Protein 1YBE (pdb70)

B-factor: mean 40.63, std 15.17, range [5.04, 83.65]

Structure (mmCIF, N/CA/C/O backbone):
data_1YBE
#
_entry.id   1YBE
#
_cell.length_a   179.768
_cell.length_b   69.428
_cell.length_c   87.990
_cell.angle_alpha   90.00
_cell.angle_beta   90.00
_cell.angle_gamma   90.00
#
_symmetry.space_group_name_H-M   'P 21 21 2'
#
loop_
_entity.id
_entity.type
_entity.pdbx_description
1 polymer 'Nicotinate phosphoribosyltransferase'
2 water water
#
loop_
_atom_site.group_PDB
_atom_site.id
_atom_site.type_symbol
_atom_site.label_atom_id
_atom_site.label_alt_id
_atom_site.label_comp_id
_atom_site.label_asym_id
_atom_site.label_entity_id
_atom_site.label_seq_id
_atom_site.pdbx_PDB_ins_code
_atom_site.Cartn_x
_atom_site.Cartn_y
_atom_site.Cartn_z
_atom_site.occupancy
_atom_site.B_iso_or_equiv
_atom_site.auth_seq_id
_atom_site.auth_comp_id
_atom_site.auth_asym_id
_atom_site.auth_atom_id
_atom_site.pdbx_PDB_model_num
ATOM 1 N N . MET A 1 8 ? 178.391 1.328 -13.244 1.00 60.64 8 MET A N 1
ATOM 2 C CA . MET A 1 8 ? 176.934 1.430 -13.562 1.00 61.13 8 MET A CA 1
ATOM 3 C C . MET A 1 8 ? 176.480 2.888 -13.610 1.00 61.22 8 MET A C 1
ATOM 4 O O . MET A 1 8 ? 176.802 3.617 -14.550 1.00 61.27 8 MET A O 1
ATOM 6 N N . THR A 1 9 ? 175.739 3.311 -12.591 1.00 61.32 9 THR A N 1
ATOM 7 C CA . THR A 1 9 ? 175.228 4.678 -12.538 1.00 61.77 9 THR A CA 1
ATOM 8 C C . THR A 1 9 ? 176.326 5.723 -12.347 1.00 61.32 9 THR A C 1
ATOM 9 O O . THR A 1 9 ? 176.188 6.864 -12.791 1.00 61.41 9 THR A O 1
ATOM 13 N N . LYS A 1 10 ? 177.413 5.335 -11.688 1.00 61.16 10 LYS A N 1
ATOM 14 C CA . LYS A 1 10 ? 178.524 6.249 -11.453 1.00 60.73 10 LYS A CA 1
ATOM 15 C C . LYS A 1 10 ? 179.170 6.643 -12.778 1.00 61.27 10 LYS A C 1
ATOM 16 O O . LYS A 1 10 ? 179.771 7.707 -12.900 1.00 61.13 10 LYS A O 1
ATOM 18 N N . THR A 1 11 ? 179.037 5.777 -13.773 1.00 62.38 11 THR A N 1
ATOM 19 C CA . THR A 1 11 ? 179.607 6.037 -15.085 1.00 62.63 11 THR A CA 1
ATOM 20 C C . THR A 1 11 ? 178.775 7.057 -15.867 1.00 63.45 11 THR A C 1
ATOM 21 O O . THR A 1 11 ? 179.329 7.884 -16.593 1.00 64.08 11 THR A O 1
ATOM 25 N N . ASP A 1 12 ? 177.452 6.999 -15.715 1.00 63.69 12 ASP A N 1
ATOM 26 C CA . ASP A 1 12 ? 176.547 7.918 -16.414 1.00 63.38 12 ASP A CA 1
ATOM 27 C C . ASP A 1 12 ? 176.711 9.350 -15.956 1.00 63.10 12 ASP A C 1
ATOM 28 O O . ASP A 1 12 ? 176.839 10.257 -16.777 1.00 63.91 12 ASP A O 1
ATOM 33 N N . ILE A 1 13 ? 176.682 9.549 -14.642 1.00 62.92 13 ILE A N 1
ATOM 34 C CA . ILE A 1 13 ? 176.821 10.879 -14.065 1.00 62.66 13 ILE A CA 1
ATOM 35 C C . ILE A 1 13 ? 178.028 11.558 -14.697 1.00 63.02 13 ILE A C 1
ATOM 36 O O . ILE A 1 13 ? 177.951 12.710 -15.133 1.00 62.71 13 ILE A O 1
ATOM 41 N N . ALA A 1 14 ? 179.140 10.828 -14.753 1.00 62.88 14 ALA A N 1
ATOM 42 C CA . ALA A 1 14 ? 180.365 11.349 -15.337 1.00 62.86 14 ALA A CA 1
ATOM 43 C C . ALA A 1 14 ? 180.154 11.645 -16.819 1.00 62.67 14 ALA A C 1
ATOM 44 O O . ALA A 1 14 ? 180.473 12.736 -17.291 1.00 63.22 14 ALA A O 1
ATOM 46 N N . THR A 1 15 ? 179.599 10.677 -17.545 1.00 62.20 15 THR A N 1
ATOM 47 C CA . THR A 1 15 ? 179.360 10.824 -18.981 1.00 63.00 15 THR A CA 1
ATOM 48 C C . THR A 1 15 ? 178.344 11.924 -19.337 1.00 63.13 15 THR A C 1
ATOM 49 O O . THR A 1 15 ? 177.970 12.083 -20.501 1.00 63.11 15 THR A O 1
ATOM 53 N N . ARG A 1 16 ? 177.908 12.688 -18.338 1.00 62.68 16 ARG A N 1
ATOM 54 C CA . ARG A 1 16 ? 176.954 13.775 -18.563 1.00 62.94 16 ARG A CA 1
ATOM 55 C C . ARG A 1 16 ? 177.507 15.121 -18.102 1.00 62.78 16 ARG A C 1
ATOM 56 O O . ARG A 1 16 ? 178.385 15.185 -17.241 1.00 62.32 16 ARG A O 1
ATOM 64 N N . TRP A 1 22 ? 177.157 17.733 -26.718 1.00 58.48 22 TRP A N 1
ATOM 65 C CA . TRP A 1 22 ? 176.271 17.158 -25.712 1.00 59.02 22 TRP A CA 1
ATOM 66 C C . TRP A 1 22 ? 174.868 17.761 -25.814 1.00 59.52 22 TRP A C 1
ATOM 67 O O . TRP A 1 22 ? 174.697 18.900 -26.263 1.00 59.15 22 TRP A O 1
ATOM 69 N N . LYS A 1 23 ? 173.869 16.989 -25.391 1.00 59.14 23 LYS A N 1
ATOM 70 C CA . LYS A 1 23 ? 172.478 17.428 -25.444 1.00 57.63 23 LYS A CA 1
ATOM 71 C C . LYS A 1 23 ? 171.850 17.562 -24.057 1.00 56.53 23 LYS A C 1
ATOM 72 O O . LYS A 1 23 ? 172.541 17.538 -23.037 1.00 55.56 23 LYS A O 1
ATOM 74 N N . LEU A 1 24 ? 170.529 17.715 -24.034 1.00 54.95 24 LEU A N 1
ATOM 75 C CA . LEU A 1 24 ? 169.787 17.840 -22.786 1.00 52.57 24 LEU A CA 1
ATOM 76 C C . LEU A 1 24 ? 169.674 16.461 -22.145 1.00 50.17 24 LEU A C 1
ATOM 77 O O . LEU A 1 24 ? 169.486 15.465 -22.842 1.00 49.15 24 LEU A O 1
ATOM 82 N N . ASP A 1 25 ? 169.808 16.413 -20.822 1.00 47.58 25 ASP A N 1
ATOM 83 C CA . ASP A 1 25 ? 169.710 15.166 -20.071 1.00 45.75 25 ASP A CA 1
ATOM 84 C C . ASP A 1 25 ? 168.449 15.299 -19.209 1.00 44.86 25 ASP A C 1
ATOM 85 O O . ASP A 1 25 ? 168.514 15.676 -18.039 1.00 44.24 25 ASP A O 1
ATOM 90 N N . PRO A 1 26 ? 167.280 14.990 -19.795 1.00 44.13 26 PRO A N 1
ATOM 91 C CA . PRO A 1 26 ? 165.949 15.053 -19.175 1.00 42.87 26 PRO A CA 1
ATOM 92 C C . PRO A 1 26 ? 165.740 14.219 -17.919 1.00 40.89 26 PRO A C 1
ATOM 93 O O . PRO A 1 26 ? 165.913 13.001 -17.935 1.00 43.00 26 PRO A O 1
ATOM 97 N N . ILE A 1 27 ? 165.350 14.888 -16.838 1.00 38.97 27 ILE A N 1
ATOM 98 C CA . ILE A 1 27 ? 165.099 14.232 -15.560 1.00 39.83 27 ILE A CA 1
ATOM 99 C C . ILE A 1 27 ? 163.827 13.381 -15.577 1.00 39.96 27 ILE A C 1
ATOM 100 O O . ILE A 1 27 ? 163.802 12.277 -15.036 1.00 41.53 27 ILE A O 1
ATOM 105 N N . VAL A 1 28 ? 162.764 13.894 -16.183 1.00 39.57 28 VAL A N 1
ATOM 106 C CA . VAL A 1 28 ? 161.514 13.153 -16.221 1.00 39.74 28 VAL A CA 1
ATOM 107 C C . VAL A 1 28 ? 161.354 12.376 -17.517 1.00 40.71 28 VAL A C 1
ATOM 108 O O . VAL A 1 28 ? 161.123 12.941 -18.589 1.00 38.59 28 VAL A O 1
ATOM 112 N N . ARG A 1 29 ? 161.485 11.059 -17.382 1.00 42.82 29 ARG A N 1
ATOM 113 C CA . ARG A 1 29 ? 161.399 10.112 -18.488 1.00 43.19 29 ARG A CA 1
ATOM 114 C C . ARG A 1 29 ? 160.059 10.147 -19.211 1.00 40.55 29 ARG A C 1
ATOM 115 O O . ARG A 1 29 ? 159.993 10.422 -20.409 1.00 41.40 29 ARG A O 1
ATOM 123 N N . SER A 1 30 ? 158.988 9.847 -18.485 1.00 37.37 30 SER A N 1
ATOM 124 C CA . SER A 1 30 ? 157.667 9.837 -19.089 1.00 34.02 30 SER A CA 1
ATOM 125 C C . SER A 1 30 ? 156.603 10.406 -18.181 1.00 32.31 30 SER A C 1
ATOM 126 O O . SER A 1 30 ? 156.848 10.722 -17.018 1.00 32.80 30 SER A O 1
ATOM 129 N N . LEU A 1 31 ? 155.405 10.513 -18.737 1.00 30.69 31 LEU A N 1
ATOM 130 C CA . LEU A 1 31 ? 154.263 11.043 -18.024 1.00 28.36 31 LEU A CA 1
ATOM 131 C C . LEU A 1 31 ? 153.844 10.145 -16.853 1.00 27.50 31 LEU A C 1
ATOM 132 O O . LEU A 1 31 ? 153.165 10.601 -15.934 1.00 25.94 31 LEU A O 1
ATOM 137 N N . ILE A 1 32 ? 154.245 8.876 -16.875 1.00 26.81 32 ILE A N 1
ATOM 138 C CA . ILE A 1 32 ? 153.901 7.988 -15.771 1.00 26.60 32 ILE A CA 1
ATOM 139 C C . ILE A 1 32 ? 155.077 7.780 -14.826 1.00 26.95 32 ILE A C 1
ATOM 140 O O . ILE A 1 32 ? 155.088 6.831 -14.041 1.00 26.56 32 ILE A O 1
ATOM 145 N N . ASP A 1 33 ? 156.081 8.653 -14.925 1.00 27.40 33 ASP A N 1
ATOM 146 C CA . ASP A 1 33 ? 157.220 8.589 -14.013 1.00 25.53 33 ASP A CA 1
ATOM 147 C C . ASP A 1 33 ? 156.737 9.419 -12.827 1.00 25.25 33 ASP A C 1
ATOM 148 O O . ASP A 1 33 ? 157.206 10.526 -12.580 1.00 26.57 33 ASP A O 1
ATOM 153 N N . THR A 1 34 ? 155.767 8.870 -12.109 1.00 25.96 34 THR A N 1
ATOM 154 C CA . THR A 1 34 ? 155.177 9.545 -10.968 1.00 26.65 34 THR A CA 1
ATOM 155 C C . THR A 1 34 ? 154.637 8.485 -10.017 1.00 27.49 34 THR A C 1
ATOM 156 O O . THR A 1 34 ? 154.806 7.293 -10.267 1.00 27.94 34 THR A O 1
ATOM 160 N N . ASP A 1 35 ? 154.001 8.915 -8.927 1.00 27.06 35 ASP A N 1
ATOM 161 C CA . ASP A 1 35 ? 153.437 7.980 -7.966 1.00 24.90 35 ASP A CA 1
ATOM 162 C C . ASP A 1 35 ? 152.043 7.536 -8.386 1.00 23.17 35 ASP A C 1
ATOM 163 O O . ASP A 1 35 ? 151.252 8.317 -8.917 1.00 21.90 35 ASP A O 1
ATOM 168 N N . PHE A 1 36 ? 151.748 6.268 -8.130 1.00 19.62 36 PHE A N 1
ATOM 169 C CA . PHE A 1 36 ? 150.472 5.684 -8.496 1.00 17.10 36 PHE A CA 1
ATOM 170 C C . PHE A 1 36 ? 149.245 6.397 -7.923 1.00 18.24 36 PHE A C 1
ATOM 171 O O . PHE A 1 36 ? 148.206 6.492 -8.589 1.00 18.73 36 PHE A O 1
ATOM 179 N N . TYR A 1 37 ? 149.363 6.905 -6.701 1.00 19.13 37 TYR A N 1
ATOM 180 C CA . TYR A 1 37 ? 148.239 7.564 -6.058 1.00 20.48 37 TYR A CA 1
ATOM 181 C C . TYR A 1 37 ? 147.782 8.760 -6.872 1.00 20.82 37 TYR A C 1
ATOM 182 O O . TYR A 1 37 ? 146.594 9.082 -6.895 1.00 22.35 37 TYR A O 1
ATOM 191 N N . LYS A 1 38 ? 148.725 9.405 -7.549 1.00 19.55 38 LYS A N 1
ATOM 192 C CA . LYS A 1 38 ? 148.413 10.555 -8.381 1.00 20.41 38 LYS A CA 1
ATOM 193 C C . LYS A 1 38 ? 147.500 10.190 -9.561 1.00 22.34 38 LYS A C 1
ATOM 194 O O . LYS A 1 38 ? 146.689 11.009 -10.000 1.00 23.19 38 LYS A O 1
ATOM 200 N N . LEU A 1 39 ? 147.622 8.967 -10.075 1.00 21.96 39 LEU A N 1
ATOM 201 C CA . LEU A 1 39 ? 146.788 8.555 -11.198 1.00 22.38 39 LEU A CA 1
ATOM 202 C C . LEU A 1 39 ? 145.368 8.210 -10.755 1.00 22.74 39 LEU A C 1
ATOM 203 O O . LEU A 1 39 ? 144.408 8.499 -11.461 1.00 23.42 39 LEU A O 1
ATOM 208 N N . LEU A 1 40 ? 145.234 7.590 -9.591 1.00 20.70 40 LEU A N 1
ATOM 209 C CA . LEU A 1 40 ? 143.913 7.241 -9.084 1.00 19.12 40 LEU A CA 1
ATOM 210 C C . LEU A 1 40 ? 143.157 8.522 -8.721 1.00 19.06 40 LEU A C 1
ATOM 211 O O . LEU A 1 40 ? 141.966 8.644 -8.988 1.00 18.08 40 LEU A O 1
ATOM 216 N N . MET A 1 41 ? 143.861 9.475 -8.114 1.00 19.31 41 MET A N 1
ATOM 217 C CA . MET A 1 41 ? 143.242 10.724 -7.724 1.00 18.32 41 MET A CA 1
ATOM 218 C C . MET A 1 41 ? 142.835 11.517 -8.956 1.00 20.46 41 MET A C 1
ATOM 219 O O . MET A 1 41 ? 141.761 12.120 -8.993 1.00 22.18 41 MET A O 1
ATOM 224 N N . LEU A 1 42 ? 143.700 11.515 -9.965 1.00 19.45 42 LEU A N 1
ATOM 225 C CA . LEU A 1 42 ? 143.439 12.243 -11.188 1.00 17.87 42 LEU A CA 1
ATOM 226 C C . LEU A 1 42 ? 142.158 11.732 -11.839 1.00 18.95 42 LEU A C 1
ATOM 227 O O . LEU A 1 42 ? 141.326 12.517 -12.295 1.00 18.62 42 LEU A O 1
ATOM 232 N N . GLN A 1 43 ? 141.994 10.414 -11.888 1.00 17.56 43 GLN A N 1
ATOM 233 C CA . GLN A 1 43 ? 140.792 9.882 -12.488 1.00 16.71 43 GLN A CA 1
ATOM 234 C C . GLN A 1 43 ? 139.562 10.255 -11.646 1.00 17.28 43 GLN A C 1
ATOM 235 O O . GLN A 1 43 ? 138.489 10.509 -12.195 1.00 17.92 43 GLN A O 1
ATOM 241 N N . MET A 1 44 ? 139.707 10.291 -10.322 1.00 14.89 44 MET A N 1
ATOM 242 C CA . MET A 1 44 ? 138.567 10.648 -9.477 1.00 18.07 44 MET A CA 1
ATOM 243 C C . MET A 1 44 ? 138.207 12.126 -9.704 1.00 20.08 44 MET A C 1
ATOM 244 O O . MET A 1 44 ? 137.034 12.483 -9.772 1.00 18.22 44 MET A O 1
ATOM 249 N N . ILE A 1 45 ? 139.227 12.975 -9.826 1.00 20.20 45 ILE A N 1
ATOM 250 C CA . ILE A 1 45 ? 139.025 14.405 -10.052 1.00 20.03 45 ILE A CA 1
ATOM 251 C C . ILE A 1 45 ? 138.397 14.647 -11.430 1.00 22.06 45 ILE A C 1
ATOM 252 O O . ILE A 1 45 ? 137.462 15.434 -11.577 1.00 23.11 45 ILE A O 1
ATOM 257 N N . TRP A 1 46 ? 138.924 13.957 -12.432 1.00 21.16 46 TRP A N 1
ATOM 258 C CA . TRP A 1 46 ? 138.435 14.043 -13.800 1.00 22.17 46 TRP A CA 1
ATOM 259 C C . TRP A 1 46 ? 136.960 13.664 -13.839 1.00 23.40 46 TRP A C 1
ATOM 260 O O . TRP A 1 46 ? 136.166 14.270 -14.556 1.00 26.56 46 TRP A O 1
ATOM 271 N N . LYS A 1 47 ? 136.597 12.665 -13.050 1.00 22.17 47 LYS A N 1
ATOM 272 C CA . LYS A 1 47 ? 135.230 12.177 -13.031 1.00 21.77 47 LYS A CA 1
ATOM 273 C C . LYS A 1 47 ? 134.252 12.944 -12.153 1.00 21.12 47 LYS A C 1
ATOM 274 O O . LYS A 1 47 ? 133.136 13.228 -12.580 1.00 22.85 47 LYS A O 1
ATOM 280 N N . LEU A 1 48 ? 134.668 13.291 -10.940 1.00 20.15 48 LEU A N 1
ATOM 281 C CA . LEU A 1 48 ? 133.788 13.967 -9.996 1.00 19.18 48 LEU A CA 1
ATOM 282 C C . LEU A 1 48 ? 133.970 15.464 -9.780 1.00 20.56 48 LEU A C 1
ATOM 283 O O . LEU A 1 48 ? 133.053 16.127 -9.297 1.00 21.53 48 LEU A O 1
ATOM 288 N N . TYR A 1 49 ? 135.138 16.007 -10.116 1.00 21.06 49 TYR A N 1
ATOM 289 C CA . TYR A 1 49 ? 135.387 17.437 -9.902 1.00 21.46 49 TYR A CA 1
ATOM 290 C C . TYR A 1 49 ? 136.089 18.109 -11.079 1.00 22.71 49 TYR A C 1
ATOM 291 O O . TYR A 1 49 ? 137.011 18.889 -10.877 1.00 23.46 49 TYR A O 1
ATOM 300 N N . PRO A 1 50 ? 135.653 17.834 -12.317 1.00 23.72 50 PRO A N 1
ATOM 301 C CA . PRO A 1 50 ? 136.292 18.440 -13.488 1.00 23.24 50 PRO A CA 1
ATOM 302 C C . PRO A 1 50 ? 136.234 19.960 -13.585 1.00 23.06 50 PRO A C 1
ATOM 303 O O . PRO A 1 50 ? 136.978 20.549 -14.360 1.00 22.77 50 PRO A O 1
ATOM 307 N N . GLU A 1 51 ? 135.364 20.596 -12.806 1.00 25.15 51 GLU A N 1
ATOM 308 C CA . GLU A 1 51 ? 135.225 22.050 -12.879 1.00 26.09 51 GLU A CA 1
ATOM 309 C C . GLU A 1 51 ? 136.018 22.801 -11.821 1.00 25.41 51 GLU A C 1
ATOM 310 O O . GLU A 1 51 ? 136.175 24.017 -11.892 1.00 27.37 51 GLU A O 1
ATOM 316 N N . VAL A 1 52 ? 136.532 22.073 -10.844 1.00 23.81 52 VAL A N 1
ATOM 317 C CA . VAL A 1 52 ? 137.299 22.682 -9.774 1.00 22.16 52 VAL A CA 1
ATOM 318 C C . VAL A 1 52 ? 138.699 23.163 -10.179 1.00 21.94 52 VAL A C 1
ATOM 319 O O . VAL A 1 52 ? 139.381 22.540 -10.980 1.00 23.04 52 VAL A O 1
ATOM 323 N N . ASP A 1 53 ? 139.108 24.301 -9.629 1.00 23.52 53 ASP A N 1
ATOM 324 C CA . ASP A 1 53 ? 140.435 24.846 -9.884 1.00 22.94 53 ASP A CA 1
ATOM 325 C C . ASP A 1 53 ? 141.265 24.620 -8.634 1.00 23.55 53 ASP A C 1
ATOM 326 O O . ASP A 1 53 ? 140.750 24.697 -7.514 1.00 24.13 53 ASP A O 1
ATOM 331 N N . ALA A 1 54 ? 142.551 24.349 -8.815 1.00 22.06 54 ALA A N 1
ATOM 332 C CA . ALA A 1 54 ? 143.424 24.137 -7.674 1.00 20.33 54 ALA A CA 1
ATOM 333 C C . ALA A 1 54 ? 144.843 24.554 -8.027 1.00 22.07 54 ALA A C 1
ATOM 334 O O . ALA A 1 54 ? 145.373 24.184 -9.081 1.00 22.07 54 ALA A O 1
ATOM 336 N N . THR A 1 55 ? 145.442 25.347 -7.145 1.00 22.23 55 THR A N 1
ATOM 337 C CA . THR A 1 55 ? 146.808 25.811 -7.324 1.00 23.59 55 THR A CA 1
ATOM 338 C C . THR A 1 55 ? 147.763 24.905 -6.544 1.00 24.11 55 THR A C 1
ATOM 339 O O . THR A 1 55 ? 147.433 24.413 -5.465 1.00 22.70 55 THR A O 1
ATOM 343 N N . PHE A 1 56 ? 148.940 24.659 -7.103 1.00 24.32 56 PHE A N 1
ATOM 344 C CA . PHE A 1 56 ? 149.944 23.857 -6.419 1.00 24.69 56 PHE A CA 1
ATOM 345 C C . PHE A 1 56 ? 151.154 24.756 -6.327 1.00 26.17 56 PHE A C 1
ATOM 346 O O . PHE A 1 56 ? 151.521 25.408 -7.302 1.00 27.70 56 PHE A O 1
ATOM 354 N N . SER A 1 57 ? 151.757 24.822 -5.148 1.00 28.72 57 SER A N 1
ATOM 355 C CA . SER A 1 57 ? 152.907 25.695 -4.955 1.00 30.38 57 SER A CA 1
ATOM 356 C C . SER A 1 57 ? 154.083 24.992 -4.328 1.00 32.23 57 SER A C 1
ATOM 357 O O . SER A 1 57 ? 153.936 24.268 -3.347 1.00 33.00 57 SER A O 1
ATOM 360 N N . LEU A 1 58 ? 155.255 25.227 -4.905 1.00 34.80 58 LEU A N 1
ATOM 361 C CA . LEU A 1 58 ? 156.483 24.649 -4.409 1.00 37.59 58 LEU A CA 1
ATOM 362 C C . LEU A 1 58 ? 156.928 25.462 -3.213 1.00 38.93 58 LEU A C 1
ATOM 363 O O . LEU A 1 58 ? 156.952 26.686 -3.266 1.00 39.76 58 LEU A O 1
ATOM 368 N N . ILE A 1 59 ? 157.294 24.776 -2.140 1.00 40.50 59 ILE A N 1
ATOM 369 C CA . ILE A 1 59 ? 157.729 25.446 -0.926 1.00 42.10 59 ILE A CA 1
ATOM 370 C C . ILE A 1 59 ? 158.959 24.782 -0.328 1.00 43.42 59 ILE A C 1
ATOM 371 O O . ILE A 1 59 ? 158.955 23.578 -0.062 1.00 43.51 59 ILE A O 1
ATOM 376 N N . ASN A 1 60 ? 160.007 25.577 -0.126 1.00 45.75 60 ASN A N 1
ATOM 377 C CA . ASN A 1 60 ? 161.245 25.101 0.483 1.00 47.10 60 ASN A CA 1
ATOM 378 C C . ASN A 1 60 ? 161.147 25.479 1.955 1.00 49.28 60 ASN A C 1
ATOM 379 O O . ASN A 1 60 ? 161.361 26.630 2.328 1.00 50.50 60 ASN A O 1
ATOM 384 N N . ARG A 1 61 ? 160.791 24.513 2.789 1.00 51.84 61 ARG A N 1
ATOM 385 C CA . ARG A 1 61 ? 160.659 24.765 4.215 1.00 54.90 61 ARG A CA 1
ATOM 386 C C . ARG A 1 61 ? 162.007 25.064 4.870 1.00 54.91 61 ARG A C 1
ATOM 387 O O . ARG A 1 61 ? 162.070 25.659 5.946 1.00 55.91 61 ARG A O 1
ATOM 395 N N . THR A 1 62 ? 163.086 24.653 4.219 1.00 55.52 62 THR A N 1
ATOM 396 C CA . THR A 1 62 ? 164.419 24.889 4.753 1.00 56.37 62 THR A CA 1
ATOM 397 C C . THR A 1 62 ? 164.923 26.251 4.293 1.00 57.18 62 THR A C 1
ATOM 398 O O . THR A 1 62 ? 165.844 26.339 3.483 1.00 56.67 62 THR A O 1
ATOM 402 N N . LYS A 1 63 ? 164.307 27.311 4.813 1.00 58.73 63 LYS A N 1
ATOM 403 C CA . LYS A 1 63 ? 164.688 28.673 4.456 1.00 60.25 63 LYS A CA 1
ATOM 404 C C . LYS A 1 63 ? 166.197 28.839 4.583 1.00 60.72 63 LYS A C 1
ATOM 405 O O . LYS A 1 63 ? 166.821 29.554 3.798 1.00 61.08 63 LYS A O 1
ATOM 411 N N . THR A 1 64 ? 166.784 28.183 5.577 1.00 60.99 64 THR A N 1
ATOM 412 C CA . THR A 1 64 ? 168.225 28.263 5.756 1.00 62.24 64 THR A CA 1
ATOM 413 C C . THR A 1 64 ? 168.904 27.738 4.501 1.00 63.20 64 THR A C 1
ATOM 414 O O . THR A 1 64 ? 168.591 26.646 4.026 1.00 63.83 64 THR A O 1
ATOM 418 N N . VAL A 1 65 ? 169.833 28.521 3.967 1.00 64.28 65 VAL A N 1
ATOM 419 C CA . VAL A 1 65 ? 170.557 28.145 2.757 1.00 65.33 65 VAL A CA 1
ATOM 420 C C . VAL A 1 65 ? 169.611 28.146 1.549 1.00 65.37 65 VAL A C 1
ATOM 421 O O . VAL A 1 65 ? 168.734 27.283 1.413 1.00 63.50 65 VAL A O 1
ATOM 425 N N . ARG A 1 66 ? 169.811 29.141 0.687 1.00 65.36 66 ARG A N 1
ATOM 426 C CA . ARG A 1 66 ? 169.018 29.345 -0.518 1.00 64.43 66 ARG A CA 1
ATOM 427 C C . ARG A 1 66 ? 168.890 28.099 -1.377 1.00 63.70 66 ARG A C 1
ATOM 428 O O . ARG A 1 66 ? 169.373 27.024 -1.020 1.00 64.93 66 ARG A O 1
ATOM 430 N N . LEU A 1 67 ? 168.236 28.260 -2.520 1.00 62.00 67 LEU A N 1
ATOM 431 C CA . LEU A 1 67 ? 168.023 27.167 -3.459 1.00 59.97 67 LEU A CA 1
ATOM 432 C C . LEU A 1 67 ? 168.216 27.738 -4.860 1.00 59.04 67 LEU A C 1
ATOM 433 O O . LEU A 1 67 ? 168.654 27.043 -5.779 1.00 58.20 67 LEU A O 1
ATOM 438 N N . ALA A 1 68 ? 167.892 29.019 -5.006 1.00 58.28 68 ALA A N 1
ATOM 439 C CA . ALA A 1 68 ? 168.056 29.711 -6.274 1.00 58.65 68 ALA A CA 1
ATOM 440 C C . ALA A 1 68 ? 169.549 29.983 -6.441 1.00 59.08 68 ALA A C 1
ATOM 441 O O . ALA A 1 68 ? 169.971 30.737 -7.322 1.00 59.01 68 ALA A O 1
ATOM 443 N N . GLU A 1 69 ? 170.336 29.358 -5.570 1.00 59.50 69 GLU A N 1
ATOM 444 C CA . GLU A 1 69 ? 171.786 29.490 -5.574 1.00 59.25 69 GLU A CA 1
ATOM 445 C C . GLU A 1 69 ? 172.453 28.130 -5.798 1.00 58.65 69 GLU A C 1
ATOM 446 O O . GLU A 1 69 ? 173.679 28.026 -5.820 1.00 60.03 69 GLU A O 1
ATOM 452 N N . GLU A 1 70 ? 171.636 27.094 -5.969 1.00 56.91 70 GLU A N 1
ATOM 453 C CA . GLU A 1 70 ? 172.128 25.736 -6.202 1.00 55.17 70 GLU A CA 1
ATOM 454 C C . GLU A 1 70 ? 171.589 25.199 -7.524 1.00 53.78 70 GLU A C 1
ATOM 455 O O . GLU A 1 70 ? 172.061 24.181 -8.034 1.00 53.24 70 GLU A O 1
ATOM 461 N N . ILE A 1 71 ? 170.593 25.885 -8.072 1.00 50.63 71 ILE A N 1
ATOM 462 C CA . ILE A 1 71 ? 169.968 25.461 -9.314 1.00 48.93 71 ILE A CA 1
ATOM 463 C C . ILE A 1 71 ? 169.857 26.626 -10.278 1.00 48.36 71 ILE A C 1
ATOM 464 O O . ILE A 1 71 ? 169.178 27.609 -9.990 1.00 48.39 71 ILE A O 1
ATOM 469 N N . ASP A 1 72 ? 170.524 26.522 -11.421 1.00 47.00 72 ASP A N 1
ATOM 470 C CA . ASP A 1 72 ? 170.462 27.588 -12.408 1.00 46.31 72 ASP A CA 1
ATOM 471 C C . ASP A 1 72 ? 169.008 27.738 -12.845 1.00 45.67 72 ASP A C 1
ATOM 472 O O . ASP A 1 72 ? 168.343 26.744 -13.137 1.00 44.85 72 ASP A O 1
ATOM 477 N N . GLU A 1 73 ? 168.509 28.970 -12.883 1.00 44.26 73 GLU A N 1
ATOM 478 C CA . GLU A 1 73 ? 167.127 29.187 -13.274 1.00 43.43 73 GLU A CA 1
ATOM 479 C C . GLU A 1 73 ? 166.824 28.618 -14.650 1.00 42.91 73 GLU A C 1
ATOM 480 O O . GLU A 1 73 ? 165.805 27.958 -14.835 1.00 43.11 73 GLU A O 1
ATOM 486 N N . MET A 1 74 ? 167.704 28.851 -15.617 1.00 41.93 74 MET A N 1
ATOM 487 C CA . MET A 1 74 ? 167.454 28.348 -16.965 1.00 42.82 74 MET A CA 1
ATOM 488 C C . MET A 1 74 ? 167.479 26.821 -17.079 1.00 41.69 74 MET A C 1
ATOM 489 O O . MET A 1 74 ? 166.764 26.250 -17.907 1.00 40.26 74 MET A O 1
ATOM 494 N N . GLU A 1 75 ? 168.295 26.161 -16.261 1.00 41.26 75 GLU A N 1
ATOM 495 C CA . GLU A 1 75 ? 168.355 24.704 -16.288 1.00 43.12 75 GLU A CA 1
ATOM 496 C C . GLU A 1 75 ? 166.986 24.201 -15.842 1.00 42.24 75 GLU A C 1
ATOM 497 O O . GLU A 1 75 ? 166.481 23.196 -16.348 1.00 41.94 75 GLU A O 1
ATOM 503 N N . LEU A 1 76 ? 166.401 24.930 -14.895 1.00 41.47 76 LEU A N 1
ATOM 504 C CA . LEU A 1 76 ? 165.095 24.616 -14.326 1.00 40.71 76 LEU A CA 1
ATOM 505 C C . LEU A 1 76 ? 164.021 24.737 -15.400 1.00 40.38 76 LEU A C 1
ATOM 506 O O . LEU A 1 76 ? 163.177 23.855 -15.535 1.00 40.21 76 LEU A O 1
ATOM 511 N N . ARG A 1 77 ? 164.058 25.832 -16.157 1.00 38.97 77 ARG A N 1
ATOM 512 C CA . ARG A 1 77 ? 163.100 26.059 -17.236 1.00 39.33 77 ARG A CA 1
ATOM 513 C C . ARG A 1 77 ? 163.203 24.940 -18.253 1.00 38.84 77 ARG A C 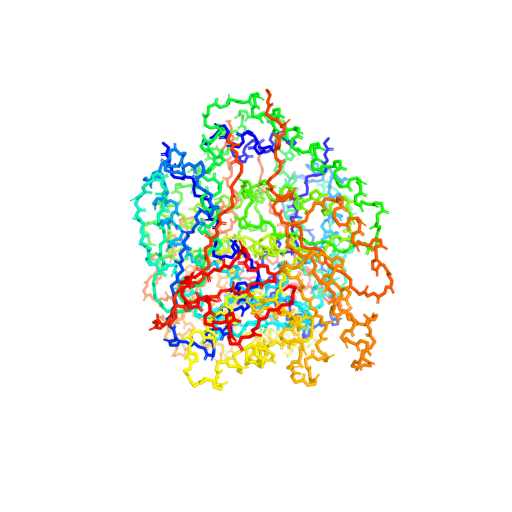1
ATOM 514 O O . ARG A 1 77 ? 162.199 24.481 -18.790 1.00 38.24 77 ARG A O 1
ATOM 522 N N . GLU A 1 78 ? 164.436 24.525 -18.523 1.00 39.27 78 GLU A N 1
ATOM 523 C CA . GLU A 1 78 ? 164.708 23.469 -19.487 1.00 38.79 78 GLU A CA 1
ATOM 524 C C . GLU A 1 78 ? 164.047 22.155 -19.106 1.00 35.94 78 GLU A C 1
ATOM 525 O O . GLU A 1 78 ? 163.370 21.538 -19.923 1.00 34.29 78 GLU A O 1
ATOM 531 N N . GLN A 1 79 ? 164.266 21.719 -17.873 1.00 32.94 79 GLN A N 1
ATOM 532 C CA . GLN A 1 79 ? 163.681 20.474 -17.414 1.00 31.03 79 GLN A CA 1
ATOM 533 C C . GLN A 1 79 ? 162.155 20.557 -17.370 1.00 30.23 79 GLN A C 1
ATOM 534 O O . GLN A 1 79 ? 161.472 19.683 -17.903 1.00 29.15 79 GLN A O 1
ATOM 540 N N . LEU A 1 80 ? 161.631 21.612 -16.743 1.00 28.63 80 LEU A N 1
ATOM 541 C CA . LEU A 1 80 ? 160.187 21.819 -16.630 1.00 27.84 80 LEU A CA 1
ATOM 542 C C . LEU A 1 80 ? 159.550 21.894 -18.018 1.00 28.05 80 LEU A C 1
ATOM 543 O O . LEU A 1 80 ? 158.502 21.289 -18.271 1.00 26.97 80 LEU A O 1
ATOM 548 N N . ASP A 1 81 ? 160.189 22.630 -18.921 1.00 27.54 81 ASP A N 1
ATOM 549 C CA . ASP A 1 81 ? 159.672 22.759 -20.273 1.00 28.10 81 ASP A CA 1
ATOM 550 C C . ASP A 1 81 ? 159.706 21.418 -20.993 1.00 27.06 81 ASP A C 1
ATOM 551 O O . ASP A 1 81 ? 158.816 21.113 -21.788 1.00 25.50 81 ASP A O 1
ATOM 556 N N . HIS A 1 82 ? 160.720 20.605 -20.717 1.00 25.74 82 HIS A N 1
ATOM 557 C CA . HIS A 1 82 ? 160.774 19.306 -21.360 1.00 26.56 82 HIS A CA 1
ATOM 558 C C . HIS A 1 82 ? 159.599 18.455 -20.873 1.00 25.99 82 HIS A C 1
ATOM 559 O O . HIS A 1 82 ? 158.899 17.843 -21.674 1.00 27.13 82 HIS A O 1
ATOM 566 N N . ALA A 1 83 ? 159.379 18.434 -19.562 1.00 25.20 83 ALA A N 1
ATOM 567 C CA . ALA A 1 83 ? 158.274 17.671 -18.980 1.00 27.27 83 ALA A CA 1
ATOM 568 C C . ALA A 1 83 ? 156.945 18.038 -19.649 1.00 27.73 83 ALA A C 1
ATOM 569 O O . ALA A 1 83 ? 156.042 17.208 -19.764 1.00 29.67 83 ALA A O 1
ATOM 571 N N . ARG A 1 84 ? 156.827 19.282 -20.098 1.00 27.63 84 ARG A N 1
ATOM 572 C CA . ARG A 1 84 ? 155.595 19.699 -20.750 1.00 26.37 84 ARG A CA 1
ATOM 573 C C . ARG A 1 84 ? 155.452 19.125 -22.157 1.00 25.52 84 ARG A C 1
ATOM 574 O O . ARG A 1 84 ? 154.386 19.229 -22.746 1.00 25.62 84 ARG A O 1
ATOM 582 N N . THR A 1 85 ? 156.512 18.524 -22.700 1.00 23.87 85 THR A N 1
ATOM 583 C CA . THR A 1 85 ? 156.422 17.941 -24.041 1.00 24.01 85 THR A CA 1
ATOM 584 C C . THR A 1 85 ? 156.001 16.466 -24.006 1.00 24.32 85 THR A C 1
ATOM 585 O O . THR A 1 85 ? 155.646 15.890 -25.030 1.00 24.43 85 THR A O 1
ATOM 589 N N . LEU A 1 86 ? 156.022 15.871 -22.818 1.00 23.83 86 LEU A N 1
ATOM 590 C CA . LEU A 1 86 ? 155.659 14.465 -22.631 1.00 23.46 86 LEU A CA 1
ATOM 591 C C . LEU A 1 86 ? 154.209 14.067 -22.959 1.00 25.68 86 LEU A C 1
ATOM 592 O O . LEU A 1 86 ? 153.264 14.835 -22.756 1.00 25.99 86 LEU A O 1
ATOM 597 N N . ARG A 1 87 ? 154.058 12.840 -23.452 1.00 26.44 87 ARG A N 1
ATOM 598 C CA . ARG A 1 87 ? 152.763 12.267 -23.805 1.00 25.11 87 ARG A CA 1
ATOM 599 C C . ARG A 1 87 ? 152.743 10.783 -23.437 1.00 23.51 87 ARG A C 1
ATOM 600 O O . ARG A 1 87 ? 153.769 10.105 -23.479 1.00 23.82 87 ARG A O 1
ATOM 608 N N . LEU A 1 88 ? 151.568 10.285 -23.071 1.00 21.94 88 LEU A N 1
ATOM 609 C CA . LEU A 1 88 ? 151.401 8.879 -22.744 1.00 20.46 88 LEU A CA 1
ATOM 610 C C . LEU A 1 88 ? 151.875 8.104 -23.985 1.00 21.35 88 LEU A C 1
ATOM 611 O O . LEU A 1 88 ? 151.369 8.330 -25.088 1.00 21.10 88 LEU A O 1
ATOM 616 N N . SER A 1 89 ? 152.834 7.197 -23.831 1.00 20.46 89 SER A N 1
ATOM 617 C CA . SER A 1 89 ? 153.294 6.428 -24.992 1.00 20.39 89 SER A CA 1
ATOM 618 C C . SER A 1 89 ? 152.196 5.443 -25.379 1.00 20.29 89 SER A C 1
ATOM 619 O O . SER A 1 89 ? 151.220 5.265 -24.651 1.00 20.80 89 SER A O 1
ATOM 622 N N . LYS A 1 90 ? 152.356 4.798 -26.526 1.00 21.27 90 LYS A N 1
ATOM 623 C CA . LYS A 1 90 ? 151.371 3.821 -26.971 1.00 20.62 90 LYS A CA 1
ATOM 624 C C . LYS A 1 90 ? 151.358 2.654 -25.979 1.00 20.86 90 LYS A C 1
ATOM 625 O O . LYS A 1 90 ? 150.299 2.205 -25.540 1.00 19.43 90 LYS A O 1
ATOM 631 N N . LYS A 1 91 ? 152.549 2.179 -25.623 1.00 20.84 91 LYS A N 1
ATOM 632 C CA . LYS A 1 91 ? 152.677 1.060 -24.695 1.00 21.68 91 LYS A CA 1
ATOM 633 C C . LYS A 1 91 ? 152.190 1.368 -23.284 1.00 21.23 91 LYS A C 1
ATOM 634 O O . LYS A 1 91 ? 151.611 0.505 -22.625 1.00 20.09 91 LYS A O 1
ATOM 640 N N . GLU A 1 92 ? 152.414 2.590 -22.817 1.00 22.04 92 GLU A N 1
ATOM 641 C CA . GLU A 1 92 ? 151.955 2.955 -21.486 1.00 24.23 92 GLU A CA 1
ATOM 642 C C . GLU A 1 92 ? 150.423 2.954 -21.457 1.00 24.37 92 GLU A C 1
ATOM 643 O O . GLU A 1 92 ? 149.801 2.472 -20.500 1.00 24.10 92 GLU A O 1
ATOM 649 N N . ASN A 1 93 ? 149.823 3.471 -22.524 1.00 24.44 93 ASN A N 1
ATOM 650 C CA . ASN A 1 93 ? 148.376 3.527 -22.632 1.00 25.35 93 ASN A CA 1
ATOM 651 C C . ASN A 1 93 ? 147.797 2.110 -22.549 1.00 24.85 93 ASN A C 1
ATOM 652 O O . ASN A 1 93 ? 146.877 1.849 -21.774 1.00 24.75 93 ASN A O 1
ATOM 657 N N . ILE A 1 94 ? 148.352 1.199 -23.343 1.00 23.39 94 ILE A N 1
ATOM 658 C CA . ILE A 1 94 ? 147.907 -0.191 -23.372 1.00 21.18 94 ILE A CA 1
ATOM 659 C C . ILE A 1 94 ? 148.114 -0.887 -22.030 1.00 20.89 94 ILE A C 1
ATOM 660 O O . ILE A 1 94 ? 147.279 -1.676 -21.592 1.00 23.72 94 ILE A O 1
ATOM 665 N N . TRP A 1 95 ? 149.226 -0.589 -21.377 1.00 17.74 95 TRP A N 1
ATOM 666 C CA . TRP A 1 95 ? 149.536 -1.188 -20.092 1.00 16.89 95 TRP A CA 1
ATOM 667 C C . TRP A 1 95 ? 148.559 -0.745 -18.980 1.00 19.69 95 TRP A C 1
ATOM 668 O O . TRP A 1 95 ? 148.098 -1.558 -18.182 1.00 19.82 95 TRP A O 1
ATOM 679 N N . LEU A 1 96 ? 148.235 0.542 -18.927 1.00 20.57 96 LEU A N 1
ATOM 680 C CA . LEU A 1 96 ? 147.305 1.017 -17.913 1.00 19.79 96 LEU A CA 1
ATOM 681 C C . LEU A 1 96 ? 145.920 0.368 -18.075 1.00 21.08 96 LEU A C 1
ATOM 682 O O . LEU A 1 96 ? 145.288 -0.011 -17.085 1.00 23.77 96 LEU A O 1
ATOM 687 N N . ALA A 1 97 ? 145.459 0.232 -19.315 1.00 16.88 97 ALA A N 1
ATOM 688 C CA . ALA A 1 97 ? 144.155 -0.366 -19.582 1.00 19.41 97 ALA A CA 1
ATOM 689 C C . ALA A 1 97 ? 144.069 -1.868 -19.328 1.00 19.31 97 ALA A C 1
ATOM 690 O O . ALA A 1 97 ? 143.045 -2.353 -18.855 1.00 19.59 97 ALA A O 1
ATOM 692 N N . GLY A 1 98 ? 145.140 -2.599 -19.628 1.00 20.15 98 GLY A N 1
ATOM 693 C CA . GLY A 1 98 ? 145.111 -4.041 -19.464 1.00 19.91 98 GLY A CA 1
ATOM 694 C C . GLY A 1 98 ? 145.767 -4.661 -18.251 1.00 22.34 98 GLY A C 1
ATOM 695 O O . GLY A 1 98 ? 145.583 -5.848 -17.993 1.00 23.89 98 GLY A O 1
ATOM 696 N N . ASN A 1 99 ? 146.538 -3.895 -17.496 1.00 23.05 99 ASN A N 1
ATOM 697 C CA . ASN A 1 99 ? 147.176 -4.468 -16.324 1.00 23.67 99 ASN A CA 1
ATOM 698 C C . ASN A 1 99 ? 146.206 -4.538 -15.141 1.00 25.65 99 ASN A C 1
ATOM 699 O O . ASN A 1 99 ? 145.167 -3.871 -15.130 1.00 26.21 99 ASN A O 1
ATOM 704 N N . THR A 1 100 ? 146.543 -5.366 -14.159 1.00 26.38 100 THR A N 1
ATOM 705 C CA . THR A 1 100 ? 145.734 -5.522 -12.957 1.00 27.66 100 THR A CA 1
ATOM 706 C C . THR A 1 100 ? 146.387 -4.664 -11.881 1.00 27.24 100 THR A C 1
ATOM 707 O O . THR A 1 100 ? 147.598 -4.757 -11.687 1.00 29.99 100 THR A O 1
ATOM 711 N N . PHE A 1 101 ? 145.619 -3.836 -11.174 1.00 25.45 101 PHE A N 1
ATOM 712 C CA . PHE A 1 101 ? 146.254 -2.997 -10.156 1.00 26.33 101 PHE A CA 1
ATOM 713 C C . PHE A 1 101 ? 146.157 -3.361 -8.680 1.00 27.48 101 PHE A C 1
ATOM 714 O O . PHE A 1 101 ? 147.178 -3.670 -8.067 1.00 33.83 101 PHE A O 1
ATOM 722 N N . TYR A 1 102 ? 145.000 -3.314 -8.060 1.00 25.95 102 TYR A N 1
ATOM 723 C CA . TYR A 1 102 ? 145.009 -3.767 -6.671 1.00 27.78 102 TYR A CA 1
ATOM 724 C C . TYR A 1 102 ? 144.193 -5.044 -6.736 1.00 28.65 102 TYR A C 1
ATOM 725 O O . TYR A 1 102 ? 143.188 -5.197 -6.050 1.00 30.10 102 TYR A O 1
ATOM 734 N N . GLY A 1 103 ? 144.643 -5.948 -7.607 1.00 29.52 103 GLY A N 1
ATOM 735 C CA . GLY A 1 103 ? 143.957 -7.206 -7.810 1.00 29.17 103 GLY A CA 1
ATOM 736 C C . GLY A 1 103 ? 142.720 -7.025 -8.678 1.00 30.42 103 GLY A C 1
ATOM 737 O O . GLY A 1 103 ? 141.980 -7.983 -8.902 1.00 29.79 103 GLY A O 1
ATOM 738 N N . ARG A 1 104 ? 142.492 -5.809 -9.174 1.00 29.02 104 ARG A N 1
ATOM 739 C CA . ARG A 1 104 ? 141.318 -5.538 -10.001 1.00 30.58 104 ARG A CA 1
ATOM 740 C C . ARG A 1 104 ? 141.674 -5.081 -11.414 1.00 31.51 104 ARG A C 1
ATOM 741 O O . ARG A 1 104 ? 142.747 -4.527 -11.655 1.00 33.58 104 ARG A O 1
ATOM 749 N N . SER A 1 105 ? 140.747 -5.308 -12.340 1.00 30.61 105 SER A N 1
ATOM 750 C CA . SER A 1 105 ? 140.915 -4.937 -13.737 1.00 29.83 105 SER A CA 1
ATOM 751 C C . SER A 1 105 ? 140.086 -3.711 -14.080 1.00 28.14 105 SER A C 1
ATOM 752 O O . SER A 1 105 ? 139.087 -3.420 -13.428 1.00 26.77 105 SER A O 1
ATOM 755 N N . GLN A 1 106 ? 140.505 -3.015 -15.129 1.00 27.01 106 GLN A N 1
ATOM 756 C CA . GLN A 1 106 ? 139.820 -1.823 -15.607 1.00 28.62 106 GLN A CA 1
ATOM 757 C C . GLN A 1 106 ? 139.607 -0.725 -14.577 1.00 27.21 106 GLN A C 1
ATOM 758 O O . GLN A 1 106 ? 138.581 -0.055 -14.616 1.00 25.64 106 GLN A O 1
ATOM 764 N N . ILE A 1 107 ? 140.542 -0.526 -13.653 1.00 26.34 107 ILE A N 1
ATOM 765 C CA . ILE A 1 107 ? 140.333 0.550 -12.693 1.00 27.91 107 ILE A CA 1
ATOM 766 C C . ILE A 1 107 ? 140.377 1.871 -13.465 1.00 26.31 107 ILE A C 1
ATOM 767 O O . ILE A 1 107 ? 139.852 2.884 -13.014 1.00 24.72 107 ILE A O 1
ATOM 772 N N . PHE A 1 108 ? 141.000 1.848 -14.638 1.00 25.47 108 PHE A N 1
ATOM 773 C CA . PHE A 1 108 ? 141.081 3.048 -15.457 1.00 25.38 108 PHE A CA 1
ATOM 774 C C . PHE A 1 108 ? 140.108 2.971 -16.633 1.00 25.28 108 PHE A C 1
ATOM 775 O O . PHE A 1 108 ? 140.257 2.135 -17.516 1.00 25.62 108 PHE A O 1
ATOM 783 N N . GLU A 1 109 ? 139.098 3.837 -16.619 1.00 26.19 109 GLU A N 1
ATOM 784 C CA . GLU A 1 109 ? 138.089 3.890 -17.679 1.00 27.57 109 GLU A CA 1
ATOM 785 C C . GLU A 1 109 ? 138.689 4.217 -19.043 1.00 27.91 109 GLU A C 1
ATOM 786 O O . GLU A 1 109 ? 139.545 5.091 -19.164 1.00 27.81 109 GLU A O 1
ATOM 792 N N . PRO A 1 110 ? 138.229 3.529 -20.096 1.00 28.71 110 PRO A N 1
ATOM 793 C CA . PRO A 1 110 ? 138.776 3.825 -21.419 1.00 28.73 110 PRO A CA 1
ATOM 794 C C . PRO A 1 110 ? 138.604 5.301 -21.760 1.00 28.82 110 PRO A C 1
ATOM 795 O O . PRO A 1 110 ? 139.477 5.906 -22.383 1.00 30.07 110 PRO A O 1
ATOM 799 N N . GLU A 1 111 ? 137.497 5.887 -21.324 1.00 28.87 111 GLU A N 1
ATOM 800 C CA . GLU A 1 111 ? 137.241 7.294 -21.600 1.00 30.44 111 GLU A CA 1
ATOM 801 C C . GLU A 1 111 ? 138.303 8.173 -20.948 1.00 28.78 111 GLU A C 1
ATOM 802 O O . GLU A 1 111 ? 138.802 9.120 -21.560 1.00 30.21 111 GLU A O 1
ATOM 808 N N . PHE A 1 112 ? 138.635 7.852 -19.699 1.00 27.75 112 PHE A N 1
ATOM 809 C CA . PHE A 1 112 ? 139.641 8.586 -18.937 1.00 22.33 112 PHE A CA 1
ATOM 810 C C . PHE A 1 112 ? 141.024 8.430 -19.561 1.00 20.76 112 PHE A C 1
ATOM 811 O O . PHE A 1 112 ? 141.811 9.378 -19.608 1.00 19.86 112 PHE A O 1
ATOM 819 N N . LEU A 1 113 ? 141.318 7.225 -20.030 1.00 19.89 113 LEU A N 1
ATOM 820 C CA . LEU A 1 113 ? 142.605 6.944 -20.651 1.00 21.98 113 LEU A CA 1
ATOM 821 C C . LEU A 1 113 ? 142.722 7.713 -21.969 1.00 22.93 113 LEU A C 1
ATOM 822 O O . LEU A 1 113 ? 143.810 8.132 -22.378 1.00 21.51 113 LEU A O 1
ATOM 827 N N . SER A 1 114 ? 141.578 7.898 -22.617 1.00 23.26 114 SER A N 1
ATOM 828 C CA . SER A 1 114 ? 141.514 8.627 -23.869 1.00 23.81 114 SER A CA 1
ATOM 829 C C . SER A 1 114 ? 141.873 10.086 -23.606 1.00 24.83 114 SER A C 1
ATOM 830 O O . SER A 1 114 ? 142.646 10.701 -24.361 1.00 26.04 114 SER A O 1
ATOM 833 N N . TRP A 1 115 ? 141.297 10.634 -22.537 1.00 22.47 115 TRP A N 1
ATOM 834 C CA . TRP A 1 115 ? 141.567 12.010 -22.145 1.00 23.14 115 TRP A CA 1
ATOM 835 C C . TRP A 1 115 ? 143.056 12.123 -21.803 1.00 23.56 115 TRP A C 1
ATOM 836 O O . TRP A 1 115 ? 143.711 13.088 -22.190 1.00 24.45 115 TRP A O 1
ATOM 847 N N . LEU A 1 116 ? 143.576 11.125 -21.081 1.00 23.69 116 LEU A N 1
ATOM 848 C CA . LEU A 1 116 ? 144.980 11.104 -20.671 1.00 23.38 116 LEU A CA 1
ATOM 849 C C . LEU A 1 116 ? 145.932 10.940 -21.849 1.00 24.71 116 LEU A C 1
ATOM 850 O O . LEU A 1 116 ? 147.070 11.398 -21.800 1.00 25.33 116 LEU A O 1
ATOM 855 N N . SER A 1 117 ? 145.464 10.280 -22.903 1.00 24.87 117 SER A N 1
ATOM 856 C CA . SER A 1 117 ? 146.277 10.067 -24.088 1.00 25.97 117 SER A CA 1
ATOM 857 C C . SER A 1 117 ? 146.640 11.396 -24.743 1.00 26.22 117 SER A C 1
ATOM 858 O O . SER A 1 117 ? 147.639 11.491 -25.450 1.00 27.18 117 SER A O 1
ATOM 860 N N . SER A 1 118 ? 145.843 12.429 -24.507 1.00 26.82 118 SER A N 1
ATOM 861 C CA . SER A 1 118 ? 146.135 13.711 -25.135 1.00 27.82 118 SER A CA 1
ATOM 862 C C . SER A 1 118 ? 146.547 14.786 -24.147 1.00 27.15 118 SER A C 1
ATOM 863 O O . SER A 1 118 ? 146.803 15.917 -24.535 1.00 28.39 118 SER A O 1
ATOM 866 N N . TYR A 1 119 ? 146.614 14.432 -22.869 1.00 25.93 119 TYR A N 1
ATOM 867 C CA . TYR A 1 119 ? 147.011 15.381 -21.834 1.00 24.60 119 TYR A CA 1
ATOM 868 C C . TYR A 1 119 ? 148.502 15.771 -21.877 1.00 25.02 119 TYR A C 1
ATOM 869 O O . TYR A 1 119 ? 149.351 15.009 -22.328 1.00 23.59 119 TYR A O 1
ATOM 878 N N . GLN A 1 120 ? 148.801 16.975 -21.400 1.00 25.74 120 GLN A N 1
ATOM 879 C CA . GLN A 1 120 ? 150.175 17.468 -21.320 1.00 26.90 120 GLN A CA 1
ATOM 880 C C . GLN A 1 120 ? 150.265 18.462 -20.167 1.00 26.32 120 GLN A C 1
ATOM 881 O O . GLN A 1 120 ? 149.359 19.259 -19.961 1.00 26.37 120 GLN A O 1
ATOM 887 N N . LEU A 1 121 ? 151.344 18.386 -19.395 1.00 26.31 121 LEU A N 1
ATOM 888 C CA . LEU A 1 121 ? 151.543 19.294 -18.274 1.00 25.45 121 LEU A CA 1
ATOM 889 C C . LEU A 1 121 ? 151.379 20.728 -18.766 1.00 26.11 121 LEU A C 1
ATOM 890 O O . LEU A 1 121 ? 151.980 21.114 -19.766 1.00 25.82 121 LEU A O 1
ATOM 895 N N . PRO A 1 122 ? 150.554 21.531 -18.067 1.00 27.16 122 PRO A N 1
ATOM 896 C CA . PRO A 1 122 ? 150.267 22.934 -18.390 1.00 27.42 122 PRO A CA 1
ATOM 897 C C . PRO A 1 122 ? 151.326 23.951 -17.978 1.00 28.69 122 PRO A C 1
ATOM 898 O O . PRO A 1 122 ? 152.300 23.623 -17.308 1.00 28.97 122 PRO A O 1
ATOM 902 N N . GLU A 1 123 ? 151.107 25.196 -18.392 1.00 31.15 123 GLU A N 1
ATOM 903 C CA . GLU A 1 123 ? 151.990 26.314 -18.074 1.00 32.37 123 GLU A CA 1
ATOM 904 C C . GLU A 1 123 ? 152.222 26.397 -16.569 1.00 30.90 123 GLU A C 1
ATOM 905 O O . GLU A 1 123 ? 151.401 25.923 -15.780 1.00 31.27 123 GLU A O 1
ATOM 911 N N . TYR A 1 124 ? 153.330 27.022 -16.184 1.00 28.84 124 TYR A N 1
ATOM 912 C CA . TYR A 1 124 ? 153.682 27.181 -14.782 1.00 30.38 124 TYR A CA 1
ATOM 913 C C . TYR A 1 124 ? 154.188 28.593 -14.548 1.00 31.23 124 TYR A C 1
ATOM 914 O O . TYR A 1 124 ? 154.511 29.306 -15.488 1.00 31.58 124 TYR A O 1
ATOM 923 N N . GLU A 1 125 ? 154.253 28.987 -13.285 1.00 34.58 125 GLU A N 1
ATOM 924 C CA . GLU A 1 125 ? 154.715 30.310 -12.908 1.00 37.45 125 GLU A CA 1
ATOM 925 C C . GLU A 1 125 ? 156.003 30.125 -12.127 1.00 36.59 125 GLU A C 1
ATOM 926 O O . GLU A 1 125 ? 156.003 29.455 -11.101 1.00 36.95 125 GLU A O 1
ATOM 932 N N . LEU A 1 126 ? 157.102 30.697 -12.615 1.00 36.29 126 LEU A N 1
ATOM 933 C CA . LEU A 1 126 ? 158.392 30.586 -11.926 1.00 36.51 126 LEU A CA 1
ATOM 934 C C . LEU A 1 126 ? 159.085 31.938 -11.774 1.00 37.11 126 LEU A C 1
ATOM 935 O O . LEU A 1 126 ? 159.127 32.733 -12.710 1.00 36.94 126 LEU A O 1
ATOM 940 N N . PHE A 1 127 ? 159.632 32.192 -10.593 1.00 38.99 127 PHE A N 1
ATOM 941 C CA . PHE A 1 127 ? 160.330 33.446 -10.337 1.00 42.27 127 PHE A CA 1
ATOM 942 C C . PHE A 1 127 ? 161.281 33.288 -9.157 1.00 44.75 127 PHE A C 1
ATOM 943 O O . PHE A 1 127 ? 161.012 32.512 -8.240 1.00 44.89 127 PHE A O 1
ATOM 945 N N . LYS A 1 128 ? 162.397 34.015 -9.187 1.00 47.93 128 LYS A N 1
ATOM 946 C CA . LYS A 1 128 ? 163.370 33.956 -8.096 1.00 50.02 128 LYS A CA 1
ATOM 947 C C . LYS A 1 128 ? 162.957 34.957 -7.031 1.00 50.98 128 LYS A C 1
ATOM 948 O O . LYS A 1 128 ? 162.380 35.999 -7.346 1.00 51.53 128 LYS A O 1
ATOM 954 N N . ARG A 1 129 ? 163.240 34.635 -5.773 1.00 51.44 129 ARG A N 1
ATOM 955 C CA . ARG A 1 129 ? 162.895 35.520 -4.670 1.00 53.16 129 ARG A CA 1
ATOM 956 C C . ARG A 1 129 ? 163.625 35.138 -3.391 1.00 54.18 129 ARG A C 1
ATOM 957 O O . ARG A 1 129 ? 163.206 34.222 -2.674 1.00 54.08 129 ARG A O 1
ATOM 959 N N . ASP A 1 130 ? 164.718 35.850 -3.117 1.00 54.94 130 ASP A N 1
ATOM 960 C CA . ASP A 1 130 ? 165.531 35.628 -1.925 1.00 55.59 130 ASP A CA 1
ATOM 961 C C . ASP A 1 130 ? 166.240 34.290 -1.975 1.00 55.39 130 ASP A C 1
ATOM 962 O O . ASP A 1 130 ? 166.175 33.516 -1.019 1.00 55.19 130 ASP A O 1
ATOM 967 N N . GLY A 1 131 ? 166.913 34.016 -3.088 1.00 55.58 131 GLY A N 1
ATOM 968 C CA . GLY A 1 131 ? 167.629 32.757 -3.219 1.00 54.76 131 GLY A CA 1
ATOM 969 C C . GLY A 1 131 ? 166.699 31.564 -3.112 1.00 53.54 131 GLY A C 1
ATOM 970 O O . GLY A 1 131 ? 167.108 30.467 -2.732 1.00 53.78 131 GLY A O 1
ATOM 971 N N . GLN A 1 132 ? 165.433 31.788 -3.442 1.00 51.99 132 GLN A N 1
ATOM 972 C CA . GLN A 1 132 ? 164.433 30.735 -3.398 1.00 50.75 132 GLN A CA 1
ATOM 973 C C . GLN A 1 132 ? 163.616 30.811 -4.679 1.00 49.03 132 GLN A C 1
ATOM 974 O O . GLN A 1 132 ? 163.568 31.855 -5.329 1.00 48.83 132 GLN A O 1
ATOM 980 N N . TYR A 1 133 ? 162.984 29.707 -5.048 1.00 46.91 133 TYR A N 1
ATOM 981 C CA . TYR A 1 133 ? 162.165 29.690 -6.247 1.00 44.90 133 TYR A CA 1
ATOM 982 C C . TYR A 1 133 ? 160.675 29.625 -5.929 1.00 43.78 133 TYR A C 1
ATOM 983 O O . TYR A 1 133 ? 160.241 28.881 -5.053 1.00 41.84 133 TYR A O 1
ATOM 992 N N . GLU A 1 134 ? 159.897 30.426 -6.641 1.00 44.06 134 GLU A N 1
ATOM 993 C CA . GLU A 1 134 ? 158.455 30.429 -6.471 1.00 42.92 134 GLU A CA 1
ATOM 994 C C . GLU A 1 134 ? 157.933 29.742 -7.711 1.00 40.03 134 GLU A C 1
ATOM 995 O O . GLU A 1 134 ? 157.974 30.296 -8.812 1.00 39.66 134 GLU A O 1
ATOM 1001 N N . LEU A 1 135 ? 157.471 28.516 -7.527 1.00 36.27 135 LEU A N 1
ATOM 1002 C CA . LEU A 1 135 ? 156.962 27.728 -8.629 1.00 34.24 135 LEU A CA 1
ATOM 1003 C C . LEU A 1 135 ? 155.502 27.380 -8.345 1.00 32.90 135 LEU A C 1
ATOM 1004 O O . LEU A 1 135 ? 155.189 26.687 -7.381 1.00 33.23 135 LEU A O 1
ATOM 1009 N N . ASN A 1 136 ? 154.606 27.875 -9.187 1.00 31.23 136 ASN A N 1
ATOM 1010 C CA . ASN A 1 136 ? 153.179 27.630 -9.000 1.00 29.35 136 ASN A CA 1
ATOM 1011 C C . ASN A 1 136 ? 152.529 27.101 -10.257 1.00 26.56 136 ASN A C 1
ATOM 1012 O O . ASN A 1 136 ? 152.917 27.463 -11.371 1.00 24.67 136 ASN A O 1
ATOM 1017 N N . PHE A 1 137 ? 151.523 26.256 -10.071 1.00 23.92 137 PHE A N 1
ATOM 1018 C CA . PHE A 1 137 ? 150.784 25.688 -11.192 1.00 21.73 137 PHE A CA 1
ATOM 1019 C C . PHE A 1 137 ? 149.292 25.984 -10.996 1.00 21.45 137 PHE A C 1
ATOM 1020 O O . PHE A 1 137 ? 148.647 25.449 -10.096 1.00 22.93 137 PHE A O 1
ATOM 1028 N N . HIS A 1 138 ? 148.755 26.844 -11.849 1.00 22.14 138 HIS A N 1
ATOM 1029 C CA . HIS A 1 138 ? 147.357 27.252 -11.770 1.00 21.63 138 HIS A CA 1
ATOM 1030 C C . HIS A 1 138 ? 146.525 26.583 -12.830 1.00 18.84 138 HIS A C 1
ATOM 1031 O O . HIS A 1 138 ? 147.043 26.184 -13.858 1.00 20.27 138 HIS A O 1
ATOM 1038 N N . GLY A 1 139 ? 145.227 26.486 -12.572 1.00 17.30 139 GLY A N 1
ATOM 1039 C CA . GLY A 1 139 ? 144.303 25.886 -13.518 1.00 15.79 139 GLY A CA 1
ATOM 1040 C C . GLY A 1 139 ? 143.386 24.850 -12.897 1.00 15.81 139 GLY A C 1
ATOM 1041 O O . GLY A 1 139 ? 143.324 24.696 -11.681 1.00 17.24 139 GLY A O 1
ATOM 1042 N N . ARG A 1 140 ? 142.648 24.146 -13.742 1.00 19.47 140 ARG A N 1
ATOM 1043 C CA . ARG A 1 140 ? 141.764 23.094 -13.272 1.00 23.10 140 ARG A CA 1
ATOM 1044 C C . ARG A 1 140 ? 142.562 22.066 -12.462 1.00 22.58 140 ARG A C 1
ATOM 1045 O O . ARG A 1 140 ? 143.679 21.684 -12.818 1.00 21.66 140 ARG A O 1
ATOM 1053 N N . TRP A 1 141 ? 141.971 21.639 -11.359 1.00 22.53 141 TRP A N 1
ATOM 1054 C CA . TRP A 1 141 ? 142.565 20.664 -10.473 1.00 20.82 141 TRP A CA 1
ATOM 1055 C C . TRP A 1 141 ? 143.029 19.442 -11.265 1.00 21.18 141 TRP A C 1
ATOM 1056 O O . TRP A 1 141 ? 144.100 18.885 -10.993 1.00 21.05 141 TRP A O 1
ATOM 1067 N N . MET A 1 142 ? 142.244 19.027 -12.256 1.00 19.03 142 MET A N 1
ATOM 1068 C CA . MET A 1 142 ? 142.640 17.873 -13.041 1.00 19.19 142 MET A CA 1
ATOM 1069 C C . MET A 1 142 ? 143.846 18.160 -13.937 1.00 19.64 142 MET A C 1
ATOM 1070 O O . MET A 1 142 ? 144.506 17.232 -14.383 1.00 21.59 142 MET A O 1
ATOM 1075 N N . ASP A 1 143 ? 144.160 19.429 -14.184 1.00 19.11 143 ASP A N 1
ATOM 1076 C CA . ASP A 1 143 ? 145.305 19.743 -15.032 1.00 21.01 143 ASP A CA 1
ATOM 1077 C C . ASP A 1 143 ? 146.566 20.076 -14.243 1.00 21.85 143 ASP A C 1
ATOM 1078 O O . ASP A 1 143 ? 147.657 20.096 -14.813 1.00 22.24 143 ASP A O 1
ATOM 1083 N N . THR A 1 144 ? 146.433 20.340 -12.947 1.00 19.15 144 THR A N 1
ATOM 1084 C CA . THR A 1 144 ? 147.598 20.712 -12.153 1.00 19.99 144 THR A CA 1
ATOM 1085 C C . THR A 1 144 ? 148.123 19.652 -11.195 1.00 21.95 144 THR A C 1
ATOM 1086 O O . THR A 1 144 ? 149.308 19.669 -10.841 1.00 21.97 144 THR A O 1
ATOM 1090 N N . THR A 1 145 ? 147.260 18.739 -10.767 1.00 20.83 145 THR A N 1
ATOM 1091 C CA . THR A 1 145 ? 147.678 17.732 -9.811 1.00 20.35 145 THR A CA 1
ATOM 1092 C C . THR A 1 145 ? 148.906 16.899 -10.219 1.00 20.40 145 THR A C 1
ATOM 1093 O O . THR A 1 145 ? 149.754 16.622 -9.375 1.00 20.80 145 THR A O 1
ATOM 1097 N N . LEU A 1 146 ? 149.026 16.522 -11.491 1.00 18.96 146 LEU A N 1
ATOM 1098 C CA . LEU A 1 146 ? 150.179 15.729 -11.928 1.00 18.08 146 LEU A CA 1
ATOM 1099 C C . LEU A 1 146 ? 151.497 16.497 -11.926 1.00 19.7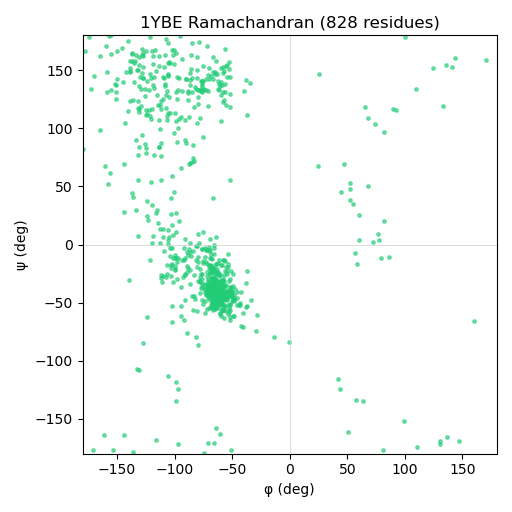1 146 LEU A C 1
ATOM 1100 O O . LEU A 1 146 ? 152.564 15.898 -12.066 1.00 17.83 146 LEU A O 1
ATOM 1105 N N . TRP A 1 147 ? 151.436 17.815 -11.765 1.00 22.18 147 TRP A N 1
ATOM 1106 C CA . TRP A 1 147 ? 152.656 18.621 -11.748 1.00 23.64 147 TRP A CA 1
ATOM 1107 C C . TRP A 1 147 ? 153.498 18.418 -10.487 1.00 25.29 147 TRP A C 1
ATOM 1108 O O . TRP A 1 147 ? 154.721 18.546 -10.529 1.00 25.55 147 TRP A O 1
ATOM 1119 N N . GLU A 1 148 ? 152.841 18.100 -9.375 1.00 27.27 148 GLU A N 1
ATOM 1120 C CA . GLU A 1 148 ? 153.516 17.929 -8.090 1.00 29.18 148 GLU A CA 1
ATOM 1121 C C . GLU A 1 148 ? 154.773 17.059 -8.052 1.00 27.98 148 GLU A C 1
ATOM 1122 O O . GLU A 1 148 ? 155.847 17.537 -7.696 1.00 28.86 148 GLU A O 1
ATOM 1128 N N . ILE A 1 149 ? 154.646 15.782 -8.399 1.00 27.27 149 ILE A N 1
ATOM 1129 C CA . ILE A 1 149 ? 155.789 14.880 -8.334 1.00 26.44 149 ILE A CA 1
ATOM 1130 C C . ILE A 1 149 ? 156.915 15.262 -9.294 1.00 26.88 149 ILE A C 1
ATOM 1131 O O . ILE A 1 149 ? 158.063 15.424 -8.879 1.00 24.19 149 ILE A O 1
ATOM 1136 N N . PRO A 1 150 ? 156.597 15.414 -10.586 1.00 26.11 150 PRO A N 1
ATOM 1137 C CA . PRO A 1 150 ? 157.586 15.780 -11.597 1.00 27.82 150 PRO A CA 1
ATOM 1138 C C . PRO A 1 150 ? 158.402 16.999 -11.169 1.00 29.17 150 PRO A C 1
ATOM 1139 O O . PRO A 1 150 ? 159.629 17.027 -11.316 1.00 28.80 150 PRO A O 1
ATOM 1143 N N . ALA A 1 151 ? 157.715 18.005 -10.639 1.00 28.87 151 ALA A N 1
ATOM 1144 C CA . ALA A 1 151 ? 158.383 19.226 -10.205 1.00 29.66 151 ALA A CA 1
ATOM 1145 C C . ALA A 1 151 ? 159.384 18.978 -9.071 1.00 29.79 151 ALA A C 1
ATOM 1146 O O . ALA A 1 151 ? 160.487 19.521 -9.082 1.00 30.20 151 ALA A O 1
ATOM 1148 N N . LEU A 1 152 ? 159.001 18.171 -8.091 1.00 28.66 152 LEU A N 1
ATOM 1149 C CA . LEU A 1 152 ? 159.897 17.868 -6.984 1.00 28.08 152 LEU A CA 1
ATOM 1150 C C . LEU A 1 152 ? 161.056 17.014 -7.482 1.00 29.48 152 LEU A C 1
ATOM 1151 O O . LEU A 1 152 ? 162.167 17.113 -6.975 1.00 30.99 152 LEU A O 1
ATOM 1156 N N . SER A 1 153 ? 160.796 16.178 -8.479 1.00 30.45 153 SER A N 1
ATOM 1157 C CA . SER A 1 153 ? 161.833 15.318 -9.039 1.00 32.43 153 SER A CA 1
ATOM 1158 C C . SER A 1 153 ? 162.895 16.151 -9.722 1.00 33.08 153 SER A C 1
ATOM 1159 O O . SER A 1 153 ? 164.090 15.993 -9.467 1.00 34.26 153 SER A O 1
ATOM 1162 N N . ILE A 1 154 ? 162.441 17.041 -10.595 1.00 34.51 154 ILE A N 1
ATOM 1163 C CA . ILE A 1 154 ? 163.332 17.914 -11.341 1.00 34.72 154 ILE A CA 1
ATOM 1164 C C . ILE A 1 154 ? 164.218 18.731 -10.405 1.00 36.33 154 ILE A C 1
ATOM 1165 O O . ILE A 1 154 ? 165.411 18.899 -10.647 1.00 36.95 154 ILE A O 1
ATOM 1170 N N . ILE A 1 155 ? 163.635 19.221 -9.324 1.00 36.58 155 ILE A N 1
ATOM 1171 C CA . ILE A 1 155 ? 164.387 20.007 -8.368 1.00 37.92 155 ILE A CA 1
ATOM 1172 C C . ILE A 1 155 ? 165.388 19.152 -7.604 1.00 39.99 155 ILE A C 1
ATOM 1173 O O . ILE A 1 155 ? 166.536 19.555 -7.409 1.00 41.79 155 ILE A O 1
ATOM 1178 N N . ASN A 1 156 ? 164.961 17.970 -7.178 1.00 40.65 156 ASN A N 1
ATOM 1179 C CA . ASN A 1 156 ? 165.851 17.094 -6.439 1.00 41.35 156 ASN A CA 1
ATOM 1180 C C . ASN A 1 156 ? 167.037 16.609 -7.256 1.00 41.63 156 ASN A C 1
ATOM 1181 O O . ASN A 1 156 ? 168.176 16.705 -6.808 1.00 41.31 156 ASN A O 1
ATOM 1186 N N . GLU A 1 157 ? 166.783 16.084 -8.450 1.00 41.11 157 GLU A N 1
ATOM 1187 C CA . GLU A 1 157 ? 167.880 15.580 -9.251 1.00 39.12 157 GLU A CA 1
ATOM 1188 C C . GLU A 1 157 ? 168.794 16.708 -9.731 1.00 39.02 157 GLU A C 1
ATOM 1189 O O . GLU A 1 157 ? 169.967 16.475 -10.027 1.00 38.15 157 GLU A O 1
ATOM 1195 N N . LEU A 1 158 ? 168.270 17.929 -9.802 1.00 38.54 158 LEU A N 1
ATOM 1196 C CA . LEU A 1 158 ? 169.090 19.061 -10.224 1.00 39.07 158 LEU A CA 1
ATOM 1197 C C . LEU A 1 158 ? 170.046 19.470 -9.109 1.00 41.07 158 LEU A C 1
ATOM 1198 O O . LEU A 1 158 ? 171.162 19.906 -9.370 1.00 42.34 158 LEU A O 1
ATOM 1203 N N . ARG A 1 159 ? 169.608 19.334 -7.864 1.00 41.72 159 ARG A N 1
ATOM 1204 C CA . ARG A 1 159 ? 170.463 19.674 -6.742 1.00 43.42 159 ARG A CA 1
ATOM 1205 C C . ARG A 1 159 ? 171.573 18.618 -6.678 1.00 43.63 159 ARG A C 1
ATOM 1206 O O . ARG A 1 159 ? 172.756 18.944 -6.552 1.00 43.83 159 ARG A O 1
ATOM 1214 N N . SER A 1 160 ? 171.190 17.347 -6.773 1.00 43.60 160 SER A N 1
ATOM 1215 C CA . SER A 1 160 ? 172.166 16.266 -6.723 1.00 43.02 160 SER A CA 1
ATOM 1216 C C . SER A 1 160 ? 173.159 16.393 -7.877 1.00 43.00 160 SER A C 1
ATOM 1217 O O . SER A 1 160 ? 174.366 16.360 -7.659 1.00 42.24 160 SER A O 1
ATOM 1220 N N . ARG A 1 161 ? 172.648 16.548 -9.099 1.00 44.15 161 ARG A N 1
ATOM 1221 C CA . ARG A 1 161 ? 173.502 16.699 -10.278 1.00 45.18 161 ARG A CA 1
ATOM 1222 C C . ARG A 1 161 ? 174.494 17.834 -10.079 1.00 46.24 161 ARG A C 1
ATOM 1223 O O . ARG A 1 161 ? 175.712 17.642 -10.134 1.00 46.13 161 ARG A O 1
ATOM 1231 N N . SER A 1 162 ? 173.946 19.023 -9.862 1.00 46.34 162 SER A N 1
ATOM 1232 C CA . SER A 1 162 ? 174.733 20.220 -9.662 1.00 46.74 162 SER A CA 1
ATOM 1233 C C . SER A 1 162 ? 175.807 19.974 -8.606 1.00 46.33 162 SER A C 1
ATOM 1234 O O . SER A 1 162 ? 176.947 20.400 -8.763 1.00 48.08 162 SER A O 1
ATOM 1237 N N . ALA A 1 163 ? 175.451 19.280 -7.534 1.00 45.12 163 ALA A N 1
ATOM 1238 C CA . ALA A 1 163 ? 176.426 19.005 -6.489 1.00 45.51 163 ALA A CA 1
ATOM 1239 C C . ALA A 1 163 ? 177.594 18.186 -7.039 1.00 45.54 163 ALA A C 1
ATOM 1240 O O . ALA A 1 163 ? 178.741 18.627 -7.002 1.00 47.57 163 ALA A O 1
ATOM 1242 N N . MET A 1 164 ? 177.295 17.000 -7.558 1.00 44.85 164 MET A N 1
ATOM 1243 C CA . MET A 1 164 ? 178.315 16.105 -8.095 1.00 43.94 164 MET A CA 1
ATOM 1244 C C . MET A 1 164 ? 179.035 16.631 -9.350 1.00 45.57 164 MET A C 1
ATOM 1245 O O . MET A 1 164 ? 179.950 15.981 -9.859 1.00 44.28 164 MET A O 1
ATOM 1250 N N . ARG A 1 165 ? 178.620 17.797 -9.844 1.00 46.56 165 ARG A N 1
ATOM 1251 C CA . ARG A 1 165 ? 179.215 18.404 -11.042 1.00 47.99 165 ARG A CA 1
ATOM 1252 C C . ARG A 1 165 ? 180.749 18.391 -11.042 1.00 48.14 165 ARG A C 1
ATOM 1253 O O . ARG A 1 165 ? 181.382 17.942 -11.999 1.00 47.43 165 ARG A O 1
ATOM 1255 N N . SER A 1 166 ? 181.343 18.895 -9.968 1.00 48.44 166 SER A N 1
ATOM 1256 C CA . SER A 1 166 ? 182.793 18.930 -9.855 1.00 49.61 166 SER A CA 1
ATOM 1257 C C . SER A 1 166 ? 183.378 17.515 -9.808 1.00 50.12 166 SER A C 1
ATOM 1258 O O . SER A 1 166 ? 184.319 17.204 -10.542 1.00 50.20 166 SER A O 1
ATOM 1260 N N . LEU A 1 167 ? 182.810 16.674 -8.940 1.00 49.97 167 LEU A N 1
ATOM 1261 C CA . LEU A 1 167 ? 183.253 15.288 -8.745 1.00 49.72 167 LEU A CA 1
ATOM 1262 C C . LEU A 1 167 ? 183.772 14.578 -10.000 1.00 49.08 167 LEU A C 1
ATOM 1263 O O . LEU A 1 167 ? 183.209 14.716 -11.090 1.00 48.73 167 LEU A O 1
ATOM 1265 N N . GLY A 1 168 ? 184.851 13.815 -9.827 1.00 48.47 168 GLY A N 1
ATOM 1266 C CA . GLY A 1 168 ? 185.448 13.083 -10.933 1.00 47.42 168 GLY A CA 1
ATOM 1267 C C . GLY A 1 168 ? 185.036 11.624 -10.918 1.00 47.46 168 GLY A C 1
ATOM 1268 O O . GLY A 1 168 ? 184.694 11.087 -9.868 1.00 49.51 168 GLY A O 1
ATOM 1269 N N . TYR A 1 169 ? 185.071 10.981 -12.079 1.00 45.99 169 TYR A N 1
ATOM 1270 C CA . TYR A 1 169 ? 184.685 9.583 -12.206 1.00 45.29 169 TYR A CA 1
ATOM 1271 C C . TYR A 1 169 ? 185.006 8.722 -10.986 1.00 45.27 169 TYR A C 1
ATOM 1272 O O . TYR A 1 169 ? 184.155 7.971 -10.516 1.00 46.13 169 TYR A O 1
ATOM 1274 N N . PHE A 1 170 ? 186.226 8.825 -10.469 1.00 45.16 170 PHE A N 1
ATOM 1275 C CA . PHE A 1 170 ? 186.622 8.020 -9.310 1.00 44.99 170 PHE A CA 1
ATOM 1276 C C . PHE A 1 170 ? 185.775 8.333 -8.083 1.00 42.83 170 PHE A C 1
ATOM 1277 O O . PHE A 1 170 ? 185.243 7.434 -7.431 1.00 41.54 170 PHE A O 1
ATOM 1279 N N . THR A 1 171 ? 185.673 9.616 -7.766 1.00 40.90 171 THR A N 1
ATOM 1280 C CA . THR A 1 171 ? 184.896 10.048 -6.625 1.00 40.37 171 THR A CA 1
ATOM 1281 C C . THR A 1 171 ? 183.470 9.485 -6.715 1.00 40.21 171 THR A C 1
ATOM 1282 O O . THR A 1 171 ? 182.940 8.971 -5.730 1.00 40.69 171 THR A O 1
ATOM 1284 N N . LEU A 1 172 ? 182.859 9.567 -7.896 1.00 38.58 172 LEU A N 1
ATOM 1285 C CA . LEU A 1 172 ? 181.504 9.058 -8.078 1.00 39.04 172 LEU A CA 1
ATOM 1286 C C . LEU A 1 172 ? 181.399 7.569 -7.762 1.00 39.11 172 LEU A C 1
ATOM 1287 O O . LEU A 1 172 ? 180.426 7.123 -7.148 1.00 40.30 172 LEU A O 1
ATOM 1292 N N . ASP A 1 173 ? 182.395 6.799 -8.186 1.00 37.66 173 ASP A N 1
ATOM 1293 C CA . ASP A 1 173 ? 182.388 5.361 -7.941 1.00 36.82 173 ASP A CA 1
ATOM 1294 C C . ASP A 1 173 ? 182.367 5.042 -6.446 1.00 34.74 173 ASP A C 1
ATOM 1295 O O . ASP A 1 173 ? 181.662 4.136 -6.012 1.00 35.14 173 ASP A O 1
ATOM 1300 N N . VAL A 1 174 ? 183.141 5.786 -5.664 1.00 33.81 174 VAL A N 1
ATOM 1301 C CA . VAL A 1 174 ? 183.196 5.575 -4.221 1.00 33.90 174 VAL A CA 1
ATOM 1302 C C . VAL A 1 174 ? 181.879 6.033 -3.590 1.00 34.78 174 VAL A C 1
ATOM 1303 O O . VAL A 1 174 ? 181.339 5.374 -2.690 1.00 32.70 174 VAL A O 1
ATOM 1307 N N . LEU A 1 175 ? 181.375 7.164 -4.078 1.00 34.77 175 LEU A N 1
ATOM 1308 C CA . LEU A 1 175 ? 180.129 7.743 -3.598 1.00 35.40 175 LEU A CA 1
ATOM 1309 C C . LEU A 1 175 ? 178.954 6.781 -3.780 1.00 35.90 175 LEU A C 1
ATOM 1310 O O . LEU A 1 175 ? 178.216 6.509 -2.830 1.00 37.51 175 LEU A O 1
ATOM 1315 N N . TYR A 1 176 ? 178.780 6.254 -4.988 1.00 33.94 176 TYR A N 1
ATOM 1316 C CA . TYR A 1 176 ? 177.681 5.327 -5.227 1.00 33.57 176 TYR A CA 1
ATOM 1317 C C . TYR A 1 176 ? 177.896 3.969 -4.577 1.00 32.94 176 TYR A C 1
ATOM 1318 O O . TYR A 1 176 ? 176.938 3.331 -4.125 1.00 33.65 176 TYR A O 1
ATOM 1327 N N . ALA A 1 177 ? 179.149 3.530 -4.513 1.00 30.45 177 ALA A N 1
ATOM 1328 C CA . ALA A 1 177 ? 179.459 2.249 -3.894 1.00 29.18 177 ALA A CA 1
ATOM 1329 C C . ALA A 1 177 ? 179.097 2.274 -2.403 1.00 28.25 177 ALA A C 1
ATOM 1330 O O . ALA A 1 177 ? 178.504 1.335 -1.879 1.00 27.39 177 ALA A O 1
ATOM 1332 N N . ARG A 1 178 ? 179.455 3.355 -1.721 1.00 28.87 178 ARG A N 1
ATOM 1333 C CA . ARG A 1 178 ? 179.154 3.479 -0.301 1.00 29.74 178 ARG A CA 1
ATOM 1334 C C . ARG A 1 178 ? 177.643 3.619 -0.057 1.00 32.00 178 ARG A C 1
ATOM 1335 O O . ARG A 1 178 ? 177.120 3.145 0.963 1.00 32.00 178 ARG A O 1
ATOM 1343 N N . ALA A 1 179 ? 176.941 4.262 -0.991 1.00 30.06 179 ALA A N 1
ATOM 1344 C CA . ALA A 1 179 ? 175.491 4.414 -0.871 1.00 29.14 179 ALA A CA 1
ATOM 1345 C C . ALA A 1 179 ? 174.803 3.054 -1.097 1.00 28.72 179 ALA A C 1
ATOM 1346 O O . ALA A 1 179 ? 173.804 2.736 -0.451 1.00 26.72 179 ALA A O 1
ATOM 1348 N N . LYS A 1 180 ? 175.336 2.247 -2.010 1.00 29.33 180 LYS A N 1
ATOM 1349 C CA . LYS A 1 180 ? 174.748 0.932 -2.243 1.00 30.29 180 LYS A CA 1
ATOM 1350 C C . LYS A 1 180 ? 174.993 0.095 -1.003 1.00 29.21 180 LYS A C 1
ATOM 1351 O O . LYS A 1 180 ? 174.134 -0.678 -0.586 1.00 30.81 180 LYS A O 1
ATOM 1357 N N . ALA A 1 181 ? 176.168 0.256 -0.408 1.00 28.12 181 ALA A N 1
ATOM 1358 C CA . ALA A 1 181 ? 176.502 -0.495 0.788 1.00 27.78 181 ALA A CA 1
ATOM 1359 C C . ALA A 1 181 ? 175.618 -0.053 1.956 1.00 26.37 181 ALA A C 1
ATOM 1360 O O . ALA A 1 181 ? 175.155 -0.882 2.739 1.00 23.03 181 ALA A O 1
ATOM 1362 N N . LYS A 1 182 ? 175.384 1.253 2.066 1.00 27.20 182 LYS A N 1
ATOM 1363 C CA . LYS A 1 182 ? 174.554 1.789 3.137 1.00 27.79 182 LYS A CA 1
ATOM 1364 C C . LYS A 1 182 ? 173.138 1.260 2.941 1.00 29.51 182 LYS A C 1
ATOM 1365 O O . LYS A 1 182 ? 172.459 0.902 3.904 1.00 30.01 182 LYS A O 1
ATOM 1371 N N . MET A 1 183 ? 172.703 1.200 1.684 1.00 30.30 183 MET A N 1
ATOM 1372 C CA . MET A 1 183 ? 171.369 0.711 1.358 1.00 31.32 183 MET A CA 1
ATOM 1373 C C . MET A 1 183 ? 171.255 -0.777 1.686 1.00 31.75 183 MET A C 1
ATOM 1374 O O . MET A 1 183 ? 170.318 -1.203 2.373 1.00 30.78 183 MET A O 1
ATOM 1379 N N . TRP A 1 184 ? 172.214 -1.568 1.212 1.00 30.55 184 TRP A N 1
ATOM 1380 C CA . TRP A 1 184 ? 172.157 -3.000 1.448 1.00 31.76 184 TRP A CA 1
ATOM 1381 C C . TRP A 1 184 ? 172.220 -3.439 2.912 1.00 33.88 184 TRP A C 1
ATOM 1382 O O . TRP A 1 184 ? 171.730 -4.512 3.257 1.00 34.65 184 TRP A O 1
ATOM 1393 N N . GLU A 1 185 ? 172.822 -2.630 3.777 1.00 35.51 185 GLU A N 1
ATOM 1394 C CA . GLU A 1 185 ? 172.878 -2.989 5.188 1.00 38.18 185 GLU A CA 1
ATOM 1395 C C . GLU A 1 185 ? 171.465 -2.984 5.757 1.00 38.15 185 GLU A C 1
ATOM 1396 O O . GLU A 1 185 ? 171.081 -3.874 6.523 1.00 38.61 185 GLU A O 1
ATOM 1402 N N . LYS A 1 186 ? 170.695 -1.971 5.371 1.00 37.90 186 LYS A N 1
ATOM 1403 C CA . LYS A 1 186 ? 169.317 -1.839 5.813 1.00 36.57 186 LYS A CA 1
ATOM 1404 C C . LYS A 1 186 ? 168.517 -3.067 5.377 1.00 37.21 186 LYS A C 1
ATOM 1405 O O . LYS A 1 186 ? 167.601 -3.500 6.074 1.00 38.54 186 LYS A O 1
ATOM 1411 N N . VAL A 1 187 ? 168.877 -3.633 4.231 1.00 36.29 187 VAL A N 1
ATOM 1412 C CA . VAL A 1 187 ? 168.195 -4.812 3.714 1.00 37.44 187 VAL A CA 1
ATOM 1413 C C . VAL A 1 187 ? 168.439 -6.021 4.609 1.00 37.21 187 VAL A C 1
ATOM 1414 O O . VAL A 1 187 ? 167.510 -6.766 4.916 1.00 37.54 187 VAL A O 1
ATOM 1418 N N . GLU A 1 188 ? 169.689 -6.211 5.025 1.00 39.31 188 GLU A N 1
ATOM 1419 C CA . GLU A 1 188 ? 170.060 -7.331 5.892 1.00 40.58 188 GLU A CA 1
ATOM 1420 C C . GLU A 1 188 ? 169.292 -7.276 7.220 1.00 40.03 188 GLU A C 1
ATOM 1421 O O . GLU A 1 188 ? 169.000 -8.313 7.820 1.00 38.98 188 GLU A O 1
ATOM 1427 N N . ARG A 1 189 ? 168.968 -6.066 7.676 1.00 39.64 189 ARG A N 1
ATOM 1428 C CA . ARG A 1 189 ? 168.216 -5.903 8.916 1.00 38.55 189 ARG A CA 1
ATOM 1429 C C . ARG A 1 189 ? 166.760 -6.292 8.708 1.00 39.74 189 ARG A C 1
ATOM 1430 O O . ARG A 1 189 ? 166.191 -7.042 9.501 1.00 41.17 189 ARG A O 1
ATOM 1438 N N . LEU A 1 190 ? 166.155 -5.775 7.641 1.00 40.72 190 LEU A N 1
ATOM 1439 C CA . LEU A 1 190 ? 164.757 -6.074 7.332 1.00 39.87 190 LEU A CA 1
ATOM 1440 C C . LEU A 1 190 ? 164.581 -7.552 6.983 1.00 41.22 190 LEU A C 1
ATOM 1441 O O . LEU A 1 190 ? 163.549 -8.152 7.274 1.00 40.83 190 LEU A O 1
ATOM 1446 N N . ARG A 1 191 ? 165.602 -8.134 6.364 1.00 42.83 191 ARG A N 1
ATOM 1447 C CA . ARG A 1 191 ? 165.565 -9.535 5.968 1.00 45.54 191 ARG A CA 1
ATOM 1448 C C . ARG A 1 191 ? 165.259 -10.438 7.165 1.00 46.03 191 ARG A C 1
ATOM 1449 O O . ARG A 1 191 ? 164.834 -11.580 7.003 1.00 44.66 191 ARG A O 1
ATOM 1457 N N . GLU A 1 192 ? 165.468 -9.915 8.366 1.00 46.48 192 GLU A N 1
ATOM 1458 C CA . GLU A 1 192 ? 165.223 -10.674 9.585 1.00 47.65 192 GLU A CA 1
ATOM 1459 C C . GLU A 1 192 ? 163.756 -10.727 10.016 1.00 48.01 192 GLU A C 1
ATOM 1460 O O . GLU A 1 192 ? 163.426 -11.355 11.017 1.00 47.79 192 GLU A O 1
ATOM 1466 N N . LEU A 1 193 ? 162.880 -10.061 9.271 1.00 47.65 193 LEU A N 1
ATOM 1467 C CA . LEU A 1 193 ? 161.454 -10.044 9.591 1.00 47.56 193 LEU A CA 1
ATOM 1468 C C . LEU A 1 193 ? 160.672 -10.527 8.370 1.00 47.50 193 LEU A C 1
ATOM 1469 O O . LEU A 1 193 ? 160.173 -9.728 7.590 1.00 48.05 193 LEU A O 1
ATOM 1474 N N . PRO A 1 194 ? 160.559 -11.851 8.190 1.00 48.00 194 PRO A N 1
ATOM 1475 C CA . PRO A 1 194 ? 159.831 -12.401 7.040 1.00 47.08 194 PRO A CA 1
ATOM 1476 C C . PRO A 1 194 ? 158.411 -11.869 6.829 1.00 46.03 194 PRO A C 1
ATOM 1477 O O . PRO A 1 194 ? 158.020 -11.577 5.692 1.00 47.31 194 PRO A O 1
ATOM 1481 N N . GLY A 1 195 ? 157.649 -11.746 7.915 1.00 42.05 195 GLY A N 1
ATOM 1482 C CA . GLY A 1 195 ? 156.284 -11.254 7.814 1.00 39.03 195 GLY A CA 1
ATOM 1483 C C . GLY A 1 195 ? 156.175 -9.806 7.356 1.00 37.34 195 GLY A C 1
ATOM 1484 O O . GLY A 1 195 ? 155.084 -9.293 7.089 1.00 36.31 195 GLY A O 1
ATOM 1485 N N . LEU A 1 196 ? 157.320 -9.146 7.271 1.00 34.67 196 LEU A N 1
ATOM 1486 C CA . LEU A 1 196 ? 157.384 -7.762 6.847 1.00 34.39 196 LEU A CA 1
ATOM 1487 C C . LEU A 1 196 ? 156.888 -7.554 5.415 1.00 33.14 196 LEU A C 1
ATOM 1488 O O . LEU A 1 196 ? 157.151 -8.357 4.524 1.00 33.98 196 LEU A O 1
ATOM 1493 N N . ARG A 1 197 ? 156.166 -6.463 5.207 1.00 29.73 197 ARG A N 1
ATOM 1494 C CA . ARG A 1 197 ? 155.651 -6.109 3.894 1.00 27.90 197 ARG A CA 1
ATOM 1495 C C . ARG A 1 197 ? 156.032 -4.643 3.713 1.00 26.71 197 ARG A C 1
ATOM 1496 O O . ARG A 1 197 ? 155.609 -3.769 4.475 1.00 24.68 197 ARG A O 1
ATOM 1504 N N . ILE A 1 198 ? 156.863 -4.374 2.718 1.00 25.89 198 ILE A N 1
ATOM 1505 C CA . ILE A 1 198 ? 157.312 -3.012 2.500 1.00 27.21 198 ILE A CA 1
ATOM 1506 C C . ILE A 1 198 ? 157.328 -2.685 1.011 1.00 27.82 198 ILE A C 1
ATOM 1507 O O . ILE A 1 198 ? 157.523 -3.568 0.175 1.00 28.66 198 ILE A O 1
ATOM 1512 N N . SER A 1 199 ? 157.097 -1.419 0.686 1.00 26.84 199 SER A N 1
ATOM 1513 C CA . SER A 1 199 ? 157.071 -0.982 -0.696 1.00 27.32 199 SER A CA 1
ATOM 1514 C C . SER A 1 199 ? 157.811 0.339 -0.846 1.00 27.43 199 SER A C 1
ATOM 1515 O O . SER A 1 199 ? 158.067 1.035 0.139 1.00 26.07 199 SER A O 1
ATOM 1518 N N . ASP A 1 200 ? 158.153 0.682 -2.082 1.00 26.32 200 ASP A N 1
ATOM 1519 C CA . ASP A 1 200 ? 158.883 1.912 -2.360 1.00 26.11 200 ASP A CA 1
ATOM 1520 C C . ASP A 1 200 ? 157.988 3.138 -2.577 1.00 26.28 200 ASP A C 1
ATOM 1521 O O . ASP A 1 200 ? 157.029 3.098 -3.342 1.00 24.80 200 ASP A O 1
ATOM 1526 N N . PHE A 1 201 ? 158.307 4.224 -1.885 1.00 26.68 201 PHE A N 1
ATOM 1527 C CA . PHE A 1 201 ? 157.560 5.470 -2.020 1.00 28.86 201 PHE A CA 1
ATOM 1528 C C . PHE A 1 201 ? 158.520 6.626 -2.167 1.00 28.31 201 PHE A C 1
ATOM 1529 O O . PHE A 1 201 ? 158.196 7.734 -1.781 1.00 31.02 201 PHE A O 1
ATOM 1537 N N . GLY A 1 202 ? 159.692 6.369 -2.741 1.00 30.24 202 GLY A N 1
ATOM 1538 C CA . GLY A 1 202 ? 160.693 7.416 -2.878 1.00 30.90 202 GLY A CA 1
ATOM 1539 C C . GLY A 1 202 ? 160.818 8.202 -4.176 1.00 31.20 202 GLY A C 1
ATOM 1540 O O . GLY A 1 202 ? 161.857 8.804 -4.424 1.00 32.93 202 GLY A O 1
ATOM 1541 N N . THR A 1 203 ? 159.788 8.220 -5.010 1.00 29.90 203 THR A N 1
ATOM 1542 C CA . THR A 1 203 ? 159.867 8.978 -6.253 1.00 29.38 203 THR A CA 1
ATOM 1543 C C . THR A 1 203 ? 160.080 10.472 -5.973 1.00 31.92 203 THR A C 1
ATOM 1544 O O . THR A 1 203 ? 161.011 11.109 -6.475 1.00 31.79 203 THR A O 1
ATOM 1548 N N . ARG A 1 204 ? 159.179 11.003 -5.163 1.00 33.51 204 ARG A N 1
ATOM 1549 C CA . ARG A 1 204 ? 159.136 12.394 -4.760 1.00 35.31 204 ARG A CA 1
ATOM 1550 C C . ARG A 1 204 ? 160.463 13.017 -4.320 1.00 37.27 204 ARG A C 1
ATOM 1551 O O . ARG A 1 204 ? 160.769 14.157 -4.673 1.00 38.22 204 ARG A O 1
ATOM 1559 N N . ARG A 1 205 ? 161.261 12.277 -3.562 1.00 37.36 205 ARG A N 1
ATOM 1560 C CA . ARG A 1 205 ? 162.520 12.820 -3.075 1.00 37.88 205 ARG A CA 1
ATOM 1561 C C . ARG A 1 205 ? 163.756 12.015 -3.464 1.00 36.34 205 ARG A C 1
ATOM 1562 O O . ARG A 1 205 ? 164.809 12.135 -2.837 1.00 34.98 205 ARG A O 1
ATOM 1570 N N . ARG A 1 206 ? 163.631 11.213 -4.512 1.00 33.90 206 ARG A N 1
ATOM 1571 C CA . ARG A 1 206 ? 164.740 10.391 -4.965 1.00 32.86 206 ARG A CA 1
ATOM 1572 C C . ARG A 1 206 ? 165.978 11.208 -5.291 1.00 31.90 206 ARG A C 1
ATOM 1573 O O . ARG A 1 206 ? 165.884 12.360 -5.695 1.00 33.13 206 ARG A O 1
ATOM 1581 N N . HIS A 1 207 ? 167.141 10.597 -5.099 1.00 31.82 207 HIS A N 1
ATOM 1582 C CA . HIS A 1 207 ? 168.411 11.236 -5.403 1.00 30.73 207 HIS A CA 1
ATOM 1583 C C . HIS A 1 207 ? 168.489 11.354 -6.920 1.00 30.16 207 HIS A C 1
ATOM 1584 O O . HIS A 1 207 ? 169.189 12.217 -7.449 1.00 31.74 207 HIS A O 1
ATOM 1591 N N . SER A 1 208 ? 167.755 10.480 -7.606 1.00 28.24 208 SER A N 1
ATOM 1592 C CA . SER A 1 208 ? 167.682 10.472 -9.064 1.00 27.18 208 SER A CA 1
ATOM 1593 C C . SER A 1 208 ? 166.963 9.216 -9.538 1.00 27.90 208 SER A C 1
ATOM 1594 O O . SER A 1 208 ? 166.898 8.203 -8.822 1.00 24.66 208 SER A O 1
ATOM 1597 N N . PHE A 1 209 ? 166.440 9.288 -10.760 1.00 27.94 209 PHE A N 1
ATOM 1598 C CA . PHE A 1 209 ? 165.725 8.173 -11.354 1.00 29.29 209 PHE A CA 1
ATOM 1599 C C . PHE A 1 209 ? 166.515 6.865 -11.338 1.00 29.94 209 PHE A C 1
ATOM 1600 O O . PHE A 1 209 ? 166.054 5.859 -10.790 1.00 30.90 209 PHE A O 1
ATOM 1608 N N . LEU A 1 210 ? 167.696 6.876 -11.950 1.00 30.20 210 LEU A N 1
ATOM 1609 C CA . LEU A 1 210 ? 168.526 5.679 -12.023 1.00 29.05 210 LEU A CA 1
ATOM 1610 C C . LEU A 1 210 ? 168.813 5.065 -10.666 1.00 27.39 210 LEU A C 1
ATOM 1611 O O . LEU A 1 210 ? 168.798 3.849 -10.515 1.00 25.80 210 LEU A O 1
ATOM 1616 N N . TRP A 1 211 ? 169.071 5.910 -9.677 1.00 26.16 211 TRP A N 1
ATOM 1617 C CA . TRP A 1 211 ? 169.357 5.420 -8.336 1.00 25.02 211 TRP A CA 1
ATOM 1618 C C . TRP A 1 211 ? 168.121 4.780 -7.709 1.00 25.77 211 TRP A C 1
ATOM 1619 O O . TRP A 1 211 ? 168.222 3.776 -7.003 1.00 25.07 211 TRP A O 1
ATOM 1630 N N . GLN A 1 212 ? 166.951 5.361 -7.962 1.00 26.19 212 GLN A N 1
ATOM 1631 C CA . GLN A 1 212 ? 165.721 4.809 -7.407 1.00 26.08 212 GLN A CA 1
ATOM 1632 C C . GLN A 1 212 ? 165.560 3.417 -7.981 1.00 25.47 212 GLN A C 1
ATOM 1633 O O . GLN A 1 212 ? 165.245 2.464 -7.277 1.00 24.75 212 GLN A O 1
ATOM 1639 N N . ARG A 1 213 ? 165.807 3.315 -9.275 1.00 28.28 213 ARG A N 1
ATOM 1640 C CA . ARG A 1 213 ? 165.699 2.060 -9.998 1.00 30.59 213 ARG A CA 1
ATOM 1641 C C . ARG A 1 213 ? 166.603 0.995 -9.363 1.00 31.43 213 ARG A C 1
ATOM 1642 O O . ARG A 1 213 ? 166.179 -0.141 -9.139 1.00 31.64 213 ARG A O 1
ATOM 1650 N N . TRP A 1 214 ? 167.847 1.365 -9.068 1.00 30.76 214 TRP A N 1
ATOM 1651 C CA . TRP A 1 214 ? 168.774 0.425 -8.446 1.00 30.14 214 TRP A CA 1
ATOM 1652 C C . TRP A 1 214 ? 168.249 0.000 -7.082 1.00 29.61 214 TRP A C 1
ATOM 1653 O O . TRP A 1 214 ? 168.300 -1.179 -6.739 1.00 29.39 214 TRP A O 1
ATOM 1664 N N . CYS A 1 215 ? 167.763 0.966 -6.302 1.00 30.27 215 CYS A N 1
ATOM 1665 C CA . CYS A 1 215 ? 167.236 0.684 -4.967 1.00 31.15 215 CYS A CA 1
ATOM 1666 C C . CYS A 1 215 ? 166.067 -0.301 -5.044 1.00 32.10 215 CYS A C 1
ATOM 1667 O O . CYS A 1 215 ? 166.023 -1.288 -4.301 1.00 29.93 215 CYS A O 1
ATOM 1670 N N . VAL A 1 216 ? 165.127 -0.036 -5.950 1.00 32.43 216 VAL A N 1
ATOM 1671 C CA . VAL A 1 216 ? 163.980 -0.913 -6.107 1.00 31.58 216 VAL A CA 1
ATOM 1672 C C . VAL A 1 216 ? 164.406 -2.325 -6.488 1.00 32.08 216 VAL A C 1
ATOM 1673 O O . VAL A 1 216 ? 163.864 -3.297 -5.977 1.00 31.89 216 VAL A O 1
ATOM 1677 N N . GLU A 1 217 ? 165.380 -2.442 -7.381 1.00 36.22 217 GLU A N 1
ATOM 1678 C CA . GLU A 1 217 ? 165.874 -3.748 -7.802 1.00 38.59 217 GLU A CA 1
ATOM 1679 C C . GLU A 1 217 ? 166.531 -4.456 -6.611 1.00 38.67 217 GLU A C 1
ATOM 1680 O O . GLU A 1 217 ? 166.382 -5.666 -6.434 1.00 38.15 217 GLU A O 1
ATOM 1686 N N . ALA A 1 218 ? 167.235 -3.695 -5.780 1.00 39.08 218 ALA A N 1
ATOM 1687 C CA . ALA A 1 218 ? 167.904 -4.272 -4.618 1.00 39.87 218 ALA A CA 1
ATOM 1688 C C . ALA A 1 218 ? 166.899 -4.784 -3.596 1.00 41.38 218 ALA A C 1
ATOM 1689 O O . ALA A 1 218 ? 167.154 -5.774 -2.902 1.00 42.26 218 ALA A O 1
ATOM 1691 N N . LEU A 1 219 ? 165.754 -4.115 -3.497 1.00 41.65 219 LEU A N 1
ATOM 1692 C CA . LEU A 1 219 ? 164.728 -4.546 -2.556 1.00 42.28 219 LEU A CA 1
ATOM 1693 C C . LEU A 1 219 ? 164.120 -5.900 -2.916 1.00 44.15 219 LEU A C 1
ATOM 1694 O O . LEU A 1 219 ? 164.134 -6.826 -2.101 1.00 43.93 219 LEU A O 1
ATOM 1699 N N . LYS A 1 220 ? 163.585 -6.017 -4.129 1.00 45.39 220 LYS A N 1
ATOM 1700 C CA . LYS A 1 220 ? 162.982 -7.274 -4.556 1.00 47.80 220 LYS A CA 1
ATOM 1701 C C . LYS A 1 220 ? 163.998 -8.405 -4.498 1.00 48.74 220 LYS A C 1
ATOM 1702 O O . LYS A 1 220 ? 163.680 -9.526 -4.084 1.00 48.26 220 LYS A O 1
ATOM 1708 N N . GLU A 1 221 ? 165.226 -8.097 -4.901 1.00 48.74 221 GLU A N 1
ATOM 1709 C CA . GLU A 1 221 ? 166.295 -9.083 -4.900 1.00 48.51 221 GLU A CA 1
ATOM 1710 C C . GLU A 1 221 ? 166.689 -9.484 -3.483 1.00 45.80 221 GLU A C 1
ATOM 1711 O O . GLU A 1 221 ? 166.996 -10.640 -3.232 1.00 46.66 221 GLU A O 1
ATOM 1717 N N . GLY A 1 222 ? 166.655 -8.533 -2.555 1.00 43.83 222 GLY A N 1
ATOM 1718 C CA . GLY A 1 222 ? 167.059 -8.818 -1.189 1.00 41.40 222 GLY A CA 1
ATOM 1719 C C . GLY A 1 222 ? 166.063 -9.327 -0.157 1.00 40.96 222 GLY A C 1
ATOM 1720 O O . GLY A 1 222 ? 166.479 -9.947 0.823 1.00 41.68 222 GLY A O 1
ATOM 1721 N N . ILE A 1 223 ? 164.768 -9.075 -0.330 1.00 38.23 223 ILE A N 1
ATOM 1722 C CA . ILE A 1 223 ? 163.801 -9.550 0.656 1.00 36.16 223 ILE A CA 1
ATOM 1723 C C . ILE A 1 223 ? 162.618 -10.246 0.014 1.00 35.49 223 ILE A C 1
ATOM 1724 O O . ILE A 1 223 ? 161.640 -10.568 0.682 1.00 34.73 223 ILE A O 1
ATOM 1729 N N . GLY A 1 224 ? 162.714 -10.458 -1.293 1.00 35.75 224 GLY A N 1
ATOM 1730 C CA . GLY A 1 224 ? 161.666 -11.135 -2.031 1.00 35.62 224 GLY A CA 1
ATOM 1731 C C . GLY A 1 224 ? 160.218 -10.768 -1.764 1.00 36.22 224 GLY A C 1
ATOM 1732 O O . GLY A 1 224 ? 159.835 -9.603 -1.854 1.00 37.00 224 GLY A O 1
ATOM 1733 N N . PRO A 1 225 ? 159.384 -11.762 -1.415 1.00 35.67 225 PRO A N 1
ATOM 1734 C CA . PRO A 1 225 ? 157.954 -11.581 -1.135 1.00 35.00 225 PRO A CA 1
ATOM 1735 C C . PRO A 1 225 ? 157.611 -10.459 -0.165 1.00 34.44 225 PRO A C 1
ATOM 1736 O O . PRO A 1 225 ? 156.505 -9.914 -0.202 1.00 34.85 225 PRO A O 1
ATOM 1740 N N . ALA A 1 226 ? 158.562 -10.122 0.700 1.00 32.76 226 ALA A N 1
ATOM 1741 C CA . ALA A 1 226 ? 158.356 -9.076 1.686 1.00 32.63 226 ALA A CA 1
ATOM 1742 C C . ALA A 1 226 ? 158.223 -7.711 1.012 1.00 31.43 226 ALA A C 1
ATOM 1743 O O . ALA A 1 226 ? 157.689 -6.769 1.599 1.00 31.20 226 ALA A O 1
ATOM 1745 N N . PHE A 1 227 ? 158.719 -7.618 -0.220 1.00 30.20 227 PHE A N 1
ATOM 1746 C CA . PHE A 1 227 ? 158.666 -6.388 -1.000 1.00 29.18 227 PHE A CA 1
ATOM 1747 C C . PHE A 1 227 ? 157.430 -6.419 -1.895 1.00 26.97 227 PHE A C 1
ATOM 1748 O O . PHE A 1 227 ? 157.374 -7.174 -2.861 1.00 26.79 227 PHE A O 1
ATOM 1756 N N . THR A 1 228 ? 156.449 -5.585 -1.585 1.00 23.67 228 THR A N 1
ATOM 1757 C CA . THR A 1 228 ? 155.208 -5.586 -2.347 1.00 22.73 228 THR A CA 1
ATOM 1758 C C . THR A 1 228 ? 155.126 -4.660 -3.539 1.00 20.74 228 THR A C 1
ATOM 1759 O O . THR A 1 228 ? 154.082 -4.559 -4.156 1.00 23.45 228 THR A O 1
ATOM 1763 N N . GLY A 1 229 ? 156.208 -3.975 -3.869 1.00 20.79 229 GLY A N 1
ATOM 1764 C CA . GLY A 1 229 ? 156.151 -3.103 -5.024 1.00 18.41 229 GLY A CA 1
ATOM 1765 C C . GLY A 1 229 ? 156.651 -1.684 -4.838 1.00 19.06 229 GLY A C 1
ATOM 1766 O O . GLY A 1 229 ? 157.265 -1.336 -3.824 1.00 17.74 229 GLY A O 1
ATOM 1767 N N . THR A 1 230 ? 156.380 -0.864 -5.847 1.00 17.08 230 THR A N 1
ATOM 1768 C CA . THR A 1 230 ? 156.778 0.526 -5.831 1.00 16.87 230 THR A CA 1
ATOM 1769 C C . THR A 1 230 ? 155.606 1.406 -6.233 1.00 17.22 230 THR A C 1
ATOM 1770 O O . THR A 1 230 ? 154.744 0.989 -7.015 1.00 19.19 230 THR A O 1
ATOM 1774 N N . SER A 1 231 ? 155.580 2.623 -5.707 1.00 12.18 231 SER A N 1
ATOM 1775 C CA . SER A 1 231 ? 154.525 3.560 -6.042 1.00 14.00 231 SER A CA 1
ATOM 1776 C C . SER A 1 231 ? 154.832 4.236 -7.383 1.00 15.41 231 SER A C 1
ATOM 1777 O O . SER A 1 231 ? 153.965 4.879 -7.976 1.00 16.18 231 SER A O 1
ATOM 1780 N N . ASN A 1 232 ? 156.069 4.097 -7.856 1.00 17.35 232 ASN A N 1
ATOM 1781 C CA . ASN A 1 232 ? 156.453 4.684 -9.133 1.00 18.00 232 ASN A CA 1
ATOM 1782 C C . ASN A 1 232 ? 155.911 3.806 -10.257 1.00 19.51 232 ASN A C 1
ATOM 1783 O O . ASN A 1 232 ? 156.397 2.690 -10.487 1.00 18.53 232 ASN A O 1
ATOM 1788 N N . VAL A 1 233 ? 154.906 4.321 -10.956 1.00 19.73 233 VAL A N 1
ATOM 1789 C CA . VAL A 1 233 ? 154.243 3.589 -12.028 1.00 20.13 233 VAL A CA 1
ATOM 1790 C C . VAL A 1 233 ? 155.145 3.114 -13.169 1.00 20.31 233 VAL A C 1
ATOM 1791 O O . VAL A 1 233 ? 155.007 1.978 -13.636 1.00 19.26 233 VAL A O 1
ATOM 1795 N N . LEU A 1 234 ? 156.051 3.973 -13.627 1.00 19.03 234 LEU A N 1
ATOM 1796 C CA . LEU A 1 234 ? 156.960 3.586 -14.702 1.00 18.56 234 LEU A CA 1
ATOM 1797 C C . LEU A 1 234 ? 157.809 2.381 -14.280 1.00 19.36 234 LEU A C 1
ATOM 1798 O O . LEU A 1 234 ? 157.978 1.425 -15.046 1.00 17.29 234 LEU A O 1
ATOM 1803 N N . LEU A 1 235 ? 158.345 2.430 -13.063 1.00 19.54 235 LEU A N 1
ATOM 1804 C CA . LEU A 1 235 ? 159.161 1.335 -12.573 1.00 22.41 235 LEU A CA 1
ATOM 1805 C C . LEU A 1 235 ? 158.351 0.054 -12.392 1.00 22.69 235 LEU A C 1
ATOM 1806 O O . LEU A 1 235 ? 158.857 -1.038 -12.632 1.00 24.32 235 LEU A O 1
ATOM 1811 N N . ALA A 1 236 ? 157.094 0.175 -11.989 1.00 20.96 236 ALA A N 1
ATOM 1812 C CA . ALA A 1 236 ? 156.274 -1.014 -11.829 1.00 22.17 236 ALA A CA 1
ATOM 1813 C C . ALA A 1 236 ? 156.030 -1.631 -13.217 1.00 22.41 236 ALA A C 1
ATOM 1814 O O . ALA A 1 236 ? 156.069 -2.845 -13.381 1.00 22.91 236 ALA A O 1
ATOM 1816 N N . MET A 1 237 ? 155.785 -0.796 -14.219 1.00 23.38 237 MET A N 1
ATOM 1817 C CA . MET A 1 237 ? 155.563 -1.313 -15.564 1.00 22.61 237 MET A CA 1
ATOM 1818 C C . MET A 1 237 ? 156.841 -1.987 -16.082 1.00 24.24 237 MET A C 1
ATOM 1819 O O . MET A 1 237 ? 156.805 -3.141 -16.523 1.00 23.77 237 MET A O 1
ATOM 1824 N N . ASP A 1 238 ? 157.964 -1.272 -15.998 1.00 23.51 238 ASP A N 1
ATOM 1825 C CA . ASP A 1 238 ? 159.249 -1.781 -16.473 1.00 25.31 238 ASP A CA 1
ATOM 1826 C C . ASP A 1 238 ? 159.761 -3.064 -15.819 1.00 26.47 238 ASP A C 1
ATOM 1827 O O . ASP A 1 238 ? 160.356 -3.900 -16.504 1.00 23.93 238 ASP A O 1
ATOM 1832 N N . SER A 1 239 ? 159.553 -3.239 -14.513 1.00 27.02 239 SER A N 1
ATOM 1833 C CA . SER A 1 239 ? 160.049 -4.455 -13.875 1.00 27.89 239 SER A CA 1
ATOM 1834 C C . SER A 1 239 ? 158.988 -5.412 -13.339 1.00 26.66 239 SER A C 1
ATOM 1835 O O . SER A 1 239 ? 159.282 -6.293 -12.532 1.00 27.45 239 SER A O 1
ATOM 1838 N N . ASP A 1 240 ? 157.760 -5.251 -13.820 1.00 26.84 240 ASP A N 1
ATOM 1839 C CA . ASP A 1 240 ? 156.632 -6.097 -13.432 1.00 26.46 240 ASP A CA 1
ATOM 1840 C C . ASP A 1 240 ? 156.410 -6.236 -11.940 1.00 25.61 240 ASP A C 1
ATOM 1841 O O . ASP A 1 240 ? 156.333 -7.343 -11.416 1.00 24.73 240 ASP A O 1
ATOM 1846 N N . LEU A 1 241 ? 156.314 -5.103 -11.261 1.00 26.03 241 LEU A N 1
ATOM 1847 C CA . LEU A 1 241 ? 156.069 -5.079 -9.832 1.00 23.57 241 LEU A CA 1
ATOM 1848 C C . LEU A 1 241 ? 154.688 -4.450 -9.692 1.00 23.23 241 LEU A C 1
ATOM 1849 O O . LEU A 1 241 ? 154.193 -3.819 -10.634 1.00 20.59 241 LEU A O 1
ATOM 1854 N N . GLU A 1 242 ? 154.059 -4.628 -8.536 1.00 21.16 242 GLU A N 1
ATOM 1855 C CA . GLU A 1 242 ? 152.747 -4.034 -8.312 1.00 19.94 242 GLU A CA 1
ATOM 1856 C C . GLU A 1 242 ? 152.887 -2.532 -8.069 1.00 20.30 242 GLU A C 1
ATOM 1857 O O . GLU A 1 242 ? 153.749 -2.099 -7.312 1.00 21.77 242 GLU A O 1
ATOM 1863 N N . ALA A 1 243 ? 152.060 -1.743 -8.745 1.00 20.24 243 ALA A N 1
ATOM 1864 C CA . ALA A 1 243 ? 152.053 -0.301 -8.555 1.00 22.43 243 ALA A CA 1
ATOM 1865 C C . ALA A 1 243 ? 151.355 -0.127 -7.195 1.00 22.94 243 ALA A C 1
ATOM 1866 O O . ALA A 1 243 ? 150.324 -0.740 -6.951 1.00 24.80 243 ALA A O 1
ATOM 1868 N N . VAL A 1 244 ? 151.910 0.704 -6.320 1.00 23.58 244 VAL A N 1
ATOM 1869 C CA . VAL A 1 244 ? 151.352 0.886 -4.981 1.00 24.52 244 VAL A CA 1
ATOM 1870 C C . VAL A 1 244 ? 150.951 2.316 -4.656 1.00 24.42 244 VAL A C 1
ATOM 1871 O O . VAL A 1 244 ? 151.584 3.261 -5.116 1.00 24.23 244 VAL A O 1
ATOM 1875 N N . GLY A 1 245 ? 149.900 2.453 -3.851 1.00 23.50 245 GLY A N 1
ATOM 1876 C CA . GLY A 1 245 ? 149.399 3.760 -3.457 1.00 25.48 245 GLY A CA 1
ATOM 1877 C C . GLY A 1 245 ? 147.880 3.889 -3.515 1.00 25.82 245 GLY A C 1
ATOM 1878 O O . GLY A 1 245 ? 147.206 3.168 -4.246 1.00 26.30 245 GLY A O 1
ATOM 1879 N N . THR A 1 246 ? 147.323 4.791 -2.720 1.00 26.33 246 THR A N 1
ATOM 1880 C CA . THR A 1 246 ? 145.878 5.000 -2.742 1.00 28.62 246 THR A CA 1
ATOM 1881 C C . THR A 1 246 ? 145.613 6.487 -2.935 1.00 29.79 246 THR A C 1
ATOM 1882 O O . THR A 1 246 ? 145.420 6.942 -4.065 1.00 29.64 246 THR A O 1
ATOM 1886 N N . ASN A 1 247 ? 145.620 7.254 -1.854 1.00 30.16 247 ASN A N 1
ATOM 1887 C CA . ASN A 1 247 ? 145.401 8.686 -1.987 1.00 31.17 247 ASN A CA 1
ATOM 1888 C C . ASN A 1 247 ? 146.184 9.513 -0.979 1.00 29.43 247 ASN A C 1
ATOM 1889 O O . ASN A 1 247 ? 146.771 8.980 -0.043 1.00 32.02 247 ASN A O 1
ATOM 1894 N N . ALA A 1 248 ? 146.192 10.822 -1.192 1.00 28.50 248 ALA A N 1
ATOM 1895 C CA . ALA A 1 248 ? 146.921 11.747 -0.343 1.00 25.20 248 ALA A CA 1
ATOM 1896 C C . ALA A 1 248 ? 146.008 12.796 0.280 1.00 24.19 248 ALA A C 1
ATOM 1897 O O . ALA A 1 248 ? 144.805 12.828 0.016 1.00 22.16 248 ALA A O 1
ATOM 1899 N N . HIS A 1 249 ? 146.601 13.660 1.101 1.00 25.75 249 HIS A N 1
ATOM 1900 C CA . HIS A 1 249 ? 145.852 14.704 1.791 1.00 25.37 249 HIS A CA 1
ATOM 1901 C C . HIS A 1 249 ? 145.238 15.720 0.840 1.00 25.16 249 HIS A C 1
ATOM 1902 O O . HIS A 1 249 ? 144.321 16.464 1.202 1.00 24.64 249 HIS A O 1
ATOM 1909 N N . GLU A 1 250 ? 145.742 15.729 -0.386 1.00 21.97 250 GLU A N 1
ATOM 1910 C CA . GLU A 1 250 ? 145.239 16.604 -1.427 1.00 21.26 250 GLU A CA 1
ATOM 1911 C C . GLU A 1 250 ? 143.695 16.495 -1.463 1.00 20.76 250 GLU A C 1
ATOM 1912 O O . GLU A 1 250 ? 142.979 17.502 -1.513 1.00 19.79 250 GLU A O 1
ATOM 1918 N N . LEU A 1 251 ? 143.199 15.258 -1.447 1.00 18.76 251 LEU A N 1
ATOM 1919 C CA . LEU A 1 251 ? 141.764 14.996 -1.489 1.00 20.82 251 LEU A CA 1
ATOM 1920 C C . LEU A 1 251 ? 140.976 15.765 -0.425 1.00 18.68 251 LEU A C 1
ATOM 1921 O O . LEU A 1 251 ? 140.151 16.619 -0.761 1.00 17.47 251 LEU A O 1
ATOM 1926 N N . PRO A 1 252 ? 141.220 15.468 0.867 1.00 16.61 252 PRO A N 1
ATOM 1927 C CA . PRO A 1 252 ? 140.523 16.141 1.964 1.00 17.70 252 PRO A CA 1
ATOM 1928 C C . PRO A 1 252 ? 140.777 17.641 1.977 1.00 17.86 252 PRO A C 1
ATOM 1929 O O . PRO A 1 252 ? 139.868 18.423 2.269 1.00 18.89 252 PRO A O 1
ATOM 1933 N N . MET A 1 253 ? 142.019 18.037 1.688 1.00 18.34 253 MET A N 1
ATOM 1934 C CA . MET A 1 253 ? 142.387 19.455 1.686 1.00 19.06 253 MET A CA 1
ATOM 1935 C C . MET A 1 253 ? 141.499 20.263 0.740 1.00 19.38 253 MET A C 1
ATOM 1936 O O . MET A 1 253 ? 140.990 21.318 1.107 1.00 21.75 253 MET A O 1
ATOM 1941 N N . VAL A 1 254 ? 141.275 19.744 -0.462 1.00 19.79 254 VAL A N 1
ATOM 1942 C CA . VAL A 1 254 ? 140.458 20.437 -1.444 1.00 19.81 254 VAL A CA 1
ATOM 1943 C C . VAL A 1 254 ? 138.960 20.381 -1.162 1.00 20.80 254 VAL A C 1
ATOM 1944 O O . VAL A 1 254 ? 138.290 21.421 -1.138 1.00 20.45 254 VAL A O 1
ATOM 1948 N N . VAL A 1 255 ? 138.429 19.183 -0.939 1.00 19.14 255 VAL A N 1
ATOM 1949 C CA . VAL A 1 255 ? 137.002 19.055 -0.670 1.00 20.38 255 VAL A CA 1
ATOM 1950 C C . VAL A 1 255 ? 136.593 19.855 0.565 1.00 19.88 255 VAL A C 1
ATOM 1951 O O . VAL A 1 255 ? 135.477 20.349 0.654 1.00 20.38 255 VAL A O 1
ATOM 1955 N N . ALA A 1 256 ? 137.510 19.998 1.506 1.00 19.80 256 ALA A N 1
ATOM 1956 C CA . ALA A 1 256 ? 137.237 20.777 2.697 1.00 21.00 256 ALA A CA 1
ATOM 1957 C C . ALA A 1 256 ? 137.192 22.262 2.312 1.00 22.29 256 ALA A C 1
ATOM 1958 O O . ALA A 1 256 ? 136.342 23.003 2.800 1.00 23.77 256 ALA A O 1
ATOM 1960 N N . ALA A 1 257 ? 138.098 22.697 1.437 1.00 20.99 257 ALA A N 1
ATOM 1961 C CA . ALA A 1 257 ? 138.115 24.099 1.025 1.00 21.53 257 ALA A CA 1
ATOM 1962 C C . ALA A 1 257 ? 136.902 24.428 0.148 1.00 24.05 257 ALA A C 1
ATOM 1963 O O . ALA A 1 257 ? 136.525 25.592 0.012 1.00 26.28 257 ALA A O 1
ATOM 1965 N N . LEU A 1 258 ? 136.290 23.404 -0.444 1.00 24.68 258 LEU A N 1
ATOM 1966 C CA . LEU A 1 258 ? 135.105 23.613 -1.272 1.00 25.42 258 LEU A CA 1
ATOM 1967 C C . LEU A 1 258 ? 133.878 23.808 -0.379 1.00 26.52 258 LEU A C 1
ATOM 1968 O O . LEU A 1 258 ? 132.879 24.377 -0.811 1.00 27.38 258 LEU A O 1
ATOM 1973 N N . ALA A 1 259 ? 133.955 23.339 0.867 1.00 26.26 259 ALA A N 1
ATOM 1974 C CA . ALA A 1 259 ? 132.832 23.459 1.797 1.00 27.47 259 ALA A CA 1
ATOM 1975 C C . ALA A 1 259 ? 132.477 24.913 2.093 1.00 26.70 259 ALA A C 1
ATOM 1976 O O . ALA A 1 259 ? 133.345 25.728 2.368 1.00 28.23 259 ALA A O 1
ATOM 1978 N N . GLN A 1 260 ? 131.187 25.216 2.052 1.00 26.28 260 GLN A N 1
ATOM 1979 C CA . GLN A 1 260 ? 130.681 26.561 2.305 1.00 25.46 260 GLN A CA 1
ATOM 1980 C C . GLN A 1 260 ? 130.074 26.678 3.696 1.00 23.74 260 GLN A C 1
ATOM 1981 O O . GLN A 1 260 ? 130.053 27.757 4.274 1.00 26.15 260 GLN A O 1
ATOM 1987 N N . THR A 1 261 ? 129.580 25.568 4.231 1.00 21.43 261 THR A N 1
ATOM 1988 C CA . THR A 1 261 ? 128.928 25.573 5.534 1.00 20.37 261 THR A CA 1
ATOM 1989 C C . THR A 1 261 ? 129.530 24.592 6.537 1.00 23.24 261 THR A C 1
ATOM 1990 O O . THR A 1 261 ? 130.306 23.715 6.160 1.00 25.49 261 THR A O 1
ATOM 1994 N N . ASN A 1 262 ? 129.170 24.748 7.812 1.00 22.51 262 ASN A N 1
ATOM 1995 C CA . ASN A 1 262 ? 129.649 23.853 8.861 1.00 24.99 262 ASN A CA 1
ATOM 1996 C C . ASN A 1 262 ? 129.261 22.411 8.531 1.00 27.38 262 ASN A C 1
ATOM 1997 O O . ASN A 1 262 ? 130.059 21.491 8.682 1.00 29.08 262 ASN A O 1
ATOM 2002 N N . GLU A 1 263 ? 128.022 22.215 8.100 1.00 29.41 263 GLU A N 1
ATOM 2003 C CA . GLU A 1 263 ? 127.553 20.884 7.750 1.00 31.31 263 GLU A CA 1
ATOM 2004 C C . GLU A 1 263 ? 128.473 20.253 6.691 1.00 30.30 263 GLU A C 1
ATOM 2005 O O . GLU A 1 263 ? 128.815 19.077 6.768 1.00 29.70 263 GLU A O 1
ATOM 2011 N N . GLU A 1 264 ? 128.886 21.050 5.714 1.00 29.27 264 GLU A N 1
ATOM 2012 C CA . GLU A 1 264 ? 129.738 20.557 4.641 1.00 28.80 264 GLU A CA 1
ATOM 2013 C C . GLU A 1 264 ? 131.180 20.340 5.084 1.00 27.42 264 GLU A C 1
ATOM 2014 O O . GLU A 1 264 ? 131.832 19.376 4.667 1.00 26.36 264 GLU A O 1
ATOM 2020 N N . LEU A 1 265 ? 131.681 21.234 5.925 1.00 25.60 265 LEU A N 1
ATOM 2021 C CA . LEU A 1 265 ? 133.054 21.113 6.377 1.00 25.57 265 LEU A CA 1
ATOM 2022 C C . LEU A 1 265 ? 133.193 19.900 7.281 1.00 25.54 265 LEU A C 1
ATOM 2023 O O . LEU A 1 265 ? 134.190 19.174 7.215 1.00 26.09 265 LEU A O 1
ATOM 2028 N N . ALA A 1 266 ? 132.186 19.673 8.113 1.00 22.10 266 ALA A N 1
ATOM 2029 C CA . ALA A 1 266 ? 132.219 18.541 9.018 1.00 21.04 266 ALA A CA 1
ATOM 2030 C C . ALA A 1 266 ? 132.138 17.251 8.222 1.00 20.48 266 ALA A C 1
ATOM 2031 O O . ALA A 1 266 ? 132.766 16.261 8.577 1.00 21.66 266 ALA A O 1
ATOM 2033 N N . ALA A 1 267 ? 131.375 17.276 7.138 1.00 19.42 267 ALA A N 1
ATOM 2034 C CA . ALA A 1 267 ? 131.191 16.106 6.291 1.00 20.89 267 ALA A CA 1
ATOM 2035 C C . ALA A 1 267 ? 132.363 15.817 5.345 1.00 21.43 267 ALA A C 1
ATOM 2036 O O . ALA A 1 267 ? 132.589 14.673 4.987 1.00 23.12 267 ALA A O 1
ATOM 2038 N N . ALA A 1 268 ? 133.108 16.848 4.957 1.00 20.75 268 ALA A N 1
ATOM 2039 C CA . ALA A 1 268 ? 134.214 16.687 4.016 1.00 19.87 268 ALA A CA 1
ATOM 2040 C C . ALA A 1 268 ? 135.200 15.539 4.268 1.00 21.03 268 ALA A C 1
ATOM 2041 O O . ALA A 1 268 ? 135.664 14.905 3.327 1.00 21.12 268 ALA A O 1
ATOM 2043 N N . PRO A 1 269 ? 135.547 15.257 5.531 1.00 22.41 269 PRO A N 1
ATOM 2044 C CA . PRO A 1 269 ? 136.495 14.139 5.672 1.00 21.91 269 PRO A CA 1
ATOM 2045 C C . PRO A 1 269 ? 135.875 12.800 5.235 1.00 22.48 269 PRO A C 1
ATOM 2046 O O . PRO A 1 269 ? 136.574 11.905 4.770 1.00 25.62 269 PRO A O 1
ATOM 2050 N N . TYR A 1 270 ? 134.560 12.683 5.376 1.00 21.17 270 TYR A N 1
ATOM 2051 C CA . TYR A 1 270 ? 133.833 11.465 5.035 1.00 20.74 270 TYR A CA 1
ATOM 2052 C C . TYR A 1 270 ? 133.300 11.496 3.611 1.00 21.19 270 TYR A C 1
ATOM 2053 O O . TYR A 1 270 ? 133.129 10.451 2.972 1.00 20.18 270 TYR A O 1
ATOM 2062 N N . GLN A 1 271 ? 133.039 12.699 3.112 1.00 20.62 271 GLN A N 1
ATOM 2063 C CA . GLN A 1 271 ? 132.572 12.870 1.744 1.00 20.09 271 GLN A CA 1
ATOM 2064 C C . GLN A 1 271 ? 133.659 12.348 0.783 1.00 21.93 271 GLN A C 1
ATOM 2065 O O . GLN A 1 271 ? 133.343 11.710 -0.222 1.00 22.99 271 GLN A O 1
ATOM 2071 N N . VAL A 1 272 ? 134.935 12.608 1.100 1.00 20.48 272 VAL A N 1
ATOM 2072 C CA . VAL A 1 272 ? 136.030 12.154 0.239 1.00 21.83 272 VAL A CA 1
ATOM 2073 C C . VAL A 1 272 ? 136.061 10.627 0.129 1.00 21.93 272 VAL A C 1
ATOM 2074 O O . VAL A 1 272 ? 136.435 10.086 -0.918 1.00 19.16 272 VAL A O 1
ATOM 2078 N N . LEU A 1 273 ? 135.687 9.943 1.213 1.00 20.77 273 LEU A N 1
ATOM 2079 C CA . LEU A 1 273 ? 135.638 8.486 1.215 1.00 22.08 273 LEU A CA 1
ATOM 2080 C C . LEU A 1 273 ? 134.522 8.011 0.277 1.00 23.04 273 LEU A C 1
ATOM 2081 O O . LEU A 1 273 ? 134.695 7.045 -0.462 1.00 23.01 273 LEU A O 1
ATOM 2086 N N . LYS A 1 274 ? 133.383 8.698 0.295 1.00 23.57 274 LYS A N 1
ATOM 2087 C CA . LYS A 1 274 ? 132.269 8.338 -0.586 1.00 25.17 274 LYS A CA 1
ATOM 2088 C C . LYS A 1 274 ? 132.680 8.490 -2.042 1.00 23.66 274 LYS A C 1
ATOM 2089 O O . LYS A 1 274 ? 132.439 7.597 -2.841 1.00 22.69 274 LYS A O 1
ATOM 2095 N N . ASP A 1 275 ? 133.295 9.621 -2.380 1.00 22.61 275 ASP A N 1
ATOM 2096 C CA . ASP A 1 275 ? 133.739 9.865 -3.752 1.00 22.99 275 ASP A CA 1
ATOM 2097 C C . ASP A 1 275 ? 134.748 8.798 -4.148 1.00 22.83 275 ASP A C 1
ATOM 2098 O O . ASP A 1 275 ? 134.707 8.256 -5.244 1.00 24.27 275 ASP A O 1
ATOM 2103 N N . TRP A 1 276 ? 135.666 8.504 -3.239 1.00 22.72 276 TRP A N 1
ATOM 2104 C CA . TRP A 1 276 ? 136.697 7.516 -3.495 1.00 21.01 276 TRP A CA 1
ATOM 2105 C C . TRP A 1 276 ? 136.104 6.142 -3.734 1.00 20.31 276 TRP A C 1
ATOM 2106 O O . TRP A 1 276 ? 136.543 5.421 -4.619 1.00 18.44 276 TRP A O 1
ATOM 2117 N N . ASN A 1 277 ? 135.088 5.787 -2.959 1.00 22.13 277 ASN A N 1
ATOM 2118 C CA . ASN A 1 277 ? 134.460 4.484 -3.104 1.00 21.83 277 ASN A CA 1
ATOM 2119 C C . ASN A 1 277 ? 133.595 4.352 -4.371 1.00 23.46 277 ASN A C 1
ATOM 2120 O O . ASN A 1 277 ? 133.239 3.242 -4.769 1.00 21.00 277 ASN A O 1
ATOM 2125 N N . ARG A 1 278 ? 133.258 5.471 -5.010 1.00 23.95 278 ARG A N 1
ATOM 2126 C CA . ARG A 1 278 ? 132.463 5.415 -6.244 1.00 27.16 278 ARG A CA 1
ATOM 2127 C C . ARG A 1 278 ? 133.292 4.869 -7.422 1.00 27.77 278 ARG A C 1
ATOM 2128 O O . ARG A 1 278 ? 132.745 4.346 -8.403 1.00 27.53 278 ARG A O 1
ATOM 2136 N N . LEU A 1 279 ? 134.610 4.992 -7.319 1.00 24.57 279 LEU A N 1
ATOM 2137 C CA . LEU A 1 279 ? 135.488 4.514 -8.369 1.00 24.66 279 LEU A CA 1
ATOM 2138 C C . LEU A 1 279 ? 136.302 3.301 -7.986 1.00 23.76 279 LEU A C 1
ATOM 2139 O O . LEU A 1 279 ? 136.671 2.520 -8.847 1.00 22.48 279 LEU A O 1
ATOM 2144 N N . TYR A 1 280 ? 136.575 3.141 -6.695 1.00 21.27 280 TYR A N 1
ATOM 2145 C CA . TYR A 1 280 ? 137.430 2.063 -6.241 1.00 18.08 280 TYR A CA 1
ATOM 2146 C C . TYR A 1 280 ? 136.878 1.239 -5.090 1.00 19.54 280 TYR A C 1
ATOM 2147 O O . TYR A 1 280 ? 136.060 1.716 -4.295 1.00 20.33 280 TYR A O 1
ATOM 2156 N N . GLY A 1 281 ? 137.339 -0.006 -5.015 1.00 18.10 281 GLY A N 1
ATOM 2157 C CA . GLY A 1 281 ? 136.919 -0.909 -3.965 1.00 17.03 281 GLY A CA 1
ATOM 2158 C C . GLY A 1 281 ? 138.069 -1.804 -3.537 1.00 20.01 281 GLY A C 1
ATOM 2159 O O . GLY A 1 281 ? 139.247 -1.516 -3.824 1.00 18.15 281 GLY A O 1
ATOM 2160 N N . GLY A 1 282 ? 137.730 -2.886 -2.838 1.00 19.71 282 GLY A N 1
ATOM 2161 C CA . GLY A 1 282 ? 138.733 -3.823 -2.377 1.00 18.18 282 GLY A CA 1
ATOM 2162 C C . GLY A 1 282 ? 139.830 -3.244 -1.500 1.00 21.48 282 GLY A C 1
ATOM 2163 O O . GLY A 1 282 ? 139.589 -2.485 -0.549 1.00 21.65 282 GLY A O 1
ATOM 2164 N N . ASN A 1 283 ? 141.058 -3.622 -1.825 1.00 21.30 283 ASN A N 1
ATOM 2165 C CA . ASN A 1 283 ? 142.224 -3.179 -1.077 1.00 20.62 283 ASN A CA 1
ATOM 2166 C C . ASN A 1 283 ? 142.565 -1.706 -1.255 1.00 18.18 283 ASN A C 1
ATOM 2167 O O . ASN A 1 283 ? 143.459 -1.203 -0.588 1.00 15.79 283 ASN A O 1
ATOM 2172 N N . LEU A 1 284 ? 141.853 -1.017 -2.144 1.00 15.90 284 LEU A N 1
ATOM 2173 C CA . LEU A 1 284 ? 142.103 0.404 -2.346 1.00 16.45 284 LEU A CA 1
ATOM 2174 C C . LEU A 1 284 ? 141.341 1.207 -1.305 1.00 16.85 284 LEU A C 1
ATOM 2175 O O . LEU A 1 284 ? 141.484 2.422 -1.248 1.00 17.45 284 LEU A O 1
ATOM 2180 N N . LEU A 1 285 ? 140.523 0.532 -0.492 1.00 16.03 285 LEU A N 1
ATOM 2181 C CA . LEU A 1 285 ? 139.758 1.221 0.543 1.00 15.25 285 LEU A CA 1
ATOM 2182 C C . LEU A 1 285 ? 140.576 1.421 1.809 1.00 16.16 285 LEU A C 1
ATOM 2183 O O . LEU A 1 285 ? 140.388 0.752 2.825 1.00 15.61 285 LEU A O 1
ATOM 2188 N N . ILE A 1 286 ? 141.496 2.368 1.727 1.00 15.79 286 ILE A N 1
ATOM 2189 C CA . ILE A 1 286 ? 142.357 2.705 2.842 1.00 14.29 286 ILE A CA 1
ATOM 2190 C C . ILE A 1 286 ? 142.041 4.137 3.276 1.00 15.03 286 ILE A C 1
ATOM 2191 O O . ILE A 1 286 ? 142.008 5.045 2.460 1.00 14.80 286 ILE A O 1
ATOM 2196 N N . VAL A 1 287 ? 141.795 4.329 4.563 1.00 17.21 287 VAL A N 1
ATOM 2197 C CA . VAL A 1 287 ? 141.502 5.649 5.100 1.00 17.17 287 VAL A CA 1
ATOM 2198 C C . VAL A 1 287 ? 142.756 6.429 5.515 1.00 19.89 287 VAL A C 1
ATOM 2199 O O . VAL A 1 287 ? 143.623 5.891 6.199 1.00 22.55 287 VAL A O 1
ATOM 2203 N N . LEU A 1 288 ? 142.836 7.690 5.089 1.00 22.68 288 LEU A N 1
ATOM 2204 C CA . LEU A 1 288 ? 143.915 8.629 5.457 1.00 24.49 288 LEU A CA 1
ATOM 2205 C C . LEU A 1 288 ? 143.110 9.637 6.302 1.00 24.07 288 LEU A C 1
ATOM 2206 O O . LEU A 1 288 ? 142.480 10.535 5.754 1.00 24.53 288 LEU A O 1
ATOM 2211 N N . PRO A 1 289 ? 143.160 9.531 7.644 1.00 23.94 289 PRO A N 1
ATOM 2212 C CA . PRO A 1 289 ? 142.370 10.442 8.483 1.00 23.11 289 PRO A CA 1
ATOM 2213 C C . PRO A 1 289 ? 142.950 11.620 9.239 1.00 22.88 289 PRO A C 1
ATOM 2214 O O . PRO A 1 289 ? 142.194 12.346 9.888 1.00 23.20 289 PRO A O 1
ATOM 2218 N N . ASP A 1 290 ? 144.256 11.816 9.198 1.00 23.28 290 ASP A N 1
ATOM 2219 C CA . ASP A 1 290 ? 144.851 12.878 9.998 1.00 24.00 290 ASP A CA 1
ATOM 2220 C C . ASP A 1 290 ? 144.783 14.314 9.494 1.00 24.07 290 ASP A C 1
ATOM 2221 O O . ASP A 1 290 ? 145.110 15.223 10.249 1.00 24.32 290 ASP A O 1
ATOM 2226 N N . ALA A 1 291 ? 144.371 14.525 8.245 1.00 19.64 291 ALA A N 1
ATOM 2227 C CA . ALA A 1 291 ? 144.296 15.881 7.686 1.00 19.78 291 ALA A CA 1
ATOM 2228 C C . ALA A 1 291 ? 143.839 16.943 8.688 1.00 22.02 291 ALA A C 1
ATOM 2229 O O . ALA A 1 291 ? 144.494 17.982 8.859 1.00 22.84 291 ALA A O 1
ATOM 2231 N N . PHE A 1 292 ? 142.708 16.684 9.334 1.00 21.15 292 PHE A N 1
ATOM 2232 C CA . PHE A 1 292 ? 142.142 17.617 10.290 1.00 22.17 292 PHE A CA 1
ATOM 2233 C C . PHE A 1 292 ? 142.046 16.969 11.664 1.00 23.48 292 PHE A C 1
ATOM 2234 O O . PHE A 1 292 ? 141.118 17.243 12.432 1.00 23.25 292 PHE A O 1
ATOM 2242 N N . GLY A 1 293 ? 143.016 16.105 11.960 1.00 23.47 293 GLY A N 1
ATOM 2243 C CA . GLY A 1 293 ? 143.056 15.419 13.239 1.00 25.57 293 GLY A CA 1
ATOM 2244 C C . GLY A 1 293 ? 142.319 14.091 13.268 1.00 27.38 293 GLY A C 1
ATOM 2245 O O . GLY A 1 293 ? 141.096 14.036 13.094 1.00 31.58 293 GLY A O 1
ATOM 2246 N N . THR A 1 294 ? 143.077 13.024 13.503 1.00 23.58 294 THR A N 1
ATOM 2247 C CA . THR A 1 294 ? 142.549 11.671 13.572 1.00 23.13 294 THR A CA 1
ATOM 2248 C C . THR A 1 294 ? 141.524 11.478 14.689 1.00 23.91 294 THR A C 1
ATOM 2249 O O . THR A 1 294 ? 140.535 10.756 14.512 1.00 25.36 294 THR A O 1
ATOM 2253 N N . ALA A 1 295 ? 141.763 12.106 15.837 1.00 22.87 295 ALA A N 1
ATOM 2254 C CA . ALA A 1 295 ? 140.846 12.002 16.977 1.00 23.10 295 ALA A CA 1
ATOM 2255 C C . ALA A 1 295 ? 139.490 12.540 16.555 1.00 23.29 295 ALA A C 1
ATOM 2256 O O . ALA A 1 295 ? 138.459 11.896 16.756 1.00 23.70 295 ALA A O 1
ATOM 2258 N N . ALA A 1 296 ? 139.501 13.724 15.954 1.00 21.83 296 ALA A N 1
ATOM 2259 C CA . ALA A 1 296 ? 138.268 14.339 15.502 1.00 21.97 296 ALA A CA 1
ATOM 2260 C C . ALA A 1 296 ? 137.657 13.464 14.418 1.00 23.15 296 ALA A C 1
ATOM 2261 O O . ALA A 1 296 ? 136.438 13.328 14.329 1.00 25.18 296 ALA A O 1
ATOM 2263 N N . PHE A 1 297 ? 138.513 12.858 13.601 1.00 22.38 297 PHE A N 1
ATOM 2264 C CA . PHE A 1 297 ? 138.046 12.001 12.523 1.00 21.10 297 PHE A CA 1
ATOM 2265 C C . PHE A 1 297 ? 137.323 10.771 13.036 1.00 21.05 297 PHE A C 1
ATOM 2266 O O . PHE A 1 297 ? 136.229 10.459 12.583 1.00 19.46 297 PHE A O 1
ATOM 2274 N N . LEU A 1 298 ? 137.943 10.054 13.967 1.00 21.41 298 LEU A N 1
ATOM 2275 C CA . LEU A 1 298 ? 137.327 8.854 14.489 1.00 22.38 298 LEU A CA 1
ATOM 2276 C C . LEU A 1 298 ? 136.069 9.165 15.303 1.00 25.13 298 LEU A C 1
ATOM 2277 O O . LEU A 1 298 ? 135.062 8.457 15.203 1.00 25.27 298 LEU A O 1
ATOM 2282 N N . ARG A 1 299 ? 136.112 10.229 16.093 1.00 25.57 299 ARG A N 1
ATOM 2283 C CA . ARG A 1 299 ? 134.954 10.590 16.898 1.00 28.34 299 ARG A CA 1
ATOM 2284 C C . ARG A 1 299 ? 133.691 10.872 16.086 1.00 26.69 299 ARG A C 1
ATOM 2285 O O . ARG A 1 299 ? 132.587 10.615 16.550 1.00 24.78 299 ARG A O 1
ATOM 2293 N N . ASN A 1 300 ? 133.840 11.385 14.874 1.00 27.66 300 ASN A N 1
ATOM 2294 C CA . ASN A 1 300 ? 132.664 11.684 14.070 1.00 28.91 300 ASN A CA 1
ATOM 2295 C C . ASN A 1 300 ? 132.492 10.770 12.867 1.00 27.96 300 ASN A C 1
ATOM 2296 O O . ASN A 1 300 ? 131.685 11.042 11.979 1.00 30.11 300 ASN A O 1
ATOM 2301 N N . ALA A 1 301 ? 133.240 9.677 12.846 1.00 26.60 301 ALA A N 1
ATOM 2302 C CA . ALA A 1 301 ? 133.181 8.742 11.735 1.00 25.94 301 ALA A CA 1
ATOM 2303 C C . ALA A 1 301 ? 131.916 7.893 11.680 1.00 24.91 301 ALA A C 1
ATOM 2304 O O . ALA A 1 301 ? 131.484 7.342 12.694 1.00 24.45 301 ALA A O 1
ATOM 2306 N N . PRO A 1 302 ? 131.300 7.790 10.491 1.00 24.99 302 PRO A N 1
ATOM 2307 C CA . PRO A 1 302 ? 130.086 6.983 10.318 1.00 25.60 302 PRO A CA 1
ATOM 2308 C C . PRO A 1 302 ? 130.528 5.530 10.484 1.00 27.31 302 PRO A C 1
ATOM 2309 O O . PRO A 1 302 ? 131.638 5.160 10.090 1.00 26.86 302 PRO A O 1
ATOM 2313 N N . GLU A 1 303 ? 129.670 4.706 11.063 1.00 27.47 303 GLU A N 1
ATOM 2314 C CA . GLU A 1 303 ? 130.020 3.315 11.298 1.00 26.45 303 GLU A CA 1
ATOM 2315 C C . GLU A 1 303 ? 130.566 2.575 10.078 1.00 23.55 303 GLU A C 1
ATOM 2316 O O . GLU A 1 303 ? 131.464 1.750 10.222 1.00 21.72 303 GLU A O 1
ATOM 2322 N N . TRP A 1 304 ? 130.052 2.863 8.885 1.00 19.83 304 TRP A N 1
ATOM 2323 C CA . TRP A 1 304 ? 130.534 2.161 7.704 1.00 19.68 304 TRP A CA 1
ATOM 2324 C C . TRP A 1 304 ? 132.035 2.330 7.452 1.00 19.68 304 TRP A C 1
ATOM 2325 O O . TRP A 1 304 ? 132.639 1.556 6.708 1.00 21.22 304 TRP A O 1
ATOM 2336 N N . VAL A 1 305 ? 132.648 3.331 8.067 1.00 19.65 305 VAL A N 1
ATOM 2337 C CA . VAL A 1 305 ? 134.078 3.519 7.875 1.00 21.49 305 VAL A CA 1
ATOM 2338 C C . VAL A 1 305 ? 134.827 2.320 8.453 1.00 21.91 305 VAL A C 1
ATOM 2339 O O . VAL A 1 305 ? 135.900 1.965 7.972 1.00 21.93 305 VAL A O 1
ATOM 2343 N N . ALA A 1 306 ? 134.240 1.692 9.473 1.00 23.06 306 ALA A N 1
ATOM 2344 C CA . ALA A 1 306 ? 134.831 0.513 10.114 1.00 22.75 306 ALA A CA 1
ATOM 2345 C C . ALA A 1 306 ? 134.929 -0.692 9.164 1.00 22.33 306 ALA A C 1
ATOM 2346 O O . ALA A 1 306 ? 135.676 -1.634 9.435 1.00 22.09 306 ALA A O 1
ATOM 2348 N N . ASP A 1 307 ? 134.195 -0.660 8.054 1.00 19.82 307 ASP A N 1
ATOM 2349 C CA . ASP A 1 307 ? 134.246 -1.760 7.093 1.00 20.53 307 ASP A CA 1
ATOM 2350 C C . ASP A 1 307 ? 135.315 -1.609 6.008 1.00 20.35 307 ASP A C 1
ATOM 2351 O O . ASP A 1 307 ? 135.522 -2.521 5.206 1.00 20.37 307 ASP A O 1
ATOM 2356 N N . TRP A 1 308 ? 135.981 -0.459 5.970 1.00 19.15 308 TRP A N 1
ATOM 2357 C CA . TRP A 1 308 ? 137.039 -0.246 4.992 1.00 17.00 308 TRP A CA 1
ATOM 2358 C C . TRP A 1 308 ? 138.179 -1.195 5.348 1.00 18.70 308 TRP A C 1
ATOM 2359 O O . TRP A 1 308 ? 138.252 -1.700 6.468 1.00 18.33 308 TRP A O 1
ATOM 2370 N N . THR A 1 309 ? 139.063 -1.441 4.398 1.00 18.99 309 THR A N 1
ATOM 2371 C CA . THR A 1 309 ? 140.131 -2.390 4.594 1.00 19.86 309 THR A CA 1
ATOM 2372 C C . THR A 1 309 ? 141.243 -1.998 5.554 1.00 21.90 309 THR A C 1
ATOM 2373 O O . THR A 1 309 ? 141.817 -2.866 6.219 1.00 22.28 309 THR A O 1
ATOM 2377 N N . GLY A 1 310 ? 141.549 -0.707 5.644 1.00 19.32 310 GLY A N 1
ATOM 2378 C CA . GLY A 1 310 ? 142.609 -0.298 6.540 1.00 19.67 310 GLY A CA 1
ATOM 2379 C C . GLY A 1 310 ? 142.741 1.194 6.729 1.00 20.55 310 GLY A C 1
ATOM 2380 O O . GLY A 1 310 ? 141.968 1.967 6.183 1.00 19.95 310 GLY A O 1
ATOM 2381 N N . PHE A 1 311 ? 143.743 1.591 7.499 1.00 21.54 311 PHE A N 1
ATOM 2382 C CA . PHE A 1 311 ? 143.987 2.992 7.796 1.00 23.68 311 PHE A CA 1
ATOM 2383 C C . PHE A 1 311 ? 145.443 3.344 7.573 1.00 26.14 311 PHE A C 1
ATOM 2384 O O . PHE A 1 311 ? 146.319 2.469 7.563 1.00 25.94 311 PHE A O 1
ATOM 2392 N N . ARG A 1 312 ? 145.685 4.644 7.441 1.00 28.96 312 ARG A N 1
ATOM 2393 C CA . ARG A 1 312 ? 147.008 5.200 7.222 1.00 30.88 312 ARG A CA 1
ATOM 2394 C C . ARG A 1 312 ? 147.316 6.255 8.284 1.00 32.94 312 ARG A C 1
ATOM 2395 O O . ARG A 1 312 ? 147.042 7.439 8.089 1.00 32.30 312 ARG A O 1
ATOM 2403 N N . PRO A 1 313 ? 147.843 5.832 9.447 1.00 34.36 313 PRO A N 1
ATOM 2404 C CA . PRO A 1 313 ? 148.176 6.803 10.496 1.00 35.06 313 PRO A CA 1
ATOM 2405 C C . PRO A 1 313 ? 149.464 7.482 9.993 1.00 36.11 313 PRO A C 1
ATOM 2406 O O . PRO A 1 313 ? 150.571 7.015 10.248 1.00 37.90 313 PRO A O 1
ATOM 2410 N N . ASP A 1 314 ? 149.298 8.591 9.282 1.00 37.33 314 ASP A N 1
ATOM 2411 C CA . ASP A 1 314 ? 150.409 9.292 8.651 1.00 37.59 314 ASP A CA 1
ATOM 2412 C C . ASP A 1 314 ? 151.229 10.338 9.405 1.00 37.27 314 ASP A C 1
ATOM 2413 O O . ASP A 1 314 ? 152.426 10.475 9.149 1.00 38.10 314 ASP A O 1
ATOM 2418 N N . SER A 1 315 ? 150.603 11.088 10.307 1.00 36.54 315 SER A N 1
ATOM 2419 C CA . SER A 1 315 ? 151.320 12.141 11.019 1.00 36.32 315 SER A CA 1
ATOM 2420 C C . SER A 1 315 ? 151.607 11.923 12.498 1.00 36.48 315 SER A C 1
ATOM 2421 O O . SER A 1 315 ? 152.291 12.737 13.124 1.00 38.40 315 SER A O 1
ATOM 2424 N N . ALA A 1 316 ? 151.089 10.850 13.071 1.00 35.03 316 ALA A N 1
ATOM 2425 C CA . ALA A 1 316 ? 151.342 10.592 14.476 1.00 34.41 316 ALA A CA 1
ATOM 2426 C C . ALA A 1 316 ? 152.439 9.543 14.612 1.00 34.77 316 ALA A C 1
ATOM 2427 O O . ALA A 1 316 ? 152.831 8.916 13.621 1.00 33.88 316 ALA A O 1
ATOM 2429 N N . PRO A 1 317 ? 152.981 9.368 15.834 1.00 35.19 317 PRO A N 1
ATOM 2430 C CA . PRO A 1 317 ? 154.031 8.362 16.035 1.00 33.93 317 PRO A CA 1
ATOM 2431 C C . PRO A 1 317 ? 153.398 7.015 15.667 1.00 33.76 317 PRO A C 1
ATOM 2432 O O . PRO A 1 317 ? 152.258 6.740 16.046 1.00 34.17 317 PRO A O 1
ATOM 2436 N N . PRO A 1 318 ? 154.124 6.166 14.928 1.00 32.66 318 PRO A N 1
ATOM 2437 C CA . PRO A 1 318 ? 153.599 4.858 14.516 1.00 31.24 318 PRO A CA 1
ATOM 2438 C C . PRO A 1 318 ? 152.793 4.086 15.554 1.00 29.05 318 PRO A C 1
ATOM 2439 O O . PRO A 1 318 ? 151.637 3.764 15.323 1.00 30.30 318 PRO A O 1
ATOM 2443 N N . ILE A 1 319 ? 153.397 3.792 16.695 1.00 29.13 319 ILE A N 1
ATOM 2444 C CA . ILE A 1 319 ? 152.720 3.019 17.728 1.00 29.72 319 ILE A CA 1
ATOM 2445 C C . ILE A 1 319 ? 151.499 3.697 18.316 1.00 31.69 319 ILE A C 1
ATOM 2446 O O . ILE A 1 319 ? 150.443 3.070 18.444 1.00 33.34 319 ILE A O 1
ATOM 2451 N N . GLU A 1 320 ? 151.635 4.966 18.688 1.00 31.59 320 GLU A N 1
ATOM 24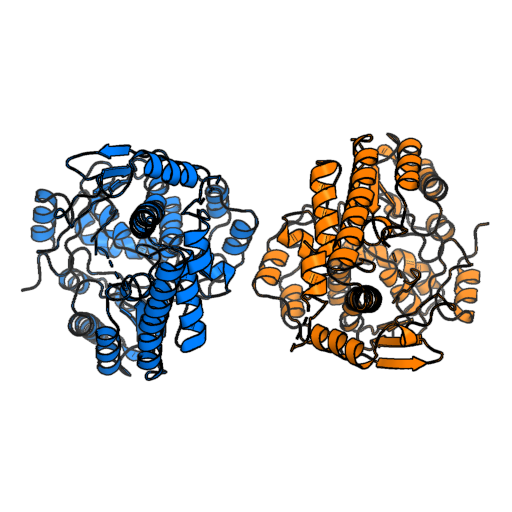52 C CA . GLU A 1 320 ? 150.514 5.690 19.261 1.00 32.41 320 GLU A CA 1
ATOM 2453 C C . GLU A 1 320 ? 149.383 5.813 18.241 1.00 31.01 320 GLU A C 1
ATOM 2454 O O . GLU A 1 320 ? 148.221 5.599 18.572 1.00 31.07 320 GLU A O 1
ATOM 2460 N N . GLY A 1 321 ? 149.728 6.147 17.002 1.00 28.04 321 GLY A N 1
ATOM 2461 C CA . GLY A 1 321 ? 148.715 6.275 15.971 1.00 26.05 321 GLY A CA 1
ATOM 2462 C C . GLY A 1 321 ? 148.021 4.953 15.687 1.00 25.84 321 GLY A C 1
ATOM 2463 O O . GLY A 1 321 ? 146.792 4.888 15.631 1.00 22.77 321 GLY A O 1
ATOM 2464 N N . GLY A 1 322 ? 148.810 3.899 15.501 1.00 23.55 322 GLY A N 1
ATOM 2465 C CA . GLY A 1 322 ? 148.244 2.592 15.230 1.00 25.34 322 GLY A CA 1
ATOM 2466 C C . GLY A 1 322 ? 147.279 2.114 16.303 1.00 26.44 322 GLY A C 1
ATOM 2467 O O . GLY A 1 322 ? 146.195 1.618 15.985 1.00 25.80 322 GLY A O 1
ATOM 2468 N N . GLU A 1 323 ? 147.668 2.262 17.571 1.00 25.99 323 GLU A N 1
ATOM 2469 C CA . GLU A 1 323 ? 146.833 1.837 18.696 1.00 24.64 323 GLU A CA 1
ATOM 2470 C C . GLU A 1 323 ? 145.544 2.638 18.760 1.00 23.84 323 GLU A C 1
ATOM 2471 O O . GLU A 1 323 ? 144.519 2.141 19.206 1.00 25.08 323 GLU A O 1
ATOM 2477 N N . LYS A 1 324 ? 145.588 3.884 18.321 1.00 23.45 324 LYS A N 1
ATOM 2478 C CA . LYS A 1 324 ? 144.390 4.701 18.340 1.00 24.24 324 LYS A CA 1
ATOM 2479 C C . LYS A 1 324 ? 143.381 4.115 17.336 1.00 23.74 324 LYS A C 1
ATOM 2480 O O . LYS A 1 324 ? 142.183 4.020 17.621 1.00 22.53 324 LYS A O 1
ATOM 2486 N N . ILE A 1 325 ? 143.867 3.710 16.167 1.00 22.60 325 ILE A N 1
ATOM 2487 C CA . ILE A 1 325 ? 142.994 3.124 15.155 1.00 24.69 325 ILE A CA 1
ATOM 2488 C C . ILE A 1 325 ? 142.435 1.787 15.657 1.00 25.33 325 ILE A C 1
ATOM 2489 O O . ILE A 1 325 ? 141.244 1.494 15.504 1.00 24.62 325 ILE A O 1
ATOM 2494 N N . ILE A 1 326 ? 143.301 0.972 16.250 1.00 25.59 326 ILE A N 1
ATOM 2495 C CA . ILE A 1 326 ? 142.876 -0.328 16.750 1.00 25.14 326 ILE A CA 1
ATOM 2496 C C . ILE A 1 326 ? 141.811 -0.222 17.838 1.00 24.43 326 ILE A C 1
ATOM 2497 O O . ILE A 1 326 ? 140.851 -0.992 17.855 1.00 25.26 326 ILE A O 1
ATOM 2502 N N . GLU A 1 327 ? 141.976 0.736 18.740 1.00 23.84 327 GLU A N 1
ATOM 2503 C CA . GLU A 1 327 ? 141.013 0.916 19.811 1.00 25.52 327 GLU A CA 1
ATOM 2504 C C . GLU A 1 327 ? 139.668 1.255 19.181 1.00 25.03 327 GLU A C 1
ATOM 2505 O O . GLU A 1 327 ? 138.619 0.768 19.613 1.00 26.36 327 GLU A O 1
ATOM 2511 N N . TRP A 1 328 ? 139.692 2.069 18.136 1.00 22.47 328 TRP A N 1
ATOM 2512 C CA . TRP A 1 328 ? 138.447 2.424 17.487 1.00 23.20 328 TRP A CA 1
ATOM 2513 C C . TRP A 1 328 ? 137.821 1.194 16.839 1.00 25.97 328 TRP A C 1
ATOM 2514 O O . TRP A 1 328 ? 136.613 0.996 16.916 1.00 29.08 328 TRP A O 1
ATOM 2525 N N . TRP A 1 329 ? 138.637 0.361 16.200 1.00 26.53 329 TRP A N 1
ATOM 2526 C CA . TRP A 1 329 ? 138.100 -0.838 15.575 1.00 25.71 329 TRP A CA 1
ATOM 2527 C C . TRP A 1 329 ? 137.422 -1.740 16.607 1.00 26.89 329 TRP A C 1
ATOM 2528 O O . TRP A 1 329 ? 136.395 -2.356 16.319 1.00 25.95 329 TRP A O 1
ATOM 2539 N N . ARG A 1 330 ? 137.999 -1.819 17.803 1.00 28.11 330 ARG A N 1
ATOM 2540 C CA . ARG A 1 330 ? 137.419 -2.638 18.857 1.00 29.33 330 ARG A CA 1
ATOM 2541 C C . ARG A 1 330 ? 136.070 -2.047 19.235 1.00 28.75 330 ARG A C 1
ATOM 2542 O O . ARG A 1 330 ? 135.073 -2.760 19.316 1.00 29.40 330 ARG A O 1
ATOM 2550 N N . LYS A 1 331 ? 136.052 -0.734 19.442 1.00 28.85 331 LYS A N 1
ATOM 2551 C CA . LYS A 1 331 ? 134.849 0.006 19.798 1.00 30.11 331 LYS A CA 1
ATOM 2552 C C . LYS A 1 331 ? 133.715 -0.304 18.818 1.00 30.82 331 LYS A C 1
ATOM 2553 O O . LYS A 1 331 ? 132.551 -0.382 19.215 1.00 31.17 331 LYS A O 1
ATOM 2559 N N . MET A 1 332 ? 134.051 -0.473 17.539 1.00 28.35 332 MET A N 1
ATOM 2560 C CA . MET A 1 332 ? 133.036 -0.749 16.521 1.00 27.82 332 MET A CA 1
ATOM 2561 C C . MET A 1 332 ? 132.727 -2.236 16.369 1.00 27.80 332 MET A C 1
ATOM 2562 O O . MET A 1 332 ? 131.844 -2.622 15.602 1.00 26.90 332 MET A O 1
ATOM 2567 N N . GLY A 1 333 ? 133.456 -3.067 17.102 1.00 27.76 333 GLY A N 1
ATOM 2568 C CA . GLY A 1 333 ? 133.237 -4.497 17.025 1.00 29.35 333 GLY A CA 1
ATOM 2569 C C . GLY A 1 333 ? 133.922 -5.184 15.855 1.00 30.85 333 GLY A C 1
ATOM 2570 O O . GLY A 1 333 ? 133.538 -6.289 15.471 1.00 31.62 333 GLY A O 1
ATOM 2571 N N . ARG A 1 334 ? 134.938 -4.544 15.283 1.00 29.51 334 ARG A N 1
ATOM 2572 C CA . ARG A 1 334 ? 135.651 -5.136 14.159 1.00 29.01 334 ARG A CA 1
ATOM 2573 C C . ARG A 1 334 ? 136.918 -5.817 14.652 1.00 28.19 334 ARG A C 1
ATOM 2574 O O . ARG A 1 334 ? 137.555 -5.349 15.590 1.00 31.11 334 ARG A O 1
ATOM 2582 N N . ASP A 1 335 ? 137.279 -6.932 14.035 1.00 28.28 335 ASP A N 1
ATOM 2583 C CA . ASP A 1 335 ? 138.489 -7.643 14.418 1.00 29.17 335 ASP A CA 1
ATOM 2584 C C . ASP A 1 335 ? 139.653 -6.962 13.693 1.00 29.32 335 ASP A C 1
ATOM 2585 O O . ASP A 1 335 ? 139.696 -6.925 12.463 1.00 27.77 335 ASP A O 1
ATOM 2590 N N . PRO A 1 336 ? 140.604 -6.402 14.451 1.00 28.80 336 PRO A N 1
ATOM 2591 C CA . PRO A 1 336 ? 141.750 -5.726 13.844 1.00 28.84 336 PRO A CA 1
ATOM 2592 C C . PRO A 1 336 ? 142.707 -6.652 13.105 1.00 27.98 336 PRO A C 1
ATOM 2593 O O . PRO A 1 336 ? 143.481 -6.198 12.268 1.00 24.99 336 PRO A O 1
ATOM 2597 N N . ARG A 1 337 ? 142.646 -7.947 13.406 1.00 29.68 337 ARG A N 1
ATOM 2598 C CA . ARG A 1 337 ? 143.506 -8.917 12.731 1.00 31.41 337 ARG A CA 1
ATOM 2599 C C . ARG A 1 337 ? 143.147 -8.969 11.250 1.00 30.50 337 ARG A C 1
ATOM 2600 O O . ARG A 1 337 ? 143.971 -9.324 10.413 1.00 29.16 337 ARG A O 1
ATOM 2608 N N . THR A 1 338 ? 141.910 -8.607 10.933 1.00 29.50 338 THR A N 1
ATOM 2609 C CA . THR A 1 338 ? 141.450 -8.616 9.549 1.00 29.64 338 THR A CA 1
ATOM 2610 C C . THR A 1 338 ? 141.738 -7.305 8.842 1.00 29.04 338 THR A C 1
ATOM 2611 O O . THR A 1 338 ? 141.561 -7.205 7.634 1.00 31.55 338 THR A O 1
ATOM 2615 N N . LYS A 1 339 ? 142.170 -6.303 9.596 1.00 26.67 339 LYS A N 1
ATOM 2616 C CA . LYS A 1 339 ? 142.434 -4.989 9.042 1.00 25.51 339 LYS A CA 1
ATOM 2617 C C . LYS A 1 339 ? 143.902 -4.674 8.814 1.00 26.66 339 LYS A C 1
ATOM 2618 O O . LYS A 1 339 ? 144.793 -5.372 9.293 1.00 29.74 339 LYS A O 1
ATOM 2624 N N . MET A 1 340 ? 144.170 -3.603 8.088 1.00 26.16 340 MET A N 1
ATOM 2625 C CA . MET A 1 340 ? 145.554 -3.278 7.836 1.00 24.42 340 MET A CA 1
ATOM 2626 C C . MET A 1 340 ? 145.944 -1.860 8.187 1.00 23.03 340 MET A C 1
ATOM 2627 O O . MET A 1 340 ? 145.171 -0.918 8.018 1.00 23.95 340 MET A O 1
ATOM 2632 N N . LEU A 1 341 ? 147.165 -1.737 8.688 1.00 19.96 341 LEU A N 1
ATOM 2633 C CA . LEU A 1 341 ? 147.744 -0.469 9.063 1.00 19.79 341 LEU A CA 1
ATOM 2634 C C . LEU A 1 341 ? 148.890 -0.204 8.090 1.00 19.83 341 LEU A C 1
ATOM 2635 O O . LEU A 1 341 ? 149.839 -0.991 7.973 1.00 16.33 341 LEU A O 1
ATOM 2640 N N . ILE A 1 342 ? 148.774 0.901 7.367 1.00 20.30 342 ILE A N 1
ATOM 2641 C CA . ILE A 1 342 ? 149.794 1.282 6.422 1.00 20.53 342 ILE A CA 1
ATOM 2642 C C . ILE A 1 342 ? 150.580 2.453 6.984 1.00 22.07 342 ILE A C 1
ATOM 2643 O O . ILE A 1 342 ? 150.066 3.552 7.143 1.00 19.52 342 ILE A O 1
ATOM 2648 N N . PHE A 1 343 ? 151.831 2.177 7.325 1.00 23.82 343 PHE A N 1
ATOM 2649 C CA . PHE A 1 343 ? 152.719 3.189 7.861 1.00 28.13 343 PHE A CA 1
ATOM 2650 C C . PHE A 1 343 ? 153.525 3.653 6.660 1.00 32.70 343 PHE A C 1
ATOM 2651 O O . PHE A 1 343 ? 154.014 2.835 5.874 1.00 35.71 343 PHE A O 1
ATOM 2659 N N . SER A 1 344 ? 153.652 4.951 6.476 1.00 35.29 344 SER A N 1
ATOM 2660 C CA . SER A 1 344 ? 154.440 5.416 5.348 1.00 40.70 344 SER A CA 1
ATOM 2661 C C . SER A 1 344 ? 155.377 6.439 5.919 1.00 42.64 344 SER A C 1
ATOM 2662 O O . SER A 1 344 ? 156.314 6.103 6.639 1.00 45.14 344 SER A O 1
ATOM 2665 N N . ASP A 1 345 ? 155.122 7.695 5.606 1.00 43.87 345 ASP A N 1
ATOM 2666 C CA . ASP A 1 345 ? 155.941 8.753 6.148 1.00 45.65 345 ASP A CA 1
ATOM 2667 C C . ASP A 1 345 ? 157.444 8.493 5.934 1.00 45.19 345 ASP A C 1
ATOM 2668 O O . ASP A 1 345 ? 157.859 7.685 5.085 1.00 44.70 345 ASP A O 1
ATOM 2673 N N . GLY A 1 346 ? 158.250 9.193 6.722 1.00 43.43 346 GLY A N 1
ATOM 2674 C CA . GLY A 1 346 ? 159.683 9.048 6.630 1.00 40.86 346 GLY A CA 1
ATOM 2675 C C . GLY A 1 346 ? 160.227 8.195 7.750 1.00 39.15 346 GLY A C 1
ATOM 2676 O O . GLY A 1 346 ? 161.057 8.653 8.526 1.00 39.92 346 GLY A O 1
ATOM 2677 N N . LEU A 1 347 ? 159.752 6.960 7.845 1.00 38.18 347 LEU A N 1
ATOM 2678 C CA . LEU A 1 347 ? 160.228 6.052 8.870 1.00 38.16 347 LEU A CA 1
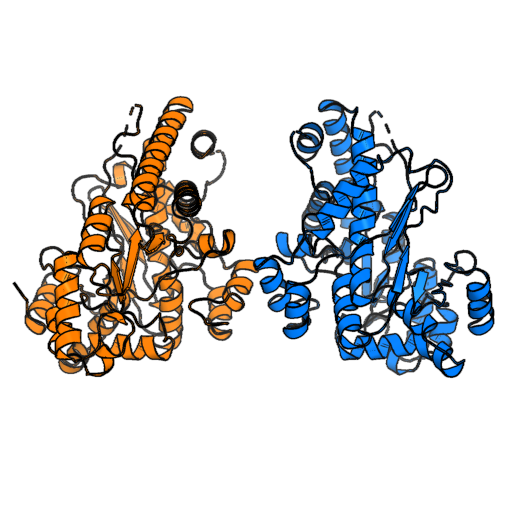ATOM 2679 C C . LEU A 1 347 ? 161.585 5.522 8.438 1.00 39.70 347 LEU A C 1
ATOM 2680 O O . LEU A 1 347 ? 161.808 5.279 7.254 1.00 39.87 347 LEU A O 1
ATOM 2685 N N . ASP A 1 348 ? 162.503 5.379 9.392 1.00 40.37 348 ASP A N 1
ATOM 2686 C CA . ASP A 1 348 ? 163.820 4.827 9.094 1.00 40.12 348 ASP A CA 1
ATOM 2687 C C . ASP A 1 348 ? 163.663 3.356 9.435 1.00 38.91 348 ASP A C 1
ATOM 2688 O O . ASP A 1 348 ? 162.590 2.951 9.880 1.00 38.95 348 ASP A O 1
ATOM 2693 N N . VAL A 1 349 ? 164.710 2.559 9.250 1.00 36.46 349 VAL A N 1
ATOM 2694 C CA . VAL A 1 349 ? 164.606 1.133 9.538 1.00 34.76 349 VAL A CA 1
ATOM 2695 C C . VAL A 1 349 ? 164.250 0.797 10.991 1.00 34.82 349 VAL A C 1
ATOM 2696 O O . VAL A 1 349 ? 163.437 -0.099 11.234 1.00 34.40 349 VAL A O 1
ATOM 2700 N N . ASP A 1 350 ? 164.841 1.509 11.952 1.00 34.42 350 ASP A N 1
ATOM 2701 C CA . ASP A 1 350 ? 164.547 1.251 13.364 1.00 33.65 350 ASP A CA 1
ATOM 2702 C C . ASP A 1 350 ? 163.064 1.431 13.648 1.00 31.72 350 ASP A C 1
ATOM 2703 O O . ASP A 1 350 ? 162.463 0.648 14.381 1.00 31.26 350 ASP A O 1
ATOM 2708 N N . ALA A 1 351 ? 162.479 2.476 13.069 1.00 29.83 351 ALA A N 1
ATOM 2709 C CA . ALA A 1 351 ? 161.065 2.756 13.266 1.00 30.24 351 ALA A CA 1
ATOM 2710 C C . ALA A 1 351 ? 160.250 1.598 12.709 1.00 29.92 351 ALA A C 1
ATOM 2711 O O . ALA A 1 351 ? 159.265 1.163 13.307 1.00 29.02 351 ALA A O 1
ATOM 2713 N N . ILE A 1 352 ? 160.687 1.089 11.565 1.00 30.30 352 ILE A N 1
ATOM 2714 C CA . ILE A 1 352 ? 160.009 -0.024 10.923 1.00 30.50 352 ILE A CA 1
ATOM 2715 C C . ILE A 1 352 ? 160.105 -1.313 11.754 1.00 31.42 352 ILE A C 1
ATOM 2716 O O . ILE A 1 352 ? 159.105 -2.016 11.924 1.00 31.68 352 ILE A O 1
ATOM 2721 N N . VAL A 1 353 ? 161.287 -1.622 12.286 1.00 31.40 353 VAL A N 1
ATOM 2722 C CA . VAL A 1 353 ? 161.431 -2.844 13.074 1.00 31.61 353 VAL A CA 1
ATOM 2723 C C . VAL A 1 353 ? 160.662 -2.741 14.378 1.00 30.97 353 VAL A C 1
ATOM 2724 O O . VAL A 1 353 ? 159.906 -3.644 14.724 1.00 30.93 353 VAL A O 1
ATOM 2728 N N . ASP A 1 354 ? 160.839 -1.636 15.094 1.00 32.23 354 ASP A N 1
ATOM 2729 C CA . ASP A 1 354 ? 160.150 -1.454 16.360 1.00 32.25 354 ASP A CA 1
ATOM 2730 C C . ASP A 1 354 ? 158.627 -1.434 16.176 1.00 30.93 354 ASP A C 1
ATOM 2731 O O . ASP A 1 354 ? 157.889 -2.001 16.985 1.00 31.98 354 ASP A O 1
ATOM 2736 N N . THR A 1 355 ? 158.162 -0.789 15.110 1.00 29.05 355 THR A N 1
ATOM 2737 C CA . THR A 1 355 ? 156.736 -0.704 14.841 1.00 26.95 355 THR A CA 1
ATOM 2738 C C . THR A 1 355 ? 156.194 -2.082 14.498 1.00 28.70 355 THR A C 1
ATOM 2739 O O . THR A 1 355 ? 155.142 -2.496 15.001 1.00 27.02 355 THR A O 1
ATOM 2743 N N . TYR A 1 356 ? 156.929 -2.794 13.647 1.00 28.89 356 TYR A N 1
ATOM 2744 C CA . TYR A 1 356 ? 156.548 -4.142 13.234 1.00 29.93 356 TYR A CA 1
ATOM 2745 C C . TYR A 1 356 ? 156.518 -5.102 14.424 1.00 30.19 356 TYR A C 1
ATOM 2746 O O . TYR A 1 356 ? 155.533 -5.818 14.632 1.00 29.10 356 TYR A O 1
ATOM 2755 N N . ARG A 1 357 ? 157.602 -5.120 15.196 1.00 30.91 357 ARG A N 1
ATOM 2756 C CA . ARG A 1 357 ? 157.695 -5.997 16.360 1.00 32.42 357 ARG A CA 1
ATOM 2757 C C . ARG A 1 357 ? 156.584 -5.698 17.360 1.00 31.70 357 ARG A C 1
ATOM 2758 O O . ARG A 1 357 ? 156.060 -6.596 18.017 1.00 31.53 357 ARG A O 1
ATOM 2766 N N . HIS A 1 358 ? 156.207 -4.430 17.453 1.00 30.39 358 HIS A N 1
ATOM 2767 C CA . HIS A 1 358 ? 155.160 -4.030 18.370 1.00 28.35 358 HIS A CA 1
ATOM 2768 C C . HIS A 1 358 ? 153.760 -4.498 17.984 1.00 28.43 358 HIS A C 1
ATOM 2769 O O . HIS A 1 358 ? 153.018 -4.983 18.839 1.00 30.34 358 HIS A O 1
ATOM 2776 N N . PHE A 1 359 ? 153.387 -4.365 16.712 1.00 28.37 359 PHE A N 1
ATOM 2777 C CA . PHE A 1 359 ? 152.046 -4.764 16.276 1.00 26.92 359 PHE A CA 1
ATOM 2778 C C . PHE A 1 359 ? 151.876 -6.183 15.724 1.00 28.31 359 PHE A C 1
ATOM 2779 O O . PHE A 1 359 ? 150.748 -6.659 15.567 1.00 28.91 359 PHE A O 1
ATOM 2787 N N . GLU A 1 360 ? 152.977 -6.861 15.430 1.00 30.09 360 GLU A N 1
ATOM 2788 C CA . GLU A 1 360 ? 152.904 -8.213 14.869 1.00 31.59 360 GLU A CA 1
ATOM 2789 C C . GLU A 1 360 ? 151.825 -9.135 15.463 1.00 29.89 360 GLU A C 1
ATOM 2790 O O . GLU A 1 360 ? 151.680 -9.250 16.673 1.00 29.15 360 GLU A O 1
ATOM 2796 N N . GLY A 1 361 ? 151.064 -9.784 14.590 1.00 29.53 361 GLY A N 1
ATOM 2797 C CA . GLY A 1 361 ? 150.026 -10.695 15.039 1.00 27.28 361 GLY A CA 1
ATOM 2798 C C . GLY A 1 361 ? 148.734 -10.046 15.493 1.00 28.48 361 GLY A C 1
ATOM 2799 O O . GLY A 1 361 ? 147.735 -10.736 15.696 1.00 27.42 361 GLY A O 1
ATOM 2800 N N . ARG A 1 362 ? 148.737 -8.727 15.669 1.00 28.78 362 ARG A N 1
ATOM 2801 C CA . ARG A 1 362 ? 147.522 -8.036 16.106 1.00 27.87 362 ARG A CA 1
ATOM 2802 C C . ARG A 1 362 ? 146.780 -7.389 14.943 1.00 27.38 362 ARG A C 1
ATOM 2803 O O . ARG A 1 362 ? 145.586 -7.137 15.024 1.00 30.16 362 ARG A O 1
ATOM 2811 N N . VAL A 1 363 ? 147.486 -7.137 13.852 1.00 25.72 363 VAL A N 1
ATOM 2812 C CA . VAL A 1 363 ? 146.880 -6.471 12.719 1.00 23.93 363 VAL A CA 1
ATOM 2813 C C . VAL A 1 363 ? 147.776 -6.639 11.497 1.00 23.82 363 VAL A C 1
ATOM 2814 O O . VAL A 1 363 ? 148.955 -6.981 11.629 1.00 21.78 363 VAL A O 1
ATOM 2818 N N . ARG A 1 364 ? 147.219 -6.412 10.310 1.00 22.74 364 ARG A N 1
ATOM 2819 C CA . ARG A 1 364 ? 148.015 -6.500 9.091 1.00 23.76 364 ARG A CA 1
ATOM 2820 C C . ARG A 1 364 ? 148.782 -5.187 8.942 1.00 23.87 364 ARG A C 1
ATOM 2821 O O . ARG A 1 364 ? 148.286 -4.113 9.301 1.00 22.19 364 ARG A O 1
ATOM 2829 N N . MET A 1 365 ? 150.013 -5.281 8.449 1.00 23.43 365 MET A N 1
ATOM 2830 C CA . MET A 1 365 ? 150.854 -4.104 8.320 1.00 21.68 365 MET A CA 1
ATOM 2831 C C . MET A 1 365 ? 151.521 -3.999 6.972 1.00 22.57 365 MET A C 1
ATOM 2832 O O . MET A 1 365 ? 151.831 -4.992 6.327 1.00 23.50 365 MET A O 1
ATOM 2837 N N . SER A 1 366 ? 151.764 -2.764 6.571 1.00 23.93 366 SER A N 1
ATOM 2838 C CA . SER A 1 366 ? 152.430 -2.483 5.329 1.00 23.85 366 SER A CA 1
ATOM 2839 C C . SER A 1 366 ? 153.277 -1.243 5.591 1.00 26.00 366 SER A C 1
ATOM 2840 O O . SER A 1 366 ? 152.842 -0.313 6.284 1.00 27.91 366 SER A O 1
ATOM 2843 N N . PHE A 1 367 ? 154.490 -1.226 5.052 1.00 25.57 367 PHE A N 1
ATOM 2844 C CA . PHE A 1 367 ? 155.371 -0.089 5.261 1.00 23.34 367 PHE A CA 1
ATOM 2845 C C . PHE A 1 367 ? 155.798 0.592 3.972 1.00 24.02 367 PHE A C 1
ATOM 2846 O O . PHE A 1 367 ? 156.017 -0.053 2.944 1.00 21.73 367 PHE A O 1
ATOM 2854 N N . GLY A 1 368 ? 155.903 1.912 4.042 1.00 25.19 368 GLY A N 1
ATOM 2855 C CA . GLY A 1 368 ? 156.331 2.685 2.896 1.00 26.59 368 GLY A CA 1
ATOM 2856 C C . GLY A 1 368 ? 157.744 3.155 3.160 1.00 28.09 368 GLY A C 1
ATOM 2857 O O . GLY A 1 368 ? 158.043 3.666 4.229 1.00 29.86 368 GLY A O 1
ATOM 2858 N N . TRP A 1 369 ? 158.625 2.976 2.196 1.00 28.82 369 TRP A N 1
ATOM 2859 C CA . TRP A 1 369 ? 160.005 3.397 2.369 1.00 28.48 369 TRP A CA 1
ATOM 2860 C C . TRP A 1 369 ? 160.286 4.532 1.389 1.00 28.06 369 TRP A C 1
ATOM 2861 O O . TRP A 1 369 ? 160.392 4.289 0.195 1.00 29.87 369 TRP A O 1
ATOM 2872 N N . GLY A 1 370 ? 160.406 5.761 1.896 1.00 28.66 370 GLY A N 1
ATOM 2873 C CA . GLY A 1 370 ? 160.634 6.914 1.037 1.00 28.36 370 GLY A CA 1
ATOM 2874 C C . GLY A 1 370 ? 162.030 7.512 1.019 1.00 30.39 370 GLY A C 1
ATOM 2875 O O . GLY A 1 370 ? 162.978 6.884 0.541 1.00 30.61 370 GLY A O 1
ATOM 2876 N N . THR A 1 371 ? 162.160 8.737 1.521 1.00 31.52 371 THR A N 1
ATOM 2877 C CA . THR A 1 371 ? 163.455 9.427 1.552 1.00 33.85 371 THR A CA 1
ATOM 2878 C C . THR A 1 371 ? 164.616 8.544 2.016 1.00 35.19 371 THR A C 1
ATOM 2879 O O . THR A 1 371 ? 165.639 8.453 1.336 1.00 33.81 371 THR A O 1
ATOM 2881 N N . ASN A 1 372 ? 164.445 7.899 3.172 1.00 37.17 372 ASN A N 1
ATOM 2882 C CA . ASN A 1 372 ? 165.475 7.048 3.765 1.00 38.63 372 ASN A CA 1
ATOM 2883 C C . ASN A 1 372 ? 165.955 5.920 2.857 1.00 38.83 372 ASN A C 1
ATOM 2884 O O . ASN A 1 372 ? 166.988 5.303 3.109 1.00 40.22 372 ASN A O 1
ATOM 2889 N N . LEU A 1 373 ? 165.214 5.650 1.795 1.00 39.83 373 LEU A N 1
ATOM 2890 C CA . LEU A 1 373 ? 165.605 4.592 0.877 1.00 40.64 373 LEU A CA 1
ATOM 2891 C C . LEU A 1 373 ? 166.237 5.137 -0.389 1.00 39.83 373 LEU A C 1
ATOM 2892 O O . LEU A 1 373 ? 167.342 4.764 -0.776 1.00 41.31 373 LEU A O 1
ATOM 2897 N N . THR A 1 374 ? 165.512 6.051 -1.008 1.00 39.22 374 THR A N 1
ATOM 2898 C CA . THR A 1 374 ? 165.888 6.647 -2.269 1.00 38.48 374 THR A CA 1
ATOM 2899 C C . THR A 1 374 ? 166.813 7.876 -2.186 1.00 40.19 374 THR A C 1
ATOM 2900 O O . THR A 1 374 ? 167.171 8.467 -3.215 1.00 39.11 374 THR A O 1
ATOM 2904 N N . ASN A 1 375 ? 167.212 8.266 -0.981 1.00 39.91 375 ASN A N 1
ATOM 2905 C CA . ASN A 1 375 ? 168.074 9.437 -0.869 1.00 40.75 375 ASN A CA 1
ATOM 2906 C C . ASN A 1 375 ? 168.832 9.519 0.454 1.00 41.53 375 ASN A C 1
ATOM 2907 O O . ASN A 1 375 ? 168.583 10.397 1.280 1.00 41.50 375 ASN A O 1
ATOM 2912 N N . ASP A 1 376 ? 169.756 8.591 0.655 1.00 42.81 376 ASP A N 1
ATOM 2913 C CA . ASP A 1 376 ? 170.557 8.582 1.870 1.00 42.94 376 ASP A CA 1
ATOM 2914 C C . ASP A 1 376 ? 172.026 8.449 1.479 1.00 43.18 376 ASP A C 1
ATOM 2915 O O . ASP A 1 376 ? 172.577 7.351 1.454 1.00 41.68 376 ASP A O 1
ATOM 2920 N N . PHE A 1 377 ? 172.637 9.585 1.150 1.00 45.51 377 PHE A N 1
ATOM 2921 C CA . PHE A 1 377 ? 174.044 9.650 0.753 1.00 47.03 377 PHE A CA 1
ATOM 2922 C C . PHE A 1 377 ? 174.827 10.399 1.819 1.00 48.65 377 PHE A C 1
ATOM 2923 O O . PHE A 1 377 ? 175.967 10.799 1.592 1.00 50.13 377 PHE A O 1
ATOM 2931 N N . ALA A 1 378 ? 174.196 10.584 2.976 1.00 50.84 378 ALA A N 1
ATOM 2932 C CA . ALA A 1 378 ? 174.773 11.297 4.116 1.00 51.95 378 ALA A CA 1
ATOM 2933 C C . ALA A 1 378 ? 176.304 11.240 4.250 1.00 52.97 378 ALA A C 1
ATOM 2934 O O . ALA A 1 378 ? 176.989 12.229 3.975 1.00 53.57 378 ALA A O 1
ATOM 2936 N N . GLY A 1 379 ? 176.844 10.100 4.678 1.00 53.22 379 GLY A N 1
ATOM 2937 C CA . GLY A 1 379 ? 178.288 10.004 4.831 1.00 53.15 379 GLY A CA 1
ATOM 2938 C C . GLY A 1 379 ? 178.968 9.233 3.712 1.00 53.51 379 GLY A C 1
ATOM 2939 O O . GLY A 1 379 ? 180.052 8.670 3.896 1.00 53.88 379 GLY A O 1
ATOM 2940 N N . CYS A 1 380 ? 178.345 9.226 2.539 1.00 52.01 380 CYS A N 1
ATOM 2941 C CA . CYS A 1 380 ? 178.884 8.489 1.411 1.00 51.54 380 CYS A CA 1
ATOM 2942 C C . CYS A 1 380 ? 179.911 9.238 0.566 1.00 51.03 380 CYS A C 1
ATOM 2943 O O . CYS A 1 380 ? 180.566 8.646 -0.288 1.00 50.23 380 CYS A O 1
ATOM 2946 N N . ALA A 1 381 ? 180.064 10.534 0.801 1.00 52.19 381 ALA A N 1
ATOM 2947 C CA . ALA A 1 381 ? 181.055 11.302 0.052 1.00 53.94 381 ALA A CA 1
ATOM 2948 C C . ALA A 1 381 ? 182.402 11.178 0.764 1.00 54.23 381 ALA A C 1
ATOM 2949 O O . ALA A 1 381 ? 182.460 11.148 1.993 1.00 54.70 381 ALA A O 1
ATOM 2951 N N . PRO A 1 382 ? 183.500 11.078 0.001 1.00 54.72 382 PRO A N 1
ATOM 2952 C CA . PRO A 1 382 ? 184.839 10.961 0.592 1.00 56.42 382 PRO A CA 1
ATOM 2953 C C . PRO A 1 382 ? 185.146 12.078 1.601 1.00 56.87 382 PRO A C 1
ATOM 2954 O O . PRO A 1 382 ? 185.273 11.833 2.806 1.00 55.90 382 PRO A O 1
ATOM 2958 N N . LEU A 1 388 ? 176.831 18.428 0.249 1.00 73.88 388 LEU A N 1
ATOM 2959 C CA . LEU A 1 388 ? 175.744 17.517 0.602 1.00 74.64 388 LEU A CA 1
ATOM 2960 C C . LEU A 1 388 ? 174.760 18.191 1.561 1.00 74.73 388 LEU A C 1
ATOM 2961 O O . LEU A 1 388 ? 175.137 18.582 2.666 1.00 73.89 388 LEU A O 1
ATOM 2963 N N . LYS A 1 389 ? 173.503 18.313 1.141 1.00 74.56 389 LYS A N 1
ATOM 2964 C CA . LYS A 1 389 ? 172.472 18.944 1.965 1.00 74.33 389 LYS A CA 1
ATOM 2965 C C . LYS A 1 389 ? 171.161 18.142 2.023 1.00 74.59 389 LYS A C 1
ATOM 2966 O O . LYS A 1 389 ? 170.918 17.260 1.196 1.00 74.87 389 LYS A O 1
ATOM 2968 N N . PRO A 1 390 ? 170.296 18.445 3.012 1.00 73.86 390 PRO A N 1
ATOM 2969 C CA . PRO A 1 390 ? 169.003 17.772 3.205 1.00 71.61 390 PRO A CA 1
ATOM 2970 C C . PRO A 1 390 ? 167.897 18.311 2.290 1.00 69.29 390 PRO A C 1
ATOM 2971 O O . PRO A 1 390 ? 167.578 17.696 1.269 1.00 69.24 390 PRO A O 1
ATOM 2975 N N . ILE A 1 391 ? 167.314 19.450 2.671 1.00 66.39 391 ILE A N 1
ATOM 2976 C CA . ILE A 1 391 ? 166.260 20.121 1.897 1.00 62.87 391 ILE A CA 1
ATOM 2977 C C . ILE A 1 391 ? 164.831 19.574 2.070 1.00 59.79 391 ILE A C 1
ATOM 2978 O O . ILE A 1 391 ? 164.437 18.607 1.414 1.00 59.92 391 ILE A O 1
ATOM 2983 N N . SER A 1 392 ? 164.052 20.206 2.945 1.00 55.63 392 SER A N 1
ATOM 2984 C CA . SER A 1 392 ? 162.663 19.798 3.164 1.00 52.22 392 SER A CA 1
ATOM 2985 C C . SER A 1 392 ? 161.806 20.587 2.174 1.00 50.52 392 SER A C 1
ATOM 2986 O O . SER A 1 392 ? 161.290 21.660 2.491 1.00 49.32 392 SER A O 1
ATOM 2989 N N . ILE A 1 393 ? 161.663 20.037 0.974 1.00 49.11 393 ILE A N 1
ATOM 2990 C CA . ILE A 1 393 ? 160.925 20.678 -0.109 1.00 47.02 393 ILE A CA 1
ATOM 2991 C C . ILE A 1 393 ? 159.561 20.022 -0.352 1.00 46.20 393 ILE A C 1
ATOM 2992 O O . ILE A 1 393 ? 159.414 18.810 -0.186 1.00 46.88 393 ILE A O 1
ATOM 2997 N N . VAL A 1 394 ? 158.564 20.821 -0.735 1.00 44.21 394 VAL A N 1
ATOM 2998 C CA . VAL A 1 394 ? 157.231 20.291 -1.027 1.00 42.17 394 VAL A CA 1
ATOM 2999 C C . VAL A 1 394 ? 156.471 21.095 -2.066 1.00 40.52 394 VAL A C 1
ATOM 3000 O O . VAL A 1 394 ? 156.843 22.213 -2.401 1.00 39.88 394 VAL A O 1
ATOM 3004 N N . CYS A 1 395 ? 155.391 20.509 -2.569 1.00 39.58 395 CYS A N 1
ATOM 3005 C CA . CYS A 1 395 ? 154.570 21.152 -3.580 1.00 38.86 395 CYS A CA 1
ATOM 3006 C C . CYS A 1 395 ? 153.105 20.785 -3.327 1.00 39.13 395 CYS A C 1
ATOM 3007 O O . CYS A 1 395 ? 152.490 20.052 -4.103 1.00 40.55 395 CYS A O 1
ATOM 3010 N N . LYS A 1 396 ? 152.551 21.307 -2.238 1.00 37.09 396 LYS A N 1
ATOM 3011 C CA . LYS A 1 396 ? 151.171 21.024 -1.854 1.00 36.69 396 LYS A CA 1
ATOM 3012 C C . LYS A 1 396 ? 150.124 21.920 -2.528 1.00 35.22 396 LYS A C 1
ATOM 3013 O O . LYS A 1 396 ? 150.457 22.878 -3.229 1.00 36.70 396 LYS A O 1
ATOM 3019 N N . VAL A 1 397 ? 148.855 21.595 -2.311 1.00 32.81 397 VAL A N 1
ATOM 3020 C CA . VAL A 1 397 ? 147.765 22.388 -2.853 1.00 32.51 397 VAL A CA 1
ATOM 3021 C C . VAL A 1 397 ? 147.686 23.608 -1.953 1.00 31.21 397 VAL A C 1
ATOM 3022 O O . VAL A 1 397 ? 147.680 23.468 -0.739 1.00 31.82 397 VAL A O 1
ATOM 3026 N N . SER A 1 398 ? 147.624 24.801 -2.533 1.00 30.15 398 SER A N 1
ATOM 3027 C CA . SER A 1 398 ? 147.546 26.004 -1.718 1.00 28.09 398 SER A CA 1
ATOM 3028 C C . SER A 1 398 ? 146.125 26.528 -1.656 1.00 26.57 398 SER A C 1
ATOM 3029 O O . SER A 1 398 ? 145.715 27.085 -0.635 1.00 25.12 398 SER A O 1
ATOM 3032 N N . ASP A 1 399 ? 145.369 26.330 -2.736 1.00 25.28 399 ASP A N 1
ATOM 3033 C CA . ASP A 1 399 ? 143.984 26.781 -2.772 1.00 26.04 399 ASP A CA 1
ATOM 3034 C C . ASP A 1 399 ? 143.118 25.999 -3.758 1.00 26.01 399 ASP A C 1
ATOM 3035 O O . ASP A 1 399 ? 143.628 25.295 -4.629 1.00 25.54 399 ASP A O 1
ATOM 3040 N N . ALA A 1 400 ? 141.803 26.132 -3.598 1.00 25.02 400 ALA A N 1
ATOM 3041 C CA . ALA A 1 400 ? 140.809 25.472 -4.448 1.00 24.26 400 ALA A CA 1
ATOM 3042 C C . ALA A 1 400 ? 139.708 26.487 -4.712 1.00 23.87 400 ALA A C 1
ATOM 3043 O O . ALA A 1 400 ? 139.109 27.023 -3.779 1.00 23.27 400 ALA A O 1
ATOM 3045 N N . ASN A 1 401 ? 139.442 26.741 -5.987 1.00 23.64 401 ASN A N 1
ATOM 3046 C CA . ASN A 1 401 ? 138.440 27.718 -6.383 1.00 23.13 401 ASN A CA 1
ATOM 3047 C C . ASN A 1 401 ? 138.709 29.043 -5.686 1.00 23.52 401 ASN A C 1
ATOM 3048 O O . ASN A 1 401 ? 137.786 29.728 -5.262 1.00 26.59 401 ASN A O 1
ATOM 3053 N N . GLY A 1 402 ? 139.985 29.388 -5.560 1.00 23.83 402 GLY A N 1
ATOM 3054 C CA . GLY A 1 402 ? 140.362 30.652 -4.952 1.00 24.94 402 GLY A CA 1
ATOM 3055 C C . GLY A 1 402 ? 140.283 30.760 -3.442 1.00 26.70 402 GLY A C 1
ATOM 3056 O O . GLY A 1 402 ? 140.409 31.856 -2.896 1.00 28.24 402 GLY A O 1
ATOM 3057 N N . ARG A 1 403 ? 140.056 29.650 -2.754 1.00 27.06 403 ARG A N 1
ATOM 3058 C CA . ARG A 1 403 ? 139.992 29.691 -1.304 1.00 28.23 403 ARG A CA 1
ATOM 3059 C C . ARG A 1 403 ? 141.103 28.815 -0.743 1.00 28.75 403 ARG A C 1
ATOM 3060 O O . ARG A 1 403 ? 141.444 27.791 -1.320 1.00 28.24 403 ARG A O 1
ATOM 3068 N N . PRO A 1 404 ? 141.693 29.224 0.389 1.00 29.65 404 PRO A N 1
ATOM 3069 C CA . PRO A 1 404 ? 142.797 28.531 1.077 1.00 29.53 404 PRO A CA 1
ATOM 3070 C C . PRO A 1 404 ? 142.617 27.069 1.474 1.00 28.99 404 PRO A C 1
ATOM 3071 O O . PRO A 1 404 ? 141.722 26.729 2.246 1.00 29.40 404 PRO A O 1
ATOM 3075 N N . ALA A 1 405 ? 143.490 26.215 0.941 1.00 29.10 405 ALA A N 1
ATOM 3076 C CA . ALA A 1 405 ? 143.493 24.789 1.260 1.00 28.84 405 ALA A CA 1
ATOM 3077 C C . ALA A 1 405 ? 144.361 24.697 2.507 1.00 28.87 405 ALA A C 1
ATOM 3078 O O . ALA A 1 405 ? 145.421 25.327 2.589 1.00 28.65 405 ALA A O 1
ATOM 3080 N N . VAL A 1 406 ? 143.926 23.901 3.471 1.00 27.86 406 VAL A N 1
ATOM 3081 C CA . VAL A 1 406 ? 144.655 23.797 4.718 1.00 26.91 406 VAL A CA 1
ATOM 3082 C C . VAL A 1 406 ? 144.824 22.378 5.228 1.00 26.41 406 VAL A C 1
ATOM 3083 O O . VAL A 1 406 ? 144.041 21.490 4.889 1.00 25.28 406 VAL A O 1
ATOM 3087 N N . LYS A 1 407 ? 145.858 22.173 6.041 1.00 26.55 407 LYS A N 1
ATOM 3088 C CA . LYS A 1 407 ? 146.097 20.871 6.644 1.00 27.77 407 LYS A CA 1
ATOM 3089 C C . LYS A 1 407 ? 146.571 20.993 8.094 1.00 29.25 407 LYS A C 1
ATOM 3090 O O . LYS A 1 407 ? 147.644 21.515 8.375 1.00 28.83 407 LYS A O 1
ATOM 3096 N N . LEU A 1 408 ? 145.744 20.511 9.012 1.00 32.04 408 LEU A N 1
ATOM 3097 C CA . LEU A 1 408 ? 146.057 20.530 10.435 1.00 34.58 408 LEU A CA 1
ATOM 3098 C C . LEU A 1 408 ? 146.236 19.064 10.785 1.00 36.26 408 LEU A C 1
ATOM 3099 O O . LEU A 1 408 ? 145.274 18.406 11.185 1.00 41.25 408 LEU A O 1
ATOM 3101 N N . SER A 1 409 ? 147.447 18.544 10.618 1.00 35.19 409 SER A N 1
ATOM 3102 C CA . SER A 1 409 ? 147.725 17.134 10.906 1.00 33.26 409 SER A CA 1
ATOM 3103 C C . SER A 1 409 ? 147.459 16.754 12.366 1.00 33.55 409 SER A C 1
ATOM 3104 O O . SER A 1 409 ? 146.765 17.471 13.089 1.00 31.28 409 SER A O 1
ATOM 3107 N N . ASP A 1 410 ? 148.005 15.619 12.800 1.00 35.01 410 ASP A N 1
ATOM 3108 C CA . ASP A 1 410 ? 147.814 15.202 14.184 1.00 37.63 410 ASP A CA 1
ATOM 3109 C C . ASP A 1 410 ? 148.697 15.996 15.125 1.00 40.40 410 ASP A C 1
ATOM 3110 O O . ASP A 1 410 ? 148.629 15.825 16.338 1.00 40.56 410 ASP A O 1
ATOM 3115 N N . ASN A 1 411 ? 149.530 16.857 14.546 1.00 43.36 411 ASN A N 1
ATOM 3116 C CA . ASN A 1 411 ? 150.404 17.742 15.304 1.00 45.87 411 ASN A CA 1
ATOM 3117 C C . ASN A 1 411 ? 150.074 19.148 14.805 1.00 47.27 411 ASN A C 1
ATOM 3118 O O . ASN A 1 411 ? 150.799 19.713 13.988 1.00 46.88 411 ASN A O 1
ATOM 3123 N N . PRO A 1 412 ? 148.960 19.723 15.292 1.00 49.21 412 PRO A N 1
ATOM 3124 C CA . PRO A 1 412 ? 148.475 21.061 14.925 1.00 51.36 412 PRO A CA 1
ATOM 3125 C C . PRO A 1 412 ? 149.551 22.133 14.731 1.00 53.68 412 PRO A C 1
ATOM 3126 O O . PRO A 1 412 ? 149.401 23.025 13.893 1.00 54.41 412 PRO A O 1
ATOM 3130 N N . GLN A 1 413 ? 150.632 22.049 15.499 1.00 54.82 413 GLN A N 1
ATOM 3131 C CA . GLN A 1 413 ? 151.706 23.024 15.380 1.00 56.76 413 GLN A CA 1
ATOM 3132 C C . GLN A 1 413 ? 152.429 22.919 14.035 1.00 56.52 413 GLN A C 1
ATOM 3133 O O . GLN A 1 413 ? 153.071 23.875 13.586 1.00 57.77 413 GLN A O 1
ATOM 3139 N N . LYS A 1 414 ? 152.318 21.761 13.390 1.00 54.06 414 LYS A N 1
ATOM 3140 C CA . LYS A 1 414 ? 152.944 21.548 12.090 1.00 51.56 414 LYS A CA 1
ATOM 3141 C C . LYS A 1 414 ? 151.932 21.725 10.952 1.00 48.13 414 LYS A C 1
ATOM 3142 O O . LYS A 1 414 ? 152.081 21.136 9.882 1.00 45.83 414 LYS A O 1
ATOM 3148 N N . ALA A 1 415 ? 150.907 22.539 11.193 1.00 46.12 415 ALA A N 1
ATOM 3149 C CA . ALA A 1 415 ? 149.872 22.800 10.196 1.00 44.47 415 ALA A CA 1
ATOM 3150 C C . ALA A 1 415 ? 150.434 23.344 8.873 1.00 43.04 415 ALA A C 1
ATOM 3151 O O . ALA A 1 415 ? 151.595 23.727 8.784 1.00 44.21 415 ALA A O 1
ATOM 3153 N N . THR A 1 416 ? 149.589 23.378 7.850 1.00 40.68 416 THR A N 1
ATOM 3154 C CA . THR A 1 416 ? 149.976 23.846 6.525 1.00 38.63 416 THR A CA 1
ATOM 3155 C C . THR A 1 416 ? 148.911 24.766 5.943 1.00 38.47 416 THR A C 1
ATOM 3156 O O . THR A 1 416 ? 147.712 24.509 6.084 1.00 37.61 416 THR A O 1
ATOM 3160 N N . GLY A 1 417 ? 149.357 25.832 5.282 1.00 38.06 417 GLY A N 1
ATOM 3161 C CA . GLY A 1 417 ? 148.438 26.764 4.658 1.00 38.56 417 GLY A CA 1
ATOM 3162 C C . GLY A 1 417 ? 148.155 28.044 5.415 1.00 39.66 417 GLY A C 1
ATOM 3163 O O . GLY A 1 417 ? 148.659 28.264 6.515 1.00 40.44 417 GLY A O 1
ATOM 3164 N N . ASP A 1 418 ? 147.330 28.885 4.798 1.00 40.65 418 ASP A N 1
ATOM 3165 C CA . ASP A 1 418 ? 146.915 30.174 5.340 1.00 40.33 418 ASP A CA 1
ATOM 3166 C C . ASP A 1 418 ? 146.700 30.155 6.854 1.00 39.92 418 ASP A C 1
ATOM 3167 O O . ASP A 1 418 ? 145.759 29.541 7.348 1.00 40.99 418 ASP A O 1
ATOM 3172 N N . PRO A 1 419 ? 147.567 30.850 7.608 1.00 39.72 419 PRO A N 1
ATOM 3173 C CA . PRO A 1 419 ? 147.474 30.910 9.073 1.00 38.26 419 PRO A CA 1
ATOM 3174 C C . PRO A 1 419 ? 146.072 31.171 9.619 1.00 36.35 419 PRO A C 1
ATOM 3175 O O . PRO A 1 419 ? 145.628 30.500 10.547 1.00 36.36 419 PRO A O 1
ATOM 3179 N N . ALA A 1 420 ? 145.373 32.141 9.043 1.00 35.59 420 ALA A N 1
ATOM 3180 C CA . ALA A 1 420 ? 144.028 32.463 9.506 1.00 34.77 420 ALA A CA 1
ATOM 3181 C C . ALA A 1 420 ? 143.055 31.310 9.257 1.00 34.03 420 ALA A C 1
ATOM 3182 O O . ALA A 1 420 ? 142.196 31.016 10.088 1.00 34.11 420 ALA A O 1
ATOM 3184 N N . GLU A 1 421 ? 143.186 30.661 8.106 1.00 34.52 421 GLU A N 1
ATOM 3185 C CA . GLU A 1 421 ? 142.307 29.548 7.780 1.00 33.68 421 GLU A CA 1
ATOM 3186 C C . GLU A 1 421 ? 142.621 28.398 8.741 1.00 32.23 421 GLU A C 1
ATOM 3187 O O . GLU A 1 421 ? 141.710 27.787 9.303 1.00 30.28 421 GLU A O 1
ATOM 3193 N N . VAL A 1 422 ? 143.912 28.124 8.935 1.00 30.58 422 VAL A N 1
ATOM 3194 C CA . VAL A 1 422 ? 144.363 27.090 9.867 1.00 31.64 422 VAL A CA 1
ATOM 3195 C C . VAL A 1 422 ? 143.637 27.289 11.202 1.00 34.18 422 VAL A C 1
ATOM 3196 O O . VAL A 1 422 ? 143.113 26.336 11.793 1.00 34.83 422 VAL A O 1
ATOM 3200 N N . GLU A 1 423 ? 143.611 28.537 11.667 1.00 35.43 423 GLU A N 1
ATOM 3201 C CA . GLU A 1 423 ? 142.941 28.887 12.910 1.00 36.73 423 GLU A CA 1
ATOM 3202 C C . GLU A 1 423 ? 141.465 28.554 12.838 1.00 35.73 423 GLU A C 1
ATOM 3203 O O . GLU A 1 423 ? 140.888 28.074 13.814 1.00 36.75 423 GLU A O 1
ATOM 3209 N N . ARG A 1 424 ? 140.843 28.808 11.690 1.00 33.43 424 ARG A N 1
ATOM 3210 C CA . ARG A 1 424 ? 139.421 28.523 11.561 1.00 32.41 424 ARG A CA 1
ATOM 3211 C C . ARG A 1 424 ? 139.164 27.021 11.665 1.00 32.89 424 ARG A C 1
ATOM 3212 O O . ARG A 1 424 ? 138.257 26.586 12.379 1.00 32.61 424 ARG A O 1
ATOM 3220 N N . TYR A 1 425 ? 139.974 26.237 10.963 1.00 31.28 425 TYR A N 1
ATOM 3221 C CA . TYR A 1 425 ? 139.832 24.787 10.979 1.00 32.72 425 TYR A CA 1
ATOM 3222 C C . TYR A 1 425 ? 140.100 24.219 12.364 1.00 33.03 425 TYR A C 1
ATOM 3223 O O . TYR A 1 425 ? 139.334 23.396 12.868 1.00 31.86 425 TYR A O 1
ATOM 3232 N N . LEU A 1 426 ? 141.198 24.662 12.968 1.00 34.06 426 LEU A N 1
ATOM 3233 C CA . LEU A 1 426 ? 141.594 24.201 14.292 1.00 36.36 426 LEU A CA 1
ATOM 3234 C C . LEU A 1 426 ? 140.469 24.441 15.304 1.00 36.95 426 LEU A C 1
ATOM 3235 O O . LEU A 1 426 ? 140.162 23.587 16.139 1.00 37.05 426 LEU A O 1
ATOM 3240 N N . LYS A 1 427 ? 139.850 25.609 15.205 1.00 36.22 427 LYS A N 1
ATOM 3241 C CA . LYS A 1 427 ? 138.771 25.993 16.094 1.00 35.92 427 LYS A CA 1
ATOM 3242 C C . LYS A 1 427 ? 137.533 25.166 15.789 1.00 35.19 427 LYS A C 1
ATOM 3243 O O . LYS A 1 427 ? 136.775 24.810 16.686 1.00 34.31 427 LYS A O 1
ATOM 3249 N N . PHE A 1 428 ? 137.343 24.838 14.517 1.00 33.04 428 PHE A N 1
ATOM 3250 C CA . PHE A 1 428 ? 136.176 24.067 14.109 1.00 31.81 428 PHE A CA 1
ATOM 3251 C C . PHE A 1 428 ? 136.247 22.578 14.435 1.00 32.86 428 PHE A C 1
ATOM 3252 O O . PHE A 1 428 ? 135.281 22.011 14.958 1.00 32.49 428 PHE A O 1
ATOM 3260 N N . PHE A 1 429 ? 137.376 21.951 14.108 1.00 30.17 429 PHE A N 1
ATOM 3261 C CA . PHE A 1 429 ? 137.558 20.522 14.343 1.00 31.95 429 PHE A CA 1
ATOM 3262 C C . PHE A 1 429 ? 138.074 20.198 15.737 1.00 34.53 429 PHE A C 1
ATOM 3263 O O . PHE A 1 429 ? 137.902 19.081 16.222 1.00 34.57 429 PHE A O 1
ATOM 3271 N N . GLY A 1 430 ? 138.701 21.175 16.378 1.00 37.22 430 GLY A N 1
ATOM 3272 C CA . GLY A 1 430 ? 139.234 20.950 17.707 1.00 40.21 430 GLY A CA 1
ATOM 3273 C C . GLY A 1 430 ? 140.563 20.241 17.579 1.00 42.49 430 GLY A C 1
ATOM 3274 O O . GLY A 1 430 ? 141.035 20.012 16.465 1.00 42.68 430 GLY A O 1
ATOM 3275 N N . GLU A 1 431 ? 141.173 19.900 18.709 1.00 43.83 431 GLU A N 1
ATOM 3276 C CA . GLU A 1 431 ? 142.454 19.202 18.702 1.00 45.76 431 GLU A CA 1
ATOM 3277 C C . GLU A 1 431 ? 142.610 18.419 20.002 1.00 46.62 431 GLU A C 1
ATOM 3278 O O . GLU A 1 431 ? 142.347 18.944 21.081 1.00 46.66 431 GLU A O 1
ATOM 3284 N N . GLU A 1 432 ? 143.021 17.158 19.894 1.00 47.99 432 GLU A N 1
ATOM 3285 C CA . GLU A 1 432 ? 143.201 16.309 21.072 1.00 49.20 432 GLU A CA 1
ATOM 3286 C C . GLU A 1 432 ? 144.105 16.996 22.096 1.00 50.05 432 GLU A C 1
ATOM 3287 O O . GLU A 1 432 ? 144.971 17.796 21.730 1.00 48.49 432 GLU A O 1
ATOM 3289 N N . ASP A 1 433 ? 143.895 16.684 23.374 1.00 51.63 433 ASP A N 1
ATOM 3290 C CA . ASP A 1 433 ? 144.695 17.269 24.453 1.00 53.56 433 ASP A CA 1
ATOM 3291 C C . ASP A 1 433 ? 146.197 17.087 24.205 1.00 54.06 433 ASP A C 1
ATOM 3292 O O . ASP A 1 433 ? 146.876 18.121 24.006 1.00 54.08 433 ASP A O 1
ATOM 3294 N N . MET B 1 8 ? 176.177 -1.631 -33.307 1.00 53.33 8 MET B N 1
ATOM 3295 C CA . MET B 1 8 ? 177.484 -2.262 -32.953 1.00 53.82 8 MET B CA 1
ATOM 3296 C C . MET B 1 8 ? 177.345 -3.782 -32.806 1.00 53.12 8 MET B C 1
ATOM 3297 O O . MET B 1 8 ? 177.858 -4.377 -31.852 1.00 51.76 8 MET B O 1
ATOM 3299 N N . THR B 1 9 ? 176.653 -4.402 -33.759 1.00 52.44 9 THR B N 1
ATOM 3300 C CA . THR B 1 9 ? 176.441 -5.845 -33.734 1.00 52.63 9 THR B CA 1
ATOM 3301 C C . THR B 1 9 ? 177.778 -6.590 -33.705 1.00 52.71 9 THR B C 1
ATOM 3302 O O . THR B 1 9 ? 177.877 -7.674 -33.126 1.00 53.03 9 THR B O 1
ATOM 3306 N N . LYS B 1 10 ? 178.804 -6.002 -34.317 1.00 52.42 10 LYS B N 1
ATOM 3307 C CA . LYS B 1 10 ? 180.135 -6.611 -34.340 1.00 51.95 10 LYS B CA 1
ATOM 3308 C C . LYS B 1 10 ? 180.735 -6.698 -32.925 1.00 52.47 10 LYS B C 1
ATOM 3309 O O . LYS B 1 10 ? 181.140 -7.772 -32.479 1.00 51.66 10 LYS B O 1
ATOM 3311 N N . THR B 1 11 ? 180.794 -5.567 -32.226 1.00 53.46 11 THR B N 1
ATOM 3312 C CA . THR B 1 11 ? 181.328 -5.529 -30.866 1.00 54.81 11 THR B CA 1
ATOM 3313 C C . THR B 1 11 ? 180.624 -6.586 -30.015 1.00 55.90 11 THR B C 1
ATOM 3314 O O . THR B 1 11 ? 181.246 -7.246 -29.179 1.00 55.42 11 THR B O 1
ATOM 3318 N N . ASP B 1 12 ? 179.323 -6.731 -30.251 1.00 56.44 12 ASP B N 1
ATOM 3319 C CA . ASP B 1 12 ? 178.473 -7.683 -29.542 1.00 57.36 12 ASP B CA 1
ATOM 3320 C C . ASP B 1 12 ? 178.914 -9.123 -29.808 1.00 57.05 12 ASP B C 1
ATOM 3321 O O . ASP B 1 12 ? 179.050 -9.920 -28.883 1.00 56.24 12 ASP B O 1
ATOM 3326 N N . ILE B 1 13 ? 179.131 -9.441 -31.081 1.00 57.76 13 ILE B N 1
ATOM 3327 C CA . ILE B 1 13 ? 179.551 -10.777 -31.507 1.00 58.59 13 ILE B CA 1
ATOM 3328 C C . ILE B 1 13 ? 180.879 -11.235 -30.893 1.00 59.23 13 ILE B C 1
ATOM 3329 O O . ILE B 1 13 ? 180.982 -12.358 -30.403 1.00 59.39 13 ILE B O 1
ATOM 3334 N N . ALA B 1 14 ? 181.888 -10.368 -30.928 1.00 60.33 14 ALA B N 1
ATOM 3335 C CA . ALA B 1 14 ? 183.207 -10.694 -30.386 1.00 61.52 14 ALA B CA 1
ATOM 3336 C C . ALA B 1 14 ? 183.229 -10.784 -28.861 1.00 62.09 14 ALA B C 1
ATOM 3337 O O . ALA B 1 14 ? 183.953 -11.606 -28.297 1.00 62.86 14 ALA B O 1
ATOM 3339 N N . THR B 1 15 ? 182.438 -9.946 -28.198 1.00 62.48 15 THR B N 1
ATOM 3340 C CA . THR B 1 15 ? 182.389 -9.926 -26.739 1.00 62.65 15 THR B CA 1
ATOM 3341 C C . THR B 1 15 ? 181.488 -11.029 -26.170 1.00 63.05 15 THR B C 1
ATOM 3342 O O . THR B 1 15 ? 181.367 -11.179 -24.951 1.00 63.07 15 THR B O 1
ATOM 3346 N N . ARG B 1 16 ? 180.871 -11.813 -27.052 1.00 63.18 16 ARG B N 1
ATOM 3347 C CA . ARG B 1 16 ? 179.995 -12.903 -26.620 1.00 63.54 16 ARG B CA 1
ATOM 3348 C C . ARG B 1 16 ? 180.554 -14.297 -26.922 1.00 63.44 16 ARG B C 1
ATOM 3349 O O . ARG B 1 16 ? 181.194 -14.526 -27.950 1.00 62.42 16 ARG B O 1
ATOM 3357 N N . TRP B 1 22 ? 181.959 -18.740 -18.754 1.00 61.32 22 TRP B N 1
ATOM 3358 C CA . TRP B 1 22 ? 180.850 -18.030 -19.385 1.00 61.52 22 TRP B CA 1
ATOM 3359 C C . TRP B 1 22 ? 179.610 -18.920 -19.447 1.00 61.30 22 TRP B C 1
ATOM 3360 O O . TRP B 1 22 ? 179.719 -20.149 -19.494 1.00 61.47 22 TRP B O 1
ATOM 3362 N N . LYS B 1 23 ? 178.435 -18.293 -19.446 1.00 60.57 23 LYS B N 1
ATOM 3363 C CA . LYS B 1 23 ? 177.170 -19.024 -19.508 1.00 59.45 23 LYS B CA 1
ATOM 3364 C C . LYS B 1 23 ? 176.624 -19.084 -20.938 1.00 58.32 23 LYS B C 1
ATOM 3365 O O . LYS B 1 23 ? 177.250 -18.591 -21.879 1.00 56.92 23 LYS B O 1
ATOM 3367 N N . LEU B 1 24 ? 175.337 -19.577 -21.221 1.00 57.92 24 LEU B N 1
ATOM 3368 C CA . LEU B 1 24 ? 174.642 -19.788 -22.485 1.00 56.73 24 LEU B CA 1
ATOM 3369 C C . LEU B 1 24 ? 174.190 -18.436 -23.026 1.00 55.60 24 LEU B C 1
ATOM 3370 O O . LEU B 1 24 ? 173.766 -17.571 -22.261 1.00 53.50 24 LEU B O 1
ATOM 3375 N N . ASP B 1 25 ? 174.301 -18.259 -24.340 1.00 52.74 25 ASP B N 1
ATOM 3376 C CA . ASP B 1 25 ? 173.896 -17.023 -25.000 1.00 52.55 25 ASP B CA 1
ATOM 3377 C C . ASP B 1 25 ? 172.702 -17.398 -25.886 1.00 51.69 25 ASP B C 1
ATOM 3378 O O . ASP B 1 25 ? 172.852 -17.661 -27.079 1.00 51.48 25 ASP B O 1
ATOM 3383 N N . PRO B 1 26 ? 171.496 -17.430 -25.294 1.00 51.59 26 PRO B N 1
ATOM 3384 C CA . PRO B 1 26 ? 170.218 -17.773 -25.935 1.00 50.14 26 PRO B CA 1
ATOM 3385 C C . PRO B 1 26 ? 169.804 -16.926 -27.130 1.00 49.34 26 PRO B C 1
ATOM 3386 O O . PRO B 1 26 ? 169.672 -15.707 -27.023 1.00 49.69 26 PRO B O 1
ATOM 3390 N N . ILE B 1 27 ? 169.439 -17.523 -28.151 1.00 48.74 27 ILE B N 1
ATOM 3391 C CA . ILE B 1 27 ? 169.075 -17.028 -29.475 1.00 48.33 27 ILE B CA 1
ATOM 3392 C C . ILE B 1 27 ? 167.612 -16.599 -29.514 1.00 47.96 27 ILE B C 1
ATOM 3393 O O . ILE B 1 27 ? 167.274 -15.543 -30.058 1.00 48.69 27 ILE B O 1
ATOM 3398 N N . VAL B 1 28 ? 166.746 -17.424 -28.937 1.00 46.69 28 VAL B N 1
ATOM 3399 C CA . VAL B 1 28 ? 165.325 -17.134 -28.924 1.00 46.16 28 VAL B CA 1
ATOM 3400 C C . VAL B 1 28 ? 164.942 -16.274 -27.728 1.00 47.64 28 VAL B C 1
ATOM 3401 O O . VAL B 1 28 ? 164.958 -16.719 -26.574 1.00 47.35 28 VAL B O 1
ATOM 3405 N N . ARG B 1 29 ? 164.595 -15.030 -28.046 1.00 47.39 29 ARG B N 1
ATOM 3406 C CA . ARG B 1 29 ? 164.216 -14.006 -27.078 1.00 46.13 29 ARG B CA 1
ATOM 3407 C C . ARG B 1 29 ? 162.984 -14.339 -26.240 1.00 43.11 29 ARG B C 1
ATOM 3408 O O . ARG B 1 29 ? 163.043 -14.369 -25.008 1.00 42.59 29 ARG B O 1
ATOM 3416 N N . SER B 1 30 ? 161.865 -14.571 -26.917 1.00 39.22 30 SER B N 1
ATOM 3417 C CA . SER B 1 30 ? 160.628 -14.875 -26.233 1.00 37.04 30 SER B CA 1
ATOM 3418 C C . SER B 1 30 ? 159.681 -15.670 -27.114 1.00 35.28 30 SER B C 1
ATOM 3419 O O . SER B 1 30 ? 159.992 -15.975 -28.260 1.00 35.02 30 SER B O 1
ATOM 3422 N N . LEU B 1 31 ? 158.515 -15.998 -26.567 1.00 33.62 31 LEU B N 1
ATOM 3423 C CA . LEU B 1 31 ? 157.519 -16.751 -27.311 1.00 32.27 31 LEU B CA 1
ATOM 3424 C C . LEU B 1 31 ? 156.948 -15.937 -28.456 1.00 31.39 31 LEU B C 1
ATOM 3425 O O . LEU B 1 31 ? 156.445 -16.504 -29.430 1.00 30.70 31 LEU B O 1
ATOM 3430 N N . ILE B 1 32 ? 157.021 -14.612 -28.364 1.00 28.85 32 ILE B N 1
ATOM 3431 C CA . ILE B 1 32 ? 156.475 -13.819 -29.455 1.00 28.82 32 ILE B CA 1
ATOM 3432 C C . ILE B 1 32 ? 157.509 -13.331 -30.453 1.00 27.79 32 ILE B C 1
ATOM 3433 O O . ILE B 1 32 ? 157.205 -12.493 -31.299 1.00 28.47 32 ILE B O 1
ATOM 3438 N N . ASP B 1 33 ? 158.730 -13.852 -30.349 1.00 28.32 33 ASP B N 1
ATOM 3439 C CA . ASP B 1 33 ? 159.785 -13.515 -31.304 1.00 28.20 33 ASP B CA 1
ATOM 3440 C C . ASP B 1 33 ? 159.504 -14.505 -32.421 1.00 28.58 33 ASP B C 1
ATOM 3441 O O . ASP B 1 33 ? 160.242 -15.463 -32.604 1.00 30.45 33 ASP B O 1
ATOM 3446 N N . THR B 1 34 ? 158.407 -14.273 -33.139 1.00 29.20 34 THR B N 1
ATOM 3447 C CA . THR B 1 34 ? 157.953 -15.148 -34.214 1.00 28.79 34 THR B CA 1
ATOM 3448 C C . THR B 1 34 ? 157.072 -14.336 -35.167 1.00 28.48 34 THR B C 1
ATOM 3449 O O . THR B 1 34 ? 156.855 -13.151 -34.946 1.00 29.44 34 THR B O 1
ATOM 3453 N N . ASP B 1 35 ? 156.575 -14.968 -36.228 1.00 27.75 35 ASP B N 1
ATOM 3454 C CA . ASP B 1 35 ? 155.722 -14.280 -37.187 1.00 27.50 35 ASP B CA 1
ATOM 3455 C C . ASP B 1 35 ? 154.265 -14.210 -36.730 1.00 26.18 35 ASP B C 1
ATOM 3456 O O . ASP B 1 35 ? 153.693 -15.187 -36.237 1.00 24.14 35 ASP B O 1
ATOM 3461 N N . PHE B 1 36 ? 153.675 -13.032 -36.896 1.00 24.88 36 PHE B N 1
ATOM 3462 C CA . PHE B 1 36 ? 152.303 -12.785 -36.472 1.00 24.58 36 PHE B CA 1
ATOM 3463 C C . PHE B 1 36 ? 151.292 -13.822 -36.963 1.00 24.05 36 PHE B C 1
ATOM 3464 O O . PHE B 1 36 ? 150.410 -14.231 -36.204 1.00 22.26 36 PHE B O 1
ATOM 3472 N N . TYR B 1 37 ? 151.432 -14.262 -38.215 1.00 25.87 37 TYR B N 1
ATOM 3473 C CA . TYR B 1 37 ? 150.512 -15.245 -38.787 1.00 27.00 37 TYR B CA 1
ATOM 3474 C C . TYR B 1 37 ? 150.495 -16.525 -37.953 1.00 27.93 37 TYR B C 1
ATOM 3475 O O . TYR B 1 37 ? 149.477 -17.207 -37.897 1.00 29.45 37 TYR B O 1
ATOM 3484 N N . LYS B 1 38 ? 151.612 -16.847 -37.302 1.00 26.42 38 LYS B N 1
ATOM 3485 C CA . LYS B 1 38 ? 151.679 -18.036 -36.458 1.00 27.94 38 LYS B CA 1
ATOM 3486 C C . LYS B 1 38 ? 150.753 -17.899 -35.248 1.00 29.31 38 LYS B C 1
ATOM 3487 O O . LYS B 1 38 ? 150.193 -18.891 -34.778 1.00 28.24 38 LYS B O 1
ATOM 3493 N N . LEU B 1 39 ? 150.597 -16.677 -34.738 1.00 30.57 39 LEU B N 1
ATOM 3494 C CA . LEU B 1 39 ? 149.726 -16.451 -33.583 1.00 30.13 39 LEU B CA 1
ATOM 3495 C C . LEU B 1 39 ? 148.251 -16.446 -33.992 1.00 30.85 39 LEU B C 1
ATOM 3496 O O . LEU B 1 39 ? 147.391 -16.851 -33.217 1.00 29.75 39 LEU B O 1
ATOM 3501 N N . LEU B 1 40 ? 147.958 -15.983 -35.204 1.00 32.46 40 LEU B N 1
ATOM 3502 C CA . LEU B 1 40 ? 146.578 -15.978 -35.696 1.00 33.87 40 LEU B CA 1
ATOM 3503 C C . LEU B 1 40 ? 146.176 -17.422 -35.975 1.00 35.29 40 LEU B C 1
ATOM 3504 O O . LEU B 1 40 ? 145.086 -17.862 -35.616 1.00 34.21 40 LEU B O 1
ATOM 3509 N N . MET B 1 41 ? 147.070 -18.152 -36.633 1.00 37.92 41 MET B N 1
ATOM 3510 C CA . MET B 1 41 ? 146.819 -19.545 -36.957 1.00 39.50 41 MET B CA 1
ATOM 3511 C C . MET B 1 41 ? 146.642 -20.329 -35.669 1.00 38.47 41 MET B C 1
ATOM 3512 O O . MET B 1 41 ? 145.656 -21.041 -35.503 1.00 38.14 41 MET B O 1
ATOM 3517 N N . LEU B 1 42 ? 147.598 -20.182 -34.758 1.00 36.73 42 LEU B N 1
ATOM 3518 C CA . LEU B 1 42 ? 147.543 -20.882 -33.490 1.00 38.00 42 LEU B CA 1
ATOM 3519 C C . LEU B 1 42 ? 146.183 -20.719 -32.831 1.00 40.21 42 LEU B C 1
ATOM 3520 O O . LEU B 1 42 ? 145.608 -21.692 -32.351 1.00 41.53 42 LEU B O 1
ATOM 3525 N N . GLN B 1 43 ? 145.660 -19.497 -32.806 1.00 41.37 43 GLN B N 1
ATOM 3526 C CA . GLN B 1 43 ? 144.349 -19.280 -32.204 1.00 42.05 43 GLN B CA 1
ATOM 3527 C C . GLN B 1 43 ? 143.300 -20.134 -32.919 1.00 41.26 43 GLN B C 1
ATOM 3528 O O . GLN B 1 43 ? 142.614 -20.936 -32.288 1.00 41.58 43 GLN B O 1
ATOM 3534 N N . MET B 1 44 ? 143.187 -19.966 -34.233 1.00 41.01 44 MET B N 1
ATOM 3535 C CA . MET B 1 44 ? 142.220 -20.726 -35.016 1.00 40.66 44 MET B CA 1
ATOM 3536 C C . MET B 1 44 ? 142.307 -22.208 -34.672 1.00 41.29 44 MET B C 1
ATOM 3537 O O . MET B 1 44 ? 141.285 -22.869 -34.500 1.00 40.86 44 MET B O 1
ATOM 3542 N N . ILE B 1 45 ? 143.531 -22.723 -34.566 1.00 42.70 45 ILE B N 1
ATOM 3543 C CA . ILE B 1 45 ? 143.744 -24.134 -34.242 1.00 42.39 45 ILE B CA 1
ATOM 3544 C C . ILE B 1 45 ? 143.198 -24.436 -32.853 1.00 43.41 45 ILE B C 1
ATOM 3545 O O . ILE B 1 45 ? 142.534 -25.447 -32.634 1.00 44.95 45 ILE B O 1
ATOM 3550 N N . TRP B 1 46 ? 143.480 -23.539 -31.922 1.00 42.73 46 TRP B N 1
ATOM 3551 C CA . TRP B 1 46 ? 143.041 -23.674 -30.545 1.00 44.78 46 TRP B CA 1
ATOM 3552 C C . TRP B 1 46 ? 141.517 -23.661 -30.430 1.00 46.85 46 TRP B C 1
ATOM 3553 O O . TRP B 1 46 ? 140.959 -24.140 -29.443 1.00 47.47 46 TRP B O 1
ATOM 3564 N N . LYS B 1 47 ? 140.846 -23.124 -31.442 1.00 48.32 47 LYS B N 1
ATOM 3565 C CA . LYS B 1 47 ? 139.397 -23.029 -31.403 1.00 49.56 47 LYS B CA 1
ATOM 3566 C C . LYS B 1 47 ? 138.645 -23.993 -32.325 1.00 50.24 47 LYS B C 1
ATOM 3567 O O . LYS B 1 47 ? 137.508 -24.372 -32.030 1.00 50.25 47 LYS B O 1
ATOM 3573 N N . LEU B 1 48 ? 139.264 -24.392 -33.433 1.00 50.00 48 LEU B N 1
ATOM 3574 C CA . LEU B 1 48 ? 138.592 -25.282 -34.371 1.00 49.11 48 LEU B CA 1
ATOM 3575 C C . LEU B 1 48 ? 139.155 -26.701 -34.491 1.00 50.12 48 LEU B C 1
ATOM 3576 O O . LEU B 1 48 ? 138.414 -27.636 -34.791 1.00 49.68 48 LEU B O 1
ATOM 3581 N N . TYR B 1 49 ? 140.453 -26.867 -34.258 1.00 50.68 49 TYR B N 1
ATOM 3582 C CA . TYR B 1 49 ? 141.076 -28.186 -34.346 1.00 50.97 49 TYR B CA 1
ATOM 3583 C C . TYR B 1 49 ? 141.939 -28.462 -33.118 1.00 51.74 49 TYR B C 1
ATOM 3584 O O . TYR B 1 49 ? 143.123 -28.774 -33.242 1.00 53.03 49 TYR B O 1
ATOM 3593 N N . PRO B 1 50 ? 141.355 -28.365 -31.915 1.00 51.09 50 PRO B N 1
ATOM 3594 C CA . PRO B 1 50 ? 142.088 -28.602 -30.667 1.00 52.04 50 PRO B CA 1
ATOM 3595 C C . PRO B 1 50 ? 142.538 -30.034 -30.386 1.00 53.17 50 PRO B C 1
ATOM 3596 O O . PRO B 1 50 ? 143.431 -30.249 -29.566 1.00 53.84 50 PRO B O 1
ATOM 3600 N N . GLU B 1 51 ? 141.929 -31.009 -31.056 1.00 54.19 51 GLU B N 1
ATOM 3601 C CA . GLU B 1 51 ? 142.269 -32.411 -30.824 1.00 55.36 51 GLU B CA 1
ATOM 3602 C C . GLU B 1 51 ? 143.178 -33.032 -31.891 1.00 54.62 51 GLU B C 1
ATOM 3603 O O . GLU B 1 51 ? 143.778 -34.088 -31.663 1.00 52.86 51 GLU B O 1
ATOM 3609 N N . VAL B 1 52 ? 143.271 -32.380 -33.048 1.00 53.79 52 VAL B N 1
ATOM 3610 C CA . VAL B 1 52 ? 144.103 -32.866 -34.150 1.00 53.00 52 VAL B CA 1
ATOM 3611 C C . VAL B 1 52 ? 145.586 -32.819 -33.815 1.00 53.34 52 VAL B C 1
ATOM 3612 O O . VAL B 1 52 ? 146.047 -31.897 -33.147 1.00 53.70 52 VAL B O 1
ATOM 3616 N N . ASP B 1 53 ? 146.323 -33.827 -34.280 1.00 54.65 53 ASP B N 1
ATOM 3617 C CA . ASP B 1 53 ? 147.766 -33.921 -34.060 1.00 55.24 53 ASP B CA 1
ATOM 3618 C C . ASP B 1 53 ? 148.496 -33.595 -35.348 1.00 54.16 53 ASP B C 1
ATOM 3619 O O . ASP B 1 53 ? 148.009 -33.892 -36.438 1.00 54.27 53 ASP B O 1
ATOM 3624 N N . ALA B 1 54 ? 149.666 -32.983 -35.222 1.00 53.39 54 ALA B N 1
ATOM 3625 C CA . ALA B 1 54 ? 150.462 -32.624 -36.386 1.00 53.14 54 ALA B CA 1
ATOM 3626 C C . ALA B 1 54 ? 151.927 -32.639 -36.012 1.00 53.17 54 ALA B C 1
ATOM 3627 O O . ALA B 1 54 ? 152.311 -32.167 -34.941 1.00 52.94 54 ALA B O 1
ATOM 3629 N N . THR B 1 55 ? 152.744 -33.188 -36.902 1.00 53.14 55 THR B N 1
ATOM 3630 C CA . THR B 1 55 ? 154.174 -33.261 -36.665 1.00 51.32 55 THR B CA 1
ATOM 3631 C C . THR B 1 55 ? 154.897 -32.306 -37.584 1.00 50.51 55 THR B C 1
ATOM 3632 O O . THR B 1 55 ? 154.503 -32.122 -38.733 1.00 49.30 55 THR B O 1
ATOM 3636 N N . PHE B 1 56 ? 155.951 -31.691 -37.065 1.00 49.67 56 PHE B N 1
ATOM 3637 C CA . PHE B 1 56 ? 156.743 -30.754 -37.841 1.00 49.76 56 PHE B CA 1
ATOM 3638 C C . PHE B 1 56 ? 158.161 -31.284 -37.956 1.00 50.29 56 PHE B C 1
ATOM 3639 O O . PHE B 1 56 ? 158.741 -31.734 -36.968 1.00 51.35 56 PHE B O 1
ATOM 3647 N N . SER B 1 57 ? 158.712 -31.234 -39.167 1.00 50.42 57 SER B N 1
ATOM 3648 C CA . SER B 1 57 ? 160.062 -31.729 -39.421 1.00 51.12 57 SER B CA 1
ATOM 3649 C C . SER B 1 57 ? 160.972 -30.698 -40.068 1.00 51.61 57 SER B C 1
ATOM 3650 O O . SER B 1 57 ? 160.621 -30.109 -41.090 1.00 50.54 57 SER B O 1
ATOM 3653 N N . LEU B 1 58 ? 162.142 -30.490 -39.469 1.00 53.27 58 LEU B N 1
ATOM 3654 C CA . LEU B 1 58 ? 163.111 -29.554 -40.014 1.00 55.60 58 LEU B CA 1
ATOM 3655 C C . LEU B 1 58 ? 163.811 -30.297 -41.132 1.00 57.33 58 LEU B C 1
ATOM 3656 O O . LEU B 1 58 ? 164.326 -31.390 -40.927 1.00 58.00 58 LEU B O 1
ATOM 3661 N N . ILE B 1 59 ? 163.833 -29.703 -42.315 1.00 59.07 59 ILE B N 1
ATOM 3662 C CA . ILE B 1 59 ? 164.447 -30.344 -43.462 1.00 61.16 59 ILE B CA 1
ATOM 3663 C C . ILE B 1 59 ? 165.383 -29.419 -44.220 1.00 62.07 59 ILE B C 1
ATOM 3664 O O . ILE B 1 59 ? 164.979 -28.344 -44.659 1.00 62.61 59 ILE B O 1
ATOM 3669 N N . ASN B 1 60 ? 166.632 -29.842 -44.376 1.00 63.60 60 ASN B N 1
ATOM 3670 C CA . ASN B 1 60 ? 167.611 -29.060 -45.118 1.00 64.61 60 ASN B CA 1
ATOM 3671 C C . ASN B 1 60 ? 167.562 -29.494 -46.577 1.00 65.60 60 ASN B C 1
ATOM 3672 O O . ASN B 1 60 ? 168.266 -30.416 -46.983 1.00 66.19 60 ASN B O 1
ATOM 3677 N N . ARG B 1 61 ? 166.713 -28.829 -47.355 1.00 67.27 61 ARG B N 1
ATOM 3678 C CA . ARG B 1 61 ? 166.541 -29.131 -48.775 1.00 68.92 61 ARG B CA 1
ATOM 3679 C C . ARG B 1 61 ? 167.803 -28.808 -49.568 1.00 69.03 61 ARG B C 1
ATOM 3680 O O . ARG B 1 61 ? 167.728 -28.290 -50.682 1.00 69.30 61 ARG B O 1
ATOM 3688 N N . THR B 1 62 ? 168.961 -29.112 -48.992 1.00 68.24 62 THR B N 1
ATOM 3689 C CA . THR B 1 62 ? 170.230 -28.851 -49.656 1.00 67.77 62 THR B CA 1
ATOM 3690 C C . THR B 1 62 ? 171.226 -29.972 -49.367 1.00 68.01 62 THR B C 1
ATOM 3691 O O . THR B 1 62 ? 171.775 -30.055 -48.266 1.00 69.05 62 THR B O 1
ATOM 3695 N N . LYS B 1 63 ? 171.450 -30.837 -50.354 1.00 67.20 63 LYS B N 1
ATOM 3696 C CA . LYS B 1 63 ? 172.395 -31.937 -50.196 1.00 66.42 63 LYS B CA 1
ATOM 3697 C C . LYS B 1 63 ? 173.765 -31.383 -49.822 1.00 65.03 63 LYS B C 1
ATOM 3698 O O . LYS B 1 63 ? 174.278 -31.660 -48.737 1.00 65.06 63 LYS B O 1
ATOM 3704 N N . THR B 1 64 ? 174.357 -30.601 -50.720 1.00 63.34 64 THR B N 1
ATOM 3705 C CA . THR B 1 64 ? 175.658 -30.008 -50.448 1.00 62.70 64 THR B CA 1
ATOM 3706 C C . THR B 1 64 ? 175.521 -29.230 -49.145 1.00 62.23 64 THR B C 1
ATOM 3707 O O . THR B 1 64 ? 174.424 -28.793 -48.796 1.00 63.58 64 THR B O 1
ATOM 3711 N N . VAL B 1 65 ? 176.620 -29.067 -48.417 1.00 60.79 65 VAL B N 1
ATOM 3712 C CA . VAL B 1 65 ? 176.575 -28.350 -47.143 1.00 60.18 65 VAL B CA 1
ATOM 3713 C C . VAL B 1 65 ? 175.907 -29.193 -46.056 1.00 59.34 65 VAL B C 1
ATOM 3714 O O . VAL B 1 65 ? 174.683 -29.330 -46.021 1.00 58.02 65 VAL B O 1
ATOM 3718 N N . ARG B 1 66 ? 176.729 -29.755 -45.177 1.00 58.78 66 ARG B N 1
ATOM 3719 C CA . ARG B 1 66 ? 176.245 -30.577 -44.076 1.00 58.37 66 ARG B CA 1
ATOM 3720 C C . ARG B 1 66 ? 176.217 -29.725 -42.806 1.00 58.88 66 ARG B C 1
ATOM 3721 O O . ARG B 1 66 ? 177.266 -29.310 -42.303 1.00 58.00 66 ARG B O 1
ATOM 3723 N N . LEU B 1 67 ? 175.014 -29.463 -42.293 1.00 58.40 67 LEU B N 1
ATOM 3724 C CA . LEU B 1 67 ? 174.853 -28.645 -41.094 1.00 57.48 67 LEU B CA 1
ATOM 3725 C C . LEU B 1 67 ? 175.496 -29.246 -39.850 1.00 57.24 67 LEU B C 1
ATOM 3726 O O . LEU B 1 67 ? 175.826 -28.524 -38.900 1.00 55.79 67 LEU B O 1
ATOM 3731 N N . ALA B 1 68 ? 175.674 -30.565 -39.860 1.00 56.14 68 ALA B N 1
ATOM 3732 C CA . ALA B 1 68 ? 176.286 -31.258 -38.733 1.00 55.12 68 ALA B CA 1
ATOM 3733 C C . ALA B 1 68 ? 177.773 -30.914 -38.610 1.00 53.44 68 ALA B C 1
ATOM 3734 O O . ALA B 1 68 ? 178.366 -31.073 -37.545 1.00 54.01 68 ALA B O 1
ATOM 3736 N N . GLU B 1 69 ? 178.372 -30.440 -39.699 1.00 51.57 69 GLU B N 1
ATOM 3737 C CA . GLU B 1 69 ? 179.780 -30.066 -39.682 1.00 51.85 69 GLU B CA 1
ATOM 3738 C C . GLU B 1 69 ? 179.934 -28.603 -39.259 1.00 52.83 69 GLU B C 1
ATOM 3739 O O . GLU B 1 69 ? 181.016 -28.187 -38.830 1.00 53.07 69 GLU B O 1
ATOM 3745 N N . GLU B 1 70 ? 178.853 -27.829 -39.385 1.00 52.50 70 GLU B N 1
ATOM 3746 C CA . GLU B 1 70 ? 178.861 -26.409 -39.027 1.00 52.04 70 GLU B CA 1
ATOM 3747 C C . GLU B 1 70 ? 178.378 -26.151 -37.603 1.00 52.07 70 GLU B C 1
ATOM 3748 O O . GLU B 1 70 ? 179.049 -25.481 -36.819 1.00 51.39 70 GLU B O 1
ATOM 3754 N N . ILE B 1 71 ? 177.198 -26.675 -37.284 1.00 52.10 71 ILE B N 1
ATOM 3755 C CA . ILE B 1 71 ? 176.597 -26.499 -35.966 1.00 50.58 71 ILE B CA 1
ATOM 3756 C C . ILE B 1 71 ? 176.913 -27.646 -35.003 1.00 50.19 71 ILE B C 1
ATOM 3757 O O . ILE B 1 71 ? 176.786 -28.821 -35.352 1.00 48.83 71 ILE B O 1
ATOM 3762 N N . ASP B 1 72 ? 177.331 -27.292 -33.792 1.00 49.97 72 ASP B N 1
ATOM 3763 C CA . ASP B 1 72 ? 177.636 -28.275 -32.761 1.00 50.40 72 ASP B CA 1
ATOM 3764 C C . ASP B 1 72 ? 176.300 -28.781 -32.224 1.00 51.91 72 ASP B C 1
ATOM 3765 O O . ASP B 1 72 ? 175.413 -27.985 -31.897 1.00 51.52 72 ASP B O 1
ATOM 3770 N N . GLU B 1 73 ? 176.152 -30.100 -32.140 1.00 53.40 73 GLU B N 1
ATOM 3771 C CA . GLU B 1 73 ? 174.904 -30.691 -31.670 1.00 55.28 73 GLU B CA 1
ATOM 3772 C C . GLU B 1 73 ? 174.518 -30.295 -30.250 1.00 55.82 73 GLU B C 1
ATOM 3773 O O . GLU B 1 73 ? 173.364 -29.949 -29.988 1.00 55.39 73 GLU B O 1
ATOM 3779 N N . MET B 1 74 ? 175.475 -30.364 -29.332 1.00 56.41 74 MET B N 1
ATOM 3780 C CA . MET B 1 74 ? 175.198 -30.016 -27.947 1.00 57.06 74 MET B CA 1
ATOM 3781 C C . MET B 1 74 ? 174.757 -28.561 -27.821 1.00 56.16 74 MET B C 1
ATOM 3782 O O . MET B 1 74 ? 173.857 -28.254 -27.039 1.00 55.79 74 MET B O 1
ATOM 3787 N N . GLU B 1 75 ? 175.383 -27.668 -28.587 1.00 54.74 75 GLU B N 1
ATOM 3788 C CA . GLU B 1 75 ? 174.996 -26.258 -28.566 1.00 52.52 75 GLU B CA 1
ATOM 3789 C C . GLU B 1 75 ? 173.537 -26.176 -29.023 1.00 49.71 75 GLU B C 1
ATOM 3790 O O . GLU B 1 75 ? 172.705 -25.532 -28.382 1.00 48.06 75 GLU B O 1
ATOM 3796 N N . LEU B 1 76 ? 173.245 -26.843 -30.138 1.00 46.63 76 LEU B N 1
ATOM 3797 C CA . LEU B 1 76 ? 171.903 -26.868 -30.704 1.00 43.90 76 LEU B CA 1
ATOM 3798 C C . LEU B 1 76 ? 170.879 -27.284 -29.659 1.00 43.68 76 LEU B C 1
ATOM 3799 O O . LEU B 1 76 ? 169.874 -26.599 -29.466 1.00 42.17 76 L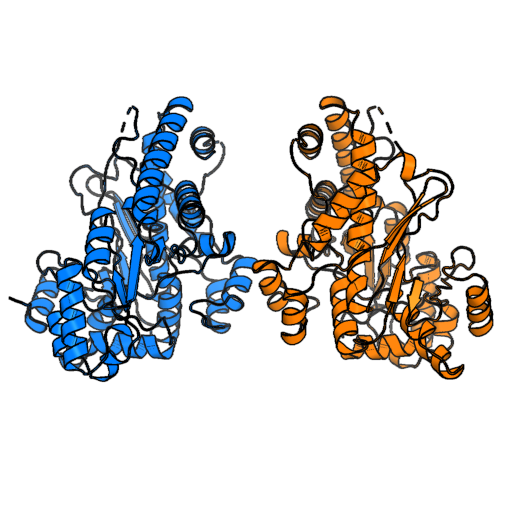EU B O 1
ATOM 3804 N N . ARG B 1 77 ? 171.135 -28.400 -28.981 1.00 45.48 77 ARG B N 1
ATOM 3805 C CA . ARG B 1 77 ? 170.218 -28.881 -27.950 1.00 47.33 77 ARG B CA 1
ATOM 3806 C C . ARG B 1 77 ? 170.037 -27.839 -26.839 1.00 46.44 77 ARG B C 1
ATOM 3807 O O . ARG B 1 77 ? 168.971 -27.763 -26.233 1.00 45.90 77 ARG B O 1
ATOM 3815 N N . GLU B 1 78 ? 171.071 -27.042 -26.575 1.00 45.63 78 GLU B N 1
ATOM 3816 C CA . GLU B 1 78 ? 170.985 -26.004 -25.548 1.00 46.18 78 GLU B CA 1
ATOM 3817 C C . GLU B 1 78 ? 169.992 -24.929 -25.966 1.00 45.09 78 GLU B C 1
ATOM 3818 O O . GLU B 1 78 ? 169.097 -24.561 -25.202 1.00 44.39 78 GLU B O 1
ATOM 3824 N N . GLN B 1 79 ? 170.177 -24.413 -27.178 1.00 43.31 79 GLN B N 1
ATOM 3825 C CA . GLN B 1 79 ? 169.296 -23.386 -27.705 1.00 42.54 79 GLN B CA 1
ATOM 3826 C C . GLN B 1 79 ? 167.863 -23.894 -27.713 1.00 41.74 79 GLN B C 1
ATOM 3827 O O . GLN B 1 79 ? 166.952 -23.191 -27.286 1.00 41.40 79 GLN B O 1
ATOM 3833 N N . LEU B 1 80 ? 167.661 -25.115 -28.201 1.00 40.81 80 LEU B N 1
ATOM 3834 C CA . LEU B 1 80 ? 166.324 -25.692 -28.235 1.00 40.68 80 LEU B CA 1
ATOM 3835 C C . LEU B 1 80 ? 165.733 -25.813 -26.824 1.00 41.38 80 LEU B C 1
ATOM 3836 O O . LEU B 1 80 ? 164.583 -25.440 -26.585 1.00 41.06 80 LEU B O 1
ATOM 3841 N N . ASP B 1 81 ? 166.527 -26.329 -25.890 1.00 41.63 81 ASP B N 1
ATOM 3842 C CA . ASP B 1 81 ? 166.080 -26.501 -24.513 1.00 41.46 81 ASP B CA 1
ATOM 3843 C C . ASP B 1 81 ? 165.687 -25.182 -23.884 1.00 41.12 81 ASP B C 1
ATOM 3844 O O . ASP B 1 81 ? 164.628 -25.076 -23.265 1.00 42.71 81 ASP B O 1
ATOM 3849 N N . HIS B 1 82 ? 166.541 -24.176 -24.031 1.00 39.49 82 HIS B N 1
ATOM 3850 C CA . HIS B 1 82 ? 166.242 -22.878 -23.452 1.00 39.21 82 HIS B CA 1
ATOM 3851 C C . HIS B 1 82 ? 164.905 -22.365 -23.973 1.00 39.25 82 HIS B C 1
ATOM 3852 O O . HIS B 1 82 ? 164.083 -21.847 -23.214 1.00 37.07 82 HIS B O 1
ATOM 3859 N N . ALA B 1 83 ? 164.688 -22.528 -25.271 1.00 38.00 83 ALA B N 1
ATOM 3860 C CA . ALA B 1 83 ? 163.457 -22.085 -25.881 1.00 39.99 83 ALA B CA 1
ATOM 3861 C C . ALA B 1 83 ? 162.221 -22.614 -25.155 1.00 41.93 83 ALA B C 1
ATOM 3862 O O . ALA B 1 83 ? 161.340 -21.836 -24.793 1.00 43.59 83 ALA B O 1
ATOM 3864 N N . ARG B 1 84 ? 162.144 -23.924 -24.927 1.00 42.85 84 ARG B N 1
ATOM 3865 C CA . ARG B 1 84 ? 160.963 -24.471 -24.262 1.00 43.66 84 ARG B CA 1
ATOM 3866 C C . ARG B 1 84 ? 160.871 -24.073 -22.796 1.00 43.15 84 ARG B C 1
ATOM 3867 O O . ARG B 1 84 ? 159.979 -24.506 -22.071 1.00 43.29 84 ARG B O 1
ATOM 3875 N N . THR B 1 85 ? 161.797 -23.221 -22.380 1.00 42.80 85 THR B N 1
ATOM 3876 C CA . THR B 1 85 ? 161.830 -22.698 -21.023 1.00 43.13 85 THR B CA 1
ATOM 3877 C C . THR B 1 85 ? 161.017 -21.398 -20.991 1.00 41.67 85 THR B C 1
ATOM 3878 O O . THR B 1 85 ? 160.487 -21.001 -19.955 1.00 42.64 85 THR B O 1
ATOM 3882 N N . LEU B 1 86 ? 160.922 -20.751 -22.145 1.00 39.11 86 LEU B N 1
ATOM 3883 C CA . LEU B 1 86 ? 160.225 -19.485 -22.272 1.00 37.74 86 LEU B CA 1
ATOM 3884 C C . LEU B 1 86 ? 158.728 -19.520 -22.021 1.00 36.28 86 LEU B C 1
ATOM 3885 O O . LEU B 1 86 ? 158.055 -20.501 -22.324 1.00 37.20 86 LEU B O 1
ATOM 3890 N N . ARG B 1 87 ? 158.214 -18.426 -21.473 1.00 34.56 87 ARG B N 1
ATOM 3891 C CA . ARG B 1 87 ? 156.788 -18.289 -21.210 1.00 34.89 87 ARG B CA 1
ATOM 3892 C C . ARG B 1 87 ? 156.389 -16.869 -21.583 1.00 32.61 87 ARG B C 1
ATOM 3893 O O . ARG B 1 87 ? 157.237 -15.977 -21.649 1.00 32.02 87 ARG B O 1
ATOM 3901 N N . LEU B 1 88 ? 155.108 -16.652 -21.851 1.00 30.33 88 LEU B N 1
ATOM 3902 C CA . LEU B 1 88 ? 154.655 -15.307 -22.167 1.00 28.59 88 LEU B CA 1
ATOM 3903 C C . LEU B 1 88 ? 155.001 -14.402 -20.984 1.00 27.12 88 LEU B C 1
ATOM 3904 O O . LEU B 1 88 ? 154.816 -14.788 -19.834 1.00 26.12 88 LEU B O 1
ATOM 3909 N N . SER B 1 89 ? 155.501 -13.203 -21.254 1.00 25.25 89 SER B N 1
ATOM 3910 C CA . SER B 1 89 ? 155.815 -12.294 -20.171 1.00 25.30 89 SER B CA 1
ATOM 3911 C C . SER B 1 89 ? 154.542 -11.522 -19.815 1.00 24.34 89 SER B C 1
ATOM 3912 O O . SER B 1 89 ? 153.576 -11.497 -20.581 1.00 25.56 89 SER B O 1
ATOM 3915 N N . LYS B 1 90 ? 154.536 -10.903 -18.646 1.00 25.34 90 LYS B N 1
ATOM 3916 C CA . LYS B 1 90 ? 153.380 -10.145 -18.185 1.00 23.09 90 LYS B CA 1
ATOM 3917 C C . LYS B 1 90 ? 153.021 -9.056 -19.188 1.00 22.43 90 LYS B C 1
ATOM 3918 O O . LYS B 1 90 ? 151.844 -8.846 -19.496 1.00 22.22 90 LYS B O 1
ATOM 3924 N N . LYS B 1 91 ? 154.039 -8.381 -19.710 1.00 20.06 91 LYS B N 1
ATOM 3925 C CA . LYS B 1 91 ? 153.810 -7.304 -20.655 1.00 19.68 91 LYS B CA 1
ATOM 3926 C C . LYS B 1 91 ? 153.380 -7.754 -22.053 1.00 20.95 91 LYS B C 1
ATOM 3927 O O . LYS B 1 91 ? 152.566 -7.091 -22.693 1.00 20.26 91 LYS B O 1
ATOM 3933 N N . GLU B 1 92 ? 153.911 -8.879 -22.528 1.00 22.15 92 GLU B N 1
ATOM 3934 C CA . GLU B 1 92 ? 153.528 -9.386 -23.844 1.00 23.60 92 GLU B CA 1
ATOM 3935 C C . GLU B 1 92 ? 152.044 -9.780 -23.796 1.00 23.32 92 GLU B C 1
ATOM 3936 O O . GLU B 1 92 ? 151.270 -9.515 -24.723 1.00 23.05 92 GLU B O 1
ATOM 3942 N N . ASN B 1 93 ? 151.654 -10.391 -22.688 1.00 23.70 93 ASN B N 1
ATOM 3943 C CA . ASN B 1 93 ? 150.283 -10.814 -22.483 1.00 23.75 93 ASN B CA 1
ATOM 3944 C C . ASN B 1 93 ? 149.361 -9.599 -22.592 1.00 24.38 93 ASN B C 1
ATOM 3945 O O . ASN B 1 93 ? 148.402 -9.596 -23.374 1.00 25.43 93 ASN B O 1
ATOM 3950 N N . ILE B 1 94 ? 149.657 -8.564 -21.808 1.00 21.43 94 ILE B N 1
ATOM 3951 C CA . ILE B 1 94 ? 148.849 -7.348 -21.821 1.00 20.11 94 ILE B CA 1
ATOM 3952 C C . ILE B 1 94 ? 148.821 -6.694 -23.201 1.00 19.75 94 ILE B C 1
ATOM 3953 O O . ILE B 1 94 ? 147.761 -6.316 -23.691 1.00 20.44 94 ILE B O 1
ATOM 3958 N N . TRP B 1 95 ? 149.986 -6.580 -23.831 1.00 19.63 95 TRP B N 1
ATOM 3959 C CA . TRP B 1 95 ? 150.095 -5.976 -25.151 1.00 18.70 95 TRP B CA 1
ATOM 3960 C C . TRP B 1 95 ? 149.264 -6.729 -26.207 1.00 20.36 95 TRP B C 1
ATOM 3961 O O . TRP B 1 95 ? 148.567 -6.105 -27.014 1.00 20.24 95 TRP B O 1
ATOM 3972 N N . LEU B 1 96 ? 149.331 -8.059 -26.212 1.00 20.04 96 LEU B N 1
ATOM 3973 C CA . LEU B 1 96 ? 148.547 -8.821 -27.177 1.00 20.39 96 LEU B CA 1
ATOM 3974 C C . LEU B 1 96 ? 147.048 -8.631 -26.944 1.00 21.38 96 LEU B C 1
ATOM 3975 O O . LEU B 1 96 ? 146.257 -8.690 -27.887 1.00 23.51 96 LEU B O 1
ATOM 3980 N N . ALA B 1 97 ? 146.655 -8.404 -25.695 1.00 19.23 97 ALA B N 1
ATOM 3981 C CA . ALA B 1 97 ? 145.246 -8.217 -25.395 1.00 19.48 97 ALA B CA 1
ATOM 3982 C C . ALA B 1 97 ? 144.730 -6.816 -25.757 1.00 21.26 97 ALA B C 1
ATOM 3983 O O . ALA B 1 97 ? 143.640 -6.689 -26.315 1.00 20.70 97 ALA B O 1
ATOM 3985 N N . GLY B 1 98 ? 145.521 -5.779 -25.471 1.00 19.65 98 GLY B N 1
ATOM 3986 C CA . GLY B 1 98 ? 145.084 -4.418 -25.738 1.00 19.90 98 GLY B CA 1
ATOM 3987 C C . GLY B 1 98 ? 145.531 -3.670 -26.981 1.00 22.90 98 GLY B C 1
ATOM 3988 O O . GLY B 1 98 ? 144.984 -2.604 -27.282 1.00 22.59 98 GLY B O 1
ATOM 3989 N N . ASN B 1 99 ? 146.518 -4.188 -27.703 1.00 23.20 99 ASN B N 1
ATOM 3990 C CA . ASN B 1 99 ? 146.966 -3.512 -28.908 1.00 24.44 99 ASN B CA 1
ATOM 3991 C C . ASN B 1 99 ? 145.952 -3.740 -30.024 1.00 27.56 99 ASN B C 1
ATOM 3992 O O . ASN B 1 99 ? 145.216 -4.726 -30.020 1.00 25.39 99 ASN B O 1
ATOM 3997 N N . THR B 1 100 ? 145.900 -2.812 -30.971 1.00 29.90 100 THR B N 1
ATOM 3998 C CA . THR B 1 100 ? 144.979 -2.939 -32.087 1.00 32.21 100 THR B CA 1
ATOM 3999 C C . THR B 1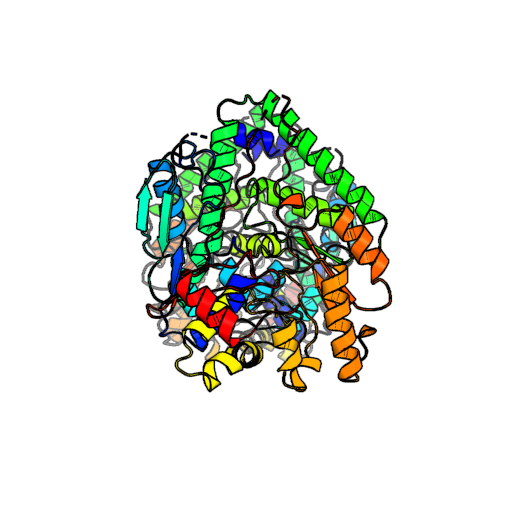 100 ? 145.760 -3.508 -33.254 1.00 33.60 100 THR B C 1
ATOM 4000 O O . THR B 1 100 ? 146.800 -2.969 -33.634 1.00 33.42 100 THR B O 1
ATOM 4004 N N . PHE B 1 101 ? 145.277 -4.609 -33.814 1.00 35.34 101 PHE B N 1
ATOM 4005 C CA . PHE B 1 101 ? 145.966 -5.193 -34.946 1.00 36.94 101 PHE B CA 1
ATOM 4006 C C . PHE B 1 101 ? 145.295 -4.787 -36.245 1.00 38.66 101 PHE B C 1
ATOM 4007 O O . PHE B 1 101 ? 145.021 -3.610 -36.360 1.00 43.83 101 PHE B O 1
ATOM 4015 N N . TYR B 1 102 ? 145.070 -5.699 -37.178 1.00 39.93 102 TYR B N 1
ATOM 4016 C CA . TYR B 1 102 ? 144.453 -5.309 -38.449 1.00 40.67 102 TYR B CA 1
ATOM 4017 C C . TYR B 1 102 ? 143.150 -4.518 -38.323 1.00 41.85 102 TYR B C 1
ATOM 4018 O O . TYR B 1 102 ? 142.118 -4.901 -38.881 1.00 41.00 102 TYR B O 1
ATOM 4027 N N . GLY B 1 103 ? 143.213 -3.404 -37.597 1.00 42.77 103 GLY B N 1
ATOM 4028 C CA . GLY B 1 103 ? 142.051 -2.562 -37.397 1.00 45.20 103 GLY B CA 1
ATOM 4029 C C . GLY B 1 103 ? 141.153 -2.948 -36.233 1.00 45.90 103 GLY B C 1
ATOM 4030 O O . GLY B 1 103 ? 140.274 -2.173 -35.857 1.00 46.05 103 GLY B O 1
ATOM 4031 N N . ARG B 1 104 ? 141.369 -4.124 -35.648 1.00 45.96 104 ARG B N 1
ATOM 4032 C CA . ARG B 1 104 ? 140.529 -4.575 -34.540 1.00 45.56 104 ARG B CA 1
ATOM 4033 C C . ARG B 1 104 ? 141.187 -4.593 -33.169 1.00 43.85 104 ARG B C 1
ATOM 4034 O O . ARG B 1 104 ? 142.398 -4.740 -33.043 1.00 42.59 104 ARG B O 1
ATOM 4042 N N . SER B 1 105 ? 140.362 -4.440 -32.139 1.00 43.64 105 SER B N 1
ATOM 4043 C CA . SER B 1 105 ? 140.838 -4.487 -30.764 1.00 44.45 105 SER B CA 1
ATOM 4044 C C . SER B 1 105 ? 140.666 -5.942 -30.299 1.00 45.16 105 SER B C 1
ATOM 4045 O O . SER B 1 105 ? 139.891 -6.690 -30.889 1.00 44.17 105 SER B O 1
ATOM 4048 N N . GLN B 1 106 ? 141.391 -6.335 -29.254 1.00 47.30 106 GLN B N 1
ATOM 4049 C CA . GLN B 1 106 ? 141.366 -7.709 -28.737 1.00 49.15 106 GLN B CA 1
ATOM 4050 C C . GLN B 1 106 ? 140.955 -8.786 -29.747 1.00 48.44 106 GLN B C 1
ATOM 4051 O O . GLN B 1 106 ? 139.889 -9.392 -29.626 1.00 48.59 106 GLN B O 1
ATOM 4057 N N . ILE B 1 107 ? 141.804 -9.013 -30.747 1.00 47.91 107 ILE B N 1
ATOM 4058 C CA . ILE B 1 107 ? 141.539 -10.040 -31.750 1.00 46.55 107 ILE B CA 1
ATOM 4059 C C . ILE B 1 107 ? 141.812 -11.384 -31.098 1.00 45.96 107 ILE B C 1
ATOM 4060 O O . ILE B 1 107 ? 141.454 -12.426 -31.638 1.00 45.89 107 ILE B O 1
ATOM 4065 N N . PHE B 1 108 ? 142.477 -11.352 -29.947 1.00 45.38 108 PHE B N 1
ATOM 4066 C CA . PHE B 1 108 ? 142.778 -12.574 -29.218 1.00 45.78 108 PHE B CA 1
ATOM 4067 C C . PHE B 1 108 ? 141.867 -12.668 -27.997 1.00 47.35 108 PHE B C 1
ATOM 4068 O O . PHE B 1 108 ? 141.979 -11.864 -27.068 1.00 47.83 108 PHE B O 1
ATOM 4076 N N . GLU B 1 109 ? 140.970 -13.650 -28.007 1.00 48.12 109 GLU B N 1
ATOM 4077 C CA . GLU B 1 109 ? 140.032 -13.862 -26.903 1.00 48.73 109 GLU B CA 1
ATOM 4078 C C . GLU B 1 109 ? 140.765 -14.082 -25.581 1.00 47.85 109 GLU B C 1
ATOM 4079 O O . GLU B 1 109 ? 141.898 -14.552 -25.564 1.00 47.48 109 GLU B O 1
ATOM 4085 N N . PRO B 1 110 ? 140.120 -13.739 -24.454 1.00 48.01 110 PRO B N 1
ATOM 4086 C CA . PRO B 1 110 ? 140.734 -13.914 -23.133 1.00 47.20 110 PRO B CA 1
ATOM 4087 C C . PRO B 1 110 ? 141.017 -15.387 -22.880 1.00 47.42 110 PRO B C 1
ATOM 4088 O O . PRO B 1 110 ? 142.023 -15.740 -22.265 1.00 45.70 110 PRO B O 1
ATOM 4092 N N . GLU B 1 111 ? 140.107 -16.237 -23.353 1.00 49.07 111 GLU B N 1
ATOM 4093 C CA . GLU B 1 111 ? 140.232 -17.688 -23.207 1.00 49.83 111 GLU B CA 1
ATOM 4094 C C . GLU B 1 111 ? 141.540 -18.150 -23.846 1.00 48.40 111 GLU B C 1
ATOM 4095 O O . GLU B 1 111 ? 142.324 -18.876 -23.234 1.00 48.69 111 GLU B O 1
ATOM 4101 N N . PHE B 1 112 ? 141.766 -17.722 -25.085 1.00 46.83 112 PHE B N 1
ATOM 4102 C CA . PHE B 1 112 ? 142.972 -18.092 -25.808 1.00 45.14 112 PHE B CA 1
ATOM 4103 C C . PHE B 1 112 ? 144.242 -17.575 -25.147 1.00 43.59 112 PHE B C 1
ATOM 4104 O O . PHE B 1 112 ? 145.226 -18.306 -25.031 1.00 43.29 112 PHE B O 1
ATOM 4112 N N . LEU B 1 113 ? 144.227 -16.318 -24.722 1.00 41.95 113 LEU B N 1
ATOM 4113 C CA . LEU B 1 113 ? 145.400 -15.733 -24.086 1.00 42.08 113 LEU B CA 1
ATOM 4114 C C . LEU B 1 113 ? 145.730 -16.360 -22.740 1.00 42.63 113 LEU B C 1
ATOM 4115 O O . LEU B 1 113 ? 146.902 -16.433 -22.355 1.00 42.36 113 LEU B O 1
ATOM 4120 N N . SER B 1 114 ? 144.704 -16.815 -22.023 1.00 42.70 114 SER B N 1
ATOM 4121 C CA . SER B 1 114 ? 144.926 -17.448 -20.727 1.00 43.62 114 SER B CA 1
ATOM 4122 C C . SER B 1 114 ? 145.637 -18.780 -20.975 1.00 42.59 114 SER B C 1
ATOM 4123 O O . SER B 1 114 ? 146.468 -19.212 -20.175 1.00 42.96 114 SER B O 1
ATOM 4126 N N . TRP B 1 115 ? 145.302 -19.415 -22.096 1.00 40.85 115 TRP B N 1
ATOM 4127 C CA . TRP B 1 115 ? 145.916 -20.677 -22.491 1.00 40.70 115 TRP B CA 1
ATOM 4128 C C . TRP B 1 115 ? 147.386 -20.436 -22.868 1.00 39.61 115 TRP B C 1
ATOM 4129 O O . TRP B 1 115 ? 148.286 -21.089 -22.343 1.00 38.65 115 TRP B O 1
ATOM 4140 N N . LEU B 1 116 ? 147.616 -19.493 -23.780 1.00 38.03 116 LEU B N 1
ATOM 4141 C CA . LEU B 1 116 ? 148.964 -19.166 -24.239 1.00 38.20 116 LEU B CA 1
ATOM 4142 C C . LEU B 1 116 ? 149.834 -18.687 -23.085 1.00 37.80 116 LEU B C 1
ATOM 4143 O O . LEU B 1 116 ? 151.061 -18.810 -23.118 1.00 37.14 116 LEU B O 1
ATOM 4148 N N . SER B 1 117 ? 149.197 -18.139 -22.059 1.00 38.01 117 SER B N 1
ATOM 4149 C CA . SER B 1 117 ? 149.932 -17.662 -20.898 1.00 38.82 117 SER B CA 1
ATOM 4150 C C . SER B 1 117 ? 150.539 -18.846 -20.145 1.00 39.22 117 SER B C 1
ATOM 4151 O O . SER B 1 117 ? 151.448 -18.670 -19.335 1.00 39.12 117 SER B O 1
ATOM 4153 N N . SER B 1 118 ? 150.040 -20.052 -20.412 1.00 39.00 118 SER B N 1
ATOM 4154 C CA . SER B 1 118 ? 150.558 -21.249 -19.745 1.00 41.05 118 SER B CA 1
ATOM 4155 C C . SER B 1 118 ? 151.401 -22.121 -20.664 1.00 40.94 118 SER B C 1
ATOM 4156 O O . SER B 1 118 ? 152.166 -22.970 -20.199 1.00 41.17 118 SER B O 1
ATOM 4159 N N . TYR B 1 119 ? 151.263 -21.902 -21.966 1.00 41.22 119 TYR B N 1
ATOM 4160 C CA . TYR B 1 119 ? 151.985 -22.675 -22.969 1.00 42.26 119 TYR B CA 1
ATOM 4161 C C . TYR B 1 119 ? 153.501 -22.645 -22.871 1.00 42.21 119 TYR B C 1
ATOM 4162 O O . TYR B 1 119 ? 154.099 -21.658 -22.455 1.00 43.46 119 TYR B O 1
ATOM 4171 N N . GLN B 1 120 ? 154.108 -23.757 -23.266 1.00 42.04 120 GLN B N 1
ATOM 4172 C CA . GLN B 1 120 ? 155.555 -23.902 -23.317 1.00 41.24 120 GLN B CA 1
ATOM 4173 C C . GLN B 1 120 ? 155.834 -24.885 -24.444 1.00 40.80 120 GLN B C 1
ATOM 4174 O O . GLN B 1 120 ? 155.070 -25.831 -24.647 1.00 40.50 120 GLN B O 1
ATOM 4180 N N . LEU B 1 121 ? 156.903 -24.639 -25.198 1.00 39.78 121 LEU B N 1
ATOM 4181 C CA . LEU B 1 121 ? 157.267 -25.503 -26.312 1.00 39.75 121 LEU B CA 1
ATOM 4182 C C . LEU B 1 121 ? 157.439 -26.958 -25.868 1.00 41.44 121 LEU B C 1
ATOM 4183 O O . LEU B 1 121 ? 158.126 -27.246 -24.885 1.00 41.23 121 LEU B O 1
ATOM 4188 N N . PRO B 1 122 ? 156.809 -27.895 -26.596 1.00 42.28 122 PRO B N 1
ATOM 4189 C CA . PRO B 1 122 ? 156.869 -29.329 -26.303 1.00 42.79 122 PRO B CA 1
ATOM 4190 C C . PRO B 1 122 ? 158.262 -29.914 -26.492 1.00 42.97 122 PRO B C 1
ATOM 4191 O O . PRO B 1 122 ? 159.230 -29.187 -26.690 1.00 42.71 122 PRO B O 1
ATOM 4195 N N . GLU B 1 123 ? 158.351 -31.238 -26.429 1.00 45.01 123 GLU B N 1
ATOM 4196 C CA . GLU B 1 123 ? 159.620 -31.929 -26.606 1.00 46.87 123 GLU B CA 1
ATOM 4197 C C . GLU B 1 123 ? 159.899 -32.186 -28.080 1.00 46.05 123 GLU B C 1
ATOM 4198 O O . GLU B 1 123 ? 158.982 -32.336 -28.892 1.00 45.76 123 GLU B O 1
ATOM 4204 N N . TYR B 1 124 ? 161.180 -32.237 -28.416 1.00 46.50 124 TYR B N 1
ATOM 4205 C CA . TYR B 1 124 ? 161.599 -32.447 -29.790 1.00 46.90 124 TYR B CA 1
ATOM 4206 C C . TYR B 1 124 ? 162.427 -33.710 -29.938 1.00 48.28 124 TYR B C 1
ATOM 4207 O O . TYR B 1 124 ? 162.903 -34.279 -28.956 1.00 48.56 124 TYR B O 1
ATOM 4216 N N . GLU B 1 125 ? 162.606 -34.127 -31.185 1.00 50.65 125 GLU B N 1
ATOM 4217 C CA . GLU B 1 125 ? 163.363 -35.326 -31.521 1.00 52.48 125 GLU B CA 1
ATOM 4218 C C . GLU B 1 125 ? 164.527 -34.904 -32.417 1.00 52.33 125 GLU B C 1
ATOM 4219 O O . GLU B 1 125 ? 164.330 -34.551 -33.582 1.00 51.94 125 GLU B O 1
ATOM 4225 N N . LEU B 1 126 ? 165.738 -34.929 -31.875 1.00 51.78 126 LEU B N 1
ATOM 4226 C CA . LEU B 1 126 ? 166.905 -34.529 -32.649 1.00 51.38 126 LEU B CA 1
ATOM 4227 C C . LEU B 1 126 ? 167.731 -35.757 -33.012 1.00 52.61 126 LEU B C 1
ATOM 4228 O O . LEU B 1 126 ? 168.249 -36.443 -32.133 1.00 53.57 126 LEU B O 1
ATOM 4233 N N . PHE B 1 127 ? 167.856 -36.032 -34.307 1.00 53.46 127 PHE B N 1
ATOM 4234 C CA . PHE B 1 127 ? 168.638 -37.178 -34.774 1.00 53.67 127 PHE B CA 1
ATOM 4235 C C . PHE B 1 127 ? 169.692 -36.739 -35.795 1.00 53.11 127 PHE B C 1
ATOM 4236 O O . PHE B 1 127 ? 169.403 -35.969 -36.710 1.00 52.75 127 PHE B O 1
ATOM 4238 N N . LYS B 1 128 ? 170.917 -37.227 -35.622 1.00 53.20 128 LYS B N 1
ATOM 4239 C CA . LYS B 1 128 ? 172.020 -36.904 -36.525 1.00 52.46 128 LYS B CA 1
ATOM 4240 C C . LYS B 1 128 ? 172.036 -37.962 -37.636 1.00 53.04 128 LYS B C 1
ATOM 4241 O O . LYS B 1 128 ? 171.762 -39.136 -37.376 1.00 52.96 128 LYS B O 1
ATOM 4247 N N . ARG B 1 129 ? 172.345 -37.557 -38.867 1.00 53.19 129 ARG B N 1
ATOM 4248 C CA . ARG B 1 129 ? 172.370 -38.500 -39.988 1.00 52.83 129 ARG B CA 1
ATOM 4249 C C . ARG B 1 129 ? 172.919 -37.908 -41.284 1.00 52.70 129 ARG B C 1
ATOM 4250 O O . ARG B 1 129 ? 172.550 -36.804 -41.690 1.00 52.12 129 ARG B O 1
ATOM 4252 N N . ASP B 1 130 ? 173.799 -38.658 -41.935 1.00 52.99 130 ASP B N 1
ATOM 4253 C CA . ASP B 1 130 ? 174.398 -38.233 -43.195 1.00 53.79 130 ASP B CA 1
ATOM 4254 C C . ASP B 1 130 ? 174.843 -36.775 -43.180 1.00 52.79 130 ASP B C 1
ATOM 4255 O O . ASP B 1 130 ? 174.589 -36.040 -44.130 1.00 52.09 130 ASP B O 1
ATOM 4260 N N . GLY B 1 131 ? 175.500 -36.362 -42.101 1.00 53.00 131 GLY B N 1
ATOM 4261 C CA . GLY B 1 131 ? 175.983 -34.993 -41.995 1.00 53.24 131 GLY B CA 1
ATOM 4262 C C . GLY B 1 131 ? 174.920 -33.927 -41.773 1.00 53.33 131 GLY B C 1
ATOM 4263 O O . GLY B 1 131 ? 175.226 -32.733 -41.722 1.00 53.21 131 GLY B O 1
ATOM 4264 N N . GLN B 1 132 ? 173.667 -34.349 -41.645 1.00 52.76 132 GLN B N 1
ATOM 4265 C CA . GLN B 1 132 ? 172.574 -33.412 -41.426 1.00 51.28 132 GLN B CA 1
ATOM 4266 C C . GLN B 1 132 ? 171.919 -33.674 -40.079 1.00 50.62 132 GLN B C 1
ATOM 4267 O O . GLN B 1 132 ? 172.166 -34.708 -39.454 1.00 50.45 132 GLN B O 1
ATOM 4273 N N . TYR B 1 133 ? 171.090 -32.732 -39.635 1.00 48.93 133 TYR B N 1
ATOM 4274 C CA . TYR B 1 133 ? 170.372 -32.866 -38.370 1.00 47.03 133 TYR B CA 1
ATOM 4275 C C . TYR B 1 133 ? 168.910 -33.107 -38.665 1.00 47.31 133 TYR B C 1
ATOM 4276 O O . TYR B 1 133 ? 168.351 -32.485 -39.559 1.00 46.29 133 TYR B O 1
ATOM 4285 N N . GLU B 1 134 ? 168.297 -34.022 -37.924 1.00 49.37 134 GLU B N 1
ATOM 4286 C CA . GLU B 1 134 ? 166.876 -34.307 -38.084 1.00 50.29 134 GLU B CA 1
ATOM 4287 C C . GLU B 1 134 ? 166.196 -33.776 -36.835 1.00 49.98 134 GLU B C 1
ATOM 4288 O O . GLU B 1 134 ? 166.567 -34.138 -35.715 1.00 50.19 134 GLU B O 1
ATOM 4294 N N . LEU B 1 135 ? 165.206 -32.911 -37.027 1.00 49.26 135 LEU B N 1
ATOM 4295 C CA . LEU B 1 135 ? 164.480 -32.324 -35.908 1.00 48.04 135 LEU B CA 1
ATOM 4296 C C . LEU B 1 135 ? 162.989 -32.493 -36.134 1.00 47.45 135 LEU B C 1
ATOM 4297 O O . LEU B 1 135 ? 162.444 -32.009 -37.124 1.00 48.05 135 LEU B O 1
ATOM 4302 N N . ASN B 1 136 ? 162.334 -33.195 -35.218 1.00 46.85 136 ASN B N 1
ATOM 4303 C CA . ASN B 1 136 ? 160.900 -33.434 -35.316 1.00 46.02 136 ASN B CA 1
ATOM 4304 C C . ASN B 1 136 ? 160.193 -33.032 -34.028 1.00 44.83 136 ASN B C 1
ATOM 4305 O O . ASN B 1 136 ? 160.725 -33.209 -32.931 1.00 43.18 136 ASN B O 1
ATOM 4310 N N . PHE B 1 137 ? 158.991 -32.483 -34.169 1.00 43.87 137 PHE B N 1
ATOM 4311 C CA . PHE B 1 137 ? 158.204 -32.073 -33.013 1.00 43.07 137 PHE B CA 1
ATOM 4312 C C . PHE B 1 137 ? 156.861 -32.772 -33.123 1.00 43.52 137 PHE B C 1
ATOM 4313 O O . PHE B 1 137 ? 156.105 -32.531 -34.066 1.00 43.28 137 PHE B O 1
ATOM 4321 N N . HIS B 1 138 ? 156.574 -33.644 -32.162 1.00 45.10 138 HIS B N 1
ATOM 4322 C CA . HIS B 1 138 ? 155.324 -34.395 -32.163 1.00 46.27 138 HIS B CA 1
ATOM 4323 C C . HIS B 1 138 ? 154.348 -33.877 -31.115 1.00 45.78 138 HIS B C 1
ATOM 4324 O O . HIS B 1 138 ? 154.743 -33.263 -30.122 1.00 45.43 138 HIS B O 1
ATOM 4331 N N . GLY B 1 139 ? 153.066 -34.134 -31.343 1.00 45.53 139 GLY B N 1
ATOM 4332 C CA . GLY B 1 139 ? 152.051 -33.699 -30.404 1.00 45.68 139 GLY B CA 1
ATOM 4333 C C . GLY B 1 139 ? 150.854 -33.103 -31.108 1.00 46.34 139 GLY B C 1
ATOM 4334 O O . GLY B 1 139 ? 150.684 -33.263 -32.321 1.00 45.25 139 GLY B O 1
ATOM 4335 N N . ARG B 1 140 ? 150.015 -32.422 -30.336 1.00 46.53 140 ARG B N 1
ATOM 4336 C CA . ARG B 1 140 ? 148.833 -31.770 -30.877 1.00 47.72 140 ARG B CA 1
ATOM 4337 C C . ARG B 1 140 ? 149.254 -30.631 -31.802 1.00 46.84 140 ARG B C 1
ATOM 4338 O O . ARG B 1 140 ? 150.288 -29.990 -31.597 1.00 47.78 140 ARG B O 1
ATOM 4346 N N . TRP B 1 141 ? 148.443 -30.386 -32.819 1.00 44.55 141 TRP B N 1
ATOM 4347 C CA . TRP B 1 141 ? 148.714 -29.331 -33.778 1.00 43.20 141 TRP B CA 1
ATOM 4348 C C . TRP B 1 141 ? 149.017 -28.016 -33.053 1.00 43.07 141 TRP B C 1
ATOM 4349 O O . TRP B 1 141 ? 150.008 -27.343 -33.346 1.00 42.79 141 TRP B O 1
ATOM 4360 N N . MET B 1 142 ? 148.169 -27.667 -32.092 1.00 42.20 142 MET B N 1
ATOM 4361 C CA . MET B 1 142 ? 148.348 -26.437 -31.350 1.00 41.64 142 MET B CA 1
ATOM 4362 C C . MET B 1 142 ? 149.577 -26.412 -30.444 1.00 42.01 142 MET B C 1
ATOM 4363 O O . MET B 1 142 ? 149.960 -25.351 -29.960 1.00 44.01 142 MET B O 1
ATOM 4368 N N . ASP B 1 143 ? 150.209 -27.560 -30.219 1.00 40.78 143 ASP B N 1
ATOM 4369 C CA . ASP B 1 143 ? 151.391 -27.588 -29.360 1.00 39.85 143 ASP B CA 1
ATOM 4370 C C . ASP B 1 143 ? 152.708 -27.610 -30.120 1.00 38.12 143 ASP B C 1
ATOM 4371 O O . ASP B 1 143 ? 153.762 -27.415 -29.533 1.00 37.73 143 ASP B O 1
ATOM 4376 N N . THR B 1 144 ? 152.652 -27.843 -31.423 1.00 37.37 144 THR B N 1
ATOM 4377 C CA . THR B 1 144 ? 153.870 -27.912 -32.222 1.00 37.15 144 THR B CA 1
ATOM 4378 C C . THR B 1 144 ? 154.021 -26.746 -33.184 1.00 35.92 144 THR B C 1
ATOM 4379 O O . THR B 1 144 ? 155.131 -26.317 -33.477 1.00 35.27 144 THR B O 1
ATOM 4383 N N . THR B 1 145 ? 152.898 -26.239 -33.675 1.00 34.95 145 THR B N 1
ATOM 4384 C CA . THR B 1 145 ? 152.925 -25.143 -34.632 1.00 35.44 145 THR B CA 1
ATOM 4385 C C . THR B 1 145 ? 153.933 -24.025 -34.319 1.00 35.06 145 THR B C 1
ATOM 4386 O O . THR B 1 145 ? 154.595 -23.529 -35.221 1.00 35.70 145 THR B O 1
ATOM 4390 N N . LEU B 1 146 ? 154.064 -23.642 -33.053 1.00 33.89 146 LEU B N 1
ATOM 4391 C CA . LEU B 1 146 ? 154.997 -22.575 -32.687 1.00 34.74 146 LEU B CA 1
ATOM 4392 C C . LEU B 1 146 ? 156.474 -22.951 -32.727 1.00 35.49 146 LEU B C 1
ATOM 4393 O O . LEU B 1 146 ? 157.333 -22.106 -32.485 1.00 37.04 146 LEU B O 1
ATOM 4398 N N . TRP B 1 147 ? 156.782 -24.204 -33.025 1.00 35.06 147 TRP B N 1
ATOM 4399 C CA . TRP B 1 147 ? 158.179 -24.622 -33.061 1.00 35.26 147 TRP B CA 1
ATOM 4400 C C . TRP B 1 147 ? 158.867 -24.213 -34.352 1.00 36.63 147 TRP B C 1
ATOM 4401 O O . TRP B 1 147 ? 160.065 -23.929 -34.367 1.00 38.01 147 TRP B O 1
ATOM 4412 N N . GLU B 1 148 ? 158.098 -24.167 -35.433 1.00 37.40 148 GLU B N 1
ATOM 4413 C CA . GLU B 1 148 ? 158.643 -23.821 -36.734 1.00 37.90 148 GLU B CA 1
ATOM 4414 C C . GLU B 1 148 ? 159.646 -22.661 -36.738 1.00 36.88 148 GLU B C 1
ATOM 4415 O O . GLU B 1 148 ? 160.838 -22.869 -36.953 1.00 36.36 148 GLU B O 1
ATOM 4421 N N . ILE B 1 149 ? 159.165 -21.444 -36.495 1.00 35.70 149 ILE B N 1
ATOM 4422 C CA . ILE B 1 149 ? 160.023 -20.263 -36.512 1.00 33.33 149 ILE B CA 1
ATOM 4423 C C . ILE B 1 149 ? 161.216 -20.341 -35.544 1.00 32.07 149 ILE B C 1
ATOM 4424 O O . ILE B 1 149 ? 162.370 -20.201 -35.954 1.00 31.86 149 ILE B O 1
ATOM 4429 N N . PRO B 1 150 ? 160.956 -20.567 -34.249 1.00 30.38 150 PRO B N 1
ATOM 4430 C CA . PRO B 1 150 ? 162.047 -20.653 -33.266 1.00 31.33 150 PRO B CA 1
ATOM 4431 C C . PRO B 1 150 ? 163.164 -21.614 -33.698 1.00 32.73 150 PRO B C 1
ATOM 4432 O O . PRO B 1 150 ? 164.354 -21.329 -33.520 1.00 32.53 150 PRO B O 1
ATOM 4436 N N . ALA B 1 151 ? 162.769 -22.750 -34.271 1.00 33.86 151 ALA B N 1
ATOM 4437 C CA . ALA B 1 151 ? 163.728 -23.753 -34.724 1.00 35.41 151 ALA B CA 1
ATOM 4438 C C . ALA B 1 151 ? 164.593 -23.195 -35.844 1.00 35.65 151 ALA B C 1
ATOM 4439 O O . ALA B 1 151 ? 165.819 -23.319 -35.815 1.00 35.51 151 ALA B O 1
ATOM 4441 N N . LEU B 1 152 ? 163.955 -22.573 -36.827 1.00 34.97 152 LEU B N 1
ATOM 4442 C CA . LEU B 1 152 ? 164.686 -22.003 -37.950 1.00 35.63 152 LEU B CA 1
ATOM 444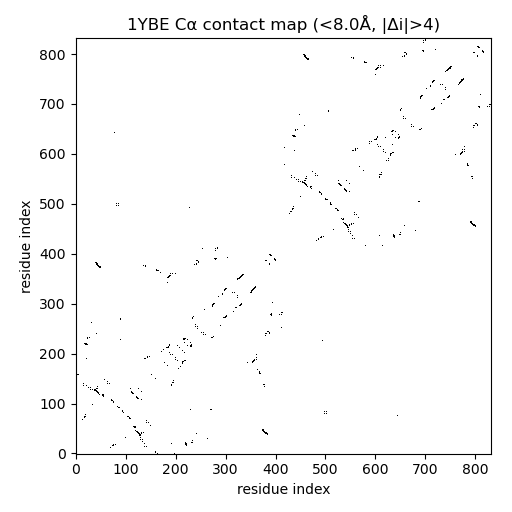3 C C . LEU B 1 152 ? 165.648 -20.900 -37.503 1.00 35.62 152 LEU B C 1
ATOM 4444 O O . LEU B 1 152 ? 166.787 -20.831 -37.965 1.00 36.72 152 LEU B O 1
ATOM 4449 N N . SER B 1 153 ? 165.200 -20.044 -36.594 1.00 35.28 153 SER B N 1
ATOM 4450 C CA . SER B 1 153 ? 166.051 -18.959 -36.117 1.00 34.64 153 SER B CA 1
ATOM 4451 C C . SER B 1 153 ? 167.240 -19.487 -35.339 1.00 34.23 153 SER B C 1
ATOM 4452 O O . SER B 1 153 ? 168.307 -18.885 -35.346 1.00 34.56 153 SER B O 1
ATOM 4455 N N . ILE B 1 154 ? 167.052 -20.606 -34.651 1.00 33.70 154 ILE B N 1
ATOM 4456 C CA . ILE B 1 154 ? 168.138 -21.193 -33.885 1.00 34.77 154 ILE B CA 1
ATOM 4457 C C . ILE B 1 154 ? 169.232 -21.727 -34.819 1.00 35.90 154 ILE B C 1
ATOM 4458 O O . ILE B 1 154 ? 170.405 -21.383 -34.671 1.00 35.35 154 ILE B O 1
ATOM 4463 N N . ILE B 1 155 ? 168.845 -22.558 -35.785 1.00 36.83 155 ILE B N 1
ATOM 4464 C CA . ILE B 1 155 ? 169.800 -23.117 -36.735 1.00 38.30 155 ILE B CA 1
ATOM 4465 C C . ILE B 1 155 ? 170.523 -22.001 -37.498 1.00 40.21 155 ILE B C 1
ATOM 4466 O O . ILE B 1 155 ? 171.751 -21.909 -37.464 1.00 40.86 155 ILE B O 1
ATOM 4471 N N . ASN B 1 156 ? 169.760 -21.150 -38.173 1.00 40.64 156 ASN B N 1
ATOM 4472 C CA . ASN B 1 156 ? 170.339 -20.058 -38.942 1.00 41.24 156 ASN B CA 1
ATOM 4473 C C . ASN B 1 156 ? 171.302 -19.161 -38.171 1.00 41.71 156 ASN B C 1
ATOM 4474 O O . ASN B 1 156 ? 172.339 -18.775 -38.711 1.00 40.55 156 ASN B O 1
ATOM 4479 N N . GLU B 1 157 ? 170.974 -18.817 -36.926 1.00 42.38 157 GLU B N 1
ATOM 4480 C CA . GLU B 1 157 ? 171.867 -17.960 -36.148 1.00 42.19 157 GLU B CA 1
ATOM 4481 C C . GLU B 1 157 ? 173.060 -18.751 -35.618 1.00 42.76 157 GLU B C 1
ATOM 4482 O O . GLU B 1 157 ? 174.122 -18.185 -35.347 1.00 43.54 157 GLU B O 1
ATOM 4488 N N . LEU B 1 158 ? 172.887 -20.060 -35.462 1.00 42.59 158 LEU B N 1
ATOM 4489 C CA . LEU B 1 158 ? 173.989 -20.897 -35.007 1.00 42.52 158 LEU B CA 1
ATOM 4490 C C . LEU B 1 158 ? 174.978 -20.963 -36.172 1.00 43.99 158 LEU B C 1
ATOM 4491 O O . LEU B 1 158 ? 176.195 -20.908 -35.980 1.00 43.97 158 LEU B O 1
ATOM 4496 N N . ARG B 1 159 ? 174.435 -21.067 -37.382 1.00 44.92 159 ARG B N 1
ATOM 4497 C CA . ARG B 1 159 ? 175.242 -21.106 -38.594 1.00 46.71 159 ARG B CA 1
ATOM 4498 C C . ARG B 1 159 ? 176.139 -19.874 -38.635 1.00 48.25 159 ARG B C 1
ATOM 4499 O O . ARG B 1 159 ? 177.338 -19.971 -38.909 1.00 48.70 159 ARG B O 1
ATOM 4507 N N . SER B 1 160 ? 175.542 -18.716 -38.361 1.00 48.13 160 SER B N 1
ATOM 4508 C CA . SER B 1 160 ? 176.256 -17.445 -38.372 1.00 48.80 160 SER B CA 1
ATOM 4509 C C . SER B 1 160 ? 177.343 -17.340 -37.308 1.00 48.17 160 SER B C 1
ATOM 4510 O O . SER B 1 160 ? 178.462 -16.912 -37.594 1.00 46.80 160 SER B O 1
ATOM 4513 N N . ARG B 1 161 ? 177.010 -17.709 -36.077 1.00 47.81 161 ARG B N 1
ATOM 4514 C CA . ARG B 1 161 ? 177.983 -17.649 -35.001 1.00 48.49 161 ARG B CA 1
ATOM 4515 C C . ARG B 1 161 ? 179.119 -18.590 -35.331 1.00 48.32 161 ARG B C 1
ATOM 4516 O O . ARG B 1 161 ? 180.288 -18.255 -35.144 1.00 49.51 161 ARG B O 1
ATOM 4524 N N . SER B 1 162 ? 178.762 -19.770 -35.827 1.00 46.91 162 SER B N 1
ATOM 4525 C CA . SER B 1 162 ? 179.740 -20.784 -36.193 1.00 45.48 162 SER B CA 1
ATOM 4526 C C . SER B 1 162 ? 180.696 -20.254 -37.253 1.00 44.66 162 SER B C 1
ATOM 4527 O O . SER B 1 162 ? 181.902 -20.478 -37.178 1.00 46.11 162 SER B O 1
ATOM 4530 N N . ALA B 1 163 ? 180.161 -19.544 -38.235 1.00 43.59 163 ALA B N 1
ATOM 4531 C CA . ALA B 1 163 ? 180.991 -18.999 -39.295 1.00 44.28 163 ALA B CA 1
ATOM 4532 C C . ALA B 1 163 ? 181.803 -17.769 -38.870 1.00 44.67 163 ALA B C 1
ATOM 4533 O O . ALA B 1 163 ? 182.751 -17.387 -39.558 1.00 45.74 163 ALA B O 1
ATOM 4535 N N . MET B 1 164 ? 181.443 -17.154 -37.747 1.00 44.24 164 MET B N 1
ATOM 4536 C CA . MET B 1 164 ? 182.165 -15.970 -37.281 1.00 46.06 164 MET B CA 1
ATOM 4537 C C . MET B 1 164 ? 182.985 -16.229 -36.011 1.00 47.72 164 MET B C 1
ATOM 4538 O O . MET B 1 164 ? 183.550 -15.297 -35.431 1.00 47.95 164 MET B O 1
ATOM 4543 N N . ARG B 1 165 ? 183.054 -17.484 -35.577 1.00 48.42 165 ARG B N 1
ATOM 4544 C CA . ARG B 1 165 ? 183.803 -17.818 -34.366 1.00 50.31 165 ARG B CA 1
ATOM 4545 C C . ARG B 1 165 ? 185.303 -17.575 -34.523 1.00 51.30 165 ARG B C 1
ATOM 4546 O O . ARG B 1 165 ? 186.015 -17.407 -33.533 1.00 51.59 165 ARG B O 1
ATOM 4548 N N . SER B 1 166 ? 185.780 -17.542 -35.765 1.00 52.21 166 SER B N 1
ATOM 4549 C CA . SER B 1 166 ? 187.203 -17.339 -36.016 1.00 52.70 166 SER B CA 1
ATOM 4550 C C . SER B 1 166 ? 187.524 -16.043 -36.749 1.00 52.47 166 SER B C 1
ATOM 4551 O O . SER B 1 166 ? 188.517 -15.977 -37.474 1.00 53.37 166 SER B O 1
ATOM 4553 N N . LEU B 1 167 ? 186.702 -15.016 -36.558 1.00 51.80 167 LEU B N 1
ATOM 4554 C CA . LEU B 1 167 ? 186.912 -13.740 -37.236 1.00 50.64 167 LEU B CA 1
ATOM 4555 C C . LEU B 1 167 ? 187.815 -12.768 -36.474 1.00 50.44 167 LEU B C 1
ATOM 4556 O O . LEU B 1 167 ? 188.977 -12.581 -36.839 1.00 52.42 167 LEU B O 1
ATOM 4558 N N . GLY B 1 168 ? 187.291 -12.143 -35.426 1.00 49.30 168 GLY B N 1
ATOM 4559 C CA . GLY B 1 168 ? 188.099 -11.199 -34.673 1.00 46.68 168 GLY B CA 1
ATOM 4560 C C . GLY B 1 168 ? 187.664 -9.758 -34.869 1.00 45.15 168 GLY B C 1
ATOM 4561 O O . GLY B 1 168 ? 187.435 -9.329 -35.994 1.00 43.87 168 GLY B O 1
ATOM 4562 N N . TYR B 1 169 ? 187.559 -9.022 -33.763 1.00 44.76 169 TYR B N 1
ATOM 4563 C CA . TYR B 1 169 ? 187.138 -7.617 -33.743 1.00 43.44 169 TYR B CA 1
ATOM 4564 C C . TYR B 1 169 ? 187.118 -6.885 -35.088 1.00 41.72 169 TYR B C 1
ATOM 4565 O O . TYR B 1 169 ? 186.055 -6.725 -35.678 1.00 41.24 169 TYR B O 1
ATOM 4567 N N . PHE B 1 170 ? 188.278 -6.445 -35.574 1.00 40.11 170 PHE B N 1
ATOM 4568 C CA . PHE B 1 170 ? 188.342 -5.713 -36.842 1.00 39.44 170 PHE B CA 1
ATOM 4569 C C . PHE B 1 170 ? 187.682 -6.427 -38.023 1.00 37.98 170 PHE B C 1
ATOM 4570 O O . PHE B 1 170 ? 186.858 -5.836 -38.727 1.00 36.83 170 PHE B O 1
ATOM 4572 N N . THR B 1 171 ? 188.048 -7.683 -38.253 1.00 36.88 171 THR B N 1
ATOM 4573 C CA . THR B 1 171 ? 187.462 -8.438 -39.354 1.00 36.70 171 THR B CA 1
ATOM 4574 C C . THR B 1 171 ? 185.931 -8.392 -39.255 1.00 36.92 171 THR B C 1
ATOM 4575 O O . THR B 1 171 ? 185.235 -8.239 -40.262 1.00 37.34 171 THR B O 1
ATOM 4577 N N . LEU B 1 172 ? 185.408 -8.509 -38.040 1.00 37.48 172 LEU B N 1
ATOM 4578 C CA . LEU B 1 172 ? 183.963 -8.476 -37.838 1.00 37.57 172 LEU B CA 1
ATOM 4579 C C . LEU B 1 172 ? 183.385 -7.090 -38.073 1.00 36.82 172 LEU B C 1
ATOM 4580 O O . LEU B 1 172 ? 182.291 -6.952 -38.619 1.00 36.25 172 LEU B O 1
ATOM 4585 N N . ASP B 1 173 ? 184.124 -6.066 -37.662 1.00 35.71 173 ASP B N 1
ATOM 4586 C CA . ASP B 1 173 ? 183.668 -4.695 -37.827 1.00 35.38 173 ASP B CA 1
ATOM 4587 C C . ASP B 1 173 ? 183.557 -4.312 -39.301 1.00 35.06 173 ASP B C 1
ATOM 4588 O O . ASP B 1 173 ? 182.647 -3.582 -39.683 1.00 37.27 173 ASP B O 1
ATOM 4593 N N . VAL B 1 174 ? 184.475 -4.801 -40.129 1.00 33.62 174 VAL B N 1
ATOM 4594 C CA . VAL B 1 174 ? 184.439 -4.478 -41.551 1.00 33.58 174 VAL B CA 1
ATOM 4595 C C . VAL B 1 174 ? 183.274 -5.230 -42.188 1.00 34.41 174 VAL B C 1
ATOM 4596 O O . VAL B 1 174 ? 182.540 -4.679 -43.003 1.00 34.89 174 VAL B O 1
ATOM 4600 N N . LEU B 1 175 ? 183.114 -6.494 -41.807 1.00 34.31 175 LEU B N 1
ATOM 4601 C CA . LEU B 1 175 ? 182.039 -7.335 -42.326 1.00 34.42 175 LEU B CA 1
ATOM 4602 C C . LEU B 1 175 ? 180.665 -6.658 -42.169 1.00 34.96 175 LEU B C 1
ATOM 4603 O O . LEU B 1 175 ? 179.928 -6.492 -43.145 1.00 34.12 175 LEU B O 1
ATOM 4608 N N . TYR B 1 176 ? 180.318 -6.257 -40.950 1.00 34.27 176 TYR B N 1
ATOM 4609 C CA . TYR B 1 176 ? 179.038 -5.594 -40.738 1.00 34.61 176 TYR B CA 1
ATOM 4610 C C . TYR B 1 176 ? 178.972 -4.240 -41.446 1.00 34.26 176 TYR B C 1
ATOM 4611 O O . TYR B 1 176 ? 177.985 -3.930 -42.116 1.00 36.54 176 TYR B O 1
ATOM 4620 N N . ALA B 1 177 ? 180.022 -3.440 -41.311 1.00 31.52 177 ALA B N 1
ATOM 4621 C CA . ALA B 1 177 ? 180.058 -2.140 -41.955 1.00 30.58 177 ALA B CA 1
ATOM 4622 C C . ALA B 1 177 ? 179.652 -2.260 -43.425 1.00 30.98 177 ALA B C 1
ATOM 4623 O O . ALA B 1 177 ? 178.813 -1.494 -43.921 1.00 29.59 177 ALA B O 1
ATOM 4625 N N . ARG B 1 178 ? 180.246 -3.223 -44.121 1.00 30.42 178 ARG B N 1
ATOM 4626 C CA . ARG B 1 178 ? 179.928 -3.421 -45.529 1.00 33.12 178 ARG B CA 1
ATOM 4627 C C . ARG B 1 178 ? 178.531 -4.023 -45.677 1.00 32.64 178 ARG B C 1
ATOM 4628 O O . ARG B 1 178 ? 177.866 -3.826 -46.689 1.00 32.69 178 ARG B O 1
ATOM 4636 N N . ALA B 1 179 ? 178.082 -4.761 -44.670 1.00 32.80 179 ALA B N 1
ATOM 4637 C CA . ALA B 1 179 ? 176.752 -5.344 -44.733 1.00 32.68 179 ALA B CA 1
ATOM 4638 C C . ALA B 1 179 ? 175.737 -4.200 -44.643 1.00 33.75 179 ALA B C 1
ATOM 4639 O O . ALA B 1 179 ? 174.731 -4.181 -45.367 1.00 32.56 179 ALA B O 1
ATOM 4641 N N . LYS B 1 180 ? 176.018 -3.236 -43.766 1.00 32.85 180 LYS B N 1
ATOM 4642 C CA . LYS B 1 180 ? 175.131 -2.089 -43.592 1.00 32.93 180 LYS B CA 1
ATOM 4643 C C . LYS B 1 180 ? 175.104 -1.223 -44.839 1.00 32.55 180 LYS B C 1
ATOM 4644 O O . LYS B 1 180 ? 174.037 -0.790 -45.279 1.00 32.99 180 LYS B O 1
ATOM 4650 N N . ALA B 1 181 ? 176.274 -0.970 -45.411 1.00 32.52 181 ALA B N 1
ATOM 4651 C CA . ALA B 1 181 ? 176.348 -0.150 -46.617 1.00 33.32 181 ALA B CA 1
ATOM 4652 C C . ALA B 1 181 ? 175.547 -0.835 -47.719 1.00 33.03 181 ALA B C 1
ATOM 4653 O O . ALA B 1 181 ? 174.827 -0.189 -48.476 1.00 32.82 181 ALA B O 1
ATOM 4655 N N . LYS B 1 182 ? 175.674 -2.154 -47.788 1.00 34.03 182 LYS B N 1
ATOM 4656 C CA . LYS B 1 182 ? 174.976 -2.944 -48.789 1.00 35.08 182 LYS B CA 1
ATOM 4657 C C . LYS B 1 182 ? 173.484 -2.692 -48.619 1.00 35.66 182 LYS B C 1
ATOM 4658 O O . LYS B 1 182 ? 172.792 -2.280 -49.551 1.00 34.79 182 LYS B O 1
ATOM 4664 N N . MET B 1 183 ? 173.001 -2.940 -47.407 1.00 36.03 183 MET B N 1
ATOM 4665 C CA . MET B 1 183 ? 171.597 -2.740 -47.072 1.00 35.85 183 MET B CA 1
ATOM 4666 C C . MET B 1 183 ? 171.129 -1.334 -47.459 1.00 36.51 183 MET B C 1
ATOM 4667 O O . MET B 1 183 ? 170.180 -1.173 -48.228 1.00 34.05 183 MET B O 1
ATOM 4672 N N . TRP B 1 184 ? 171.810 -0.318 -46.932 1.00 37.18 184 TRP B N 1
ATOM 4673 C CA . TRP B 1 184 ? 171.427 1.067 -47.194 1.00 37.37 184 TRP B CA 1
ATOM 4674 C C . TRP B 1 184 ? 171.350 1.446 -48.670 1.00 36.99 184 TRP B C 1
ATOM 4675 O O . TRP B 1 184 ? 170.502 2.245 -49.062 1.00 37.54 184 TRP B O 1
ATOM 4686 N N . GLU B 1 185 ? 172.228 0.882 -49.489 1.00 37.12 185 GLU B N 1
ATOM 4687 C CA . GLU B 1 185 ? 172.201 1.189 -50.909 1.00 37.35 185 GLU B CA 1
ATOM 4688 C C . GLU B 1 185 ? 170.916 0.631 -51.504 1.00 37.38 185 GLU B C 1
ATOM 4689 O O . GLU B 1 185 ? 170.381 1.190 -52.462 1.00 38.32 185 GLU B O 1
ATOM 4695 N N . LYS B 1 186 ? 170.410 -0.458 -50.926 1.00 35.89 186 LYS B N 1
ATOM 4696 C CA . LYS B 1 186 ? 169.153 -1.045 -51.386 1.00 35.51 186 LYS B CA 1
ATOM 4697 C C . LYS B 1 186 ? 168.028 -0.106 -50.978 1.00 35.41 186 LYS B C 1
ATOM 4698 O O . LYS B 1 186 ? 167.054 0.083 -51.703 1.00 35.53 186 LYS B O 1
ATOM 4704 N N . VAL B 1 187 ? 168.174 0.478 -49.798 1.00 35.02 187 VAL B N 1
ATOM 4705 C CA . VAL B 1 187 ? 167.187 1.408 -49.283 1.00 35.58 187 VAL B CA 1
ATOM 4706 C C . VAL B 1 187 ? 167.099 2.587 -50.242 1.00 37.38 187 VAL B C 1
ATOM 4707 O O . VAL B 1 187 ? 166.004 3.060 -50.557 1.00 36.24 187 VAL B O 1
ATOM 4711 N N . GLU B 1 188 ? 168.259 3.049 -50.706 1.00 38.23 188 GLU B N 1
ATOM 4712 C CA . GLU B 1 188 ? 168.334 4.177 -51.631 1.00 40.71 188 GLU B CA 1
ATOM 4713 C C . GLU B 1 188 ? 167.527 3.906 -52.897 1.00 40.96 188 GLU B C 1
ATOM 4714 O O . GLU B 1 188 ? 166.834 4.787 -53.412 1.00 41.75 188 GLU B O 1
ATOM 4720 N N . ARG B 1 189 ? 167.619 2.681 -53.400 1.00 40.93 189 ARG B N 1
ATOM 4721 C CA . ARG B 1 189 ? 166.902 2.316 -54.608 1.00 41.16 189 ARG B CA 1
ATOM 4722 C C . ARG B 1 189 ? 165.396 2.318 -54.389 1.00 41.78 189 ARG B C 1
ATOM 4723 O O . ARG B 1 189 ? 164.645 2.853 -55.204 1.00 42.50 189 ARG B O 1
ATOM 4731 N N . LEU B 1 190 ? 164.957 1.734 -53.281 1.00 41.55 190 LEU B N 1
ATOM 4732 C CA . LEU B 1 190 ? 163.534 1.660 -52.977 1.00 41.62 190 LEU B CA 1
ATOM 4733 C C . LEU B 1 190 ? 162.855 2.992 -52.667 1.00 41.88 190 LEU B C 1
ATOM 4734 O O . LEU B 1 190 ? 161.663 3.143 -52.913 1.00 40.50 190 LEU B O 1
ATOM 4739 N N . ARG B 1 191 ? 163.589 3.958 -52.127 1.00 43.10 191 ARG B N 1
ATOM 4740 C CA . ARG B 1 191 ? 162.955 5.227 -51.810 1.00 46.31 191 ARG B CA 1
ATOM 4741 C C . ARG B 1 191 ? 162.577 5.976 -53.077 1.00 46.84 191 ARG B C 1
ATOM 4742 O O . ARG B 1 191 ? 161.947 7.028 -53.012 1.00 47.04 191 ARG B O 1
ATOM 4750 N N . GLU B 1 192 ? 162.954 5.421 -54.225 1.00 48.39 192 GLU B N 1
ATOM 4751 C CA . GLU B 1 192 ? 162.639 6.025 -55.519 1.00 50.22 192 GLU B CA 1
ATOM 4752 C C . GLU B 1 192 ? 161.204 5.708 -55.933 1.00 49.54 192 GLU B C 1
ATOM 4753 O O . GLU B 1 192 ? 160.633 6.377 -56.794 1.00 50.37 192 GLU B O 1
ATOM 4759 N N . LEU B 1 193 ? 160.635 4.675 -55.324 1.00 48.02 193 LEU B N 1
ATOM 4760 C CA . LEU B 1 193 ? 159.267 4.266 -55.603 1.00 46.93 193 LEU B CA 1
ATOM 4761 C C . LEU B 1 193 ? 158.447 4.547 -54.354 1.00 45.93 193 LEU B C 1
ATOM 4762 O O . LEU B 1 193 ? 158.102 3.636 -53.613 1.00 46.44 193 LEU B O 1
ATOM 4767 N N . PRO B 1 194 ? 158.117 5.822 -54.109 1.00 45.92 194 PRO B N 1
ATOM 4768 C CA . PRO B 1 194 ? 157.337 6.199 -52.927 1.00 44.31 194 PRO B CA 1
ATOM 4769 C C . PRO B 1 194 ? 155.985 5.496 -52.804 1.00 43.77 194 PRO B C 1
ATOM 4770 O O . PRO B 1 194 ? 155.357 5.529 -51.742 1.00 44.02 194 PRO B O 1
ATOM 4774 N N . GLY B 1 195 ? 155.548 4.846 -53.878 1.00 41.46 195 GLY B N 1
ATOM 4775 C CA . GLY B 1 195 ? 154.268 4.165 -53.843 1.00 38.80 195 GLY B CA 1
ATOM 4776 C C . GLY B 1 195 ? 154.308 2.702 -53.435 1.00 38.44 195 GLY B C 1
ATOM 4777 O O . GLY B 1 195 ? 153.258 2.061 -53.325 1.00 37.37 195 GLY B O 1
ATOM 4778 N N . LEU B 1 196 ? 155.498 2.149 -53.212 1.00 38.01 196 LEU B N 1
ATOM 4779 C CA . LEU B 1 196 ? 155.565 0.746 -52.823 1.00 37.75 196 LEU B CA 1
ATOM 4780 C C . LEU B 1 196 ? 155.287 0.574 -51.346 1.00 37.36 196 LEU B C 1
ATOM 4781 O O . LEU B 1 196 ? 155.535 1.474 -50.547 1.00 38.01 196 LEU B O 1
ATOM 4786 N N . ARG B 1 197 ? 154.721 -0.576 -50.999 1.00 37.80 197 ARG B N 1
ATOM 4787 C CA . ARG B 1 197 ? 154.406 -0.892 -49.619 1.00 36.02 197 ARG B CA 1
ATOM 4788 C C . ARG B 1 197 ? 155.150 -2.164 -49.296 1.00 34.78 197 ARG B C 1
ATOM 4789 O O . ARG B 1 197 ? 154.833 -3.238 -49.803 1.00 35.72 197 ARG B O 1
ATOM 4797 N N . ILE B 1 198 ? 156.154 -2.035 -48.447 1.00 33.65 198 ILE B N 1
ATOM 4798 C CA . ILE B 1 198 ? 156.970 -3.166 -48.086 1.00 33.12 198 ILE B CA 1
ATOM 4799 C C . ILE B 1 198 ? 157.001 -3.380 -46.579 1.00 32.09 198 ILE B C 1
ATOM 4800 O O . ILE B 1 198 ? 157.050 -2.432 -45.791 1.00 33.08 198 ILE B O 1
ATOM 4805 N N . SER B 1 199 ? 156.960 -4.645 -46.190 1.00 30.68 199 SER B N 1
ATOM 4806 C CA . SER B 1 199 ? 156.983 -5.021 -44.790 1.00 29.63 199 SER B CA 1
ATOM 4807 C C . SER B 1 199 ? 158.088 -6.040 -44.574 1.00 29.11 199 SER B C 1
ATOM 4808 O O . SER B 1 199 ? 158.459 -6.769 -45.500 1.00 28.98 199 SER B O 1
ATOM 4811 N N . ASP B 1 200 ? 158.617 -6.077 -43.354 1.00 27.76 200 ASP B N 1
ATOM 4812 C CA . ASP B 1 200 ? 159.667 -7.019 -43.004 1.00 27.36 200 ASP B CA 1
ATOM 4813 C C . ASP B 1 200 ? 159.068 -8.403 -42.797 1.00 26.15 200 ASP B C 1
ATOM 4814 O O . ASP B 1 200 ? 158.056 -8.549 -42.110 1.00 25.37 200 ASP B O 1
ATOM 4819 N N . PHE B 1 201 ? 159.700 -9.415 -43.380 1.00 26.75 201 PHE B N 1
ATOM 4820 C CA . PHE B 1 201 ? 159.231 -10.786 -43.241 1.00 30.99 201 PHE B CA 1
ATOM 4821 C C . PHE B 1 201 ? 160.408 -11.759 -43.160 1.00 30.85 201 PHE B C 1
ATOM 4822 O O . PHE B 1 201 ? 160.284 -12.921 -43.536 1.00 30.54 201 PHE B O 1
ATOM 4830 N N . GLY B 1 202 ? 161.548 -11.294 -42.659 1.00 30.62 202 GLY B N 1
ATOM 4831 C CA . GLY B 1 202 ? 162.708 -12.168 -42.580 1.00 30.57 202 GLY B CA 1
ATOM 4832 C C . GLY B 1 202 ? 163.084 -12.752 -41.225 1.00 29.76 202 GLY B C 1
ATOM 4833 O O . GLY B 1 202 ? 164.263 -12.844 -40.896 1.00 28.69 202 GLY B O 1
ATOM 4834 N N . THR B 1 203 ? 162.097 -13.165 -40.438 1.00 29.16 203 THR B N 1
ATOM 4835 C CA . THR B 1 203 ? 162.381 -13.735 -39.129 1.00 30.40 203 THR B CA 1
ATOM 4836 C C . THR B 1 203 ? 163.046 -15.119 -39.175 1.00 31.54 203 THR B C 1
ATOM 4837 O O . THR B 1 203 ? 164.116 -15.321 -38.592 1.00 28.93 203 THR B O 1
ATOM 4841 N N . ARG B 1 204 ? 162.417 -16.063 -39.872 1.00 33.50 204 ARG B N 1
ATOM 4842 C CA . ARG B 1 204 ? 162.934 -17.427 -39.936 1.00 36.65 204 ARG B CA 1
ATOM 4843 C C . ARG B 1 204 ? 164.329 -17.566 -40.538 1.00 38.76 204 ARG B C 1
ATOM 4844 O O . ARG B 1 204 ? 165.087 -18.455 -40.149 1.00 39.61 204 ARG B O 1
ATOM 4852 N N . ARG B 1 205 ? 164.683 -16.690 -41.472 1.00 39.82 205 ARG B N 1
ATOM 4853 C CA . ARG B 1 205 ? 165.999 -16.772 -42.084 1.00 39.82 205 ARG B CA 1
ATOM 4854 C C . ARG B 1 205 ? 166.900 -15.571 -41.824 1.00 37.96 205 ARG B C 1
ATOM 4855 O O . ARG B 1 205 ? 167.790 -15.266 -42.615 1.00 36.36 205 ARG B O 1
ATOM 4863 N N . ARG B 1 206 ? 166.678 -14.891 -40.709 1.00 36.61 206 ARG B N 1
ATOM 4864 C CA . ARG B 1 206 ? 167.500 -13.738 -40.362 1.00 34.69 206 ARG B CA 1
ATOM 4865 C C . ARG B 1 206 ? 168.909 -14.185 -39.970 1.00 34.94 206 ARG B C 1
ATOM 4866 O O . ARG B 1 206 ? 169.093 -15.260 -39.390 1.00 35.78 206 ARG B O 1
ATOM 4874 N N . HIS B 1 207 ? 169.900 -13.359 -40.296 1.00 34.73 207 HIS B N 1
ATOM 4875 C CA . HIS B 1 207 ? 171.290 -13.646 -39.957 1.00 34.19 207 HIS B CA 1
ATOM 4876 C C . HIS B 1 207 ? 171.406 -13.736 -38.431 1.00 35.82 207 HIS B C 1
ATOM 4877 O O . HIS B 1 207 ? 172.205 -14.509 -37.898 1.00 36.52 207 HIS B O 1
ATOM 4884 N N . SER B 1 208 ? 170.594 -12.939 -37.740 1.00 34.24 208 SER B N 1
ATOM 4885 C CA . SER B 1 208 ? 170.553 -12.926 -36.286 1.00 32.68 208 SER B CA 1
ATOM 4886 C C . SER B 1 208 ? 169.477 -11.944 -35.851 1.00 32.97 208 SER B C 1
ATOM 4887 O O . SER B 1 208 ? 168.994 -11.148 -36.651 1.00 32.04 208 SER B O 1
ATOM 4890 N N . PHE B 1 209 ? 169.106 -12.010 -34.578 1.00 32.89 209 PHE B N 1
ATOM 4891 C CA . PHE B 1 209 ? 168.091 -11.139 -34.013 1.00 32.42 209 PHE B CA 1
ATOM 4892 C C . PHE B 1 209 ? 168.451 -9.653 -34.096 1.00 32.93 209 PHE B C 1
ATOM 4893 O O . PHE B 1 209 ? 167.643 -8.830 -34.529 1.00 31.70 209 PHE B O 1
ATOM 4901 N N . LEU B 1 210 ? 169.659 -9.313 -33.666 1.00 33.07 210 LEU B N 1
ATOM 4902 C CA . LEU B 1 210 ? 170.110 -7.927 -33.684 1.00 32.35 210 LEU B CA 1
ATOM 4903 C C . LEU B 1 210 ? 170.242 -7.394 -35.097 1.00 31.21 210 LEU B C 1
ATOM 4904 O O . LEU B 1 210 ? 169.955 -6.220 -35.345 1.00 30.31 210 LEU B O 1
ATOM 4909 N N . TRP B 1 211 ? 170.676 -8.248 -36.023 1.00 28.50 211 TRP B N 1
ATOM 4910 C CA . TRP B 1 211 ? 170.833 -7.803 -37.398 1.00 28.38 211 TRP B CA 1
ATOM 4911 C C . TRP B 1 211 ? 169.479 -7.416 -37.972 1.00 28.83 211 TRP B C 1
ATOM 4912 O O . TRP B 1 211 ? 169.331 -6.335 -38.537 1.00 29.08 211 TRP B O 1
ATOM 4923 N N . GLN B 1 212 ? 168.497 -8.301 -37.817 1.00 28.24 212 GLN B N 1
ATOM 4924 C CA . GLN B 1 212 ? 167.142 -8.036 -38.288 1.00 28.75 212 GLN B CA 1
ATOM 4925 C C . GLN B 1 212 ? 166.637 -6.703 -37.727 1.00 30.55 212 GLN B C 1
ATOM 4926 O O . GLN B 1 212 ? 166.050 -5.887 -38.448 1.00 30.66 212 GLN B O 1
ATOM 4932 N N . ARG B 1 213 ? 166.868 -6.500 -36.433 1.00 30.93 213 ARG B N 1
ATOM 4933 C CA . ARG B 1 213 ? 166.438 -5.290 -35.742 1.00 33.42 213 ARG B CA 1
ATOM 4934 C C . ARG B 1 213 ? 167.045 -4.065 -36.407 1.00 33.20 213 ARG B C 1
ATOM 4935 O O . ARG B 1 213 ? 166.401 -3.024 -36.517 1.00 33.80 213 ARG B O 1
ATOM 4943 N N . TRP B 1 214 ? 168.288 -4.197 -36.859 1.00 32.57 214 TRP B N 1
ATOM 4944 C CA . TRP B 1 214 ? 168.977 -3.090 -37.501 1.00 31.25 214 TRP B CA 1
ATOM 4945 C C . TRP B 1 214 ? 168.412 -2.855 -38.900 1.00 31.21 214 TRP B C 1
ATOM 4946 O O . TRP B 1 214 ? 168.227 -1.713 -39.316 1.00 31.10 214 TRP B O 1
ATOM 4957 N N . CYS B 1 215 ? 168.133 -3.937 -39.618 1.00 30.18 215 CYS B N 1
ATOM 4958 C CA . CYS B 1 215 ? 167.586 -3.830 -40.966 1.00 31.23 215 CYS B CA 1
ATOM 4959 C C . CYS B 1 215 ? 166.198 -3.208 -40.972 1.00 31.20 215 CYS B C 1
ATOM 4960 O O . CYS B 1 215 ? 165.861 -2.449 -41.878 1.00 30.46 215 CYS B O 1
ATOM 4963 N N . VAL B 1 216 ? 165.388 -3.533 -39.967 1.00 30.86 216 VAL B N 1
ATOM 4964 C CA . VAL B 1 216 ? 164.047 -2.972 -39.895 1.00 32.42 216 VAL B CA 1
ATOM 4965 C C . VAL B 1 216 ? 164.113 -1.490 -39.536 1.00 35.05 216 VAL B C 1
ATOM 4966 O O . VAL B 1 216 ? 163.292 -0.693 -39.995 1.00 36.07 216 VAL B O 1
ATOM 4970 N N . GLU B 1 217 ? 165.097 -1.118 -38.724 1.00 36.32 217 GLU B N 1
ATOM 4971 C CA . GLU B 1 217 ? 165.250 0.280 -38.327 1.00 37.84 217 GLU B CA 1
ATOM 4972 C C . GLU B 1 217 ? 165.668 1.113 -39.535 1.00 37.35 217 GLU B C 1
ATOM 4973 O O . GLU B 1 217 ? 165.109 2.182 -39.775 1.00 36.38 217 GLU B O 1
ATOM 4979 N N . ALA B 1 218 ? 166.636 0.608 -40.298 1.00 36.08 218 ALA B N 1
ATOM 4980 C CA . ALA B 1 218 ? 167.128 1.316 -41.480 1.00 36.53 218 ALA B CA 1
ATOM 4981 C C . ALA B 1 218 ? 166.029 1.459 -42.526 1.00 36.29 218 ALA B C 1
ATOM 4982 O O . ALA B 1 218 ? 165.891 2.506 -43.162 1.00 35.93 218 ALA B O 1
ATOM 4984 N N . LEU B 1 219 ? 165.244 0.400 -42.688 1.00 36.34 219 LEU B N 1
ATOM 4985 C CA . LEU B 1 219 ? 164.143 0.389 -43.641 1.00 37.21 219 LEU B CA 1
ATOM 4986 C C . LEU B 1 219 ? 163.091 1.432 -43.233 1.00 37.89 219 LEU B C 1
ATOM 4987 O O . LEU B 1 219 ? 162.530 2.132 -44.074 1.00 38.75 219 LEU B O 1
ATOM 4992 N N . LYS B 1 220 ? 162.844 1.537 -41.932 1.00 39.64 220 LYS B N 1
ATOM 4993 C CA . LYS B 1 220 ? 161.879 2.486 -41.395 1.00 40.80 220 LYS B CA 1
ATOM 4994 C C . LYS B 1 220 ? 162.337 3.929 -41.614 1.00 41.25 220 LYS B C 1
ATOM 4995 O O . LYS B 1 220 ? 161.532 4.798 -41.936 1.00 40.65 220 LYS B O 1
ATOM 5001 N N . GLU B 1 221 ? 163.633 4.171 -41.434 1.00 42.38 221 GLU B N 1
ATOM 5002 C CA . GLU B 1 221 ? 164.226 5.498 -41.614 1.00 42.65 221 GLU B CA 1
ATOM 5003 C C . GLU B 1 221 ? 164.296 5.869 -43.091 1.00 41.51 221 GLU B C 1
ATOM 5004 O O . GLU B 1 221 ? 163.998 6.999 -43.476 1.00 41.66 221 GLU B O 1
ATOM 5010 N N . GLY B 1 222 ? 164.705 4.899 -43.905 1.00 39.98 222 GLY B N 1
ATOM 5011 C CA . GLY B 1 222 ? 164.877 5.115 -45.330 1.00 38.16 222 GLY B CA 1
ATOM 5012 C C . GLY B 1 222 ? 163.688 5.366 -46.231 1.00 37.57 222 GLY B C 1
ATOM 5013 O O . GLY B 1 222 ? 163.699 6.336 -46.983 1.00 37.04 222 GLY B O 1
ATOM 5014 N N . ILE B 1 223 ? 162.673 4.505 -46.183 1.00 37.60 223 ILE B N 1
ATOM 5015 C CA . ILE B 1 223 ? 161.504 4.676 -47.047 1.00 36.62 223 ILE B CA 1
ATOM 5016 C C . ILE B 1 223 ? 160.267 5.214 -46.327 1.00 37.44 223 ILE B C 1
ATOM 5017 O O . ILE B 1 223 ? 159.180 5.296 -46.913 1.00 37.91 223 ILE B O 1
ATOM 5022 N N . GLY B 1 224 ? 160.442 5.583 -45.059 1.00 38.33 224 GLY B N 1
ATOM 5023 C CA . GLY B 1 224 ? 159.347 6.124 -44.274 1.00 35.56 224 GLY B CA 1
ATOM 5024 C C . GLY B 1 224 ? 158.003 5.432 -44.432 1.00 34.64 224 GLY B C 1
ATOM 5025 O O . GLY B 1 224 ? 157.871 4.262 -44.105 1.00 35.30 224 GLY B O 1
ATOM 5026 N N . PRO B 1 225 ? 156.989 6.134 -44.955 1.00 33.72 225 PRO B N 1
ATOM 5027 C CA . PRO B 1 225 ? 155.623 5.632 -45.170 1.00 32.50 225 PRO B CA 1
ATOM 5028 C C . PRO B 1 225 ? 155.514 4.375 -46.031 1.00 31.67 225 PRO B C 1
ATOM 5029 O O . PRO B 1 225 ? 154.521 3.655 -45.961 1.00 31.05 225 PRO B O 1
ATOM 5033 N N . ALA B 1 226 ? 156.518 4.122 -46.860 1.00 30.44 226 ALA B N 1
ATOM 5034 C CA . ALA B 1 226 ? 156.490 2.940 -47.713 1.00 29.11 226 ALA B CA 1
ATOM 5035 C C . ALA B 1 226 ? 156.644 1.671 -46.876 1.00 28.58 226 ALA B C 1
ATOM 5036 O O . ALA B 1 226 ? 156.203 0.604 -47.284 1.00 29.65 226 ALA B O 1
ATOM 5038 N N . PHE B 1 227 ? 157.276 1.797 -45.711 1.00 28.16 227 PHE B N 1
ATOM 5039 C CA . PHE B 1 227 ? 157.477 0.673 -44.799 1.00 28.57 227 PHE B CA 1
ATOM 5040 C C . PHE B 1 227 ? 156.172 0.469 -44.039 1.00 27.94 227 PHE B C 1
ATOM 5041 O O . PHE B 1 227 ? 155.713 1.372 -43.347 1.00 28.99 227 PHE B O 1
ATOM 5049 N N . THR B 1 228 ? 155.585 -0.717 -44.144 1.00 27.28 228 THR B N 1
ATOM 5050 C CA . THR B 1 228 ? 154.294 -0.953 -43.508 1.00 26.89 228 THR B CA 1
ATOM 5051 C C . THR B 1 228 ? 154.269 -1.771 -42.234 1.00 27.65 228 THR B C 1
ATOM 5052 O O . THR B 1 228 ? 153.238 -1.846 -41.574 1.00 29.52 228 THR B O 1
ATOM 5056 N N . GLY B 1 229 ? 155.388 -2.389 -41.883 1.00 28.09 229 GLY B N 1
ATOM 5057 C CA . GLY B 1 229 ? 155.416 -3.168 -40.662 1.00 25.76 229 GLY B CA 1
ATOM 5058 C C . GLY B 1 229 ? 156.321 -4.381 -40.694 1.00 25.98 229 GLY B C 1
ATOM 5059 O O . GLY B 1 229 ? 157.127 -4.570 -41.603 1.00 25.35 229 GLY B O 1
ATOM 5060 N N . THR B 1 230 ? 156.181 -5.215 -39.678 1.00 24.36 230 THR B N 1
ATOM 5061 C CA . THR B 1 230 ? 156.989 -6.409 -39.586 1.00 24.01 230 THR B CA 1
ATOM 5062 C C . THR B 1 230 ? 156.129 -7.563 -39.120 1.00 23.18 230 THR B C 1
ATOM 5063 O O . THR B 1 230 ? 155.171 -7.366 -38.365 1.00 21.62 230 THR B O 1
ATOM 5067 N N . SER B 1 231 ? 156.460 -8.763 -39.579 1.00 20.68 231 SER B N 1
ATOM 5068 C CA . SER B 1 231 ? 155.712 -9.940 -39.177 1.00 20.17 231 SER B CA 1
ATOM 5069 C C . SER B 1 231 ? 156.172 -10.391 -37.784 1.00 20.42 231 SER B C 1
ATOM 5070 O O . SER B 1 231 ? 155.494 -11.184 -37.119 1.00 18.25 231 SER B O 1
ATOM 5073 N N . ASN B 1 232 ? 157.318 -9.876 -37.340 1.00 18.90 232 ASN B N 1
ATOM 5074 C CA . ASN B 1 232 ? 157.848 -10.244 -36.029 1.00 21.29 232 ASN B CA 1
ATOM 5075 C C . ASN B 1 232 ? 157.127 -9.424 -34.977 1.00 21.95 232 ASN B C 1
ATOM 5076 O O . ASN B 1 232 ? 157.402 -8.229 -34.804 1.00 20.70 232 ASN B O 1
ATOM 5081 N N . VAL B 1 233 ? 156.203 -10.065 -34.268 1.00 23.17 233 VAL B N 1
ATOM 5082 C CA . VAL B 1 233 ? 155.417 -9.355 -33.266 1.00 22.90 233 VAL B CA 1
ATOM 5083 C C . VAL B 1 233 ? 156.289 -8.745 -32.162 1.00 22.62 233 VAL B C 1
ATOM 5084 O O . VAL B 1 233 ? 156.019 -7.628 -31.714 1.00 24.41 233 VAL B O 1
ATOM 5088 N N . LEU B 1 234 ? 157.335 -9.447 -31.729 1.00 19.62 234 LEU B N 1
ATOM 5089 C CA . LEU B 1 234 ? 158.207 -8.880 -30.701 1.00 20.98 234 LEU B CA 1
ATOM 5090 C C . LEU B 1 234 ? 158.748 -7.536 -31.208 1.00 21.17 234 LEU B C 1
ATOM 5091 O O . LEU B 1 234 ? 158.758 -6.553 -30.470 1.00 22.06 234 LEU B O 1
ATOM 5096 N N . LEU B 1 235 ? 159.189 -7.488 -32.463 1.00 21.31 235 LEU B N 1
ATOM 5097 C CA . LEU B 1 235 ? 159.690 -6.239 -33.030 1.00 23.75 235 LEU B CA 1
ATOM 5098 C C . LEU B 1 235 ? 158.552 -5.236 -33.193 1.00 23.66 235 LEU B C 1
ATOM 5099 O O . LEU B 1 235 ? 158.737 -4.032 -32.990 1.00 24.84 235 LEU B O 1
ATOM 5104 N N . ALA B 1 236 ? 157.380 -5.732 -33.574 1.00 20.78 236 ALA B N 1
ATOM 5105 C CA . ALA B 1 236 ? 156.219 -4.875 -33.730 1.00 21.28 236 ALA B CA 1
ATOM 5106 C C . ALA B 1 236 ? 155.931 -4.202 -32.390 1.00 20.27 236 ALA B C 1
ATOM 5107 O O . ALA B 1 236 ? 155.710 -2.998 -32.341 1.00 18.20 236 ALA B O 1
ATOM 5109 N N . MET B 1 237 ? 155.960 -4.985 -31.307 1.00 21.67 237 MET B N 1
ATOM 5110 C CA . MET B 1 237 ? 155.702 -4.467 -29.959 1.00 21.18 237 MET B CA 1
ATOM 5111 C C . MET B 1 237 ? 156.788 -3.494 -29.492 1.00 24.71 237 MET B C 1
ATOM 5112 O O . MET B 1 237 ? 156.486 -2.383 -29.040 1.00 26.78 237 MET B O 1
ATOM 5117 N N . ASP B 1 238 ? 158.050 -3.896 -29.612 1.00 24.68 238 ASP B N 1
ATOM 5118 C CA . ASP B 1 238 ? 159.151 -3.037 -29.173 1.00 26.30 238 ASP B CA 1
ATOM 5119 C C . ASP B 1 238 ? 159.262 -1.697 -29.899 1.00 26.79 238 ASP B C 1
ATOM 5120 O O . ASP B 1 238 ? 159.593 -0.693 -29.284 1.00 26.43 238 ASP B O 1
ATOM 5125 N N . SER B 1 239 ? 158.993 -1.679 -31.200 1.00 26.49 239 SER B N 1
ATOM 5126 C CA . SER B 1 239 ? 159.096 -0.445 -31.963 1.00 25.49 239 SER B CA 1
ATOM 5127 C C . SER B 1 239 ? 157.765 0.185 -32.332 1.00 24.85 239 SER B C 1
ATOM 5128 O O . SER B 1 239 ? 157.729 1.085 -33.162 1.00 26.26 239 SER B O 1
ATOM 5131 N N . ASP B 1 240 ? 156.677 -0.278 -31.735 1.00 23.51 240 ASP B N 1
ATOM 5132 C CA . ASP B 1 240 ? 155.361 0.271 -32.049 1.00 23.55 240 ASP B CA 1
ATOM 5133 C C . ASP B 1 240 ? 155.072 0.285 -33.557 1.00 23.81 240 ASP B C 1
ATOM 5134 O O . ASP B 1 240 ? 154.635 1.288 -34.108 1.00 24.32 240 ASP B O 1
ATOM 5139 N N . LEU B 1 241 ? 155.335 -0.837 -34.214 1.00 24.61 241 LEU B N 1
ATOM 5140 C CA . LEU B 1 241 ? 155.087 -0.998 -35.642 1.00 23.43 241 LEU B CA 1
ATOM 5141 C C . LEU B 1 241 ? 153.891 -1.931 -35.779 1.00 24.71 241 LEU B C 1
ATOM 5142 O O . LEU B 1 241 ? 153.516 -2.623 -34.828 1.00 25.10 241 LEU B O 1
ATOM 5147 N N . GLU B 1 242 ? 153.284 -1.951 -36.955 1.00 24.72 242 GLU B N 1
ATOM 5148 C CA . GLU B 1 242 ? 152.160 -2.838 -37.170 1.00 26.59 242 GLU B CA 1
ATOM 5149 C C . GLU B 1 242 ? 152.687 -4.263 -37.362 1.00 26.40 242 GLU B C 1
ATOM 5150 O O . GLU B 1 242 ? 153.710 -4.473 -38.018 1.00 24.44 242 GLU B O 1
ATOM 5156 N N . ALA B 1 243 ? 152.008 -5.233 -36.756 1.00 25.81 243 ALA B N 1
ATOM 5157 C CA . ALA B 1 243 ? 152.381 -6.630 -36.911 1.00 26.58 243 ALA B CA 1
ATOM 5158 C C . ALA B 1 243 ? 151.682 -7.035 -38.209 1.00 28.28 243 ALA B C 1
ATOM 5159 O O . ALA B 1 243 ? 150.502 -6.762 -38.395 1.00 28.86 243 ALA B O 1
ATOM 5161 N N . VAL B 1 244 ? 152.412 -7.671 -39.112 1.00 30.55 244 VAL B N 1
ATOM 5162 C CA . VAL B 1 244 ? 151.839 -8.043 -40.397 1.00 34.14 244 VAL B CA 1
ATOM 5163 C C . VAL B 1 244 ? 151.776 -9.542 -40.636 1.00 35.80 244 VAL B C 1
ATOM 5164 O O . VAL B 1 244 ? 152.614 -10.293 -40.142 1.00 36.61 244 VAL B O 1
ATOM 5168 N N . GLY B 1 245 ? 150.768 -9.971 -41.390 1.00 37.75 245 GLY B N 1
ATOM 5169 C CA . GLY B 1 245 ? 150.621 -11.380 -41.691 1.00 43.19 245 GLY B CA 1
ATOM 5170 C C . GLY B 1 245 ? 149.193 -11.887 -41.757 1.00 47.43 245 GLY B C 1
ATOM 5171 O O . GLY B 1 245 ? 148.270 -11.265 -41.233 1.00 48.46 245 GLY B O 1
ATOM 5172 N N . THR B 1 246 ? 149.010 -13.031 -42.410 1.00 49.46 246 THR B N 1
ATOM 5173 C CA . THR B 1 246 ? 147.691 -13.634 -42.531 1.00 51.05 246 THR B CA 1
ATOM 5174 C C . THR B 1 246 ? 147.753 -15.121 -42.185 1.00 52.13 246 THR B C 1
ATOM 5175 O O . THR B 1 246 ? 147.902 -15.483 -41.016 1.00 51.07 246 THR B O 1
ATOM 5179 N N . ASN B 1 247 ? 147.646 -15.976 -43.203 1.00 52.72 247 ASN B N 1
ATOM 5180 C CA . ASN B 1 247 ? 147.674 -17.425 -43.002 1.00 53.73 247 ASN B CA 1
ATOM 5181 C C . ASN B 1 247 ? 148.715 -18.108 -43.883 1.00 53.31 247 ASN B C 1
ATOM 5182 O O . ASN B 1 247 ? 149.216 -17.516 -44.837 1.00 54.57 247 ASN B O 1
ATOM 5187 N N . ALA B 1 248 ? 149.040 -19.354 -43.556 1.00 52.56 248 ALA B N 1
ATOM 5188 C CA . ALA B 1 248 ? 150.041 -20.091 -44.312 1.00 52.04 248 ALA B CA 1
ATOM 5189 C C . ALA B 1 248 ? 149.589 -21.473 -44.787 1.00 51.66 248 ALA B C 1
ATOM 5190 O O . ALA B 1 248 ? 148.556 -21.988 -44.357 1.00 50.25 248 ALA B O 1
ATOM 5192 N N . HIS B 1 249 ? 150.389 -22.062 -45.676 1.00 51.89 249 HIS B N 1
ATOM 5193 C CA . HIS B 1 249 ? 150.120 -23.377 -46.255 1.00 51.57 249 HIS B CA 1
ATOM 5194 C C . HIS B 1 249 ? 149.829 -24.479 -45.232 1.00 52.58 249 HIS B C 1
ATOM 5195 O O . HIS B 1 249 ? 149.083 -25.416 -45.524 1.00 52.72 249 HIS B O 1
ATOM 5202 N N . GLU B 1 250 ? 150.403 -24.375 -44.037 1.00 52.19 250 GLU B N 1
ATOM 5203 C CA . GLU B 1 250 ? 150.176 -25.394 -43.016 1.00 52.25 250 GLU B CA 1
ATOM 5204 C C . GLU B 1 250 ? 148.684 -25.569 -42.677 1.00 52.16 250 GLU B C 1
ATOM 5205 O O . GLU B 1 250 ? 148.299 -26.538 -42.016 1.00 51.53 250 GLU B O 1
ATOM 5211 N N . LEU B 1 251 ? 147.846 -24.635 -43.121 1.00 52.87 251 LEU B N 1
ATOM 5212 C CA . LEU B 1 251 ? 146.413 -24.730 -42.851 1.00 53.19 251 LEU B CA 1
ATOM 5213 C C . LEU B 1 251 ? 145.766 -25.698 -43.845 1.00 52.33 251 LEU B C 1
ATOM 5214 O O . LEU B 1 251 ? 145.142 -26.675 -43.441 1.00 51.82 251 LEU B O 1
ATOM 5219 N N . PRO B 1 252 ? 145.906 -25.440 -45.161 1.00 51.90 252 PRO B N 1
ATOM 5220 C CA . PRO B 1 252 ? 145.317 -26.334 -46.164 1.00 52.00 252 PRO B CA 1
ATOM 5221 C C . PRO B 1 252 ? 146.056 -27.674 -46.265 1.00 52.17 252 PRO B C 1
ATOM 5222 O O . PRO B 1 252 ? 145.530 -28.645 -46.814 1.00 53.36 252 PRO B O 1
ATOM 5226 N N . MET B 1 253 ? 147.276 -27.721 -45.737 1.00 50.88 253 MET B N 1
ATOM 5227 C CA . MET B 1 253 ? 148.064 -28.946 -45.760 1.00 50.24 253 MET B CA 1
ATOM 5228 C C . MET B 1 253 ? 147.558 -29.926 -44.704 1.00 51.28 253 MET B C 1
ATOM 5229 O O . MET B 1 253 ? 147.723 -31.136 -44.847 1.00 51.03 253 MET B O 1
ATOM 5234 N N . VAL B 1 254 ? 146.931 -29.407 -43.650 1.00 51.80 254 VAL B N 1
ATOM 5235 C CA . VAL B 1 254 ? 146.421 -30.264 -42.582 1.00 52.28 254 VAL B CA 1
ATOM 5236 C C . VAL B 1 254 ? 144.956 -30.642 -42.775 1.00 54.14 254 VAL B C 1
ATOM 5237 O O . VAL B 1 254 ? 144.556 -31.762 -42.463 1.00 54.93 254 VAL B O 1
ATOM 5241 N N . VAL B 1 255 ? 144.157 -29.712 -43.288 1.00 56.09 255 VAL B N 1
ATOM 5242 C CA . VAL B 1 255 ? 142.743 -29.982 -43.527 1.00 58.17 255 VAL B CA 1
ATOM 5243 C C . VAL B 1 255 ? 142.618 -30.911 -44.730 1.00 59.69 255 VAL B C 1
ATOM 5244 O O . VAL B 1 255 ? 141.526 -31.357 -45.082 1.00 60.16 255 VAL B O 1
ATOM 5248 N N . ALA B 1 256 ? 143.752 -31.191 -45.363 1.00 61.41 256 ALA B N 1
ATOM 5249 C CA . ALA B 1 256 ? 143.786 -32.092 -46.505 1.00 62.49 256 ALA B CA 1
ATOM 5250 C C . ALA B 1 256 ? 144.073 -33.483 -45.954 1.00 63.61 256 ALA B C 1
ATOM 5251 O O . ALA B 1 256 ? 143.230 -34.379 -46.028 1.00 64.58 256 ALA B O 1
ATOM 5253 N N . ALA B 1 257 ? 145.261 -33.649 -45.380 1.00 64.21 257 ALA B N 1
ATOM 5254 C CA . ALA B 1 257 ? 145.665 -34.925 -44.801 1.00 65.12 257 ALA B CA 1
ATOM 5255 C C . ALA B 1 257 ? 144.612 -35.471 -43.832 1.00 66.11 257 ALA B C 1
ATOM 5256 O O . ALA B 1 257 ? 144.563 -36.674 -43.571 1.00 66.90 257 ALA B O 1
ATOM 5258 N N . LEU B 1 258 ? 143.774 -34.591 -43.294 1.00 66.73 258 LEU B N 1
ATOM 5259 C CA . LEU B 1 258 ? 142.731 -35.020 -42.369 1.00 67.18 258 LEU B CA 1
ATOM 5260 C C . LEU B 1 258 ? 141.508 -35.529 -43.121 1.00 67.88 258 LEU B C 1
ATOM 5261 O O . LEU B 1 258 ? 140.751 -36.349 -42.603 1.00 67.97 258 LEU B O 1
ATOM 5266 N N . ALA B 1 259 ? 141.316 -35.039 -44.342 1.00 68.20 259 ALA B N 1
ATOM 5267 C CA . ALA B 1 259 ? 140.181 -35.456 -45.155 1.00 69.07 259 ALA B CA 1
ATOM 5268 C C . ALA B 1 259 ? 140.221 -36.959 -45.406 1.00 70.13 259 ALA B C 1
ATOM 5269 O O . ALA B 1 259 ? 141.290 -37.574 -45.423 1.00 69.85 259 ALA B O 1
ATOM 5271 N N . GLN B 1 260 ? 139.045 -37.547 -45.599 1.00 71.06 260 GLN B N 1
ATOM 5272 C CA . GLN B 1 260 ? 138.941 -38.976 -45.856 1.00 72.03 260 GLN B CA 1
ATOM 5273 C C . GLN B 1 260 ? 138.192 -39.229 -47.159 1.00 72.27 260 GLN B C 1
ATOM 5274 O O . GLN B 1 260 ? 138.749 -39.786 -48.109 1.00 72.21 260 GLN B O 1
ATOM 5280 N N . THR B 1 261 ? 136.931 -38.810 -47.203 1.00 72.19 261 THR B N 1
ATOM 5281 C CA . THR B 1 261 ? 136.122 -38.992 -48.401 1.00 72.47 261 THR B CA 1
ATOM 5282 C C . THR B 1 261 ? 136.787 -38.261 -49.562 1.00 72.98 261 THR B C 1
ATOM 5283 O O . THR B 1 261 ? 137.309 -37.160 -49.394 1.00 72.97 261 THR B O 1
ATOM 5287 N N . ASN B 1 262 ? 136.775 -38.877 -50.738 1.00 73.61 262 ASN B N 1
ATOM 5288 C CA . ASN B 1 262 ? 137.364 -38.260 -51.921 1.00 74.17 262 ASN B CA 1
ATOM 5289 C C . ASN B 1 262 ? 136.750 -36.873 -52.117 1.00 73.99 262 ASN B C 1
ATOM 5290 O O . ASN B 1 262 ? 137.343 -35.999 -52.752 1.00 73.71 262 ASN B O 1
ATOM 5295 N N . GLU B 1 263 ? 135.557 -36.684 -51.561 1.00 73.86 263 GLU B N 1
ATOM 5296 C CA . GLU B 1 263 ? 134.843 -35.416 -51.654 1.00 73.06 263 GLU B CA 1
ATOM 5297 C C . GLU B 1 263 ? 135.381 -34.464 -50.595 1.00 72.20 263 GLU B C 1
ATOM 5298 O O . GLU B 1 263 ? 135.667 -33.298 -50.879 1.00 71.74 263 GLU B O 1
ATOM 5304 N N . GLU B 1 264 ? 135.518 -34.976 -49.376 1.00 71.38 264 GLU B N 1
ATOM 5305 C CA . GLU B 1 264 ? 136.021 -34.198 -48.247 1.00 71.17 264 GLU B CA 1
ATOM 5306 C C . GLU B 1 264 ? 137.347 -33.519 -48.605 1.00 70.19 264 GLU B C 1
ATOM 5307 O O . GLU B 1 264 ? 137.583 -32.358 -48.266 1.00 68.58 264 GLU B O 1
ATOM 5313 N N . LEU B 1 265 ? 138.200 -34.257 -49.306 1.00 70.51 265 LEU B N 1
ATOM 5314 C CA . LEU B 1 265 ? 139.507 -33.767 -49.732 1.00 69.98 265 LEU B CA 1
ATOM 5315 C C . LEU B 1 265 ? 139.355 -32.587 -50.693 1.00 69.23 265 LEU B C 1
ATOM 5316 O O . LEU B 1 265 ? 139.971 -31.540 -50.508 1.00 69.43 265 LEU B O 1
ATOM 5321 N N . ALA B 1 266 ? 138.533 -32.767 -51.721 1.00 68.64 266 ALA B N 1
ATOM 5322 C CA . ALA B 1 266 ? 138.300 -31.726 -52.714 1.00 67.93 266 ALA B CA 1
ATOM 5323 C C . ALA B 1 266 ? 137.679 -30.478 -52.088 1.00 67.23 266 ALA B C 1
ATOM 5324 O O . ALA B 1 266 ? 137.627 -29.421 -52.716 1.00 66.77 266 ALA B O 1
ATOM 5326 N N . ALA B 1 267 ? 137.204 -30.607 -50.854 1.00 66.60 267 ALA B N 1
ATOM 5327 C CA . ALA B 1 267 ? 136.595 -29.481 -50.154 1.00 66.12 267 ALA B CA 1
ATOM 5328 C C . ALA B 1 267 ? 137.539 -28.952 -49.080 1.00 65.55 267 ALA B C 1
ATOM 5329 O O . ALA B 1 267 ? 137.186 -28.045 -48.324 1.00 65.65 267 ALA B O 1
ATOM 5331 N N . ALA B 1 268 ? 138.736 -29.527 -49.016 1.00 64.40 268 ALA B N 1
ATOM 5332 C CA . ALA B 1 268 ? 139.739 -29.113 -48.041 1.00 63.37 268 ALA B CA 1
ATOM 5333 C C . ALA B 1 268 ? 140.262 -27.699 -48.317 1.00 62.89 268 ALA B C 1
ATOM 5334 O O . ALA B 1 268 ? 140.281 -26.845 -47.427 1.00 61.66 268 ALA B O 1
ATOM 5336 N N . PRO B 1 269 ? 140.682 -27.429 -49.563 1.00 62.49 269 PRO B N 1
ATOM 5337 C CA . PRO B 1 269 ? 141.197 -26.099 -49.891 1.00 62.59 269 PRO B CA 1
ATOM 5338 C C . PRO B 1 269 ? 140.234 -24.947 -49.606 1.00 62.07 269 PRO B C 1
ATOM 5339 O O . PRO B 1 269 ? 140.662 -23.822 -49.360 1.00 63.77 269 PRO B O 1
ATOM 5343 N N . TYR B 1 270 ? 138.937 -25.218 -49.629 1.00 60.80 270 TYR B N 1
ATOM 5344 C CA . TYR B 1 270 ? 137.966 -24.162 -49.388 1.00 59.48 270 TYR B CA 1
ATOM 5345 C C . TYR B 1 270 ? 137.425 -24.175 -47.964 1.00 59.05 270 TYR B C 1
ATOM 5346 O O . TYR B 1 270 ? 136.886 -23.178 -47.479 1.00 57.68 270 TYR B O 1
ATOM 5355 N N . GLN B 1 271 ? 137.586 -25.307 -47.291 1.00 59.64 271 GLN B N 1
ATOM 5356 C CA . GLN B 1 271 ? 137.120 -25.440 -45.919 1.00 60.00 271 GLN B CA 1
ATOM 5357 C C . GLN B 1 271 ? 137.949 -24.512 -45.040 1.00 59.36 271 GLN B C 1
ATOM 5358 O O . GLN B 1 271 ? 137.425 -23.869 -44.129 1.00 58.35 271 GLN B O 1
ATOM 5364 N N . VAL B 1 272 ? 139.247 -24.456 -45.326 1.00 58.75 272 VAL B N 1
ATOM 5365 C CA . VAL B 1 272 ? 140.177 -23.611 -44.583 1.00 58.19 272 VAL B CA 1
ATOM 5366 C C . VAL B 1 272 ? 139.761 -22.141 -44.633 1.00 57.64 272 VAL B C 1
ATOM 5367 O O . VAL B 1 272 ? 139.762 -21.452 -43.608 1.00 57.79 272 VAL B O 1
ATOM 5371 N N . LEU B 1 273 ? 139.413 -21.664 -45.825 1.00 56.41 273 LEU B N 1
ATOM 5372 C CA . LEU B 1 273 ? 138.985 -20.282 -45.979 1.00 56.99 273 LEU B CA 1
ATOM 5373 C C . LEU B 1 273 ? 137.751 -20.057 -45.120 1.00 58.41 273 LEU B C 1
ATOM 5374 O O . LEU B 1 273 ? 137.640 -19.041 -44.435 1.00 59.20 273 LEU B O 1
ATOM 5379 N N . LYS B 1 274 ? 136.825 -21.012 -45.158 1.00 58.89 274 LYS B N 1
ATOM 5380 C CA . LYS B 1 274 ? 135.600 -20.920 -44.375 1.00 58.56 274 LYS B CA 1
ATOM 5381 C C . LYS B 1 274 ? 135.908 -20.801 -42.886 1.00 58.41 274 LYS B C 1
ATOM 5382 O O . LYS B 1 274 ? 135.239 -20.055 -42.164 1.00 58.93 274 LYS B O 1
ATOM 5388 N N . ASP B 1 275 ? 136.922 -21.532 -42.429 1.00 57.31 275 ASP B N 1
ATOM 5389 C CA . ASP B 1 275 ? 137.315 -21.494 -41.027 1.00 56.75 275 ASP B CA 1
ATOM 5390 C C . ASP B 1 275 ? 137.998 -20.170 -40.695 1.00 55.94 275 ASP B C 1
ATOM 5391 O O . ASP B 1 275 ? 137.579 -19.453 -39.786 1.00 56.58 275 ASP B O 1
ATOM 5396 N N . TRP B 1 276 ? 139.050 -19.847 -41.439 1.00 53.36 276 TRP B N 1
ATOM 5397 C CA . TRP B 1 276 ? 139.789 -18.615 -41.213 1.00 51.99 276 TRP B CA 1
ATOM 5398 C C . TRP B 1 276 ? 138.863 -17.401 -41.180 1.00 52.58 276 TRP B C 1
ATOM 5399 O O . TRP B 1 276 ? 139.004 -16.521 -40.329 1.00 50.99 276 TRP B O 1
ATOM 5410 N N . ASN B 1 277 ? 137.907 -17.370 -42.103 1.00 53.63 277 ASN B N 1
ATOM 5411 C CA . ASN B 1 277 ? 136.954 -16.267 -42.193 1.00 54.08 277 ASN B CA 1
ATOM 5412 C C . ASN B 1 277 ? 135.932 -16.265 -41.057 1.00 52.82 277 ASN B C 1
ATOM 5413 O O . ASN B 1 277 ? 135.122 -15.350 -40.951 1.00 51.45 277 ASN B O 1
ATOM 5418 N N . ARG B 1 278 ? 135.970 -17.284 -40.209 1.00 52.13 278 ARG B N 1
ATOM 5419 C CA . ARG B 1 278 ? 135.033 -17.349 -39.101 1.00 52.17 278 ARG B CA 1
ATOM 5420 C C . ARG B 1 278 ? 135.597 -16.645 -37.869 1.00 51.23 278 ARG B C 1
ATOM 5421 O O . ARG B 1 278 ? 134.854 -16.287 -36.955 1.00 52.56 278 ARG B O 1
ATOM 5429 N N . LEU B 1 279 ? 136.911 -16.446 -37.844 1.00 49.26 279 LEU B N 1
ATOM 5430 C CA . LEU B 1 279 ? 137.548 -15.764 -36.721 1.00 46.04 279 LEU B CA 1
ATOM 5431 C C . LEU B 1 279 ? 138.075 -14.428 -37.184 1.00 44.11 279 LEU B C 1
ATOM 5432 O O . LEU B 1 279 ? 138.204 -13.489 -36.402 1.00 45.12 279 LEU B O 1
ATOM 5437 N N . TYR B 1 280 ? 138.379 -14.346 -38.470 1.00 42.10 280 TYR B N 1
ATOM 5438 C CA . TYR B 1 280 ? 138.941 -13.131 -39.014 1.00 39.97 280 TYR B CA 1
ATOM 5439 C C . TYR B 1 280 ? 138.212 -12.617 -40.229 1.00 39.88 280 TYR B C 1
ATOM 5440 O O . TYR B 1 280 ? 137.453 -13.341 -40.877 1.00 40.56 280 TYR B O 1
ATOM 5449 N N . GLY B 1 281 ? 138.460 -11.352 -40.533 1.00 40.73 281 GLY B N 1
ATOM 5450 C CA . GLY B 1 281 ? 137.851 -10.723 -41.686 1.00 41.97 281 GLY B CA 1
ATOM 5451 C C . GLY B 1 281 ? 138.634 -9.482 -42.070 1.00 43.77 281 GLY B C 1
ATOM 5452 O O . GLY B 1 281 ? 139.777 -9.294 -41.643 1.00 43.97 281 GLY B O 1
ATOM 5453 N N . GLY B 1 282 ? 138.015 -8.629 -42.877 1.00 45.25 282 GLY B N 1
ATOM 5454 C CA . GLY B 1 282 ? 138.670 -7.408 -43.298 1.00 45.04 282 GLY B CA 1
ATOM 5455 C C . GLY B 1 282 ? 139.903 -7.707 -44.114 1.00 45.90 282 GLY B C 1
ATOM 5456 O O . GLY B 1 282 ? 139.878 -8.565 -44.992 1.00 46.88 282 GLY B O 1
ATOM 5457 N N . ASN B 1 283 ? 140.991 -7.010 -43.808 1.00 46.46 283 ASN B N 1
ATOM 5458 C CA . ASN B 1 283 ? 142.241 -7.189 -44.530 1.00 45.42 283 ASN B CA 1
ATOM 5459 C C . ASN B 1 283 ? 142.930 -8.517 -44.256 1.00 44.13 283 ASN B C 1
ATOM 5460 O O . ASN B 1 283 ? 143.979 -8.805 -44.830 1.00 43.78 283 ASN B O 1
ATOM 5465 N N . LEU B 1 284 ? 142.348 -9.331 -43.383 1.00 44.06 284 LEU B N 1
ATOM 5466 C CA . LEU B 1 284 ? 142.933 -10.635 -43.095 1.00 43.76 284 LEU B CA 1
ATOM 5467 C C . LEU B 1 284 ? 142.429 -11.672 -44.102 1.00 44.09 284 LEU B C 1
ATOM 5468 O O . LEU B 1 284 ? 142.891 -12.817 -44.118 1.00 43.68 284 LEU B O 1
ATOM 5473 N N . LEU B 1 285 ? 141.481 -11.258 -44.941 1.00 44.42 285 LEU B N 1
ATOM 5474 C CA . LEU B 1 285 ? 140.927 -12.139 -45.965 1.00 46.38 285 LEU B CA 1
ATOM 5475 C C . LEU B 1 285 ? 141.819 -12.158 -47.210 1.00 45.68 285 LEU B C 1
ATOM 5476 O O . LEU B 1 285 ? 141.469 -11.601 -48.257 1.00 44.36 285 LEU B O 1
ATOM 5481 N N . ILE B 1 286 ? 142.979 -12.793 -47.076 1.00 45.65 286 ILE B N 1
ATOM 5482 C CA . ILE B 1 286 ? 143.929 -12.916 -48.176 1.00 45.32 286 ILE B CA 1
ATOM 5483 C C . ILE B 1 286 ? 143.972 -14.381 -48.558 1.00 46.70 286 ILE B C 1
ATOM 5484 O O . ILE B 1 286 ? 144.245 -15.238 -47.720 1.00 47.42 286 ILE B O 1
ATOM 5489 N N . VAL B 1 287 ? 143.699 -14.665 -49.824 1.00 47.74 287 VAL B N 1
ATOM 5490 C CA . VAL B 1 287 ? 143.686 -16.040 -50.306 1.00 49.46 287 VAL B CA 1
ATOM 5491 C C . VAL B 1 287 ? 145.082 -16.575 -50.633 1.00 48.62 287 VAL B C 1
ATOM 5492 O O . VAL B 1 287 ? 145.884 -15.899 -51.274 1.00 48.78 287 VAL B O 1
ATOM 5496 N N . LEU B 1 288 ? 145.355 -17.792 -50.171 1.00 48.14 288 LEU B N 1
ATOM 5497 C CA . LEU B 1 288 ? 146.636 -18.467 -50.387 1.00 48.41 288 LEU B CA 1
ATOM 5498 C C . LEU B 1 288 ? 146.336 -19.733 -51.199 1.00 48.94 288 LEU B C 1
ATOM 5499 O O . LEU B 1 288 ? 146.342 -20.849 -50.667 1.00 47.69 288 LEU B O 1
ATOM 5504 N N . PRO B 1 289 ? 146.100 -19.565 -52.513 1.00 49.94 289 PRO B N 1
ATOM 5505 C CA . PRO B 1 289 ? 145.768 -20.570 -53.530 1.00 50.69 289 PRO B CA 1
ATOM 5506 C C . PRO B 1 289 ? 146.731 -21.683 -53.937 1.00 51.88 289 PRO B C 1
ATOM 5507 O O . PRO B 1 289 ? 146.298 -22.817 -54.125 1.00 53.64 289 PRO B O 1
ATOM 5511 N N . ASP B 1 290 ? 148.015 -21.373 -54.087 1.00 52.29 290 ASP B N 1
ATOM 5512 C CA . ASP B 1 290 ? 148.991 -22.366 -54.544 1.00 53.61 290 ASP B CA 1
ATOM 5513 C C . ASP B 1 290 ? 149.062 -23.690 -53.778 1.00 53.67 290 ASP B C 1
ATOM 5514 O O . ASP B 1 290 ? 149.624 -24.661 -54.284 1.00 53.74 290 ASP B O 1
ATOM 5519 N N . ALA B 1 291 ? 148.499 -23.734 -52.574 1.00 53.87 291 ALA B N 1
ATOM 5520 C CA . ALA B 1 291 ? 148.521 -24.951 -51.763 1.00 54.90 291 ALA B CA 1
ATOM 5521 C C . ALA B 1 291 ? 148.576 -26.215 -52.633 1.00 54.90 291 ALA B C 1
ATOM 5522 O O . ALA B 1 291 ? 149.521 -27.000 -52.546 1.00 54.30 291 ALA B O 1
ATOM 5524 N N . PHE B 1 292 ? 147.564 -26.404 -53.476 1.00 55.31 292 PHE B N 1
ATOM 5525 C CA . PHE B 1 292 ? 147.521 -27.564 -54.364 1.00 56.20 292 PHE B CA 1
ATOM 5526 C C . PHE B 1 292 ? 147.395 -27.087 -55.805 1.00 56.10 292 PHE B C 1
ATOM 5527 O O . PHE B 1 292 ? 146.699 -27.701 -56.613 1.00 55.60 292 PHE B O 1
ATOM 5535 N N . GLY B 1 293 ? 148.067 -25.981 -56.115 1.00 55.88 293 GLY B N 1
ATOM 5536 C CA . GLY B 1 293 ? 148.015 -25.427 -57.454 1.00 56.06 293 GLY B CA 1
ATOM 5537 C C . GLY B 1 293 ? 146.916 -24.395 -57.605 1.00 56.63 293 GLY B C 1
ATOM 5538 O O . GLY B 1 293 ? 145.733 -24.715 -57.488 1.00 56.99 293 GLY B O 1
ATOM 5539 N N . THR B 1 294 ? 147.309 -23.154 -57.871 1.00 57.03 294 THR B N 1
ATOM 5540 C CA . THR B 1 294 ? 146.363 -22.059 -58.043 1.00 56.75 294 THR B CA 1
ATOM 5541 C C . THR B 1 294 ? 145.269 -22.382 -59.057 1.00 58.12 294 THR B C 1
ATOM 5542 O O . THR B 1 294 ? 144.090 -22.417 -58.711 1.00 58.71 294 THR B O 1
ATOM 5546 N N . ALA B 1 295 ? 145.673 -22.606 -60.307 1.00 59.73 295 ALA B N 1
ATOM 5547 C CA . ALA B 1 295 ? 144.751 -22.923 -61.400 1.00 60.14 295 ALA B CA 1
ATOM 5548 C C . ALA B 1 295 ? 143.607 -23.823 -60.945 1.00 60.69 295 ALA B C 1
ATOM 5549 O O . ALA B 1 295 ? 142.436 -23.499 -61.149 1.00 60.78 295 ALA B O 1
ATOM 5551 N N . ALA B 1 296 ? 143.944 -24.955 -60.337 1.00 60.62 296 ALA B N 1
ATOM 5552 C CA . ALA B 1 296 ? 142.919 -25.864 -59.847 1.00 61.71 296 ALA B CA 1
ATOM 5553 C C . ALA B 1 296 ? 142.008 -25.065 -58.916 1.00 63.46 296 ALA B C 1
ATOM 5554 O O . ALA B 1 296 ? 140.795 -24.976 -59.133 1.00 64.60 296 ALA B O 1
ATOM 5556 N N . PHE B 1 297 ? 142.617 -24.477 -57.888 1.00 63.19 297 PHE B N 1
ATOM 5557 C CA . PHE B 1 297 ? 141.907 -23.667 -56.904 1.00 63.05 297 PHE B CA 1
ATOM 5558 C C . PHE B 1 297 ? 140.890 -22.734 -57.572 1.00 63.72 297 PHE B C 1
ATOM 5559 O O . PHE B 1 297 ? 139.720 -22.686 -57.186 1.00 62.94 297 PHE B O 1
ATOM 5567 N N . LEU B 1 298 ? 141.349 -21.997 -58.578 1.00 64.17 298 LEU B N 1
ATOM 5568 C CA . LEU B 1 298 ? 140.502 -21.051 -59.290 1.00 66.07 298 LEU B CA 1
ATOM 5569 C C . LEU B 1 298 ? 139.427 -21.681 -60.174 1.00 69.04 298 LEU B C 1
ATOM 5570 O O . LEU B 1 298 ? 138.302 -21.173 -60.235 1.00 69.19 298 LEU B O 1
ATOM 5575 N N . ARG B 1 299 ? 139.760 -22.777 -60.857 1.00 72.23 299 ARG B N 1
ATOM 5576 C CA . ARG B 1 299 ? 138.795 -23.431 -61.743 1.00 73.57 299 ARG B CA 1
ATOM 5577 C C . ARG B 1 299 ? 137.490 -23.665 -60.997 1.00 73.72 299 ARG B C 1
ATOM 5578 O O . ARG B 1 299 ? 136.407 -23.422 -61.527 1.00 74.76 299 ARG B O 1
ATOM 5586 N N . ASN B 1 300 ? 137.602 -24.143 -59.763 1.00 73.03 300 ASN B N 1
ATOM 5587 C CA . ASN B 1 300 ? 136.432 -24.375 -58.932 1.00 72.64 300 ASN B CA 1
ATOM 5588 C C . ASN B 1 300 ? 136.308 -23.148 -58.038 1.00 71.31 300 ASN B C 1
ATOM 5589 O O . ASN B 1 300 ? 136.245 -22.020 -58.536 1.00 71.41 300 ASN B O 1
ATOM 5594 N N . ALA B 1 301 ? 136.279 -23.364 -56.727 1.00 69.48 301 ALA B N 1
ATOM 5595 C CA . ALA B 1 301 ? 136.190 -22.265 -55.770 1.00 67.85 301 ALA B CA 1
ATOM 5596 C C . ALA B 1 301 ? 134.880 -21.495 -55.849 1.00 66.20 301 ALA B C 1
ATOM 5597 O O . ALA B 1 301 ? 134.558 -20.889 -56.869 1.00 65.87 301 ALA B O 1
ATOM 5599 N N . PRO B 1 302 ? 134.110 -21.499 -54.756 1.00 65.29 302 PRO B N 1
ATOM 5600 C CA . PRO B 1 302 ? 132.828 -20.795 -54.700 1.00 65.32 302 PRO B CA 1
ATOM 5601 C C . PRO B 1 302 ? 132.941 -19.317 -55.071 1.00 65.85 302 PRO B C 1
ATOM 5602 O O . PRO B 1 302 ? 133.998 -18.704 -54.930 1.00 66.46 302 PRO B O 1
ATOM 5606 N N . GLU B 1 303 ? 131.837 -18.756 -55.551 1.00 65.89 303 GLU B N 1
ATOM 5607 C CA . GLU B 1 303 ? 131.787 -17.357 -55.944 1.00 65.34 303 GLU B CA 1
ATOM 5608 C C . GLU B 1 303 ? 132.369 -16.441 -54.879 1.00 63.58 303 GLU B C 1
ATOM 5609 O O . GLU B 1 303 ? 133.164 -15.556 -55.189 1.00 63.68 303 GLU B O 1
ATOM 5615 N N . TRP B 1 304 ? 131.973 -16.662 -53.627 1.00 61.73 304 TRP B N 1
ATOM 5616 C CA . TRP B 1 304 ? 132.417 -15.822 -52.515 1.00 60.24 304 TRP B CA 1
ATOM 5617 C C . TRP B 1 304 ? 133.925 -15.628 -52.320 1.00 58.56 304 TRP B C 1
ATOM 5618 O O . TRP B 1 304 ? 134.344 -14.679 -51.652 1.00 57.38 304 TRP B O 1
ATOM 5629 N N . VAL B 1 305 ? 134.738 -16.510 -52.895 1.00 56.84 305 VAL B N 1
ATOM 5630 C CA . VAL B 1 305 ? 136.187 -16.373 -52.775 1.00 54.40 305 VAL B CA 1
ATOM 5631 C C . VAL B 1 305 ? 136.600 -15.049 -53.412 1.00 53.11 305 VAL B C 1
ATOM 5632 O O . VAL B 1 305 ? 137.601 -14.448 -53.031 1.00 52.83 305 VAL B O 1
ATOM 5636 N N . ALA B 1 306 ? 135.805 -14.594 -54.374 1.00 52.07 306 ALA B N 1
ATOM 5637 C CA . ALA B 1 306 ? 136.066 -13.347 -55.079 1.00 52.20 306 ALA B CA 1
ATOM 5638 C C . ALA B 1 306 ? 135.707 -12.101 -54.264 1.00 52.32 306 ALA B C 1
ATOM 5639 O O . ALA B 1 306 ? 135.936 -10.977 -54.702 1.00 52.82 306 ALA B O 1
ATOM 5641 N N . ASP B 1 307 ? 135.137 -12.296 -53.082 1.00 52.95 307 ASP B N 1
ATOM 5642 C CA . ASP B 1 307 ? 134.774 -11.162 -52.243 1.00 53.78 307 ASP B CA 1
ATOM 5643 C C . ASP B 1 307 ? 135.906 -10.809 -51.288 1.00 53.43 307 ASP B C 1
ATOM 5644 O O . ASP B 1 307 ? 135.895 -9.746 -50.668 1.00 53.03 307 ASP B O 1
ATOM 5649 N N . TRP B 1 308 ? 136.881 -11.706 -51.175 1.00 52.48 308 TRP B N 1
ATOM 5650 C CA . TRP B 1 308 ? 138.021 -11.487 -50.293 1.00 51.86 308 TRP B CA 1
ATOM 5651 C C . TRP B 1 308 ? 138.852 -10.290 -50.737 1.00 50.50 308 TRP B C 1
ATOM 5652 O O . TRP B 1 308 ? 138.796 -9.872 -51.895 1.00 51.40 308 TRP B O 1
ATOM 5663 N N . THR B 1 309 ? 139.615 -9.737 -49.802 1.00 48.56 309 THR B N 1
ATOM 5664 C CA . THR B 1 309 ? 140.431 -8.564 -50.071 1.00 47.31 309 THR B CA 1
ATOM 5665 C C . THR B 1 309 ? 141.559 -8.805 -51.066 1.00 46.68 309 THR B C 1
ATOM 5666 O O . THR B 1 309 ? 141.879 -7.921 -51.866 1.00 46.94 309 THR B O 1
ATOM 5670 N N . GLY B 1 310 ? 142.168 -9.987 -51.024 1.00 44.48 310 GLY B N 1
ATOM 5671 C CA . GLY B 1 310 ? 143.256 -10.245 -51.947 1.00 44.59 310 GLY B CA 1
ATOM 5672 C C . GLY B 1 310 ? 143.826 -11.645 -51.961 1.00 44.65 310 GLY B C 1
ATOM 5673 O O . GLY B 1 310 ? 143.396 -12.514 -51.202 1.00 45.20 310 GLY B O 1
ATOM 5674 N N . PHE B 1 311 ? 144.805 -11.849 -52.841 1.00 45.38 311 PHE B N 1
ATOM 5675 C CA . PHE B 1 311 ? 145.481 -13.134 -53.009 1.00 46.84 311 PHE B CA 1
ATOM 5676 C C . PHE B 1 311 ? 146.970 -13.009 -52.699 1.00 47.22 311 PHE B C 1
ATOM 5677 O O . PHE B 1 311 ? 147.525 -11.906 -52.709 1.00 46.88 311 PHE B O 1
ATOM 5685 N N . ARG B 1 312 ? 147.613 -14.147 -52.452 1.00 48.65 312 ARG B N 1
ATOM 5686 C CA . ARG B 1 312 ? 149.042 -14.179 -52.166 1.00 51.54 312 ARG B CA 1
ATOM 5687 C C . ARG B 1 312 ? 149.756 -15.245 -53.004 1.00 52.37 312 ARG B C 1
ATOM 5688 O O . ARG B 1 312 ? 150.097 -16.313 -52.501 1.00 54.52 312 ARG B O 1
ATOM 5696 N N . PRO B 1 313 ? 149.995 -14.968 -54.295 1.00 52.89 313 PRO B N 1
ATOM 5697 C CA . PRO B 1 313 ? 150.677 -15.940 -55.164 1.00 54.01 313 PRO B CA 1
ATOM 5698 C C . PRO B 1 313 ? 152.068 -16.265 -54.605 1.00 54.88 313 PRO B C 1
ATOM 5699 O O . PRO B 1 313 ? 152.993 -15.461 -54.711 1.00 55.53 313 PRO B O 1
ATOM 5703 N N . ASP B 1 314 ? 152.214 -17.455 -54.031 1.00 56.34 314 ASP B N 1
ATOM 5704 C CA . ASP B 1 314 ? 153.466 -17.864 -53.393 1.00 57.94 314 ASP B CA 1
ATOM 5705 C C . ASP B 1 314 ? 154.441 -18.747 -54.194 1.00 58.57 314 ASP B C 1
ATOM 5706 O O . ASP B 1 314 ? 155.656 -18.677 -53.986 1.00 59.01 314 ASP B O 1
ATOM 5711 N N . SER B 1 315 ? 153.917 -19.574 -55.097 1.00 59.10 315 SER B N 1
ATOM 5712 C CA . SER B 1 315 ? 154.759 -20.484 -55.884 1.00 58.77 315 SER B CA 1
ATOM 5713 C C . SER B 1 315 ? 155.046 -20.110 -57.340 1.00 58.12 315 SER B C 1
ATOM 5714 O O . SER B 1 315 ? 155.973 -20.649 -57.947 1.00 59.54 315 SER B O 1
ATOM 5717 N N . ALA B 1 316 ? 154.253 -19.215 -57.914 1.00 55.58 316 ALA B N 1
ATOM 5718 C CA . ALA B 1 316 ? 154.478 -18.818 -59.299 1.00 54.23 316 ALA B CA 1
ATOM 5719 C C . ALA B 1 316 ? 155.246 -17.495 -59.354 1.00 53.46 316 ALA B C 1
ATOM 5720 O O . ALA B 1 316 ? 155.383 -16.793 -58.340 1.00 51.15 316 ALA B O 1
ATOM 5722 N N . PRO B 1 317 ? 155.794 -17.155 -60.532 1.00 52.92 317 PRO B N 1
ATOM 5723 C CA . PRO B 1 317 ? 156.527 -15.896 -60.625 1.00 52.16 317 PRO B CA 1
ATOM 5724 C C . PRO B 1 317 ? 155.562 -14.732 -60.394 1.00 51.11 317 PRO B C 1
ATOM 5725 O O . PRO B 1 317 ? 154.374 -14.809 -60.738 1.00 49.35 317 PRO B O 1
ATOM 5729 N N . PRO B 1 318 ? 156.068 -13.634 -59.814 1.00 49.97 318 PRO B N 1
ATOM 5730 C CA . PRO B 1 318 ? 155.284 -12.433 -59.520 1.00 48.13 318 PRO B CA 1
ATOM 5731 C C . PRO B 1 318 ? 154.295 -12.041 -60.618 1.00 45.66 318 PRO B C 1
ATOM 5732 O O . PRO B 1 318 ? 153.081 -12.168 -60.451 1.00 43.25 318 PRO B O 1
ATOM 5736 N N . ILE B 1 319 ? 154.831 -11.564 -61.737 1.00 44.39 319 ILE B N 1
ATOM 5737 C CA . ILE B 1 319 ? 154.020 -11.121 -62.862 1.00 43.68 319 ILE B CA 1
ATOM 5738 C C . ILE B 1 319 ? 153.066 -12.187 -63.382 1.00 44.23 319 ILE B C 1
ATOM 5739 O O . ILE B 1 319 ? 151.867 -11.954 -63.502 1.00 44.70 319 ILE B O 1
ATOM 5744 N N . GLU B 1 320 ? 153.605 -13.356 -63.691 1.00 44.89 320 GLU B N 1
ATOM 5745 C CA . GLU B 1 320 ? 152.806 -14.458 -64.194 1.00 44.66 320 GLU B CA 1
ATOM 5746 C C . GLU B 1 320 ? 151.688 -14.794 -63.212 1.00 43.77 320 GLU B C 1
ATOM 5747 O O . GLU B 1 320 ? 150.515 -14.836 -63.579 1.00 43.61 320 GLU B O 1
ATOM 5753 N N . GLY B 1 321 ? 152.054 -15.020 -61.956 1.00 43.11 321 GLY B N 1
ATOM 5754 C CA . GLY B 1 321 ? 151.060 -15.353 -60.952 1.00 42.46 321 GLY B CA 1
ATOM 5755 C C . GLY B 1 321 ? 150.053 -14.243 -60.714 1.00 42.77 321 GLY B C 1
ATOM 5756 O O . GLY B 1 321 ? 148.880 -14.506 -60.430 1.00 42.09 321 GLY B O 1
ATOM 5757 N N . GLY B 1 322 ? 150.513 -13.000 -60.821 1.00 42.51 322 GLY B N 1
ATOM 5758 C CA . GLY B 1 322 ? 149.629 -11.869 -60.618 1.00 44.03 322 GLY B CA 1
ATOM 5759 C C . GLY B 1 322 ? 148.543 -11.789 -61.671 1.00 44.77 322 GLY B C 1
ATOM 5760 O O . GLY B 1 322 ? 147.356 -11.765 -61.353 1.00 45.04 322 GLY B O 1
ATOM 5761 N N . GLU B 1 323 ? 148.950 -11.751 -62.934 1.00 46.82 323 GLU B N 1
ATOM 5762 C CA . GLU B 1 323 ? 147.999 -11.675 -64.033 1.00 48.18 323 GLU B CA 1
ATOM 5763 C C . GLU B 1 323 ? 147.004 -12.824 -63.957 1.00 49.57 323 GLU B C 1
ATOM 5764 O O . GLU B 1 323 ? 145.818 -12.641 -64.185 1.00 50.41 323 GLU B O 1
ATOM 5770 N N . LYS B 1 324 ? 147.500 -14.009 -63.630 1.00 52.84 324 LYS B N 1
ATOM 5771 C CA . LYS B 1 324 ? 146.657 -15.193 -63.522 1.00 55.51 324 LYS B CA 1
ATOM 5772 C C . LYS B 1 324 ? 145.510 -14.965 -62.543 1.00 56.51 324 LYS B C 1
ATOM 5773 O O . LYS B 1 324 ? 144.355 -15.292 -62.829 1.00 58.08 324 LYS B O 1
ATOM 5779 N N . ILE B 1 325 ? 145.828 -14.401 -61.384 1.00 56.34 325 ILE B N 1
ATOM 5780 C CA . ILE B 1 325 ? 144.809 -14.145 -60.381 1.00 55.74 325 ILE B CA 1
ATOM 5781 C C . ILE B 1 325 ? 143.951 -12.936 -60.744 1.00 55.49 325 ILE B C 1
ATOM 5782 O O . ILE B 1 325 ? 142.776 -12.876 -60.386 1.00 55.53 325 ILE B O 1
ATOM 5787 N N . ILE B 1 326 ? 144.531 -11.979 -61.462 1.00 55.32 326 ILE B N 1
ATOM 5788 C CA . ILE B 1 326 ? 143.791 -10.789 -61.870 1.00 56.05 326 ILE B CA 1
ATOM 5789 C C . ILE B 1 326 ? 142.790 -11.130 -62.971 1.00 58.48 326 ILE B C 1
ATOM 5790 O O . ILE B 1 326 ? 141.680 -10.596 -62.999 1.00 59.29 326 ILE B O 1
ATOM 5795 N N . GLU B 1 327 ? 143.189 -12.015 -63.881 1.00 60.34 327 GLU B N 1
ATOM 5796 C CA . GLU B 1 327 ? 142.322 -12.413 -64.981 1.00 61.48 327 GLU B CA 1
ATOM 5797 C C . GLU B 1 327 ? 141.149 -13.229 -64.443 1.00 61.31 327 GLU B C 1
ATOM 5798 O O . GLU B 1 327 ? 140.207 -13.536 -65.168 1.00 61.53 327 GLU B O 1
ATOM 5804 N N . TRP B 1 328 ? 141.211 -13.576 -63.164 1.00 61.65 328 TRP B N 1
ATOM 5805 C CA . TRP B 1 328 ? 140.130 -14.320 -62.537 1.00 62.54 328 TRP B CA 1
ATOM 5806 C C . TRP B 1 328 ? 139.090 -13.290 -62.108 1.00 63.13 328 TRP B C 1
ATOM 5807 O O . TRP B 1 328 ? 137.927 -13.364 -62.510 1.00 63.11 328 TRP B O 1
ATOM 5818 N N . TRP B 1 329 ? 139.518 -12.323 -61.298 1.00 63.26 329 TRP B N 1
ATOM 5819 C CA . TRP B 1 329 ? 138.617 -11.274 -60.835 1.00 63.93 329 TRP B CA 1
ATOM 5820 C C . TRP B 1 329 ? 137.911 -10.657 -62.031 1.00 64.63 329 TRP B C 1
ATOM 5821 O O . TRP B 1 329 ? 136.707 -10.402 -61.988 1.00 64.94 329 TRP B O 1
ATOM 5832 N N . ARG B 1 330 ? 138.674 -10.414 -63.093 1.00 64.57 330 ARG B N 1
ATOM 5833 C CA . ARG B 1 330 ? 138.135 -9.832 -64.314 1.00 64.93 330 ARG B CA 1
ATOM 5834 C C . ARG B 1 330 ? 136.887 -10.581 -64.751 1.00 65.83 330 ARG B C 1
ATOM 5835 O O . ARG B 1 330 ? 135.799 -10.009 -64.829 1.00 66.31 330 ARG B O 1
ATOM 5843 N N . LYS B 1 331 ? 137.050 -11.868 -65.033 1.00 65.47 331 LYS B N 1
ATOM 5844 C CA . LYS B 1 331 ? 135.930 -12.685 -65.461 1.00 65.06 331 LYS B CA 1
ATOM 5845 C C . LYS B 1 331 ? 134.827 -12.660 -64.407 1.00 64.13 331 LYS B C 1
ATOM 5846 O O . LYS B 1 331 ? 133.642 -12.683 -64.745 1.00 64.58 331 LYS B O 1
ATOM 5852 N N . MET B 1 332 ? 135.219 -12.596 -63.134 1.00 62.23 332 MET B N 1
ATOM 5853 C CA . MET B 1 332 ? 134.257 -12.566 -62.031 1.00 60.38 332 MET B CA 1
ATOM 5854 C C . MET B 1 332 ? 133.688 -11.158 -61.846 1.00 59.16 332 MET B C 1
ATOM 5855 O O . MET B 1 332 ? 132.997 -10.875 -60.865 1.00 57.75 332 MET B O 1
ATOM 5860 N N . GLY B 1 333 ? 133.998 -10.281 -62.798 1.00 59.00 333 GLY B N 1
ATOM 5861 C CA . GLY B 1 333 ? 133.506 -8.913 -62.763 1.00 59.02 333 GLY B CA 1
ATOM 5862 C C . GLY B 1 333 ? 133.912 -8.085 -61.559 1.00 59.03 333 GLY B C 1
ATOM 5863 O O . GLY B 1 333 ? 133.477 -6.942 -61.412 1.00 58.72 333 GLY B O 1
ATOM 5864 N N . ARG B 1 334 ? 134.742 -8.646 -60.689 1.00 59.27 334 ARG B N 1
ATOM 5865 C CA . ARG B 1 334 ? 135.177 -7.900 -59.521 1.00 57.76 334 ARG B CA 1
ATOM 5866 C C . ARG B 1 334 ? 136.293 -6.949 -59.949 1.00 56.09 334 ARG B C 1
ATOM 5867 O O . ARG B 1 334 ? 137.210 -7.347 -60.663 1.00 56.66 334 ARG B O 1
ATOM 5875 N N . ASP B 1 335 ? 136.207 -5.690 -59.531 1.00 54.55 335 ASP B N 1
ATOM 5876 C CA . ASP B 1 335 ? 137.223 -4.707 -59.894 1.00 53.33 335 ASP B CA 1
ATOM 5877 C C . ASP B 1 335 ? 138.525 -4.994 -59.150 1.00 52.87 335 ASP B C 1
ATOM 5878 O O . ASP B 1 335 ? 138.563 -4.969 -57.919 1.00 51.60 335 ASP B O 1
ATOM 5883 N N . PRO B 1 336 ? 139.612 -5.270 -59.895 1.00 53.41 336 PRO B N 1
ATOM 5884 C CA . PRO B 1 336 ? 140.941 -5.572 -59.347 1.00 52.63 336 PRO B CA 1
ATOM 5885 C C . PRO B 1 336 ? 141.622 -4.404 -58.647 1.00 51.25 336 PRO B C 1
ATOM 5886 O O . PRO B 1 336 ? 142.497 -4.602 -57.810 1.00 49.70 336 PRO B O 1
ATOM 5890 N N . ARG B 1 337 ? 141.220 -3.188 -58.992 1.00 52.06 337 ARG B N 1
ATOM 5891 C CA . ARG B 1 337 ? 141.816 -2.006 -58.388 1.00 53.48 337 ARG B CA 1
ATOM 5892 C C . ARG B 1 337 ? 141.459 -1.870 -56.914 1.00 53.25 337 ARG B C 1
ATOM 5893 O O . ARG B 1 337 ? 142.045 -1.054 -56.204 1.00 53.61 337 ARG B O 1
ATOM 5901 N N . THR B 1 338 ? 140.506 -2.673 -56.454 1.00 51.54 338 THR B N 1
ATOM 5902 C CA . THR B 1 338 ? 140.094 -2.634 -55.059 1.00 49.61 338 THR B CA 1
ATOM 5903 C C . THR B 1 338 ? 140.624 -3.854 -54.318 1.00 49.29 338 THR B C 1
ATOM 5904 O O . THR B 1 338 ? 140.377 -4.022 -53.126 1.00 49.60 338 THR B O 1
ATOM 5908 N N . LYS B 1 339 ? 141.355 -4.711 -55.020 1.00 46.85 339 LYS B N 1
ATOM 5909 C CA . LYS B 1 339 ? 141.890 -5.906 -54.387 1.00 44.53 339 LYS B CA 1
ATOM 5910 C C . LYS B 1 339 ? 143.388 -5.799 -54.137 1.00 44.03 339 LYS B C 1
ATOM 5911 O O . LYS B 1 339 ? 144.041 -4.841 -54.566 1.00 41.99 339 LYS B O 1
ATOM 5917 N N . MET B 1 340 ? 143.938 -6.791 -53.446 1.00 43.71 340 MET B N 1
ATOM 5918 C CA . MET B 1 340 ? 145.358 -6.772 -53.137 1.00 43.44 340 MET B CA 1
ATOM 5919 C C . MET B 1 340 ? 146.130 -8.033 -53.465 1.00 41.65 340 MET B C 1
ATOM 5920 O O . MET B 1 340 ? 145.624 -9.147 -53.333 1.00 42.11 340 MET B O 1
ATOM 5925 N N . LEU B 1 341 ? 147.369 -7.833 -53.893 1.00 40.55 341 LEU B N 1
ATOM 5926 C CA . LEU B 1 341 ? 148.277 -8.929 -54.192 1.00 41.18 341 LEU B CA 1
ATOM 5927 C C . LEU B 1 341 ? 149.432 -8.721 -53.235 1.00 40.69 341 LEU B C 1
ATOM 5928 O O . LEU B 1 341 ? 149.890 -7.596 -53.041 1.00 39.63 341 LEU B O 1
ATOM 5933 N N . ILE B 1 342 ? 149.899 -9.804 -52.634 1.00 41.64 342 ILE B N 1
ATOM 5934 C CA . ILE B 1 342 ? 150.994 -9.725 -51.684 1.00 43.08 342 ILE B CA 1
ATOM 5935 C C . ILE B 1 342 ? 152.126 -10.655 -52.118 1.00 44.71 342 ILE B C 1
ATOM 5936 O O . ILE B 1 342 ? 151.982 -11.877 -52.097 1.00 45.57 342 ILE B O 1
ATOM 5941 N N . PHE B 1 343 ? 153.247 -10.056 -52.514 1.00 45.30 343 PHE B N 1
ATOM 5942 C CA . PHE B 1 343 ? 154.420 -10.786 -52.983 1.00 47.37 343 PHE B CA 1
ATOM 5943 C C . PHE B 1 343 ? 155.478 -10.895 -51.886 1.00 50.19 343 PHE B C 1
ATOM 5944 O O . PHE B 1 343 ? 156.302 -9.990 -51.709 1.00 49.94 343 PHE B O 1
ATOM 5952 N N . SER B 1 344 ? 155.475 -12.012 -51.167 1.00 52.64 344 SER B N 1
ATOM 5953 C CA . SER B 1 344 ? 156.425 -12.203 -50.073 1.00 55.27 344 SER B CA 1
ATOM 5954 C C . SER B 1 344 ? 157.267 -13.461 -50.229 1.00 56.07 344 SER B C 1
ATOM 5955 O O . SER B 1 344 ? 157.763 -13.998 -49.239 1.00 57.19 344 SER B O 1
ATOM 5958 N N . ASP B 1 345 ? 157.439 -13.930 -51.460 1.00 55.97 345 ASP B N 1
ATOM 5959 C CA . ASP B 1 345 ? 158.202 -15.153 -51.674 1.00 56.35 345 ASP B CA 1
ATOM 5960 C C . ASP B 1 345 ? 159.677 -14.920 -51.987 1.00 55.58 345 ASP B C 1
ATOM 5961 O O . ASP B 1 345 ? 160.147 -15.216 -53.082 1.00 54.70 345 ASP B O 1
ATOM 5966 N N . GLY B 1 346 ? 160.399 -14.383 -51.006 1.00 55.28 346 GLY B N 1
ATOM 5967 C CA . GLY B 1 346 ? 161.820 -14.121 -51.165 1.00 53.25 346 GLY B CA 1
ATOM 5968 C C . GLY B 1 346 ? 162.248 -13.430 -52.447 1.00 51.93 346 GLY B C 1
ATOM 5969 O O . GLY B 1 346 ? 162.915 -14.037 -53.285 1.00 50.44 346 GLY B O 1
ATOM 5970 N N . LEU B 1 347 ? 161.886 -12.159 -52.602 1.00 50.49 347 LEU B N 1
ATOM 5971 C CA . LEU B 1 347 ? 162.265 -11.415 -53.799 1.00 50.28 347 LEU B CA 1
ATOM 5972 C C . LEU B 1 347 ? 163.451 -10.512 -53.490 1.00 49.83 347 LEU B C 1
ATOM 5973 O O . LEU B 1 347 ? 163.748 -10.254 -52.326 1.00 50.82 347 LEU B O 1
ATOM 5978 N N . ASP B 1 348 ? 164.132 -10.041 -54.531 1.00 48.23 348 ASP B N 1
ATOM 5979 C CA . ASP B 1 348 ? 165.261 -9.133 -54.352 1.00 47.72 348 ASP B CA 1
ATOM 5980 C C . ASP B 1 348 ? 164.801 -7.738 -54.803 1.00 47.02 348 ASP B C 1
ATOM 5981 O O . ASP B 1 348 ? 163.674 -7.584 -55.269 1.00 47.04 348 ASP B O 1
ATOM 5986 N N . VAL B 1 349 ? 165.647 -6.721 -54.669 1.00 44.91 349 VAL B N 1
ATOM 5987 C CA . VAL B 1 349 ? 165.233 -5.379 -55.055 1.00 43.60 349 VAL B CA 1
ATOM 5988 C C . VAL B 1 349 ? 164.723 -5.290 -56.489 1.00 43.79 349 VAL B C 1
ATOM 5989 O O . VAL B 1 349 ? 163.659 -4.708 -56.727 1.00 42.16 349 VAL B O 1
ATOM 5993 N N . ASP B 1 350 ? 165.467 -5.865 -57.435 1.00 44.08 350 ASP B N 1
ATOM 5994 C CA . ASP B 1 350 ? 165.068 -5.854 -58.840 1.00 43.62 350 ASP B CA 1
ATOM 5995 C C . ASP B 1 350 ? 163.684 -6.457 -59.009 1.00 43.69 350 ASP B C 1
ATOM 5996 O O . ASP B 1 350 ? 162.841 -5.905 -59.710 1.00 44.50 350 ASP B O 1
ATOM 6001 N N . ALA B 1 351 ? 163.462 -7.599 -58.372 1.00 42.87 351 ALA B N 1
ATOM 6002 C CA . ALA B 1 351 ? 162.174 -8.281 -58.451 1.00 43.51 351 ALA B CA 1
ATOM 6003 C C . ALA B 1 351 ? 161.053 -7.383 -57.935 1.00 43.08 351 ALA B C 1
ATOM 6004 O O . ALA B 1 351 ? 159.961 -7.351 -58.500 1.00 43.82 351 ALA B O 1
ATOM 6006 N N . ILE B 1 352 ? 161.331 -6.660 -56.857 1.00 42.36 352 ILE B N 1
ATOM 6007 C CA . ILE B 1 352 ? 160.351 -5.762 -56.259 1.00 42.37 352 ILE B CA 1
ATOM 6008 C C . ILE B 1 352 ? 160.049 -4.608 -57.208 1.00 42.76 352 ILE B C 1
ATOM 6009 O O . ILE B 1 352 ? 158.889 -4.290 -57.458 1.00 42.86 352 ILE B O 1
ATOM 6014 N N . VAL B 1 353 ? 161.104 -3.995 -57.733 1.00 43.29 353 VAL B N 1
ATOM 6015 C CA . VAL B 1 353 ? 160.984 -2.873 -58.656 1.00 44.47 353 VAL B CA 1
ATOM 6016 C C . VAL B 1 353 ? 160.279 -3.281 -59.952 1.00 45.26 353 VAL B C 1
ATOM 6017 O O . VAL B 1 353 ? 159.362 -2.604 -60.417 1.00 45.07 353 VAL B O 1
ATOM 6021 N N . ASP B 1 354 ? 160.717 -4.395 -60.525 1.00 46.17 354 ASP B N 1
ATOM 6022 C CA . ASP B 1 354 ? 160.153 -4.913 -61.766 1.00 46.54 354 ASP B CA 1
ATOM 6023 C C . ASP B 1 354 ? 158.684 -5.322 -61.608 1.00 45.43 354 ASP B C 1
ATOM 6024 O O . ASP B 1 354 ? 157.875 -5.140 -62.522 1.00 43.46 354 ASP B O 1
ATOM 6029 N N . THR B 1 355 ? 158.346 -5.872 -60.446 1.00 43.49 355 THR B N 1
ATOM 6030 C CA . THR B 1 355 ? 156.985 -6.308 -60.179 1.00 41.52 355 THR B CA 1
ATOM 6031 C C . THR B 1 355 ? 156.073 -5.129 -59.893 1.00 40.96 355 THR B C 1
ATOM 6032 O O . THR B 1 355 ? 154.890 -5.145 -60.233 1.00 40.93 355 THR B O 1
ATOM 6036 N N . TYR B 1 356 ? 156.630 -4.108 -59.259 1.00 38.90 356 TYR B N 1
ATOM 6037 C CA . TYR B 1 356 ? 155.863 -2.923 -58.924 1.00 37.33 356 TYR B CA 1
ATOM 6038 C C . TYR B 1 356 ? 155.467 -2.163 -60.181 1.00 36.94 356 TYR B C 1
ATOM 6039 O O . TYR B 1 356 ? 154.292 -1.893 -60.402 1.00 35.26 356 TYR B O 1
ATOM 6048 N N . ARG B 1 357 ? 156.455 -1.816 -61.001 1.00 36.74 357 ARG B N 1
ATOM 6049 C CA . ARG B 1 357 ? 156.190 -1.078 -62.226 1.00 35.17 357 ARG B CA 1
ATOM 6050 C C . ARG B 1 357 ? 155.207 -1.822 -63.123 1.00 33.56 357 ARG B C 1
ATOM 6051 O O . ARG B 1 357 ? 154.426 -1.208 -63.847 1.00 34.17 357 ARG B O 1
ATOM 6059 N N . HIS B 1 358 ? 155.235 -3.144 -63.062 1.00 29.99 358 HIS B N 1
ATOM 6060 C CA . HIS B 1 358 ? 154.356 -3.949 -63.885 1.00 30.57 358 HIS B CA 1
ATOM 6061 C C . HIS B 1 358 ? 152.872 -3.823 -63.532 1.00 31.78 358 HIS B C 1
ATOM 6062 O O . HIS B 1 358 ? 152.026 -3.708 -64.424 1.00 33.19 358 HIS B O 1
ATOM 6069 N N . PHE B 1 359 ? 152.555 -3.837 -62.239 1.00 31.75 359 PHE B N 1
ATOM 6070 C CA . PHE B 1 359 ? 151.168 -3.765 -61.788 1.00 30.14 359 PHE B CA 1
ATOM 6071 C C . PHE B 1 359 ? 150.710 -2.410 -61.271 1.00 31.10 359 PHE B C 1
ATOM 6072 O O . PHE B 1 359 ? 149.546 -2.242 -60.912 1.00 30.70 359 PHE B O 1
ATOM 6080 N N . GLU B 1 360 ? 151.611 -1.444 -61.227 1.00 32.44 360 GLU B N 1
ATOM 6081 C CA . GLU B 1 360 ? 151.261 -0.132 -60.707 1.00 35.91 360 GLU B CA 1
ATOM 6082 C C . GLU B 1 360 ? 149.851 0.320 -61.101 1.00 36.41 360 GLU B C 1
ATOM 6083 O O . GLU B 1 360 ? 149.389 0.062 -62.213 1.00 38.36 360 GLU B O 1
ATOM 6089 N N . GLY B 1 361 ? 149.171 0.981 -60.169 1.00 36.66 361 GLY B N 1
ATOM 6090 C CA . GLY B 1 361 ? 147.832 1.494 -60.419 1.00 35.57 361 GLY B CA 1
ATOM 6091 C C . GLY B 1 361 ? 146.736 0.539 -60.862 1.00 35.70 361 GLY B C 1
ATOM 6092 O O . GLY B 1 361 ? 145.574 0.936 -60.946 1.00 37.40 361 GLY B O 1
ATOM 6093 N N . ARG B 1 362 ? 147.081 -0.710 -61.145 1.00 35.43 362 ARG B N 1
ATOM 6094 C CA . ARG B 1 362 ? 146.087 -1.680 -61.589 1.00 35.78 362 ARG B CA 1
ATOM 6095 C C . ARG B 1 362 ? 145.487 -2.433 -60.419 1.00 37.01 362 ARG B C 1
ATOM 6096 O O . ARG B 1 362 ? 144.356 -2.918 -60.496 1.00 38.21 362 ARG B O 1
ATOM 6104 N N . VAL B 1 363 ? 146.254 -2.526 -59.337 1.00 36.49 363 VAL B N 1
ATOM 6105 C CA . VAL B 1 363 ? 145.836 -3.261 -58.154 1.00 35.91 363 VAL B CA 1
ATOM 6106 C C . VAL B 1 363 ? 146.630 -2.794 -56.936 1.00 36.33 363 VAL B C 1
ATOM 6107 O O . VAL B 1 363 ? 147.592 -2.029 -57.069 1.00 35.74 363 VAL B O 1
ATOM 6111 N N . ARG B 1 364 ? 146.207 -3.247 -55.755 1.00 36.98 364 ARG B N 1
ATOM 6112 C CA . ARG B 1 364 ? 146.867 -2.910 -54.501 1.00 37.19 364 ARG B CA 1
ATOM 6113 C C . ARG B 1 364 ? 147.975 -3.922 -54.236 1.00 35.71 364 ARG B C 1
ATOM 6114 O O . ARG B 1 364 ? 147.719 -5.122 -54.205 1.00 36.65 364 ARG B O 1
ATOM 6122 N N . MET B 1 365 ? 149.204 -3.435 -54.053 1.00 34.61 365 MET B N 1
ATOM 6123 C CA . MET B 1 365 ? 150.358 -4.313 -53.818 1.00 33.07 365 MET B CA 1
ATOM 6124 C C . MET B 1 365 ? 150.971 -4.190 -52.435 1.00 33.11 365 MET B C 1
ATOM 6125 O O . MET B 1 365 ? 150.904 -3.141 -51.795 1.00 34.45 365 MET B O 1
ATOM 6130 N N . SER B 1 366 ? 151.596 -5.276 -52.000 1.00 31.88 366 SER B N 1
ATOM 6131 C CA . SER B 1 366 ? 152.241 -5.340 -50.704 1.00 33.72 366 SER B CA 1
ATOM 6132 C C . SER B 1 366 ? 153.393 -6.330 -50.815 1.00 35.31 366 SER B C 1
ATOM 6133 O O . SER B 1 366 ? 153.193 -7.483 -51.204 1.00 35.01 366 SER B O 1
ATOM 6136 N N . PHE B 1 367 ? 154.596 -5.888 -50.470 1.00 35.54 367 PHE B N 1
ATOM 6137 C CA . PHE B 1 367 ? 155.756 -6.763 -50.563 1.00 37.66 367 PHE B CA 1
ATOM 6138 C C . PHE B 1 367 ? 156.304 -7.255 -49.226 1.00 38.77 367 PHE B C 1
ATOM 6139 O O . PHE B 1 367 ? 156.560 -6.472 -48.313 1.00 38.18 367 PHE B O 1
ATOM 6147 N N . GLY B 1 368 ? 156.477 -8.568 -49.125 1.00 40.12 368 GLY B N 1
ATOM 6148 C CA . GLY B 1 368 ? 157.029 -9.155 -47.921 1.00 40.16 368 GLY B CA 1
ATOM 6149 C C . GLY B 1 368 ? 158.502 -9.404 -48.182 1.00 40.32 368 GLY B C 1
ATOM 6150 O O . GLY B 1 368 ? 158.845 -10.321 -48.923 1.00 41.38 368 GLY B O 1
ATOM 6151 N N . TRP B 1 369 ? 159.369 -8.593 -47.583 1.00 39.62 369 TRP B N 1
ATOM 6152 C CA . TRP B 1 369 ? 160.810 -8.725 -47.780 1.00 41.34 369 TRP B CA 1
ATOM 6153 C C . TRP B 1 369 ? 161.473 -9.641 -46.746 1.00 40.65 369 TRP B C 1
ATOM 6154 O O . TRP B 1 369 ? 161.639 -9.265 -45.589 1.00 40.91 369 TRP B O 1
ATOM 6165 N N . GLY B 1 370 ? 161.873 -10.833 -47.179 1.00 39.60 370 GLY B N 1
ATOM 6166 C CA . GLY B 1 370 ? 162.479 -11.790 -46.268 1.00 40.26 370 GLY B CA 1
ATOM 6167 C C . GLY B 1 370 ? 163.992 -11.919 -46.226 1.00 40.74 370 GLY B C 1
ATOM 6168 O O . GLY B 1 370 ? 164.701 -10.975 -45.886 1.00 41.19 370 GLY B O 1
ATOM 6169 N N . THR B 1 371 ? 164.476 -13.111 -46.567 1.00 41.78 371 THR B N 1
ATOM 6170 C CA . THR B 1 371 ? 165.902 -13.442 -46.566 1.00 43.06 371 THR B CA 1
ATOM 6171 C C . THR B 1 371 ? 166.856 -12.395 -47.148 1.00 43.98 371 THR B C 1
ATOM 6172 O O . THR B 1 371 ? 167.832 -12.019 -46.495 1.00 42.42 371 THR B O 1
ATOM 6174 N N . ASN B 1 372 ? 166.585 -11.930 -48.368 1.00 45.79 372 ASN B N 1
ATOM 6175 C CA . ASN B 1 372 ? 167.455 -10.947 -49.016 1.00 47.01 372 ASN B CA 1
ATOM 6176 C C . ASN B 1 372 ? 167.574 -9.661 -48.211 1.00 47.66 372 ASN B C 1
ATOM 6177 O O . ASN B 1 372 ? 168.488 -8.853 -48.420 1.00 47.29 372 ASN B O 1
ATOM 6182 N N . LEU B 1 373 ? 166.644 -9.473 -47.286 1.00 46.50 373 LEU B N 1
ATOM 6183 C CA . LEU B 1 373 ? 166.653 -8.290 -46.453 1.00 45.69 373 LEU B CA 1
ATOM 6184 C C . LEU B 1 373 ? 167.441 -8.510 -45.175 1.00 45.06 373 LEU B C 1
ATOM 6185 O O . LEU B 1 373 ? 168.294 -7.705 -44.816 1.00 45.16 373 LEU B O 1
ATOM 6190 N N . THR B 1 374 ? 167.165 -9.620 -44.508 1.00 45.23 374 THR B N 1
ATOM 6191 C CA . THR B 1 374 ? 167.782 -9.920 -43.225 1.00 46.16 374 THR B CA 1
ATOM 6192 C C . THR B 1 374 ? 168.948 -10.925 -43.210 1.00 47.58 374 THR B C 1
ATOM 6193 O O . THR B 1 374 ? 169.414 -11.325 -42.136 1.00 46.89 374 THR B O 1
ATOM 6197 N N . ASN B 1 375 ? 169.424 -11.331 -44.386 1.00 47.82 375 ASN B N 1
ATOM 6198 C CA . ASN B 1 375 ? 170.538 -12.278 -44.451 1.00 46.56 375 ASN B CA 1
ATOM 6199 C C . ASN B 1 375 ? 171.296 -12.170 -45.768 1.00 46.59 375 ASN B C 1
ATOM 6200 O O . ASN B 1 375 ? 171.362 -13.130 -46.537 1.00 46.07 375 ASN B O 1
ATOM 6205 N N . ASP B 1 376 ? 171.875 -10.998 -46.015 1.00 47.42 376 ASP B N 1
ATOM 6206 C CA . ASP B 1 376 ? 172.623 -10.749 -47.237 1.00 47.18 376 ASP B CA 1
ATOM 6207 C C . ASP B 1 376 ? 174.007 -10.178 -46.927 1.00 47.87 376 ASP B C 1
ATOM 6208 O O . ASP B 1 376 ? 174.172 -8.971 -46.749 1.00 47.63 376 ASP B O 1
ATOM 6213 N N . PHE B 1 377 ? 175.000 -11.062 -46.854 1.00 49.59 377 PHE B N 1
ATOM 6214 C CA . PHE B 1 377 ? 176.378 -10.657 -46.582 1.00 50.35 377 PHE B CA 1
ATOM 6215 C C . PHE B 1 377 ? 177.283 -11.030 -47.751 1.00 51.46 377 PHE B C 1
ATOM 6216 O O . PHE B 1 377 ? 178.503 -10.906 -47.664 1.00 51.96 377 PHE B O 1
ATOM 6224 N N . ALA B 1 378 ? 176.659 -11.486 -48.834 1.00 53.32 378 ALA B N 1
ATOM 6225 C CA . ALA B 1 378 ? 177.333 -11.896 -50.067 1.00 55.24 378 ALA B CA 1
ATOM 6226 C C . ALA B 1 378 ? 178.851 -11.755 -50.044 1.00 56.73 378 ALA B C 1
ATOM 6227 O O . ALA B 1 378 ? 179.569 -12.725 -49.775 1.00 57.40 378 ALA B O 1
ATOM 6229 N N . GLY B 1 379 ? 179.336 -10.550 -50.340 1.00 56.63 379 GLY B N 1
ATOM 6230 C CA . GLY B 1 379 ? 180.770 -10.318 -50.345 1.00 57.24 379 GLY B CA 1
ATOM 6231 C C . GLY B 1 379 ? 181.154 -9.241 -49.351 1.00 58.06 379 GLY B C 1
ATOM 6232 O O . GLY B 1 379 ? 181.821 -8.268 -49.706 1.00 57.88 379 GLY B O 1
ATOM 6233 N N . CYS B 1 380 ? 180.738 -9.418 -48.101 1.00 57.90 380 CYS B N 1
ATOM 6234 C CA . CYS B 1 380 ? 181.023 -8.441 -47.058 1.00 57.90 380 CYS B CA 1
ATOM 6235 C C . CYS B 1 380 ? 182.199 -8.821 -46.160 1.00 58.59 380 CYS B C 1
ATOM 6236 O O . CYS B 1 380 ? 182.655 -8.014 -45.349 1.00 57.63 380 CYS B O 1
ATOM 6239 N N . ALA B 1 381 ? 182.687 -10.048 -46.307 1.00 59.79 381 ALA B N 1
ATOM 6240 C CA . ALA B 1 381 ? 183.819 -10.518 -45.515 1.00 60.37 381 ALA B CA 1
ATOM 6241 C C . ALA B 1 381 ? 185.133 -9.926 -46.041 1.00 61.27 381 ALA B C 1
ATOM 6242 O O . ALA B 1 381 ? 185.360 -9.866 -47.252 1.00 61.12 381 ALA B O 1
ATOM 6244 N N . PRO B 1 382 ? 186.013 -9.475 -45.131 1.00 61.78 382 PRO B N 1
ATOM 6245 C CA . PRO B 1 382 ? 187.296 -8.894 -45.540 1.00 62.13 382 PRO B CA 1
ATOM 6246 C C . PRO B 1 382 ? 188.213 -9.915 -46.213 1.00 63.23 382 PRO B C 1
ATOM 6247 O O . PRO B 1 382 ? 188.000 -10.295 -47.367 1.00 63.89 382 PRO B O 1
ATOM 6251 N N . LEU B 1 388 ? 180.941 -19.697 -45.458 1.00 72.80 388 LEU B N 1
ATOM 6252 C CA . LEU B 1 388 ? 179.789 -20.589 -45.529 1.00 73.47 388 LEU B CA 1
ATOM 6253 C C . LEU B 1 388 ? 178.809 -20.112 -46.602 1.00 73.41 388 LEU B C 1
ATOM 6254 O O . LEU B 1 388 ? 178.672 -18.910 -46.834 1.00 72.92 388 LEU B O 1
ATOM 6256 N N . LYS B 1 389 ? 178.135 -21.061 -47.249 1.00 73.95 389 LYS B N 1
ATOM 6257 C CA . LYS B 1 389 ? 177.170 -20.758 -48.310 1.00 74.76 389 LYS B CA 1
ATOM 6258 C C . LYS B 1 389 ? 175.731 -20.929 -47.819 1.00 75.34 389 LYS B C 1
ATOM 6259 O O . LYS B 1 389 ? 175.374 -21.983 -47.290 1.00 76.80 389 LYS B O 1
ATOM 6261 N N . PRO B 1 390 ? 174.885 -19.893 -47.989 1.00 75.03 390 PRO B N 1
ATOM 6262 C CA . PRO B 1 390 ? 173.484 -19.970 -47.548 1.00 74.01 390 PRO B CA 1
ATOM 6263 C C . PRO B 1 390 ? 172.739 -21.182 -48.123 1.00 72.90 390 PRO B C 1
ATOM 6264 O O . PRO B 1 390 ? 172.977 -21.586 -49.267 1.00 71.42 390 PRO B O 1
ATOM 6268 N N . ILE B 1 391 ? 171.842 -21.758 -47.323 1.00 71.84 391 ILE B N 1
ATOM 6269 C CA . ILE B 1 391 ? 171.075 -22.932 -47.740 1.00 70.24 391 ILE B CA 1
ATOM 6270 C C . ILE B 1 391 ? 169.561 -22.800 -47.595 1.00 68.12 391 ILE B C 1
ATOM 6271 O O . ILE B 1 391 ? 169.062 -21.935 -46.869 1.00 68.02 391 ILE B O 1
ATOM 6276 N N . SER B 1 392 ? 168.845 -23.683 -48.289 1.00 64.99 392 SER B N 1
ATOM 6277 C CA . SER B 1 392 ? 167.383 -23.700 -48.295 1.00 62.05 392 SER B CA 1
ATOM 6278 C C . SER B 1 392 ? 166.780 -24.715 -47.322 1.00 60.12 392 SER B C 1
ATOM 6279 O O . SER B 1 392 ? 166.490 -25.853 -47.692 1.00 61.07 392 SER B O 1
ATOM 6282 N N . ILE B 1 393 ? 166.573 -24.292 -46.082 1.00 57.33 393 ILE B N 1
ATOM 6283 C CA . ILE B 1 393 ? 166.007 -25.171 -45.067 1.00 53.61 393 ILE B CA 1
ATOM 6284 C C . ILE B 1 393 ? 164.581 -24.767 -44.671 1.00 52.86 393 ILE B C 1
ATOM 6285 O O . ILE B 1 393 ? 164.247 -23.580 -44.625 1.00 52.91 393 ILE B O 1
ATOM 6290 N N . VAL B 1 394 ? 163.744 -25.762 -44.393 1.00 51.81 394 VAL B N 1
ATOM 6291 C CA . VAL B 1 394 ? 162.360 -25.522 -43.997 1.00 51.80 394 VAL B CA 1
ATOM 6292 C C . VAL B 1 394 ? 161.971 -26.406 -42.820 1.00 51.54 394 VAL B C 1
ATOM 6293 O O . VAL B 1 394 ? 162.785 -27.175 -42.318 1.00 50.54 394 VAL B O 1
ATOM 6297 N N . CYS B 1 395 ? 160.718 -26.300 -42.391 1.00 52.27 395 CYS B N 1
ATOM 6298 C CA . CYS B 1 395 ? 160.237 -27.077 -41.257 1.00 52.66 395 CYS B CA 1
ATOM 6299 C C . CYS B 1 395 ? 158.719 -27.186 -41.315 1.00 54.23 395 CYS B C 1
ATOM 6300 O O . CYS B 1 395 ? 158.028 -26.896 -40.339 1.00 54.91 395 CYS B O 1
ATOM 6303 N N . LYS B 1 396 ? 158.209 -27.621 -42.463 1.00 56.03 396 LYS B N 1
ATOM 6304 C CA . LYS B 1 396 ? 156.770 -27.746 -42.666 1.00 57.06 396 LYS B CA 1
ATOM 6305 C C . LYS B 1 396 ? 156.109 -28.924 -41.958 1.00 57.13 396 LYS B C 1
ATOM 6306 O O . LYS B 1 396 ? 156.764 -29.696 -41.251 1.00 56.48 396 LYS B O 1
ATOM 6312 N N . VAL B 1 397 ? 154.796 -29.040 -42.154 1.00 57.45 397 VAL B N 1
ATOM 6313 C CA . VAL B 1 397 ? 153.997 -30.107 -41.557 1.00 57.17 397 VAL B CA 1
ATOM 6314 C C . VAL B 1 397 ? 154.329 -31.430 -42.231 1.00 58.55 397 VAL B C 1
ATOM 6315 O O . VAL B 1 397 ? 154.357 -31.520 -43.458 1.00 58.47 397 VAL B O 1
ATOM 6319 N N . SER B 1 398 ? 154.575 -32.454 -41.421 1.00 59.84 398 SER B N 1
ATOM 6320 C CA . SER B 1 398 ? 154.916 -33.776 -41.932 1.00 61.41 398 SER B CA 1
ATOM 6321 C C . SER B 1 398 ? 153.670 -34.638 -42.040 1.00 61.91 398 SER B C 1
ATOM 6322 O O . SER B 1 398 ? 153.303 -35.079 -43.128 1.00 62.22 398 SER B O 1
ATOM 6325 N N . ASP B 1 399 ? 153.027 -34.867 -40.899 1.00 62.22 399 ASP B N 1
ATOM 6326 C CA . ASP B 1 399 ? 151.820 -35.682 -40.828 1.00 62.05 399 ASP B CA 1
ATOM 6327 C C . ASP B 1 399 ? 150.754 -35.060 -39.915 1.00 62.88 399 ASP B C 1
ATOM 6328 O O . ASP B 1 399 ? 151.065 -34.264 -39.026 1.00 61.89 399 ASP B O 1
ATOM 6333 N N . ALA B 1 400 ? 149.500 -35.446 -40.135 1.00 63.61 400 ALA B N 1
ATOM 6334 C CA . ALA B 1 400 ? 148.376 -34.949 -39.345 1.00 64.60 400 ALA B CA 1
ATOM 6335 C C . ALA B 1 400 ? 147.519 -36.125 -38.875 1.00 65.12 400 ALA B C 1
ATOM 6336 O O . ALA B 1 400 ? 146.899 -36.807 -39.688 1.00 64.93 400 ALA B O 1
ATOM 6338 N N . ASN B 1 401 ? 147.484 -36.348 -37.563 1.00 66.24 401 ASN B N 1
ATOM 6339 C CA . ASN B 1 401 ? 146.728 -37.448 -36.972 1.00 66.14 401 ASN B CA 1
ATOM 6340 C C . ASN B 1 401 ? 147.194 -38.789 -37.533 1.00 66.75 401 ASN B C 1
ATOM 6341 O O . ASN B 1 401 ? 146.906 -39.841 -36.963 1.00 66.17 401 ASN B O 1
ATOM 6346 N N . GLY B 1 402 ? 147.912 -38.743 -38.654 1.00 67.66 402 GLY B N 1
ATOM 6347 C CA . GLY B 1 402 ? 148.391 -39.958 -39.288 1.00 68.34 402 GLY B CA 1
ATOM 6348 C C . GLY B 1 402 ? 148.758 -39.780 -40.750 1.00 68.63 402 GLY B C 1
ATOM 6349 O O . GLY B 1 402 ? 149.927 -39.898 -41.119 1.00 69.65 402 GLY B O 1
ATOM 6350 N N . ARG B 1 403 ? 147.765 -39.495 -41.587 1.00 68.72 403 ARG B N 1
ATOM 6351 C CA . ARG B 1 403 ? 148.009 -39.315 -43.014 1.00 69.71 403 ARG B CA 1
ATOM 6352 C C . ARG B 1 403 ? 149.125 -38.305 -43.267 1.00 70.11 403 ARG B C 1
ATOM 6353 O O . ARG B 1 403 ? 149.252 -37.314 -42.550 1.00 71.38 403 ARG B O 1
ATOM 6361 N N . PRO B 1 404 ? 149.945 -38.543 -44.303 1.00 69.71 404 PRO B N 1
ATOM 6362 C CA . PRO B 1 404 ? 151.056 -37.652 -44.650 1.00 69.22 404 PRO B CA 1
ATOM 6363 C C . PRO B 1 404 ? 150.572 -36.326 -45.224 1.00 68.75 404 PRO B C 1
ATOM 6364 O O . PRO B 1 404 ? 149.593 -36.287 -45.969 1.00 67.80 404 PRO B O 1
ATOM 6368 N N . ALA B 1 405 ? 151.271 -35.249 -44.871 1.00 68.12 405 ALA B N 1
ATOM 6369 C CA . ALA B 1 405 ? 150.943 -33.911 -45.346 1.00 67.57 405 ALA B CA 1
ATOM 6370 C C . ALA B 1 405 ? 151.704 -33.661 -46.644 1.00 67.79 405 ALA B C 1
ATOM 6371 O O . ALA B 1 405 ? 152.854 -34.086 -46.785 1.00 67.83 405 ALA B O 1
ATOM 6373 N N . VAL B 1 406 ? 151.067 -32.972 -47.588 1.00 67.99 406 VAL B N 1
ATOM 6374 C CA . VAL B 1 406 ? 151.687 -32.703 -48.884 1.00 68.22 406 VAL B CA 1
ATOM 6375 C C . VAL B 1 406 ? 151.449 -31.292 -49.407 1.00 68.42 406 VAL B C 1
ATOM 6376 O O . VAL B 1 406 ? 150.438 -30.666 -49.095 1.00 68.33 406 VAL B O 1
ATOM 6380 N N . LYS B 1 407 ? 152.387 -30.798 -50.212 1.00 68.74 407 LYS B N 1
ATOM 6381 C CA . LYS B 1 407 ? 152.258 -29.471 -50.798 1.00 68.82 407 LYS B CA 1
ATOM 6382 C C . LYS B 1 407 ? 152.586 -29.453 -52.292 1.00 68.95 407 LYS B C 1
ATOM 6383 O O . LYS B 1 407 ? 153.738 -29.261 -52.687 1.00 68.83 407 LYS B O 1
ATOM 6389 N N . LEU B 1 408 ? 151.570 -29.666 -53.120 1.00 69.21 408 LEU B N 1
ATOM 6390 C CA . LEU B 1 408 ? 151.757 -29.628 -54.564 1.00 69.39 408 LEU B CA 1
ATOM 6391 C C . LEU B 1 408 ? 151.656 -28.145 -54.909 1.00 70.63 408 LEU B C 1
ATOM 6392 O O . LEU B 1 408 ? 150.578 -27.646 -55.236 1.00 71.14 408 LEU B O 1
ATOM 6394 N N . SER B 1 409 ? 152.779 -27.440 -54.804 1.00 71.55 409 SER B N 1
ATOM 6395 C CA . SER B 1 409 ? 152.816 -26.006 -55.082 1.00 72.42 409 SER B CA 1
ATOM 6396 C C . SER B 1 409 ? 152.499 -25.712 -56.539 1.00 73.51 409 SER B C 1
ATOM 6397 O O . SER B 1 409 ? 151.871 -26.514 -57.224 1.00 73.68 409 SER B O 1
ATOM 6400 N N . ASP B 1 410 ? 152.930 -24.549 -57.008 1.00 75.14 410 ASP B N 1
ATOM 6401 C CA . ASP B 1 410 ? 152.707 -24.165 -58.393 1.00 77.31 410 ASP B CA 1
ATOM 6402 C C . ASP B 1 410 ? 153.991 -24.402 -59.186 1.00 78.56 410 ASP B C 1
ATOM 6403 O O . ASP B 1 410 ? 154.427 -23.560 -59.974 1.00 78.65 410 ASP B O 1
ATOM 6408 N N . ASN B 1 411 ? 154.592 -25.565 -58.953 1.00 79.67 411 ASN B N 1
ATOM 6409 C CA . ASN B 1 411 ? 155.818 -25.974 -59.627 1.00 80.92 411 ASN B CA 1
ATOM 6410 C C . ASN B 1 411 ? 156.202 -27.362 -59.120 1.00 80.97 411 ASN B C 1
ATOM 6411 O O . ASN B 1 411 ? 157.035 -27.498 -58.224 1.00 81.38 411 ASN B O 1
ATOM 6416 N N . PRO B 1 412 ? 155.590 -28.412 -59.692 1.00 81.12 412 PRO B N 1
ATOM 6417 C CA . PRO B 1 412 ? 155.821 -29.818 -59.338 1.00 80.94 412 PRO B CA 1
ATOM 6418 C C . PRO B 1 412 ? 157.256 -30.223 -58.980 1.00 80.30 412 PRO B C 1
ATOM 6419 O O . PRO B 1 412 ? 157.462 -31.218 -58.285 1.00 79.92 412 PRO B O 1
ATOM 6423 N N . GLN B 1 413 ? 158.243 -29.462 -59.447 1.00 80.17 413 GLN B N 1
ATOM 6424 C CA . GLN B 1 413 ? 159.641 -29.774 -59.145 1.00 79.82 413 GLN B CA 1
ATOM 6425 C C . GLN B 1 413 ? 160.046 -29.323 -57.738 1.00 79.03 413 GLN B C 1
ATOM 6426 O O . GLN B 1 413 ? 161.198 -29.484 -57.336 1.00 78.49 413 GLN B O 1
ATOM 6432 N N . LYS B 1 414 ? 159.097 -28.758 -56.997 1.00 78.03 414 LYS B N 1
ATOM 6433 C CA . LYS B 1 414 ? 159.357 -28.297 -55.635 1.00 77.30 414 LYS B CA 1
ATOM 6434 C C . LYS B 1 414 ? 158.218 -28.694 -54.693 1.00 77.04 414 LYS B C 1
ATOM 6435 O O . LYS B 1 414 ? 157.807 -27.907 -53.837 1.00 76.90 414 LYS B O 1
ATOM 6441 N N . ALA B 1 415 ? 157.711 -29.913 -54.854 1.00 76.09 415 ALA B N 1
ATOM 6442 C CA . ALA B 1 415 ? 156.619 -30.404 -54.018 1.00 74.99 415 ALA B CA 1
ATOM 6443 C C . ALA B 1 415 ? 157.107 -30.670 -52.596 1.00 74.21 415 ALA B C 1
ATOM 6444 O O . ALA B 1 415 ? 158.235 -30.317 -52.244 1.00 74.82 415 ALA B O 1
ATOM 6446 N N . THR B 1 416 ? 156.261 -31.292 -51.779 1.00 72.82 416 THR B N 1
ATOM 6447 C CA . THR B 1 416 ? 156.630 -31.596 -50.401 1.00 72.04 416 THR B CA 1
ATOM 6448 C C . THR B 1 416 ? 155.804 -32.725 -49.794 1.00 72.58 416 THR B C 1
ATOM 6449 O O . THR B 1 416 ? 154.574 -32.721 -49.873 1.00 72.51 416 THR B O 1
ATOM 6453 N N . GLY B 1 417 ? 156.494 -33.683 -49.179 1.00 72.64 417 GLY B N 1
ATOM 6454 C CA . GLY B 1 417 ? 155.824 -34.815 -48.560 1.00 72.33 417 GLY B CA 1
ATOM 6455 C C . GLY B 1 417 ? 156.078 -36.116 -49.299 1.00 72.13 417 GLY B C 1
ATOM 6456 O O . GLY B 1 417 ? 156.868 -36.155 -50.241 1.00 72.07 417 GLY B O 1
ATOM 6457 N N . ASP B 1 418 ? 155.411 -37.183 -48.870 1.00 72.88 418 ASP B N 1
ATOM 6458 C CA . ASP B 1 418 ? 155.560 -38.490 -49.507 1.00 73.27 418 ASP B CA 1
ATOM 6459 C C . ASP B 1 418 ? 155.355 -38.394 -51.014 1.00 72.50 418 ASP B C 1
ATOM 6460 O O . ASP B 1 418 ? 154.269 -38.043 -51.481 1.00 72.46 418 ASP B O 1
ATOM 6465 N N . PRO B 1 419 ? 156.396 -38.730 -51.794 1.00 72.02 419 PRO B N 1
ATOM 6466 C CA . PRO B 1 419 ? 156.346 -38.683 -53.260 1.00 71.62 419 PRO B CA 1
ATOM 6467 C C . PRO B 1 419 ? 155.183 -39.477 -53.852 1.00 71.36 419 PRO B C 1
ATOM 6468 O O . PRO B 1 419 ? 154.722 -39.189 -54.959 1.00 71.64 419 PRO B O 1
ATOM 6472 N N . ALA B 1 420 ? 154.713 -40.478 -53.115 1.00 70.91 420 ALA B N 1
ATOM 6473 C CA . ALA B 1 420 ? 153.593 -41.289 -53.576 1.00 70.62 420 ALA B CA 1
ATOM 6474 C C . ALA B 1 420 ? 152.312 -40.463 -53.463 1.00 70.79 420 ALA B C 1
ATOM 6475 O O . ALA B 1 420 ? 151.613 -40.229 -54.456 1.00 69.67 420 ALA B O 1
ATOM 6477 N N . GLU B 1 421 ? 152.019 -40.018 -52.243 1.00 70.78 421 GLU B N 1
ATOM 6478 C CA . GLU B 1 421 ? 150.833 -39.217 -51.982 1.00 70.66 421 GLU B CA 1
ATOM 6479 C C . GLU B 1 421 ? 150.918 -37.928 -52.794 1.00 70.66 421 GLU B C 1
ATOM 6480 O O . GLU B 1 421 ? 149.901 -37.313 -53.112 1.00 70.51 421 GLU B O 1
ATOM 6486 N N . VAL B 1 422 ? 152.143 -37.529 -53.129 1.00 70.73 422 VAL B N 1
ATOM 6487 C CA . VAL B 1 422 ? 152.371 -36.326 -53.925 1.00 70.57 422 VAL B CA 1
ATOM 6488 C C . VAL B 1 422 ? 151.772 -36.506 -55.317 1.00 71.72 422 VAL B C 1
ATOM 6489 O O . VAL B 1 422 ? 151.244 -35.561 -55.903 1.00 71.63 422 VAL B O 1
ATOM 6493 N N . GLU B 1 423 ? 151.856 -37.726 -55.838 1.00 73.06 423 GLU B N 1
ATOM 6494 C CA . GLU B 1 423 ? 151.330 -38.025 -57.163 1.00 74.24 423 GLU B CA 1
ATOM 6495 C C . GLU B 1 423 ? 149.812 -38.179 -57.121 1.00 74.56 423 GLU B C 1
ATOM 6496 O O . GLU B 1 423 ? 149.123 -37.877 -58.099 1.00 74.46 423 GLU B O 1
ATOM 6502 N N . ARG B 1 424 ? 149.291 -38.656 -55.993 1.00 74.50 424 ARG B N 1
ATOM 6503 C CA . ARG B 1 424 ? 147.851 -38.829 -55.853 1.00 74.47 424 ARG B CA 1
ATOM 6504 C C . ARG B 1 424 ? 147.220 -37.448 -55.921 1.00 74.41 424 ARG B C 1
ATOM 6505 O O . ARG B 1 424 ? 146.326 -37.200 -56.732 1.00 74.32 424 ARG B O 1
ATOM 6513 N N . TYR B 1 425 ? 147.698 -36.552 -55.063 1.00 73.95 425 TYR B N 1
ATOM 6514 C CA . TYR B 1 425 ? 147.196 -35.187 -55.033 1.00 73.45 425 TYR B CA 1
ATOM 6515 C C . TYR B 1 425 ? 147.356 -34.596 -56.428 1.00 73.31 425 TYR B C 1
ATOM 6516 O O . TYR B 1 425 ? 146.447 -33.947 -56.946 1.00 73.31 425 TYR B O 1
ATOM 6525 N N . LEU B 1 426 ? 148.514 -34.835 -57.036 1.00 72.78 426 LEU B N 1
ATOM 6526 C CA . LEU B 1 426 ? 148.787 -34.336 -58.379 1.00 72.86 426 LEU B CA 1
ATOM 6527 C C . LEU B 1 426 ? 147.726 -34.844 -59.348 1.00 73.79 426 LEU B C 1
ATOM 6528 O O . LEU B 1 426 ? 147.190 -34.082 -60.153 1.00 74.56 426 LEU B O 1
ATOM 6533 N N . LYS B 1 427 ? 147.421 -36.134 -59.259 1.00 74.08 427 LYS B N 1
ATOM 6534 C CA . LYS B 1 427 ? 146.428 -36.741 -60.134 1.00 74.41 427 LYS B CA 1
ATOM 6535 C C . LYS B 1 427 ? 145.021 -36.271 -59.778 1.00 73.72 427 LYS B C 1
ATOM 6536 O O . LYS B 1 427 ? 144.178 -36.086 -60.655 1.00 73.57 427 LYS B O 1
ATOM 6542 N N . PHE B 1 428 ? 144.774 -36.067 -58.489 1.00 72.76 428 PHE B N 1
ATOM 6543 C CA . PHE B 1 428 ? 143.461 -35.631 -58.037 1.00 72.05 428 PHE B CA 1
ATOM 6544 C C . PHE B 1 428 ? 143.143 -34.187 -58.414 1.00 72.02 428 PHE B C 1
ATOM 6545 O O . PHE B 1 428 ? 142.001 -33.869 -58.753 1.00 72.22 428 PHE B O 1
ATOM 6553 N N . PHE B 1 429 ? 144.146 -33.314 -58.366 1.00 71.54 429 PHE B N 1
ATOM 6554 C CA . PHE B 1 429 ? 143.926 -31.911 -58.703 1.00 70.76 429 PHE B CA 1
ATOM 6555 C C . PHE B 1 429 ? 144.352 -31.515 -60.117 1.00 72.21 429 PHE B C 1
ATOM 6556 O O . PHE B 1 429 ? 143.879 -30.511 -60.651 1.00 73.10 429 PHE B O 1
ATOM 6564 N N . GLY B 1 430 ? 145.241 -32.297 -60.721 1.00 73.22 430 GLY B N 1
ATOM 6565 C CA . GLY B 1 430 ? 145.685 -31.989 -62.069 1.00 74.56 430 GLY B CA 1
ATOM 6566 C C . GLY B 1 430 ? 147.018 -31.269 -62.131 1.00 76.14 430 GLY B C 1
ATOM 6567 O O . GLY B 1 430 ? 147.859 -31.429 -61.244 1.00 75.93 430 GLY B O 1
ATOM 6568 N N . GLU B 1 431 ? 147.208 -30.474 -63.183 1.00 77.55 431 GLU B N 1
ATOM 6569 C CA . GLU B 1 431 ? 148.447 -29.722 -63.387 1.00 78.97 431 GLU B CA 1
ATOM 6570 C C . GLU B 1 431 ? 148.247 -28.732 -64.538 1.00 80.38 431 GLU B C 1
ATOM 6571 O O . GLU B 1 431 ? 147.537 -29.031 -65.502 1.00 81.79 431 GLU B O 1
ATOM 6577 N N . GLU B 1 432 ? 148.873 -27.560 -64.442 1.00 80.77 432 GLU B N 1
ATOM 6578 C CA . GLU B 1 432 ? 148.730 -26.525 -65.471 1.00 80.99 432 GLU B CA 1
ATOM 6579 C C . GLU B 1 432 ? 149.589 -26.731 -66.727 1.00 81.23 432 GLU B C 1
ATOM 6580 O O . GLU B 1 432 ? 149.129 -27.309 -67.717 1.00 81.18 432 GLU B O 1
ATOM 6582 N N . ASP B 1 433 ? 150.829 -26.244 -66.683 1.00 81.42 433 ASP B N 1
ATOM 6583 C CA . ASP B 1 433 ? 151.762 -26.354 -67.806 1.00 81.37 433 ASP B CA 1
ATOM 6584 C C . ASP B 1 433 ? 152.258 -27.786 -68.043 1.00 81.35 433 ASP B C 1
ATOM 6585 O O . ASP B 1 433 ? 151.692 -28.723 -67.436 1.00 81.25 433 ASP B O 1
#

Nearest PDB structures (foldseek):
  1ybe-assembly1_B  TM=9.980E-01  e=2.659E-77  Agrobacterium tumefaciens
  1yir-assembly2_B  TM=9.330E-01  e=2.467E-31  Pseudomonas aeruginosa
  2im5-assembly4_D  TM=9.186E-01  e=2.148E-30  Porphyromonas gingivalis
  4hl7-assembly1_A  TM=8.946E-01  e=9.039E-31  Vibrio cholerae O1 biovar El Tor str. N16961
  4hl7-assembly2_B  TM=8.713E-01  e=2.394E-30  Vibrio cholerae O1 biovar El Tor str. N16961

Sequence (832 aa):
MTKTDIATRWKLDPIVRSLIDTDFYKLLMLQMIWKLYPEVDATFSLINRTKTVRLAEEIDEMELREQLDHARTLRLSKKENIWLAGNTFYGRSQIFEPEFLSWLSSYQLPEYELFKRDGQYELNFHGRWMDTTLWEIPALSIINELRSRSAMRSLGYFTLDVLYARAKAKMWEKVERLRELPGLRISDFGTRRRHSFLWQRWCVEALKEGIGPAFTGTSNVLLAMDSDLEAVGTNAHELPMVVAALAQTNEELAAAPYQVLKDWNRLYGGNLLIVLPDAFGTAAFLRNAPEWVADWTGFRPDSAPPIEGGEKIIEWWRKMGRDPRTKMLIFSDGLDVDAIVDTYRHFEGRVRMSFGWGTNLTNDFAGCAPLKPISIVCKVSDANGRPAVKLSDNPQKATGDPAEVERYLKFFGEEDMTKTDIATRWKLDPIVRSLIDTDFYKLLMLQMIWKLYPEVDATFSLINRTKTVRLAEEIDEMELREQLDHARTLRLSKKENIWLAGNTFYGRSQIFEPEFLSWLSSYQLPEYELFKRDGQYELNFHGRWMDTTLWEIPALSIINELRSRSAMRSLGYFTLDVLYARAKAKMWEKVERLRELPGLRISDFGTRRRHSFLWQRWCVEALKEGIGPAFTGTSNVLLAMDSDLEAVGTNAHELPMVVAALAQTNEELAAAPYQVLKDWNRLYGGNLLIVLPDAFGTAAFLRNAPEWVADWTGFRPDSAPPIEGGEKIIEWWRKMGRDPRTKMLIFSDGLDVDAIVDTYRHFEGRVRMSFGWGTNLTNDFAGCAPLKPISIVCKVSDANGRPAVKLSDNPQKATGDPAEVERYLKFFGEED

Radius of gyration: 32.35 Å; Cα contacts (8 Å, |Δi|>4): 1455; chains: 2; bounding box: 61×77×92 Å

InterPro domains:
  IPR006406 Nicotinate phosphoribosyltransferase [MF_00570] (17-427)
  IPR006406 Nicotinate phosphoribosyltransferase [NF003704] (12-429)
  IPR006406 Nicotinate phosphoribosyltransferase [TIGR01514] (20-422)
  IPR007229 Nicotinate phosphoribosyltransferase family [PIRSF000484] (12-408)
  IPR007229 Nicotinate phosphoribosyltransferase family [PTHR11098] (1-419)
  IPR036068 Nicotinate phosphoribosyltransferase-like, C-terminal [SSF51690] (139-423)
  IPR040727 Nicotinate phosphoribosyltransferase, N-terminal domain [PF17767] (25-149)
  IPR041525 Nicotinate/nicotinamide phosphoribosyltransferase [PF04095] (190-419)

Secondary structure (DSSP, 8-state):
-HHHHHHT------S---TT-SBHHHHHHHHHHHHH-TT-BEEEEEEES--SS-STTTS-HHHHHHHHHHHTT----HHHHHHHHHS-SSS-S--S-HHHHHHHHT--PPP-EEEE-SS-EEEEE-SBHHHHGGGHHHHHHHHHHHHHHHHHTS--HHHHHHHHHHHHHHHHHHHHHHTT-TT--EEE--TTT-S-HHHHHHHHHHHHHHHGGGEEEESBHHHHHHHT--B-----THHHHHHHHH--SHHHHHHHHHHHHHHHHHH--GGG-EE---TT-HHHHHHT--GGGGGSSEE---SS-HHHHHHHHHHHHHHTT--GGGSEEEE-TT--HHHHHHHHHHHTTTSEEEEEE-HHHH---TT--------EEEEEEEETTEE--B--SSGGG-BS-HHHHHHHHHHH----/-HHHHHHT------S---TTSSBHHHHHHHHHHHHH-SS-BEEEEEEE--SSS-HHHHS-HHHHHHHHHHHTT----HHHHHHHHHS--SS-S--S-HHHHHHHTT-----EEEEEETTEEEEEE-SBHHHHGGGHHHHHHHHHHHHHHHHHTT--HHHHHHHHHHHHHHHHHHHHHHTT-TT--EEE--STT-S-HHHHHHHHHHHHHHHGGGEEEESBHHHHHHTT--B-----THHHHHHHHT--SHHHHHTHHHHHHHHHHHH--GGG-EE-GGGG-HHHHHHS--GGGGGSSEE---SS-HHHHHHHHHHHHHHTT--GGGSEEEE-SS--HHHHHHHHHHHTTTSEEEEEE-HHHHS--TT--------EE--EEEEBTEEP----SSGGG--S-HHHHHHHHHHH----

Solvent-accessible surface area: 34974 Å² total; per-residue (Å²): 92,16,9,87,53,40,49,103,170,165,101,79,29,35,0,4,89,16,13,2,2,1,2,0,12,0,2,0,0,0,1,0,0,40,91,35,37,47,120,13,56,1,14,0,16,13,70,27,172,32,169,78,110,19,6,7,140,44,4,78,44,120,74,1,63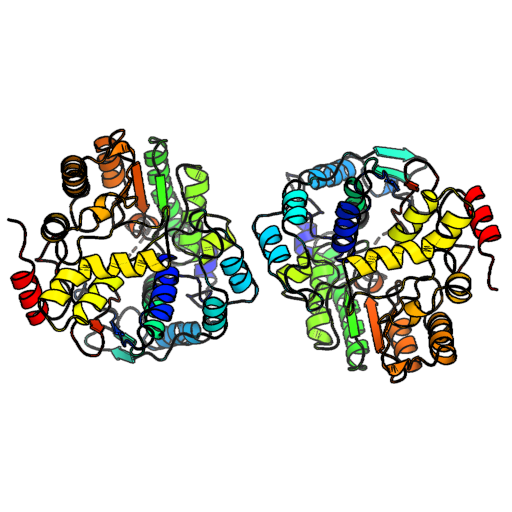,92,9,0,67,48,0,82,90,19,117,16,45,77,64,9,39,19,8,2,46,41,8,53,3,46,66,118,82,131,20,4,50,102,119,0,6,72,55,3,31,75,13,77,2,31,132,45,84,17,42,106,35,135,16,34,12,86,1,25,0,97,32,90,0,22,44,0,0,4,0,16,0,9,0,2,1,0,2,19,12,6,45,11,55,52,50,19,79,102,39,41,68,80,38,1,87,66,21,5,52,105,2,56,51,66,6,78,108,24,0,80,98,2,116,123,7,109,45,0,85,0,2,0,40,0,0,50,80,0,12,7,16,39,4,0,123,61,0,4,78,8,0,66,122,2,16,29,117,6,14,52,1,0,0,0,0,15,5,0,20,77,45,61,23,83,1,24,5,9,16,20,7,5,4,6,0,0,11,1,8,40,18,114,72,99,146,80,4,46,44,2,12,19,63,10,10,112,7,1,75,177,35,9,16,28,85,2,25,5,0,13,4,0,3,10,14,6,23,10,11,11,164,92,19,43,111,91,0,0,90,9,37,0,1,32,10,25,39,25,79,31,40,108,6,0,54,88,1,7,91,20,1,140,139,55,66,52,46,1,155,69,20,55,0,31,2,12,84,48,17,67,7,81,29,0,25,82,3,18,141,73,0,100,64,90,11,130,18,18,2,2,0,7,34,38,5,0,60,28,25,77,50,4,54,126,116,45,122,36,65,13,38,1,49,5,43,39,0,76,69,124,47,1,0,31,6,9,46,53,32,179,150,33,41,38,61,107,73,27,18,111,117,2,37,186,70,31,34,106,74,158,102,10,8,92,32,33,55,113,147,163,104,69,48,40,0,6,80,15,15,1,4,2,0,0,11,0,2,0,0,0,3,0,0,47,94,40,36,50,119,18,50,0,11,0,18,11,67,25,167,27,178,100,47,22,5,18,152,47,4,69,51,136,87,1,71,83,9,0,72,48,0,84,87,24,108,16,44,77,62,10,40,16,8,1,34,38,4,65,5,54,69,99,67,114,21,3,53,111,121,0,8,70,56,3,29,78,11,79,8,24,133,34,88,19,38,111,35,129,28,34,17,79,1,26,0,92,30,104,0,23,43,0,0,6,0,14,0,11,0,2,2,0,4,12,10,10,24,15,58,49,63,17,91,104,44,41,74,75,32,3,89,65,21,5,54,108,1,51,48,64,7,87,108,26,0,75,102,1,108,125,12,108,38,1,90,0,5,1,45,1,0,30,84,1,11,6,19,34,4,1,105,68,0,6,76,8,0,84,118,9,12,30,119,3,19,50,1,0,3,0,0,15,4,0,22,78,36,61,18,92,4,36,15,11,6,18,16,11,4,8,1,0,14,1,3,29,12,133,85,109,114,76,12,45,38,1,12,26,67,8,8,115,13,0,72,160,43,12,12,41,78,1,27,2,0,17,1,1,4,11,16,10,34,16,14,18,161,91,12,54,107,86,0,0,90,9,21,0,0,29,9,20,30,26,75,40,54,106,4,0,57,104,1,8,86,23,0,109,162,58,64,76,48,6,142,77,14,37,0,31,5,17,80,57,12,62,6,84,26,0,25,86,1,26,143,68,0,99,66,89,14,95,16,14,0,2,0,6,36,43,4,0,50,27,32,92,53,4,66,109,106,58,115,22,66,3,34,1,52,4,36,45,0,76,50,94,48,1,1,21,12,11,43,64,59,166,155,23,31,39,56,109,68,24,16,106,129,3,37,181,73,32,35,116,85,132

Organism: Agrobacterium fabrum (strain C58 / ATCC 33970) (NCBI:txid176299)

Foldseek 3Di:
DVLVVLQVCVDQDAQDDALLQFFQQLVLVLQLCVVPPQPKKFKKKKDFPCLPDAQCVQFPPVNLVVNLVVQQVHFQDPVNLVCQQAPAAPNHHRLDPPVNSVVRRPAGADDWDWDDDNSYIIIMDIDGPSRHSSVFQSSLSSSLLSNLSSVCVVPHSVQSVLLVVVLVVVQVVLLVVCLVPLLAAEEEDASNNFNGDVLSLVLRVSNCVRNNPSYQYYRRRVSCVVPVGHNDDAHDCLQLLAQLQVDDDLVSNLCSLVVSLVSSVVSDADLSQEHEQFQLANVLPLVPDDLCNLVGAEYELEPDQLVVSVVVVVVSNVVSVHQQQRHEYEYEYADASVSVVVSCVVCPPRHHYYYYHYCNRRPDSPPSGCDDDIPMGIGTQHMPPGGGWGCGLPNVPIDYDPVVSVVSCVSSPHDD/DVLVVLVVCVDADAFDDALLQFFQQLVLVLQLCVPPVQPKKFKKKKFFPDLPDQLCVQFPPVSLVVNVVVQLVHAQDPVNLVCCQAPAAPNHHRLDDPVRSVVSRPAGADDWDWDDDPSYIMIMGIDHPSRHSSVFQSSLSSSLLSNLSSVCVPQDRVLSVQLVVVVVVVLLVLLVLVLVCLQAAEEEEARSNFNGDVLSLVLLVSNCVRSPPSYQYYRRVVSCVVVVGHRDDAHDLLQLLQQQLVADPLVSNVCSLVVSLVSSVVSDADLNQEHEQQQLANVLCLVDPDLCNLVGQYYEQAFDQLVVSVVVVVVSNVVSVHQQQRHEYEYEHADESVSSVVSCVNCPSRHHYYYHHYCNRRPDSPPSGCDDDGDMGIHIAHMSHGGGKGNGLDNVDIDYDPVVNVVSCVSRDHDD

CATH classification: 3.20.140.10